Protein AF-0000000072182152 (afdb_homodimer)

Radius of gyration: 26.15 Å; Cα contacts (8 Å, |Δi|>4): 1849; chains: 2; bounding box: 68×69×73 Å

Structure (mmCIF, N/CA/C/O backbone):
data_AF-0000000072182152-model_v1
#
loop_
_entity.id
_entity.type
_entity.pdbx_description
1 polymer 'Aquaporin NIP2-1'
#
loop_
_atom_site.group_PDB
_atom_site.id
_atom_site.type_symbol
_atom_site.label_atom_id
_atom_site.label_alt_id
_atom_site.label_comp_id
_atom_site.label_asym_id
_atom_site.label_entity_id
_atom_site.label_seq_id
_atom_site.pdbx_PDB_ins_code
_atom_site.Cartn_x
_atom_site.Cartn_y
_atom_site.Cartn_z
_atom_site.occupancy
_atom_site.B_iso_or_equiv
_atom_site.auth_seq_id
_atom_site.auth_comp_id
_atom_site.auth_asym_id
_atom_site.auth_atom_id
_atom_site.pdbx_PDB_model_num
ATOM 1 N N . MET A 1 1 ? 27.141 -9.977 20.984 1 32.06 1 MET A N 1
ATOM 2 C CA . MET A 1 1 ? 28.406 -9.602 20.359 1 32.06 1 MET A CA 1
ATOM 3 C C . MET A 1 1 ? 28.25 -8.328 19.531 1 32.06 1 MET A C 1
ATOM 5 O O . MET A 1 1 ? 27.203 -8.109 18.906 1 32.06 1 MET A O 1
ATOM 9 N N . ALA A 1 2 ? 29.047 -7.402 19.734 1 40.94 2 ALA A N 1
ATOM 10 C CA . ALA A 1 2 ? 28.938 -6.039 19.219 1 40.94 2 ALA A CA 1
ATOM 11 C C . ALA A 1 2 ? 28.969 -6.031 17.688 1 40.94 2 ALA A C 1
ATOM 13 O O . ALA A 1 2 ? 29.922 -6.512 17.078 1 40.94 2 ALA A O 1
ATOM 14 N N . VAL A 1 3 ? 27.828 -6.008 16.875 1 60.03 3 VAL A N 1
ATOM 15 C CA . VAL A 1 3 ? 27.781 -5.973 15.422 1 60.03 3 VAL A CA 1
ATOM 16 C C . VAL A 1 3 ? 28.703 -4.871 14.898 1 60.03 3 VAL A C 1
ATOM 18 O O . VAL A 1 3 ? 28.594 -3.719 15.328 1 60.03 3 VAL A O 1
ATOM 21 N N . SER A 1 4 ? 29.812 -5.199 14.219 1 77.5 4 SER A N 1
ATOM 22 C CA . SER A 1 4 ? 30.781 -4.246 13.688 1 77.5 4 SER A CA 1
ATOM 23 C C . SER A 1 4 ? 30.109 -3.199 12.812 1 77.5 4 SER A C 1
ATOM 25 O O . SER A 1 4 ? 29.125 -3.498 12.117 1 77.5 4 SER A O 1
ATOM 27 N N . ALA A 1 5 ? 30.531 -1.991 13.023 1 86.19 5 ALA A N 1
ATOM 28 C CA . ALA A 1 5 ? 30 -0.891 12.227 1 86.19 5 ALA A CA 1
ATOM 29 C C . ALA A 1 5 ? 30.344 -1.067 10.75 1 86.19 5 ALA A C 1
ATOM 31 O O . ALA A 1 5 ? 31.453 -1.49 10.414 1 86.19 5 ALA A O 1
ATOM 32 N N . PRO A 1 6 ? 29.422 -0.782 9.844 1 91.25 6 PRO A N 1
ATOM 33 C CA . PRO A 1 6 ? 29.734 -0.864 8.414 1 91.25 6 PRO A CA 1
ATOM 34 C C . PRO A 1 6 ? 30.891 0.043 8 1 91.25 6 PRO A C 1
ATOM 36 O O . PRO A 1 6 ? 31.078 1.113 8.586 1 91.25 6 PRO A O 1
ATOM 39 N N . SER A 1 7 ? 31.641 -0.352 6.977 1 93.19 7 SER A N 1
ATOM 40 C CA . SER A 1 7 ? 32.75 0.438 6.469 1 93.19 7 SER A CA 1
ATOM 41 C C . SER A 1 7 ? 32.281 1.686 5.746 1 93.19 7 SER A C 1
ATOM 43 O O . SER A 1 7 ? 31.109 1.767 5.355 1 93.19 7 SER A O 1
ATOM 45 N N . LEU A 1 8 ? 33.156 2.682 5.586 1 94.56 8 LEU A N 1
ATOM 46 C CA . LEU A 1 8 ? 32.844 3.887 4.828 1 94.56 8 LEU A CA 1
ATOM 47 C C . LEU A 1 8 ? 32.5 3.545 3.385 1 94.56 8 LEU A C 1
ATOM 49 O O . LEU A 1 8 ? 31.578 4.137 2.807 1 94.56 8 LEU A O 1
ATOM 53 N N . THR A 1 9 ? 33.25 2.607 2.807 1 95.5 9 THR A N 1
ATOM 54 C CA . THR A 1 9 ? 32.969 2.182 1.438 1 95.5 9 THR A CA 1
ATOM 55 C C . THR A 1 9 ? 31.562 1.604 1.317 1 95.5 9 THR A C 1
ATOM 57 O O . THR A 1 9 ? 30.828 1.921 0.374 1 95.5 9 THR A O 1
ATOM 60 N N . ALA A 1 10 ? 31.141 0.772 2.248 1 95.75 10 ALA A N 1
ATOM 61 C CA . ALA A 1 10 ? 29.812 0.192 2.25 1 95.75 10 ALA A CA 1
ATOM 62 C C . ALA A 1 10 ? 28.734 1.278 2.334 1 95.75 10 ALA A C 1
ATOM 64 O O . ALA A 1 10 ? 27.719 1.217 1.632 1 95.75 10 ALA A O 1
ATOM 65 N N . LYS A 1 11 ? 29 2.256 3.17 1 97.25 11 LYS A N 1
ATOM 66 C CA . LYS A 1 11 ? 28.047 3.348 3.355 1 97.25 11 LYS A CA 1
ATOM 67 C C . LYS A 1 11 ? 27.922 4.184 2.086 1 97.25 11 LYS A C 1
ATOM 69 O O . LYS A 1 11 ? 26.797 4.496 1.652 1 97.25 11 LYS A O 1
ATOM 74 N N . LEU A 1 12 ? 29.031 4.512 1.487 1 98.19 12 LEU A N 1
ATOM 75 C CA . LEU A 1 12 ? 29.016 5.371 0.308 1 98.19 12 LEU A CA 1
ATOM 76 C C . LEU A 1 12 ? 28.422 4.641 -0.892 1 98.19 12 LEU A C 1
ATOM 78 O O . LEU A 1 12 ? 27.688 5.23 -1.68 1 98.19 12 LEU A O 1
ATOM 82 N N . VAL A 1 13 ? 28.734 3.363 -1.06 1 97.81 13 VAL A N 1
ATOM 83 C CA . VAL A 1 13 ? 28.172 2.572 -2.146 1 97.81 13 VAL A CA 1
ATOM 84 C C . VAL A 1 13 ? 26.656 2.449 -1.959 1 97.81 13 VAL A C 1
ATOM 86 O O . VAL A 1 13 ? 25.906 2.518 -2.928 1 97.81 13 VAL A O 1
ATOM 89 N N . SER A 1 14 ? 26.234 2.266 -0.718 1 98.12 14 SER A N 1
ATOM 90 C CA . SER A 1 14 ? 24.812 2.188 -0.433 1 98.12 14 SER A CA 1
ATOM 91 C C . SER A 1 14 ? 24.094 3.479 -0.817 1 98.12 14 SER A C 1
ATOM 93 O O . SER A 1 14 ? 23.047 3.447 -1.451 1 98.12 14 SER A O 1
ATOM 95 N N . GLU A 1 15 ? 24.641 4.621 -0.437 1 98.81 15 GLU A N 1
ATOM 96 C CA . GLU A 1 15 ? 24.062 5.914 -0.779 1 98.81 15 GLU A CA 1
ATOM 97 C C . GLU A 1 15 ? 24.047 6.129 -2.289 1 98.81 15 GLU A C 1
ATOM 99 O O . GLU A 1 15 ? 23.109 6.734 -2.824 1 98.81 15 GLU A O 1
ATOM 104 N N . PHE A 1 16 ? 25.078 5.629 -2.977 1 98.75 16 PHE A N 1
ATOM 105 C CA . PHE A 1 16 ? 25.125 5.73 -4.43 1 98.75 16 PHE A CA 1
ATOM 106 C C . PHE A 1 16 ? 24.031 4.875 -5.07 1 98.75 16 PHE A C 1
ATOM 108 O O . PHE A 1 16 ? 23.25 5.367 -5.883 1 98.75 16 PHE A O 1
ATOM 115 N N . VAL A 1 17 ? 23.953 3.621 -4.684 1 98.62 17 VAL A N 1
ATOM 116 C CA . VAL A 1 17 ? 23.031 2.66 -5.285 1 98.62 17 VAL A CA 1
ATOM 117 C C . VAL A 1 17 ? 21.594 3.105 -5.043 1 98.62 17 VAL A C 1
ATOM 119 O O . VAL A 1 17 ? 20.766 3.113 -5.965 1 98.62 17 VAL A O 1
ATOM 122 N N . GLY A 1 18 ? 21.328 3.488 -3.797 1 98.75 18 GLY A N 1
ATOM 123 C CA . GLY A 1 18 ? 19.969 3.924 -3.469 1 98.75 18 GLY A CA 1
ATOM 124 C C . GLY A 1 18 ? 19.547 5.16 -4.234 1 98.75 18 GLY A C 1
ATOM 125 O O . GLY A 1 18 ? 18.422 5.215 -4.758 1 98.75 18 GLY A O 1
ATOM 126 N N . THR A 1 19 ? 20.422 6.148 -4.367 1 98.94 19 THR A N 1
ATOM 127 C CA . THR A 1 19 ? 20.109 7.375 -5.09 1 98.94 19 THR A CA 1
ATOM 128 C C . THR A 1 19 ? 20 7.109 -6.586 1 98.94 19 THR A C 1
ATOM 130 O O . THR A 1 19 ? 19.125 7.66 -7.262 1 98.94 19 THR A O 1
ATOM 133 N N . PHE A 1 20 ? 20.906 6.289 -7.141 1 98.81 20 PHE A N 1
ATOM 134 C CA . PHE A 1 20 ? 20.875 5.93 -8.555 1 98.81 20 PHE A CA 1
ATOM 135 C C . PHE A 1 20 ? 19.547 5.301 -8.93 1 98.81 20 PHE A C 1
ATOM 137 O O . PHE A 1 20 ? 18.922 5.707 -9.906 1 98.81 20 PHE A O 1
ATOM 144 N N . LEU A 1 21 ? 19.078 4.336 -8.125 1 98.88 21 LEU A N 1
ATOM 145 C CA . LEU A 1 21 ? 17.828 3.639 -8.406 1 98.88 21 LEU A CA 1
ATOM 146 C C . LEU A 1 21 ? 16.641 4.59 -8.305 1 98.88 21 LEU A C 1
ATOM 148 O O . LEU A 1 21 ? 15.695 4.508 -9.094 1 98.88 21 LEU A O 1
ATOM 152 N N . LEU A 1 22 ? 16.672 5.453 -7.316 1 98.88 22 LEU A N 1
ATOM 153 C CA . LEU A 1 22 ? 15.602 6.434 -7.137 1 98.88 22 LEU A CA 1
ATOM 154 C C . LEU A 1 22 ? 15.5 7.355 -8.344 1 98.88 22 LEU A C 1
ATOM 156 O O . LEU A 1 22 ? 14.43 7.5 -8.938 1 98.88 22 LEU A O 1
ATOM 160 N N . VAL A 1 23 ? 16.594 7.926 -8.773 1 98.81 23 VAL A N 1
ATOM 161 C CA . VAL A 1 23 ? 16.609 8.898 -9.859 1 98.81 23 VAL A CA 1
ATOM 162 C C . VAL A 1 23 ? 16.297 8.195 -11.18 1 98.81 23 VAL A C 1
ATOM 164 O O . VAL A 1 23 ? 15.594 8.742 -12.031 1 98.81 23 VAL A O 1
ATOM 167 N N . LEU A 1 24 ? 16.828 7.008 -11.375 1 98.69 24 LEU A N 1
ATOM 168 C CA . LEU A 1 24 ? 16.516 6.246 -12.586 1 98.69 24 LEU A CA 1
ATOM 169 C C . LEU A 1 24 ? 15.023 5.98 -12.688 1 98.69 24 LEU A C 1
ATOM 171 O O . LEU A 1 24 ? 14.438 6.125 -13.766 1 98.69 24 LEU A O 1
ATOM 175 N N . THR A 1 25 ? 14.414 5.574 -11.609 1 98.56 25 THR A N 1
ATOM 176 C CA . THR A 1 25 ? 12.984 5.289 -11.602 1 98.56 25 THR A CA 1
ATOM 177 C C . THR A 1 25 ? 12.18 6.555 -11.867 1 98.56 25 THR A C 1
ATOM 179 O O . THR A 1 25 ? 11.156 6.512 -12.555 1 98.56 25 THR A O 1
ATOM 182 N N . VAL A 1 26 ? 12.617 7.688 -11.289 1 98.25 26 VAL A N 1
ATOM 183 C CA . VAL A 1 26 ? 11.977 8.969 -11.586 1 98.25 26 VAL A CA 1
ATOM 184 C C . VAL A 1 26 ? 11.984 9.211 -13.094 1 98.25 26 VAL A C 1
ATOM 186 O O . VAL A 1 26 ? 10.938 9.461 -13.695 1 98.25 26 VAL A O 1
ATOM 189 N N . GLY A 1 27 ? 13.148 9.086 -13.766 1 97.62 27 GLY A N 1
ATOM 190 C CA . GLY A 1 27 ? 13.273 9.336 -15.195 1 97.62 27 GLY A CA 1
ATOM 191 C C . GLY A 1 27 ? 12.453 8.375 -16.031 1 97.62 27 GLY A C 1
ATOM 192 O O . GLY A 1 27 ? 11.805 8.789 -17 1 97.62 27 GLY A O 1
ATOM 193 N N . CYS A 1 28 ? 12.445 7.082 -15.633 1 97.44 28 CYS A N 1
ATOM 194 C CA . CYS A 1 28 ? 11.711 6.07 -16.391 1 97.44 28 CYS A CA 1
ATOM 195 C C . CYS A 1 28 ? 10.211 6.34 -16.344 1 97.44 28 CYS A C 1
ATOM 197 O O . CYS A 1 28 ? 9.516 6.148 -17.344 1 97.44 28 CYS A O 1
ATOM 199 N N . ASN A 1 29 ? 9.711 6.758 -15.227 1 97.31 29 ASN A N 1
ATOM 200 C CA . ASN A 1 29 ? 8.273 6.988 -15.102 1 97.31 29 ASN A CA 1
ATOM 201 C C . ASN A 1 29 ? 7.848 8.273 -15.812 1 97.31 29 ASN A C 1
ATOM 203 O O . ASN A 1 29 ? 6.773 8.328 -16.406 1 97.31 29 ASN A O 1
ATOM 207 N N . VAL A 1 30 ? 8.688 9.328 -15.703 1 96.12 30 VAL A N 1
ATOM 208 C CA . VAL A 1 30 ? 8.352 10.586 -16.359 1 96.12 30 VAL A CA 1
ATOM 209 C C . VAL A 1 30 ? 8.383 10.406 -17.875 1 96.12 30 VAL A C 1
ATOM 211 O O . VAL A 1 30 ? 7.453 10.812 -18.578 1 96.12 30 VAL A O 1
ATOM 214 N N . LEU A 1 31 ? 9.383 9.758 -18.406 1 95.38 31 LEU A N 1
ATOM 215 C CA . LEU A 1 31 ? 9.57 9.625 -19.859 1 95.38 31 LEU A CA 1
ATOM 216 C C . LEU A 1 31 ? 8.68 8.516 -20.406 1 95.38 31 LEU A C 1
ATOM 218 O O . LEU A 1 31 ? 8.328 8.539 -21.594 1 95.38 31 LEU A O 1
ATOM 222 N N . GLY A 1 32 ? 8.32 7.559 -19.547 1 92.62 32 GLY A N 1
ATOM 223 C CA . GLY A 1 32 ? 7.43 6.492 -19.969 1 92.62 32 GLY A CA 1
ATOM 224 C C . GLY A 1 32 ? 5.965 6.883 -19.906 1 92.62 32 GLY A C 1
ATOM 225 O O . GLY A 1 32 ? 5.094 6.102 -20.297 1 92.62 32 GLY A O 1
ATOM 226 N N . SER A 1 33 ? 5.613 8.047 -19.453 1 82.5 33 SER A N 1
ATOM 227 C CA . SER A 1 33 ? 4.281 8.641 -19.406 1 82.5 33 SER A CA 1
ATOM 228 C C . SER A 1 33 ? 3.334 7.801 -18.562 1 82.5 33 SER A C 1
ATOM 230 O O . SER A 1 33 ? 2.213 7.504 -18.969 1 82.5 33 SER A O 1
ATOM 232 N N . THR A 1 34 ? 3.678 7.414 -17.438 1 82.06 34 THR A N 1
ATOM 233 C CA . THR A 1 34 ? 2.859 6.664 -16.484 1 82.06 34 THR A CA 1
ATOM 234 C C . THR A 1 34 ? 2.344 7.578 -15.383 1 82.06 34 THR A C 1
ATOM 236 O O . THR A 1 34 ? 2.58 7.324 -14.203 1 82.06 34 THR A O 1
ATOM 239 N N . SER A 1 35 ? 1.459 8.508 -15.727 1 83.12 35 SER A N 1
ATOM 240 C CA . SER A 1 35 ? 1.053 9.547 -14.789 1 83.12 35 SER A CA 1
ATOM 241 C C . SER A 1 35 ? 0.189 8.984 -13.672 1 83.12 35 SER A C 1
ATOM 243 O O . SER A 1 35 ? 0.246 9.461 -12.531 1 83.12 35 SER A O 1
ATOM 245 N N . THR A 1 36 ? -0.526 7.965 -13.977 1 95 36 THR A N 1
ATOM 246 C CA . THR A 1 36 ? -1.459 7.438 -12.984 1 95 36 THR A CA 1
ATOM 247 C C . THR A 1 36 ? -0.71 6.723 -11.867 1 95 36 THR A C 1
ATOM 249 O O . THR A 1 36 ? -1.052 6.867 -10.688 1 95 36 THR A O 1
ATOM 252 N N . TRP A 1 37 ? 0.37 6.039 -12.172 1 97.5 37 TRP A N 1
ATOM 253 C CA . TRP A 1 37 ? 0.993 5.172 -11.18 1 97.5 37 TRP A CA 1
ATOM 254 C C . TRP A 1 37 ? 2.434 5.594 -10.914 1 97.5 37 TRP A C 1
ATOM 256 O O . TRP A 1 37 ? 3.104 5.027 -10.047 1 97.5 37 TRP A O 1
ATOM 266 N N . GLY A 1 38 ? 2.975 6.625 -11.664 1 97.38 38 GLY A N 1
ATOM 267 C CA . GLY A 1 38 ? 4.359 7.051 -11.531 1 97.38 38 GLY A CA 1
ATOM 268 C C . GLY A 1 38 ? 4.742 7.406 -10.109 1 97.38 38 GLY A C 1
ATOM 269 O O . GLY A 1 38 ? 5.812 7.02 -9.633 1 97.38 38 GLY A O 1
ATOM 270 N N . GLY A 1 39 ? 3.818 8.148 -9.414 1 97.94 39 GLY A N 1
ATOM 271 C CA . GLY A 1 39 ? 4.086 8.516 -8.031 1 97.94 39 GLY A CA 1
ATOM 272 C C . GLY A 1 39 ? 4.242 7.316 -7.117 1 97.94 39 GLY A C 1
ATOM 273 O O . GLY A 1 39 ? 5.102 7.312 -6.23 1 97.94 39 GLY A O 1
ATOM 274 N N . VAL A 1 40 ? 3.443 6.277 -7.328 1 98.5 40 VAL A N 1
ATOM 275 C CA . VAL A 1 40 ? 3.512 5.055 -6.535 1 98.5 40 VAL A CA 1
ATOM 276 C C . VAL A 1 40 ? 4.824 4.324 -6.82 1 98.5 40 VAL A C 1
ATOM 278 O O . VAL A 1 40 ? 5.508 3.883 -5.898 1 98.5 40 VAL A O 1
ATOM 281 N N . SER A 1 41 ? 5.18 4.23 -8.094 1 98.62 41 SER A N 1
ATOM 282 C CA . SER A 1 41 ? 6.414 3.578 -8.516 1 98.62 41 SER A CA 1
ATOM 283 C C . SER A 1 41 ? 7.633 4.234 -7.875 1 98.62 41 SER A C 1
ATOM 285 O O . SER A 1 41 ? 8.484 3.549 -7.312 1 98.62 41 SER A O 1
ATOM 287 N N . ILE A 1 42 ? 7.711 5.527 -7.871 1 98.75 42 ILE A N 1
ATOM 288 C CA . ILE A 1 42 ? 8.836 6.293 -7.348 1 98.75 42 ILE A CA 1
ATOM 289 C C . ILE A 1 42 ? 8.883 6.168 -5.828 1 98.75 42 ILE A C 1
ATOM 291 O O . ILE A 1 42 ? 9.961 5.988 -5.246 1 98.75 42 ILE A O 1
ATOM 295 N N . ALA A 1 43 ? 7.734 6.234 -5.215 1 98.81 43 ALA A N 1
ATOM 296 C CA . ALA A 1 43 ? 7.672 6.082 -3.764 1 98.81 43 ALA A CA 1
ATOM 297 C C . ALA A 1 43 ? 8.148 4.695 -3.338 1 98.81 43 ALA A C 1
ATOM 299 O O . ALA A 1 43 ? 8.859 4.555 -2.336 1 98.81 43 ALA A O 1
ATOM 300 N N . PHE A 1 44 ? 7.77 3.68 -4.078 1 98.88 44 PHE A N 1
ATOM 301 C CA . PHE A 1 44 ? 8.078 2.305 -3.709 1 98.88 44 PHE A CA 1
ATOM 302 C C . PHE A 1 44 ? 9.57 2.023 -3.859 1 98.88 44 PHE A C 1
ATOM 304 O O . PHE A 1 44 ? 10.156 1.292 -3.057 1 98.88 44 PHE A O 1
ATOM 311 N N . VAL A 1 45 ? 10.25 2.551 -4.875 1 98.88 45 VAL A N 1
ATOM 312 C CA . VAL A 1 45 ? 11.68 2.299 -5.016 1 98.88 45 VAL A CA 1
ATOM 313 C C . VAL A 1 45 ? 12.43 2.947 -3.857 1 98.88 45 VAL A C 1
ATOM 315 O O . VAL A 1 45 ? 13.414 2.393 -3.361 1 98.88 45 VAL A O 1
ATOM 318 N N . LEU A 1 46 ? 11.977 4.109 -3.438 1 98.88 46 LEU A N 1
ATOM 319 C CA . LEU A 1 46 ? 12.586 4.738 -2.273 1 98.88 46 LEU A CA 1
ATOM 320 C C . LEU A 1 46 ? 12.383 3.885 -1.025 1 98.88 46 LEU A C 1
ATOM 322 O O . LEU A 1 46 ? 13.328 3.639 -0.276 1 98.88 46 LEU A O 1
ATOM 326 N N . MET A 1 47 ? 11.156 3.449 -0.845 1 98.62 47 MET A N 1
ATOM 327 C CA . MET A 1 47 ? 10.82 2.643 0.323 1 98.62 47 MET A CA 1
ATOM 328 C C . MET A 1 47 ? 11.68 1.387 0.388 1 98.62 47 MET A C 1
ATOM 330 O O . MET A 1 47 ? 12.305 1.11 1.413 1 98.62 47 MET A O 1
ATOM 334 N N . VAL A 1 48 ? 11.758 0.627 -0.709 1 98.56 48 VAL A N 1
ATOM 335 C CA . VAL A 1 48 ? 12.469 -0.647 -0.679 1 98.56 48 VAL A CA 1
ATOM 336 C C . VAL A 1 48 ? 13.969 -0.403 -0.496 1 98.56 48 VAL A C 1
ATOM 338 O O . VAL A 1 48 ? 14.648 -1.173 0.183 1 98.56 48 VAL A O 1
ATOM 341 N N . SER A 1 49 ? 14.492 0.698 -1.055 1 98.62 49 SER A N 1
ATOM 342 C CA . SER A 1 49 ? 15.906 1.021 -0.898 1 98.62 49 SER A CA 1
ATOM 343 C C . SER A 1 49 ? 16.234 1.395 0.545 1 98.62 49 SER A C 1
ATOM 345 O O . SER A 1 49 ? 17.312 1.072 1.046 1 98.62 49 SER A O 1
ATOM 347 N N . ILE A 1 50 ? 15.32 2.07 1.192 1 98.38 50 ILE A N 1
ATOM 348 C CA . ILE A 1 50 ? 15.523 2.461 2.582 1 98.38 50 ILE A CA 1
ATOM 349 C C . ILE A 1 50 ? 15.633 1.216 3.459 1 98.38 50 ILE A C 1
ATOM 351 O O . ILE A 1 50 ? 16.531 1.118 4.305 1 98.38 50 ILE A O 1
ATOM 355 N N . TYR A 1 51 ? 14.781 0.254 3.279 1 97.12 51 TYR A N 1
ATOM 356 C CA . TYR A 1 51 ? 14.828 -0.959 4.086 1 97.12 51 TYR A CA 1
ATOM 357 C C . TYR A 1 51 ? 16.047 -1.8 3.74 1 97.12 51 TYR A C 1
ATOM 359 O O . TYR A 1 51 ? 16.625 -2.463 4.609 1 97.12 51 TYR A O 1
ATOM 367 N N . ALA A 1 52 ? 16.453 -1.785 2.496 1 97.19 52 ALA A N 1
ATOM 368 C CA . ALA A 1 52 ? 17.547 -2.619 2.027 1 97.19 52 ALA A CA 1
ATOM 369 C C . ALA A 1 52 ? 18.891 -2.123 2.58 1 97.19 52 ALA A C 1
ATOM 371 O O . ALA A 1 52 ? 19.781 -2.924 2.877 1 97.19 52 ALA A O 1
ATOM 372 N N . MET A 1 53 ? 19.016 -0.793 2.746 1 97.06 53 MET A N 1
ATOM 373 C CA . MET A 1 53 ? 20.359 -0.292 3.021 1 97.06 53 MET A CA 1
ATOM 374 C C . MET A 1 53 ? 20.359 0.651 4.219 1 97.06 53 MET A C 1
ATOM 376 O O . MET A 1 53 ? 21.391 1.223 4.57 1 97.06 53 MET A O 1
ATOM 380 N N . GLY A 1 54 ? 19.219 0.824 4.875 1 95.81 54 GLY A N 1
ATOM 381 C CA . GLY A 1 54 ? 19.109 1.727 6.012 1 95.81 54 GLY A CA 1
ATOM 382 C C . GLY A 1 54 ? 20.078 1.392 7.129 1 95.81 54 GLY A C 1
ATOM 383 O O . GLY A 1 54 ? 20.672 2.287 7.727 1 95.81 54 GLY A O 1
ATOM 384 N N . ALA A 1 55 ? 20.266 0.132 7.43 1 93.38 55 ALA A N 1
ATOM 385 C CA . ALA A 1 55 ? 21.141 -0.302 8.523 1 93.38 55 ALA A CA 1
ATOM 386 C C . ALA A 1 55 ? 22.609 -0.157 8.148 1 93.38 55 ALA A C 1
ATOM 388 O O . ALA A 1 55 ? 23.484 -0.278 9 1 93.38 55 ALA A O 1
ATOM 389 N N . ILE A 1 56 ? 22.859 0.079 6.852 1 95.5 56 ILE A N 1
ATOM 390 C CA . ILE A 1 56 ? 24.234 0.212 6.391 1 95.5 56 ILE A CA 1
ATOM 391 C C . ILE A 1 56 ? 24.641 1.685 6.391 1 95.5 56 ILE A C 1
ATOM 393 O O . ILE A 1 56 ? 25.578 2.072 7.074 1 95.5 56 ILE A O 1
ATOM 397 N N . SER A 1 57 ? 23.859 2.51 5.816 1 96.81 57 SER A N 1
ATOM 398 C CA . SER A 1 57 ? 24.297 3.887 5.605 1 96.81 57 SER A CA 1
ATOM 399 C C . SER A 1 57 ? 23.344 4.875 6.258 1 96.81 57 SER A C 1
ATOM 401 O O . SER A 1 57 ? 23.594 6.082 6.27 1 96.81 57 SER A O 1
ATOM 403 N N . GLY A 1 58 ? 22.203 4.445 6.777 1 96.62 58 GLY A N 1
ATOM 404 C CA . GLY A 1 58 ? 21.141 5.344 7.184 1 96.62 58 GLY A CA 1
ATOM 405 C C . GLY A 1 58 ? 20.188 5.695 6.051 1 96.62 58 GLY A C 1
ATOM 406 O O . GLY A 1 58 ? 19.125 6.277 6.281 1 96.62 58 GLY A O 1
ATOM 407 N N . ALA A 1 59 ? 20.578 5.391 4.805 1 98.31 59 ALA A N 1
ATOM 408 C CA . ALA A 1 59 ? 19.734 5.477 3.613 1 98.31 59 ALA A CA 1
ATOM 409 C C . ALA A 1 59 ? 19.156 6.875 3.453 1 98.31 59 ALA A C 1
ATOM 411 O O . ALA A 1 59 ? 17.938 7.043 3.387 1 98.31 59 ALA A O 1
ATOM 412 N N . ASN A 1 60 ? 20.031 7.906 3.311 1 98.88 60 ASN A N 1
ATOM 413 C CA . ASN A 1 60 ? 19.562 9.273 3.115 1 98.88 60 ASN A CA 1
ATOM 414 C C . ASN A 1 60 ? 19.031 9.484 1.7 1 98.88 60 ASN A C 1
ATOM 416 O O . ASN A 1 60 ? 17.953 10.039 1.516 1 98.88 60 ASN A O 1
ATOM 420 N N . PHE A 1 61 ? 19.812 9.07 0.684 1 98.88 61 PHE A N 1
ATOM 421 C CA . PHE A 1 61 ? 19.5 9.062 -0.74 1 98.88 61 PHE A CA 1
ATOM 422 C C . PHE A 1 61 ? 19.047 10.438 -1.198 1 98.88 61 PHE A C 1
ATOM 424 O O . PHE A 1 61 ? 18.344 10.562 -2.213 1 98.88 61 PHE A O 1
ATOM 431 N N . ASN A 1 62 ? 19.266 11.531 -0.487 1 98.94 62 ASN A N 1
ATOM 432 C CA . ASN A 1 62 ? 18.75 12.883 -0.653 1 98.94 62 ASN A CA 1
ATOM 433 C C . ASN A 1 62 ? 19.578 13.898 0.123 1 98.94 62 ASN A C 1
ATOM 435 O O . ASN A 1 62 ? 19.516 13.945 1.353 1 98.94 62 ASN A O 1
ATOM 439 N N . PRO A 1 63 ? 20.328 14.766 -0.543 1 98.94 63 PRO A N 1
ATOM 440 C CA . PRO A 1 63 ? 21.141 15.75 0.18 1 98.94 63 PRO A CA 1
ATOM 441 C C . PRO A 1 63 ? 20.312 16.578 1.155 1 98.94 63 PRO A C 1
ATOM 443 O O . PRO A 1 63 ? 20.812 16.984 2.205 1 98.94 63 PRO A O 1
ATOM 446 N N . ALA A 1 64 ? 19.062 16.891 0.856 1 98.94 64 ALA A N 1
ATOM 447 C CA . ALA A 1 64 ? 18.219 17.625 1.792 1 98.94 64 ALA A CA 1
ATOM 448 C C . ALA A 1 64 ? 18.016 16.844 3.084 1 98.94 64 ALA A C 1
ATOM 450 O O . ALA A 1 64 ? 17.922 17.422 4.168 1 98.94 64 ALA A O 1
ATOM 451 N N . VAL A 1 65 ? 17.844 15.508 2.963 1 98.94 65 VAL A N 1
ATOM 452 C CA . VAL A 1 65 ? 17.734 14.656 4.145 1 98.94 65 VAL A CA 1
ATOM 453 C C . VAL A 1 65 ? 19.047 14.703 4.93 1 98.94 65 VAL A C 1
ATOM 455 O O . VAL A 1 65 ? 19.047 14.844 6.152 1 98.94 65 VAL A O 1
ATOM 458 N N . SER A 1 66 ? 20.25 14.57 4.242 1 98.94 66 SER A N 1
ATOM 459 C CA . SER A 1 66 ? 21.547 14.648 4.898 1 98.94 66 SER A CA 1
ATOM 460 C C . SER A 1 66 ? 21.734 15.984 5.617 1 98.94 66 SER A C 1
ATOM 462 O O . SER A 1 66 ? 22.172 16.016 6.77 1 98.94 66 SER A O 1
ATOM 464 N N . VAL A 1 67 ? 21.344 17.031 4.941 1 98.88 67 VAL A N 1
ATOM 465 C CA . VAL A 1 67 ? 21.484 18.359 5.512 1 98.88 67 VAL A CA 1
ATOM 466 C C . VAL A 1 67 ? 20.562 18.5 6.73 1 98.88 67 VAL A C 1
ATOM 468 O O . VAL A 1 67 ? 20.953 19.094 7.738 1 98.88 67 VAL A O 1
ATOM 471 N N . THR A 1 68 ? 19.344 18.047 6.637 1 98.94 68 THR A N 1
ATOM 472 C CA . THR A 1 68 ? 18.406 18.078 7.762 1 98.94 68 THR A CA 1
ATOM 473 C C . THR A 1 68 ? 19.031 17.406 8.992 1 98.94 68 THR A C 1
ATOM 475 O O . THR A 1 68 ? 18.922 17.922 10.102 1 98.94 68 THR A O 1
ATOM 478 N N . LEU A 1 69 ? 19.656 16.25 8.797 1 98.81 69 LEU A N 1
ATOM 479 C CA . LEU A 1 69 ? 20.297 15.523 9.891 1 98.81 69 LEU A CA 1
ATOM 480 C C . LEU A 1 69 ? 21.484 16.297 10.438 1 98.81 69 LEU A C 1
ATOM 482 O O . LEU A 1 69 ? 21.766 16.266 11.633 1 98.81 69 LEU A O 1
ATOM 486 N N . GLY A 1 70 ? 22.219 16.969 9.531 1 98.81 70 GLY A N 1
ATOM 487 C CA . GLY A 1 70 ? 23.297 17.844 9.977 1 98.81 70 GLY A CA 1
ATOM 488 C C . GLY A 1 70 ? 22.812 19 10.828 1 98.81 70 GLY A C 1
ATOM 489 O O . GLY A 1 70 ? 23.406 19.297 11.875 1 98.81 70 GLY A O 1
ATOM 490 N N . ILE A 1 71 ? 21.734 19.656 10.398 1 98.88 71 ILE A N 1
ATOM 491 C CA . ILE A 1 71 ? 21.172 20.781 11.133 1 98.88 71 ILE A CA 1
ATOM 492 C C . ILE A 1 71 ? 20.672 20.312 12.5 1 98.88 71 ILE A C 1
ATOM 494 O O . ILE A 1 71 ? 20.953 20.953 13.516 1 98.88 71 ILE A O 1
ATOM 498 N N . SER A 1 72 ? 19.938 19.219 12.516 1 98.69 72 SER A N 1
ATOM 499 C CA . SER A 1 72 ? 19.422 18.688 13.773 1 98.69 72 SER A CA 1
ATOM 500 C C . SER A 1 72 ? 20.562 18.422 14.758 1 98.69 72 SER A C 1
ATOM 502 O O . SER A 1 72 ? 20.469 18.797 15.938 1 98.69 72 SER A O 1
ATOM 504 N N . LYS A 1 73 ? 21.656 17.828 14.305 1 98.38 73 LYS A N 1
ATOM 505 C CA . LYS A 1 73 ? 22.797 17.562 15.164 1 98.38 73 LYS A CA 1
ATOM 506 C C . LYS A 1 73 ? 23.422 18.859 15.664 1 98.38 73 LYS A C 1
ATOM 508 O O . LYS A 1 73 ? 23.812 18.953 16.828 1 98.38 73 LYS A O 1
ATOM 513 N N . SER A 1 74 ? 23.531 19.797 14.812 1 98.31 74 SER A N 1
ATOM 514 C CA . SER A 1 74 ? 24.109 21.078 15.172 1 98.31 74 SER A CA 1
ATOM 515 C C . SER A 1 74 ? 23.297 21.781 16.25 1 98.31 74 SER A C 1
ATOM 517 O O . SER A 1 74 ? 23.828 22.562 17.047 1 98.31 74 SER A O 1
ATOM 519 N N . MET A 1 75 ? 22.016 21.469 16.297 1 97.94 75 MET A N 1
ATOM 520 C CA . MET A 1 75 ? 21.125 22.078 17.281 1 97.94 75 MET A CA 1
ATOM 521 C C . MET A 1 75 ? 21.125 21.281 18.578 1 97.94 75 MET A C 1
ATOM 523 O O . MET A 1 75 ? 20.406 21.609 19.516 1 97.94 75 MET A O 1
ATOM 527 N N . GLY A 1 76 ? 21.859 20.219 18.641 1 97.38 76 GLY A N 1
ATOM 528 C CA . GLY A 1 76 ? 21.984 19.422 19.844 1 97.38 76 GLY A CA 1
ATOM 529 C C . GLY A 1 76 ? 21.141 18.156 19.812 1 97.38 76 GLY A C 1
ATOM 530 O O . GLY A 1 76 ? 21.031 17.453 20.812 1 97.38 76 GLY A O 1
ATOM 531 N N . GLY A 1 77 ? 20.547 17.906 18.703 1 97.75 77 GLY A N 1
ATOM 532 C CA . GLY A 1 77 ? 19.703 16.719 18.562 1 97.75 77 GLY A CA 1
ATOM 533 C C . GLY A 1 77 ? 20.406 15.57 17.875 1 97.75 77 GLY A C 1
ATOM 534 O O . GLY A 1 77 ? 21.641 15.57 17.75 1 97.75 77 GLY A O 1
ATOM 535 N N . PRO A 1 78 ? 19.688 14.547 17.547 1 97.62 78 PRO A N 1
ATOM 536 C CA . PRO A 1 78 ? 20.266 13.438 16.781 1 97.62 78 PRO A CA 1
ATOM 537 C C . PRO A 1 78 ? 20.547 13.797 15.328 1 97.62 78 PRO A C 1
ATOM 539 O O . PRO A 1 78 ? 19.922 14.703 14.781 1 97.62 78 PRO A O 1
ATOM 542 N N . GLY A 1 79 ? 21.484 13.109 14.742 1 98 79 GLY A N 1
ATOM 543 C CA . GLY A 1 79 ? 21.75 13.359 13.328 1 98 79 GLY A CA 1
ATOM 544 C C . GLY A 1 79 ? 23.172 12.992 12.922 1 98 79 GLY A C 1
ATOM 545 O O . GLY A 1 79 ? 23.734 12.023 13.43 1 98 79 GLY A O 1
ATOM 546 N N . LEU A 1 80 ? 23.625 13.711 11.898 1 98.38 80 LEU A N 1
ATOM 547 C CA . LEU A 1 80 ? 24.906 13.398 11.281 1 98.38 80 LEU A CA 1
ATOM 548 C C . LEU A 1 80 ? 25.891 14.562 11.43 1 98.38 80 LEU A C 1
ATOM 550 O O . LEU A 1 80 ? 25.484 15.719 11.461 1 98.38 80 LEU A O 1
ATOM 554 N N . ASP A 1 81 ? 27.219 14.219 11.461 1 98.31 81 ASP A N 1
ATOM 555 C CA . ASP A 1 81 ? 28.234 15.266 11.391 1 98.31 81 ASP A CA 1
ATOM 556 C C . ASP A 1 81 ? 28.344 15.828 9.977 1 98.31 81 ASP A C 1
ATOM 558 O O . ASP A 1 81 ? 28.016 15.141 9 1 98.31 81 ASP A O 1
ATOM 562 N N . TRP A 1 82 ? 28.844 17.016 9.867 1 98.5 82 TRP A N 1
ATOM 563 C CA . TRP A 1 82 ? 28.844 17.734 8.602 1 98.5 82 TRP A CA 1
ATOM 564 C C . TRP A 1 82 ? 29.812 17.094 7.613 1 98.5 82 TRP A C 1
ATOM 566 O O . TRP A 1 82 ? 29.656 17.25 6.398 1 98.5 82 TRP A O 1
ATOM 576 N N . LYS A 1 83 ? 30.844 16.391 8.062 1 98.5 83 LYS A N 1
ATOM 577 C CA . LYS A 1 83 ? 31.734 15.641 7.168 1 98.5 83 LYS A CA 1
ATOM 578 C C . LYS A 1 83 ? 30.953 14.555 6.422 1 98.5 83 LYS A C 1
ATOM 580 O O . LYS A 1 83 ? 31.078 14.422 5.203 1 98.5 83 LYS A O 1
ATOM 585 N N . THR A 1 84 ? 30.188 13.812 7.211 1 98.5 84 THR A N 1
ATOM 586 C CA . THR A 1 84 ? 29.375 12.758 6.621 1 98.5 84 THR A CA 1
ATOM 587 C C . THR A 1 84 ? 28.328 13.359 5.68 1 98.5 84 THR A C 1
ATOM 589 O O . THR A 1 84 ? 28.062 12.812 4.605 1 98.5 84 THR A O 1
ATOM 592 N N . VAL A 1 85 ? 27.734 14.469 6.078 1 98.81 85 VAL A N 1
ATOM 593 C CA . VAL A 1 85 ? 26.766 15.156 5.242 1 98.81 85 VAL A CA 1
ATOM 594 C C . VAL A 1 85 ? 27.375 15.5 3.891 1 98.81 85 VAL A C 1
ATOM 596 O O . VAL A 1 85 ? 26.75 15.289 2.846 1 98.81 85 VAL A O 1
ATOM 599 N N . GLY A 1 86 ? 28.578 16.047 3.959 1 98.75 86 GLY A N 1
ATOM 600 C CA . GLY A 1 86 ? 29.281 16.375 2.729 1 98.75 86 GLY A CA 1
ATOM 601 C C . GLY A 1 86 ? 29.578 15.172 1.86 1 98.75 86 GLY A C 1
ATOM 602 O O . GLY A 1 86 ? 29.391 15.219 0.643 1 98.75 86 GLY A O 1
ATOM 603 N N . GLN A 1 87 ? 30.031 14.07 2.432 1 98.75 87 GLN A N 1
ATOM 604 C CA . GLN A 1 87 ? 30.359 12.844 1.711 1 98.75 87 GLN A CA 1
ATOM 605 C C . GLN A 1 87 ? 29.109 12.234 1.067 1 98.75 87 GLN A C 1
ATOM 607 O O . GLN A 1 87 ? 29.141 11.852 -0.104 1 98.75 87 GLN A O 1
ATOM 612 N N . TYR A 1 88 ? 28.047 12.18 1.848 1 98.81 88 TYR A N 1
ATOM 613 C CA . TYR A 1 88 ? 26.797 11.625 1.34 1 98.81 88 TYR A CA 1
ATOM 614 C C . TYR A 1 88 ? 26.25 12.477 0.205 1 98.81 88 TYR A C 1
ATOM 616 O O . TYR A 1 88 ? 25.844 11.945 -0.834 1 98.81 88 TYR A O 1
ATOM 624 N N . SER A 1 89 ? 26.266 13.789 0.421 1 98.81 89 SER A N 1
ATOM 625 C CA . SER A 1 89 ? 25.719 14.68 -0.602 1 98.81 89 SER A CA 1
ATOM 626 C C . SER A 1 89 ? 26.5 14.547 -1.912 1 98.81 89 SER A C 1
ATOM 628 O O . SER A 1 89 ? 25.891 14.547 -2.99 1 98.81 89 SER A O 1
ATOM 630 N N . ALA A 1 90 ? 27.781 14.422 -1.823 1 98.75 90 ALA A N 1
ATOM 631 C CA . ALA A 1 90 ? 28.609 14.281 -3.016 1 98.75 90 ALA A CA 1
ATOM 632 C C . ALA A 1 90 ? 28.297 13 -3.768 1 98.75 90 ALA A C 1
ATOM 634 O O . ALA A 1 90 ? 28.109 13.008 -4.988 1 98.75 90 ALA A O 1
ATOM 635 N N . VAL A 1 91 ? 28.219 11.906 -3.049 1 98.81 91 VAL A N 1
ATOM 636 C CA . VAL A 1 91 ? 27.969 10.602 -3.668 1 98.81 91 VAL A CA 1
ATOM 637 C C . VAL A 1 91 ? 26.547 10.531 -4.195 1 98.81 91 VAL A C 1
ATOM 639 O O . VAL A 1 91 ? 26.297 9.945 -5.25 1 98.81 91 VAL A O 1
ATOM 642 N N . GLN A 1 92 ? 25.594 11.086 -3.475 1 98.88 92 GLN A N 1
ATOM 643 C CA . GLN A 1 92 ? 24.219 11.141 -3.922 1 98.88 92 GLN A CA 1
ATOM 644 C C . GLN A 1 92 ? 24.094 11.93 -5.223 1 98.88 92 GLN A C 1
ATOM 646 O O . GLN A 1 92 ? 23.359 11.531 -6.133 1 98.88 92 GLN A O 1
ATOM 651 N N . THR A 1 93 ? 24.766 13.039 -5.297 1 98.75 93 THR A N 1
ATOM 652 C CA . THR A 1 93 ? 24.75 13.883 -6.488 1 98.75 93 THR A CA 1
ATOM 653 C C . THR A 1 93 ? 25.344 13.141 -7.684 1 98.75 93 THR A C 1
ATOM 655 O O . THR A 1 93 ? 24.781 13.164 -8.773 1 98.75 93 THR A O 1
ATOM 658 N N . LEU A 1 94 ? 26.438 12.492 -7.496 1 98.75 94 LEU A N 1
ATOM 659 C CA . LEU A 1 94 ? 27.062 11.711 -8.555 1 98.75 94 LEU A CA 1
ATOM 660 C C . LEU A 1 94 ? 26.141 10.594 -9.031 1 98.75 94 LEU A C 1
ATOM 662 O O . LEU A 1 94 ? 26.062 10.32 -10.227 1 98.75 94 LEU A O 1
ATOM 666 N N . ALA A 1 95 ? 25.516 9.945 -8.078 1 98.88 95 ALA A N 1
ATOM 667 C CA . ALA A 1 95 ? 24.562 8.883 -8.398 1 98.88 95 ALA A CA 1
ATOM 668 C C . ALA A 1 95 ? 23.406 9.414 -9.242 1 98.88 95 ALA A C 1
ATOM 670 O O . ALA A 1 95 ? 23 8.766 -10.211 1 98.88 95 ALA A O 1
ATOM 671 N N . GLY A 1 96 ? 22.906 10.594 -8.836 1 98.81 96 GLY A N 1
ATOM 672 C CA . GLY A 1 96 ? 21.828 11.211 -9.594 1 98.81 96 GLY A CA 1
ATOM 673 C C . GLY A 1 96 ? 22.203 11.523 -11.023 1 98.81 96 GLY A C 1
ATOM 674 O O . GLY A 1 96 ? 21.453 11.219 -11.953 1 98.81 96 GLY A O 1
ATOM 675 N N . ILE A 1 97 ? 23.344 12.055 -11.234 1 98.56 97 ILE A N 1
ATOM 676 C CA . ILE A 1 97 ? 23.812 12.406 -12.57 1 98.56 97 ILE A CA 1
ATOM 677 C C . ILE A 1 97 ? 24.016 11.141 -13.398 1 98.56 97 ILE A C 1
ATOM 679 O O . ILE A 1 97 ? 23.641 11.094 -14.57 1 98.56 97 ILE A O 1
ATOM 683 N N . SER A 1 98 ? 24.547 10.117 -12.805 1 98.75 98 SER A N 1
ATOM 684 C CA . SER A 1 98 ? 24.719 8.844 -13.492 1 98.75 98 SER A CA 1
ATOM 685 C C . SER A 1 98 ? 23.391 8.258 -13.93 1 98.75 98 SER A C 1
ATOM 687 O O . SER A 1 98 ? 23.266 7.734 -15.039 1 98.75 98 SER A O 1
ATOM 689 N N . ALA A 1 99 ? 22.406 8.312 -13.062 1 98.75 99 ALA A N 1
ATOM 690 C CA . ALA A 1 99 ? 21.062 7.809 -13.375 1 98.75 99 ALA A CA 1
ATOM 691 C C . ALA A 1 99 ? 20.438 8.602 -14.516 1 98.75 99 ALA A C 1
ATOM 693 O O . ALA A 1 99 ? 19.719 8.047 -15.352 1 98.75 99 ALA A O 1
ATOM 694 N N . ALA A 1 100 ? 20.656 9.906 -14.523 1 98.31 100 ALA A N 1
ATOM 695 C CA . ALA A 1 100 ? 20.109 10.766 -15.57 1 98.31 100 ALA A CA 1
ATOM 696 C C . ALA A 1 100 ? 20.672 10.398 -16.938 1 98.31 100 ALA A C 1
ATOM 698 O O . ALA A 1 100 ? 19.953 10.383 -17.938 1 98.31 100 ALA A O 1
ATOM 699 N N . VAL A 1 101 ? 21.953 10.141 -16.969 1 97.31 101 VAL A N 1
ATOM 700 C CA . VAL A 1 101 ? 22.578 9.68 -18.203 1 97.31 101 VAL A CA 1
ATOM 701 C C . VAL A 1 101 ? 21.938 8.367 -18.656 1 97.31 101 VAL A C 1
ATOM 703 O O . VAL A 1 101 ? 21.641 8.188 -19.828 1 97.31 101 VAL A O 1
ATOM 706 N N . CYS A 1 102 ? 21.688 7.516 -17.719 1 97.19 102 CYS A N 1
ATOM 707 C CA . CYS A 1 102 ? 21.141 6.195 -18 1 97.19 102 CYS A CA 1
ATOM 708 C C . CYS A 1 102 ? 19.734 6.305 -18.578 1 97.19 102 CYS A C 1
ATOM 710 O O . CYS A 1 102 ? 19.422 5.684 -19.594 1 97.19 102 CYS A O 1
ATOM 712 N N . TYR A 1 103 ? 18.797 7.098 -17.922 1 97.06 103 TYR A N 1
ATOM 713 C CA . TYR A 1 103 ? 17.422 7.141 -18.438 1 97.06 103 TYR A CA 1
ATOM 714 C C . TYR A 1 103 ? 17.359 7.895 -19.75 1 97.06 103 TYR A C 1
ATOM 716 O O . TYR A 1 103 ? 16.484 7.629 -20.578 1 97.06 103 TYR A O 1
ATOM 724 N N . CYS A 1 104 ? 18.297 8.852 -19.984 1 96.19 104 CYS A N 1
ATOM 725 C CA . CYS A 1 104 ? 18.344 9.523 -21.281 1 96.19 104 CYS A CA 1
ATOM 726 C C . CYS A 1 104 ? 18.734 8.555 -22.391 1 96.19 104 CYS A C 1
ATOM 728 O O . CYS A 1 104 ? 18.219 8.625 -23.5 1 96.19 104 CYS A O 1
ATOM 730 N N . LEU A 1 105 ? 19.688 7.699 -22.078 1 93.12 105 LEU A N 1
ATOM 731 C CA . LEU A 1 105 ? 20.094 6.691 -23.047 1 93.12 105 LEU A CA 1
ATOM 732 C C . LEU A 1 105 ? 18.984 5.676 -23.297 1 93.12 105 LEU A C 1
ATOM 734 O O . LEU A 1 105 ? 18.766 5.254 -24.438 1 93.12 105 LEU A O 1
ATOM 738 N N . LEU A 1 106 ? 18.281 5.301 -22.281 1 93.12 106 LEU A N 1
ATOM 739 C CA . LEU A 1 106 ? 17.203 4.309 -22.359 1 93.12 106 LEU A CA 1
ATOM 740 C C . LEU A 1 106 ? 16.047 4.82 -23.203 1 93.12 106 LEU A C 1
ATOM 742 O O . LEU A 1 106 ? 15.461 4.066 -23.984 1 93.12 106 LEU A O 1
ATOM 746 N N . TYR A 1 107 ? 15.742 6.141 -23.062 1 92.19 107 TYR A N 1
ATOM 747 C CA . TYR A 1 107 ? 14.547 6.66 -23.719 1 92.19 107 TYR A CA 1
ATOM 748 C C . TYR A 1 107 ? 14.906 7.555 -24.906 1 92.19 107 TYR A C 1
ATOM 750 O O . TYR A 1 107 ? 14.047 7.891 -25.719 1 92.19 107 TYR A O 1
ATOM 758 N N . GLY A 1 108 ? 16.172 7.906 -25.031 1 90.56 108 GLY A N 1
ATOM 759 C CA . GLY A 1 108 ? 16.625 8.766 -26.125 1 90.56 108 GLY A CA 1
ATOM 760 C C . GLY A 1 108 ? 16.125 10.195 -26 1 90.56 108 GLY A C 1
ATOM 761 O O . GLY A 1 108 ? 16.047 10.914 -27 1 90.56 108 GLY A O 1
ATOM 762 N N . ARG A 1 109 ? 15.664 10.531 -24.75 1 92.69 109 ARG A N 1
ATOM 763 C CA . ARG A 1 109 ? 15.141 11.867 -24.516 1 92.69 109 ARG A CA 1
ATOM 764 C C . ARG A 1 109 ? 15.336 12.281 -23.047 1 92.69 109 ARG A C 1
ATOM 766 O O . ARG A 1 109 ? 15.742 11.461 -22.219 1 92.69 109 ARG A O 1
ATOM 773 N N . SER A 1 110 ? 15.203 13.578 -22.781 1 95.19 110 SER A N 1
ATOM 774 C CA . SER A 1 110 ? 15.242 14.148 -21.438 1 95.19 110 SER A CA 1
ATOM 775 C C . SER A 1 110 ? 14.016 15.016 -21.172 1 95.19 110 SER A C 1
ATOM 777 O O . SER A 1 110 ? 13.141 15.141 -22.031 1 95.19 110 SER A O 1
ATOM 779 N N . PHE A 1 111 ? 13.906 15.484 -20.047 1 93.56 111 PHE A N 1
ATOM 780 C CA . PHE A 1 111 ? 12.852 16.422 -19.656 1 93.56 111 PHE A CA 1
ATOM 781 C C . PHE A 1 111 ? 13.406 17.516 -18.766 1 93.56 111 PHE A C 1
ATOM 783 O O . PHE A 1 111 ? 14.391 17.312 -18.062 1 93.56 111 PHE A O 1
ATOM 790 N N . ASN A 1 112 ? 12.734 18.688 -18.797 1 92 112 ASN A N 1
ATOM 791 C CA . ASN A 1 112 ? 13.258 19.875 -18.141 1 92 112 ASN A CA 1
ATOM 792 C C . ASN A 1 112 ? 12.727 20.016 -16.719 1 92 112 ASN A C 1
ATOM 794 O O . ASN A 1 112 ? 11.633 19.531 -16.406 1 92 112 ASN A O 1
ATOM 798 N N . LEU A 1 113 ? 13.555 20.688 -15.898 1 94.12 113 LEU A N 1
ATOM 799 C CA . LEU A 1 113 ? 13.156 21.094 -14.555 1 94.12 113 LEU A CA 1
ATOM 800 C C . LEU A 1 113 ? 12.672 22.531 -14.539 1 94.12 113 LEU A C 1
ATOM 802 O O . LEU A 1 113 ? 13.484 23.469 -14.578 1 94.12 113 LEU A O 1
ATOM 806 N N . THR A 1 114 ? 11.391 22.781 -14.5 1 92.75 114 THR A N 1
ATOM 807 C CA . THR A 1 114 ? 10.75 24.078 -14.469 1 92.75 114 THR A CA 1
ATOM 808 C C . THR A 1 114 ? 9.367 24 -13.812 1 92.75 114 THR A C 1
ATOM 810 O O . THR A 1 114 ? 8.805 22.906 -13.695 1 92.75 114 THR A O 1
ATOM 813 N N . PRO A 1 115 ? 8.977 25.141 -13.172 1 95.94 115 PRO A N 1
ATOM 814 C CA . PRO A 1 115 ? 7.578 25.109 -12.75 1 95.94 115 PRO A CA 1
ATOM 815 C C . PRO A 1 115 ? 6.633 24.688 -13.875 1 95.94 115 PRO A C 1
ATOM 817 O O . PRO A 1 115 ? 6.887 24.984 -15.039 1 95.94 115 PRO A O 1
ATOM 820 N N . SER A 1 116 ? 5.598 24 -13.492 1 95.5 116 SER A N 1
ATOM 821 C CA . SER A 1 116 ? 4.602 23.594 -14.477 1 95.5 116 SER A CA 1
ATOM 822 C C . SER A 1 116 ? 3.949 24.812 -15.133 1 95.5 116 SER A C 1
ATOM 824 O O . SER A 1 116 ? 3.953 25.906 -14.562 1 95.5 116 SER A O 1
ATOM 826 N N . GLU A 1 117 ? 3.445 24.609 -16.344 1 93.88 117 GLU A N 1
ATOM 827 C CA . GLU A 1 117 ? 2.773 25.688 -17.062 1 93.88 117 GLU A CA 1
ATOM 828 C C . GLU A 1 117 ? 1.666 26.312 -16.219 1 93.88 117 GLU A C 1
ATOM 830 O O . GLU A 1 117 ? 0.863 25.594 -15.609 1 93.88 117 GLU A O 1
ATOM 835 N N . GLY A 1 118 ? 1.688 27.625 -16.062 1 94.94 118 GLY A N 1
ATOM 836 C CA . GLY A 1 118 ? 0.65 28.312 -15.312 1 94.94 118 GLY A CA 1
ATOM 837 C C . GLY A 1 118 ? 1.077 28.703 -13.906 1 94.94 118 GLY A C 1
ATOM 838 O O . GLY A 1 118 ? 0.399 29.484 -13.242 1 94.94 118 GLY A O 1
ATOM 839 N N . PHE A 1 119 ? 2.219 28.219 -13.531 1 97.81 119 PHE A N 1
ATOM 840 C CA . PHE A 1 119 ? 2.697 28.516 -12.188 1 97.81 119 PHE A CA 1
ATOM 841 C C . PHE A 1 119 ? 4.035 29.25 -12.242 1 97.81 119 PHE A C 1
ATOM 843 O O . PHE A 1 119 ? 4.824 29.047 -13.164 1 97.81 119 PHE A O 1
ATOM 850 N N . GLY A 1 120 ? 4.227 30.172 -11.273 1 97.19 120 GLY A N 1
ATOM 851 C CA . GLY A 1 120 ? 5.492 30.875 -11.156 1 97.19 120 GLY A CA 1
ATOM 852 C C . GLY A 1 120 ? 6.469 30.188 -10.211 1 97.19 120 GLY A C 1
ATOM 853 O O . GLY A 1 120 ? 6.152 29.141 -9.633 1 97.19 120 GLY A O 1
ATOM 854 N N . TRP A 1 121 ? 7.613 30.734 -10.055 1 96.81 121 TRP A N 1
ATOM 855 C CA . TRP A 1 121 ? 8.695 30.188 -9.25 1 96.81 121 TRP A CA 1
ATOM 856 C C . TRP A 1 121 ? 8.328 30.172 -7.77 1 96.81 121 TRP A C 1
ATOM 858 O O . TRP A 1 121 ? 8.742 29.297 -7.023 1 96.81 121 TRP A O 1
ATOM 868 N N . LEU A 1 122 ? 7.543 31.125 -7.391 1 97.81 122 LEU A N 1
ATOM 869 C CA . LEU A 1 122 ? 7.145 31.172 -5.988 1 97.81 122 LEU A CA 1
ATOM 870 C C . LEU A 1 122 ? 6.176 30.031 -5.668 1 97.81 122 LEU A C 1
ATOM 872 O O . LEU A 1 122 ? 6.285 29.391 -4.617 1 97.81 122 LEU A O 1
ATOM 876 N N . ASN A 1 123 ? 5.195 29.781 -6.582 1 98.5 123 ASN A N 1
ATOM 877 C CA . ASN A 1 123 ? 4.246 28.688 -6.395 1 98.5 123 ASN A CA 1
ATOM 878 C C . ASN A 1 123 ? 4.957 27.328 -6.344 1 98.5 123 ASN A C 1
ATOM 880 O O . ASN A 1 123 ? 4.719 26.547 -5.434 1 98.5 123 ASN A O 1
ATOM 884 N N . ALA A 1 124 ? 5.852 27.141 -7.297 1 98.38 124 ALA A N 1
ATOM 885 C CA . ALA A 1 124 ? 6.617 25.891 -7.359 1 98.38 124 ALA A CA 1
ATOM 886 C C . ALA A 1 124 ? 7.551 25.766 -6.16 1 98.38 124 ALA A C 1
ATOM 888 O O . ALA A 1 124 ? 7.707 24.688 -5.598 1 98.38 124 ALA A O 1
ATOM 889 N N . GLY A 1 125 ? 8.148 26.906 -5.844 1 98.5 125 GLY A N 1
ATOM 890 C CA . GLY A 1 125 ? 9.055 26.922 -4.707 1 98.5 125 GLY A CA 1
ATOM 891 C C . GLY A 1 125 ? 8.375 26.578 -3.398 1 98.5 125 GLY A C 1
ATOM 892 O O . GLY A 1 125 ? 8.938 25.859 -2.566 1 98.5 125 GLY A O 1
ATOM 893 N N . LEU A 1 126 ? 7.172 27.062 -3.174 1 98.62 126 LEU A N 1
ATOM 894 C CA . LEU A 1 126 ? 6.422 26.75 -1.965 1 98.62 126 LEU A CA 1
ATOM 895 C C . LEU A 1 126 ? 6.098 25.266 -1.892 1 98.62 126 LEU A C 1
ATOM 897 O O . LEU A 1 126 ? 6.188 24.656 -0.821 1 98.62 126 LEU A O 1
ATOM 901 N N . CYS A 1 127 ? 5.754 24.688 -3.045 1 98.81 127 CYS A N 1
ATOM 902 C CA . CYS A 1 127 ? 5.496 23.25 -3.08 1 98.81 127 CYS A CA 1
ATOM 903 C C . CYS A 1 127 ? 6.75 22.469 -2.709 1 98.81 127 CYS A C 1
ATOM 905 O O . CYS A 1 127 ? 6.688 21.547 -1.891 1 98.81 127 CYS A O 1
ATOM 907 N N . GLU A 1 128 ? 7.918 22.828 -3.297 1 98.81 128 GLU A N 1
ATOM 908 C CA . GLU A 1 128 ? 9.18 22.156 -3.02 1 98.81 128 GLU A CA 1
ATOM 909 C C . GLU A 1 128 ? 9.586 22.312 -1.559 1 98.81 128 GLU A C 1
ATOM 911 O O . GLU A 1 128 ? 10.07 21.375 -0.933 1 98.81 128 GLU A O 1
ATOM 916 N N . THR A 1 129 ? 9.359 23.5 -1.007 1 98.88 129 THR A N 1
ATOM 917 C CA . THR A 1 129 ? 9.688 23.766 0.389 1 98.88 129 THR A CA 1
ATOM 918 C C . THR A 1 129 ? 8.812 22.938 1.318 1 98.88 129 THR A C 1
ATOM 920 O O . THR A 1 129 ? 9.312 22.25 2.213 1 98.88 129 THR A O 1
ATOM 923 N N . LEU A 1 130 ? 7.535 22.969 1.08 1 98.94 130 LEU A N 1
ATOM 924 C CA . LEU A 1 130 ? 6.566 22.359 1.984 1 98.94 130 LEU A CA 1
ATOM 925 C C . LEU A 1 130 ? 6.703 20.828 1.979 1 98.94 130 LEU A C 1
ATOM 927 O O . LEU A 1 130 ? 6.68 20.203 3.037 1 98.94 130 LEU A O 1
ATOM 931 N N . TYR A 1 131 ? 6.918 20.234 0.828 1 98.88 131 TYR A N 1
ATOM 932 C CA . TYR A 1 131 ? 6.949 18.766 0.802 1 98.88 131 TYR A CA 1
ATOM 933 C C . TYR A 1 131 ? 8.352 18.25 1.103 1 98.88 131 TYR A C 1
ATOM 935 O O . TYR A 1 131 ? 8.508 17.109 1.527 1 98.88 131 TYR A O 1
ATOM 943 N N . THR A 1 132 ? 9.43 19.047 0.899 1 98.94 132 THR A N 1
ATOM 944 C CA . THR A 1 132 ? 10.719 18.688 1.481 1 98.94 132 THR A CA 1
ATOM 945 C C . THR A 1 132 ? 10.672 18.781 3.004 1 98.94 132 THR A C 1
ATOM 947 O O . THR A 1 132 ? 11.25 17.953 3.701 1 98.94 132 THR A O 1
ATOM 950 N N . PHE A 1 133 ? 9.953 19.906 3.451 1 98.94 133 PHE A N 1
ATOM 951 C CA . PHE A 1 133 ? 9.719 20.031 4.887 1 98.94 133 PHE A CA 1
ATOM 952 C C . PHE A 1 133 ? 9.023 18.781 5.426 1 98.94 133 PHE A C 1
ATOM 954 O O . PHE A 1 133 ? 9.492 18.172 6.395 1 98.94 133 PHE A O 1
ATOM 961 N N . VAL A 1 134 ? 7.922 18.297 4.855 1 98.94 134 VAL A N 1
ATOM 962 C CA . VAL A 1 134 ? 7.18 17.141 5.332 1 98.94 134 VAL A CA 1
ATOM 963 C C . VAL A 1 134 ? 8.07 15.891 5.266 1 98.94 134 VAL A C 1
ATOM 965 O O . VAL A 1 134 ? 8.117 15.109 6.215 1 98.94 134 VAL A O 1
ATOM 968 N N . LEU A 1 135 ? 8.797 15.719 4.156 1 98.94 135 LEU A N 1
ATOM 969 C CA . LEU A 1 135 ? 9.656 14.562 3.955 1 98.94 135 LEU A CA 1
ATOM 970 C C . LEU A 1 135 ? 10.711 14.469 5.055 1 98.94 135 LEU A C 1
ATOM 972 O O . LEU A 1 135 ? 10.844 13.43 5.703 1 98.94 135 LEU A O 1
ATOM 976 N N . THR A 1 136 ? 11.422 15.547 5.316 1 98.94 136 THR A N 1
ATOM 977 C CA . THR A 1 136 ? 12.531 15.508 6.258 1 98.94 136 THR A CA 1
ATOM 978 C C . THR A 1 136 ? 12.023 15.539 7.699 1 98.94 136 THR A C 1
ATOM 980 O O . THR A 1 136 ? 12.648 14.969 8.594 1 98.94 136 THR A O 1
ATOM 983 N N . PHE A 1 137 ? 10.836 16.219 7.922 1 98.94 137 PHE A N 1
ATOM 984 C CA . PHE A 1 137 ? 10.195 16.156 9.234 1 98.94 137 PHE A CA 1
ATOM 985 C C . PHE A 1 137 ? 9.812 14.727 9.594 1 98.94 137 PHE A C 1
ATOM 987 O O . PHE A 1 137 ? 10.023 14.297 10.727 1 98.94 137 PHE A O 1
ATOM 994 N N . VAL A 1 138 ? 9.305 13.969 8.641 1 98.94 138 VAL A N 1
ATOM 995 C CA . VAL A 1 138 ? 8.945 12.57 8.852 1 98.94 138 VAL A CA 1
ATOM 996 C C . VAL A 1 138 ? 10.203 11.734 9.07 1 98.94 138 VAL A C 1
ATOM 998 O O . VAL A 1 138 ? 10.25 10.891 9.969 1 98.94 138 VAL A O 1
ATOM 1001 N N . VAL A 1 139 ? 11.25 11.961 8.297 1 98.81 139 VAL A N 1
ATOM 1002 C CA . VAL A 1 139 ? 12.508 11.25 8.469 1 98.81 139 VAL A CA 1
ATOM 1003 C C . VAL A 1 139 ? 13.023 11.445 9.891 1 98.81 139 VAL A C 1
ATOM 1005 O O . VAL A 1 139 ? 13.391 10.477 10.562 1 98.81 139 VAL A O 1
ATOM 1008 N N . LEU A 1 140 ? 13.016 12.656 10.414 1 98.75 140 LEU A N 1
ATOM 1009 C CA . LEU A 1 140 ? 13.508 12.961 11.758 1 98.75 140 LEU A CA 1
ATOM 1010 C C . LEU A 1 140 ? 12.688 12.227 12.812 1 98.75 140 LEU A C 1
ATOM 1012 O O . LEU A 1 140 ? 13.242 11.68 13.766 1 98.75 140 LEU A O 1
ATOM 1016 N N . ASN A 1 141 ? 11.414 12.156 12.578 1 98.44 141 ASN A N 1
ATOM 1017 C CA . ASN A 1 141 ? 10.531 11.641 13.609 1 98.44 141 ASN A CA 1
ATOM 1018 C C . ASN A 1 141 ? 10.477 10.109 13.594 1 98.44 141 ASN A C 1
ATOM 1020 O O . ASN A 1 141 ? 10.391 9.477 14.648 1 98.44 141 ASN A O 1
ATOM 1024 N N . VAL A 1 142 ? 10.578 9.492 12.438 1 97.56 142 VAL A N 1
ATOM 1025 C CA . VAL A 1 142 ? 10.312 8.062 12.398 1 97.56 142 VAL A CA 1
ATOM 1026 C C . VAL A 1 142 ? 11.633 7.293 12.375 1 97.56 142 VAL A C 1
ATOM 1028 O O . VAL A 1 142 ? 11.664 6.09 12.648 1 97.56 142 VAL A O 1
ATOM 1031 N N . ALA A 1 143 ? 12.742 8.008 12.055 1 96.81 143 ALA A N 1
ATOM 1032 C CA . ALA A 1 143 ? 14 7.285 11.906 1 96.81 143 ALA A CA 1
ATOM 1033 C C . ALA A 1 143 ? 15.078 7.863 12.82 1 96.81 143 ALA A C 1
ATOM 1035 O O . ALA A 1 143 ? 15.805 7.121 13.484 1 96.81 143 ALA A O 1
ATOM 1036 N N . ALA A 1 144 ? 15.133 9.164 12.992 1 97 144 ALA A N 1
ATOM 1037 C CA . ALA A 1 144 ? 16.281 9.781 13.656 1 97 144 ALA A CA 1
ATOM 1038 C C . ALA A 1 144 ? 16 10 15.141 1 97 144 ALA A C 1
ATOM 1040 O O . ALA A 1 144 ? 16.922 10.008 15.953 1 97 144 ALA A O 1
ATOM 1041 N N . ALA A 1 145 ? 14.711 10.25 15.5 1 97.5 145 ALA A N 1
ATOM 1042 C CA . ALA A 1 145 ? 14.367 10.516 16.891 1 97.5 145 ALA A CA 1
ATOM 1043 C C . ALA A 1 145 ? 14.961 9.453 17.812 1 97.5 145 ALA A C 1
ATOM 1045 O O . ALA A 1 145 ? 14.969 8.266 17.484 1 97.5 145 ALA A O 1
ATOM 1046 N N . ARG A 1 146 ? 15.367 9.758 19.031 1 95.31 146 ARG A N 1
ATOM 1047 C CA . ARG A 1 146 ? 16.078 8.891 19.969 1 95.31 146 ARG A CA 1
ATOM 1048 C C . ARG A 1 146 ? 15.188 7.734 20.422 1 95.31 146 ARG A C 1
ATOM 1050 O O . ARG A 1 146 ? 15.688 6.637 20.688 1 95.31 146 ARG A O 1
ATOM 1057 N N . LYS A 1 147 ? 13.953 7.969 20.438 1 93.06 147 LYS A N 1
ATOM 1058 C CA . LYS A 1 147 ? 13.023 6.922 20.859 1 93.06 147 LYS A CA 1
ATOM 1059 C C . LYS A 1 147 ? 13.148 5.688 19.969 1 93.06 147 LYS A C 1
ATOM 1061 O O . LYS A 1 147 ? 12.914 4.566 20.406 1 93.06 147 LYS A O 1
ATOM 1066 N N . ASN A 1 148 ? 13.516 5.895 18.719 1 91.62 148 ASN A N 1
ATOM 1067 C CA . ASN A 1 148 ? 13.539 4.809 17.734 1 91.62 148 ASN A CA 1
ATOM 1068 C C . ASN A 1 148 ? 14.719 3.869 17.969 1 91.62 148 ASN A C 1
ATOM 1070 O O . ASN A 1 148 ? 14.742 2.756 17.453 1 91.62 148 ASN A O 1
ATOM 1074 N N . ALA A 1 149 ? 15.641 4.312 18.703 1 85.19 149 ALA A N 1
ATOM 1075 C CA . ALA A 1 149 ? 16.766 3.445 19.078 1 85.19 149 ALA A CA 1
ATOM 1076 C C . ALA A 1 149 ? 16.297 2.336 20.016 1 85.19 149 ALA A C 1
ATOM 1078 O O . ALA A 1 149 ? 16.875 1.242 20.016 1 85.19 149 ALA A O 1
ATOM 1079 N N . ILE A 1 150 ? 15.234 2.662 20.703 1 84.25 150 ILE A N 1
ATOM 1080 C CA . ILE A 1 150 ? 14.766 1.721 21.719 1 84.25 150 ILE A CA 1
ATOM 1081 C C . ILE A 1 150 ? 13.5 1.021 21.219 1 84.25 150 ILE A C 1
ATOM 1083 O O . ILE A 1 150 ? 13.336 -0.187 21.406 1 84.25 150 ILE A O 1
ATOM 1087 N N . GLU A 1 151 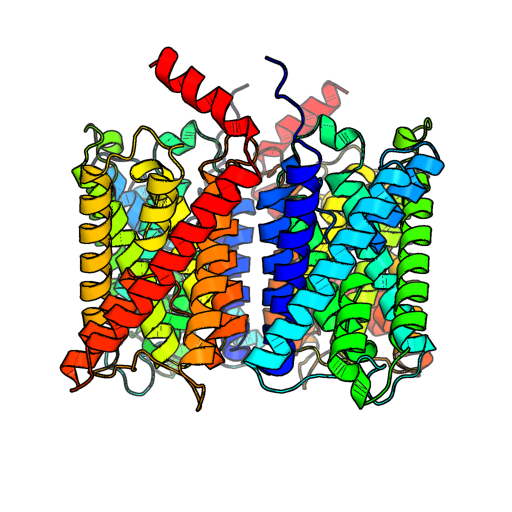? 12.688 1.838 20.547 1 81.62 151 GLU A N 1
ATOM 1088 C CA . GLU A 1 151 ? 11.406 1.304 20.094 1 81.62 151 GLU A CA 1
ATOM 1089 C C . GLU A 1 151 ? 11.5 0.804 18.656 1 81.62 151 GLU A C 1
ATOM 1091 O O . GLU A 1 151 ? 12.078 1.476 17.797 1 81.62 151 GLU A O 1
ATOM 1096 N N . ARG A 1 152 ? 11.477 -0.46 18.406 1 77.75 152 ARG A N 1
ATOM 1097 C CA . ARG A 1 152 ? 11.555 -1.029 17.062 1 77.75 152 ARG A CA 1
ATOM 1098 C C . ARG A 1 152 ? 10.422 -0.522 16.188 1 77.75 152 ARG A C 1
ATOM 1100 O O . ARG A 1 152 ? 9.258 -0.865 16.406 1 77.75 152 ARG A O 1
ATOM 1107 N N . ASN A 1 153 ? 10.68 0.576 15.398 1 83.94 153 ASN A N 1
ATOM 1108 C CA . ASN A 1 153 ? 9.727 1.061 14.398 1 83.94 153 ASN A CA 1
ATOM 1109 C C . ASN A 1 153 ? 9.961 0.398 13.047 1 83.94 153 ASN A C 1
ATOM 1111 O O . ASN A 1 153 ? 10.844 0.806 12.289 1 83.94 153 ASN A O 1
ATOM 1115 N N . GLU A 1 154 ? 9.078 -0.524 12.695 1 88.19 154 GLU A N 1
ATOM 1116 C CA . GLU A 1 154 ? 9.273 -1.258 11.445 1 88.19 154 GLU A CA 1
ATOM 1117 C C . GLU A 1 154 ? 8.648 -0.516 10.266 1 88.19 154 GLU A C 1
ATOM 1119 O O . GLU A 1 154 ? 8.844 -0.898 9.109 1 88.19 154 GLU A O 1
ATOM 1124 N N . TYR A 1 155 ? 8.016 0.635 10.5 1 93.5 155 TYR A N 1
ATOM 1125 C CA . TYR A 1 155 ? 7.254 1.254 9.43 1 93.5 155 TYR A CA 1
ATOM 1126 C C . TYR A 1 155 ? 7.883 2.578 9.008 1 93.5 155 TYR A C 1
ATOM 1128 O O . TYR A 1 155 ? 7.246 3.383 8.32 1 93.5 155 TYR A O 1
ATOM 1136 N N . TYR A 1 156 ? 9.141 2.832 9.461 1 95.06 156 TYR A N 1
ATOM 1137 C CA . TYR A 1 156 ? 9.812 4.094 9.172 1 95.06 156 TYR A CA 1
ATOM 1138 C C . TYR A 1 156 ? 9.961 4.289 7.664 1 95.06 156 TYR A C 1
ATOM 1140 O O . TYR A 1 156 ? 9.625 5.355 7.137 1 95.06 156 TYR A O 1
ATOM 1148 N N . GLY A 1 157 ? 10.445 3.223 6.926 1 96.62 157 GLY A N 1
ATOM 1149 C CA . GLY A 1 157 ? 10.648 3.332 5.492 1 96.62 157 GLY A CA 1
ATOM 1150 C C . GLY A 1 157 ? 9.359 3.535 4.719 1 96.62 157 GLY A C 1
ATOM 1151 O O . GLY A 1 157 ? 9.336 4.273 3.732 1 96.62 157 GLY A O 1
ATOM 1152 N N . MET A 1 158 ? 8.305 2.877 5.152 1 97 158 MET A N 1
ATOM 1153 C CA . MET A 1 158 ? 7.004 3.047 4.516 1 97 158 MET A CA 1
ATOM 1154 C C . MET A 1 158 ? 6.488 4.473 4.699 1 97 158 MET A C 1
ATOM 1156 O O . MET A 1 158 ? 5.996 5.086 3.75 1 97 158 MET A O 1
ATOM 1160 N N . ALA A 1 159 ? 6.602 5.02 5.945 1 98.25 159 ALA A N 1
ATOM 1161 C CA . ALA A 1 159 ? 6.16 6.387 6.219 1 98.25 159 ALA A CA 1
ATOM 1162 C C . ALA A 1 159 ? 6.887 7.383 5.32 1 98.25 159 ALA A C 1
ATOM 1164 O O . ALA A 1 159 ? 6.27 8.297 4.77 1 98.25 159 ALA A O 1
ATOM 1165 N N . ILE A 1 160 ? 8.156 7.168 5.117 1 98.81 160 ILE A N 1
ATOM 1166 C CA . ILE A 1 160 ? 8.969 8.062 4.301 1 98.81 160 ILE A CA 1
ATOM 1167 C C . ILE A 1 160 ? 8.547 7.953 2.838 1 98.81 160 ILE A C 1
ATOM 1169 O O . ILE A 1 160 ? 8.367 8.969 2.158 1 98.81 160 ILE A O 1
ATOM 1173 N N . GLY A 1 161 ? 8.352 6.723 2.348 1 98.69 161 GLY A N 1
ATOM 1174 C CA . GLY A 1 161 ? 7.879 6.527 0.985 1 98.69 161 GLY A CA 1
ATOM 1175 C C . GLY A 1 161 ? 6.52 7.152 0.729 1 98.69 161 GLY A C 1
ATOM 1176 O O . GLY A 1 161 ? 6.27 7.688 -0.355 1 98.69 161 GLY A O 1
ATOM 1177 N N . LEU A 1 162 ? 5.672 7.137 1.722 1 98.81 162 LEU A N 1
ATOM 1178 C CA . LEU A 1 162 ? 4.312 7.648 1.567 1 98.81 162 LEU A CA 1
ATOM 1179 C C . LEU A 1 162 ? 4.316 9.164 1.409 1 98.81 162 LEU A C 1
ATOM 1181 O O . LEU A 1 162 ? 3.428 9.727 0.768 1 98.81 162 LEU A O 1
ATOM 1185 N N . VAL A 1 163 ? 5.34 9.875 1.932 1 98.88 163 VAL A N 1
ATOM 1186 C CA . VAL A 1 163 ? 5.438 11.312 1.709 1 98.88 163 VAL A CA 1
ATOM 1187 C C . VAL A 1 163 ? 5.629 11.594 0.22 1 98.88 163 VAL A C 1
ATOM 1189 O O . VAL A 1 163 ? 5.125 12.594 -0.3 1 98.88 163 VAL A O 1
ATOM 1192 N N . ILE A 1 164 ? 6.352 10.68 -0.46 1 98.88 164 ILE A N 1
ATOM 1193 C CA . ILE A 1 164 ? 6.598 10.852 -1.889 1 98.88 164 ILE A CA 1
ATOM 1194 C C . ILE A 1 164 ? 5.293 10.664 -2.662 1 98.88 164 ILE A C 1
ATOM 1196 O O . ILE A 1 164 ? 5.027 11.383 -3.623 1 98.88 164 ILE A O 1
ATOM 1200 N N . ILE A 1 165 ? 4.449 9.742 -2.25 1 98.75 165 ILE A N 1
ATOM 1201 C CA . ILE A 1 165 ? 3.137 9.594 -2.871 1 98.75 165 ILE A CA 1
ATOM 1202 C C . ILE A 1 165 ? 2.334 10.883 -2.676 1 98.75 165 ILE A C 1
ATOM 1204 O O . ILE A 1 165 ? 1.736 11.398 -3.623 1 98.75 165 ILE A O 1
ATOM 1208 N N . ALA A 1 166 ? 2.334 11.445 -1.451 1 98.75 166 ALA A N 1
ATOM 1209 C CA . ALA A 1 166 ? 1.593 12.664 -1.142 1 98.75 166 ALA A CA 1
ATOM 1210 C C . ALA A 1 166 ? 2.047 13.82 -2.025 1 98.75 166 ALA A C 1
ATOM 1212 O O . ALA A 1 166 ? 1.222 14.508 -2.631 1 98.75 166 ALA A O 1
ATOM 1213 N N . GLY A 1 167 ? 3.34 13.977 -2.143 1 98.56 167 GLY A N 1
ATOM 1214 C CA . GLY A 1 167 ? 3.891 15.109 -2.869 1 98.56 167 GLY A CA 1
ATOM 1215 C C . GLY A 1 167 ? 3.822 14.945 -4.375 1 98.56 167 GLY A C 1
ATOM 1216 O O . GLY A 1 167 ? 3.604 15.922 -5.102 1 98.56 167 GLY A O 1
ATOM 1217 N N . ALA A 1 168 ? 4.012 13.688 -4.84 1 97.88 168 ALA A N 1
ATOM 1218 C CA . ALA A 1 168 ? 4.07 13.438 -6.277 1 97.88 168 ALA A CA 1
ATOM 1219 C C . ALA A 1 168 ? 2.748 13.797 -6.949 1 97.88 168 ALA A C 1
ATOM 1221 O O . ALA A 1 168 ? 2.732 14.375 -8.039 1 97.88 168 ALA A O 1
ATOM 1222 N N . TYR A 1 169 ? 1.656 13.523 -6.297 1 97.62 169 TYR A N 1
ATOM 1223 C CA . TYR A 1 169 ? 0.358 13.688 -6.941 1 97.62 169 TYR A CA 1
ATOM 1224 C C . TYR A 1 169 ? -0.24 15.055 -6.621 1 97.62 169 TYR A C 1
ATOM 1226 O O . TYR A 1 169 ? -1.094 15.555 -7.355 1 97.62 169 TYR A O 1
ATOM 1234 N N . GLY A 1 170 ? 0.155 15.648 -5.449 1 96.12 170 GLY A N 1
ATOM 1235 C CA . GLY A 1 170 ? -0.327 16.969 -5.082 1 96.12 170 GLY A CA 1
ATOM 1236 C C . GLY A 1 170 ? 0.552 18.094 -5.602 1 96.12 170 GLY A C 1
ATOM 1237 O O . GLY A 1 170 ? 0.215 18.75 -6.594 1 96.12 170 GLY A O 1
ATOM 1238 N N . ALA A 1 171 ? 1.735 18.141 -5.141 1 97.81 171 ALA A N 1
ATOM 1239 C CA . ALA A 1 171 ? 2.693 19.203 -5.434 1 97.81 171 ALA A CA 1
ATOM 1240 C C . ALA A 1 171 ? 3.314 19.016 -6.816 1 97.81 171 ALA A C 1
ATOM 1242 O O . ALA A 1 171 ? 3.742 19.984 -7.445 1 97.81 171 ALA A O 1
ATOM 1243 N N . GLY A 1 172 ? 3.326 17.781 -7.32 1 97.25 172 GLY A N 1
ATOM 1244 C CA . GLY A 1 172 ? 3.938 17.5 -8.609 1 97.25 172 GLY A CA 1
ATOM 1245 C C . GLY A 1 172 ? 3.311 18.266 -9.75 1 97.25 172 GLY A C 1
ATOM 1246 O O . GLY A 1 172 ? 3.994 18.625 -10.711 1 97.25 172 GLY A O 1
ATOM 1247 N N . ALA A 1 173 ? 2.021 18.547 -9.656 1 96.88 173 ALA A N 1
ATOM 1248 C CA . ALA A 1 173 ? 1.305 19.266 -10.711 1 96.88 173 ALA A CA 1
ATOM 1249 C C . ALA A 1 173 ? 1.752 20.719 -10.789 1 96.88 173 ALA A C 1
ATOM 1251 O O . ALA A 1 173 ? 1.53 21.391 -11.805 1 96.88 173 ALA A O 1
ATOM 1252 N N . VAL A 1 174 ? 2.402 21.203 -9.711 1 98.31 174 VAL A N 1
ATOM 1253 C CA . VAL A 1 174 ? 2.803 22.609 -9.648 1 98.31 174 VAL A CA 1
ATOM 1254 C C . VAL A 1 174 ? 4.309 22.719 -9.891 1 98.31 174 VAL A C 1
ATOM 1256 O O . VAL A 1 174 ? 4.75 23.531 -10.719 1 98.31 174 VAL A O 1
ATOM 1259 N N . SER A 1 175 ? 5.082 21.875 -9.305 1 98 175 SER A N 1
ATOM 1260 C CA . SER A 1 175 ? 6.527 22.094 -9.281 1 98 175 SER A CA 1
ATOM 1261 C C . SER A 1 175 ? 7.27 20.953 -9.977 1 98 175 SER A C 1
ATOM 1263 O O . SER A 1 175 ? 8.484 21.031 -10.188 1 98 175 SER A O 1
ATOM 1265 N N . GLY A 1 176 ? 6.605 19.875 -10.359 1 95.75 176 GLY A N 1
ATOM 1266 C CA . GLY A 1 176 ? 7.262 18.672 -10.82 1 95.75 176 GLY A CA 1
ATOM 1267 C C . GLY A 1 176 ? 7.586 17.688 -9.703 1 95.75 176 GLY A C 1
ATOM 1268 O O . GLY A 1 176 ? 7.812 16.5 -9.953 1 95.75 176 GLY A O 1
ATOM 1269 N N . GLY A 1 177 ? 7.66 18.141 -8.43 1 96.88 177 GLY A N 1
ATOM 1270 C CA . GLY A 1 177 ? 7.805 17.297 -7.266 1 96.88 177 GLY A CA 1
ATOM 1271 C C . GLY A 1 177 ? 9.18 16.656 -7.152 1 96.88 177 GLY A C 1
ATOM 1272 O O . GLY A 1 177 ? 9.297 15.438 -7.051 1 96.88 177 GLY A O 1
ATOM 1273 N N . CYS A 1 178 ? 10.297 17.422 -7.027 1 97.12 178 CYS A N 1
ATOM 1274 C CA . CYS A 1 178 ? 11.648 16.906 -6.891 1 97.12 178 CYS A CA 1
ATOM 1275 C C . CYS A 1 178 ? 11.938 16.516 -5.449 1 97.12 178 CYS A C 1
ATOM 1277 O O . CYS A 1 178 ? 12.32 15.367 -5.18 1 97.12 178 CYS A O 1
ATOM 1279 N N . PHE A 1 179 ? 11.758 17.375 -4.465 1 98.38 179 PHE A N 1
ATOM 1280 C CA . PHE A 1 179 ? 11.922 17.219 -3.023 1 98.38 179 PHE A CA 1
ATOM 1281 C C . PHE A 1 179 ? 13.305 16.688 -2.693 1 98.38 179 PHE A C 1
ATOM 1283 O O . PHE A 1 179 ? 13.5 16.031 -1.661 1 98.38 179 PHE A O 1
ATOM 1290 N N . ASN A 1 180 ? 14.312 16.734 -3.588 1 98.88 180 ASN A N 1
ATOM 1291 C CA . ASN A 1 180 ? 15.625 16.094 -3.525 1 98.88 180 ASN A CA 1
ATOM 1292 C C . ASN A 1 180 ? 16.641 16.812 -4.414 1 98.88 180 ASN A C 1
ATOM 1294 O O . ASN A 1 180 ? 16.594 16.688 -5.641 1 98.88 180 ASN A O 1
ATOM 1298 N N . PRO A 1 181 ? 17.609 17.516 -3.814 1 98.81 181 PRO A N 1
ATOM 1299 C CA . PRO A 1 181 ? 18.594 18.25 -4.613 1 98.81 181 PRO A CA 1
ATOM 1300 C C . PRO A 1 181 ? 19.312 17.359 -5.621 1 98.81 181 PRO A C 1
ATOM 1302 O O . PRO A 1 181 ? 19.688 17.812 -6.707 1 98.81 181 PRO A O 1
ATOM 1305 N N . ALA A 1 182 ? 19.547 16.078 -5.289 1 98.75 182 ALA A N 1
ATOM 1306 C CA . ALA A 1 182 ? 20.188 15.172 -6.234 1 98.75 182 ALA A CA 1
ATOM 1307 C C . ALA A 1 182 ? 19.312 14.93 -7.453 1 98.75 182 ALA A C 1
ATOM 1309 O O . ALA A 1 182 ? 19.797 14.82 -8.578 1 98.75 182 ALA A O 1
ATOM 1310 N N . VAL A 1 183 ? 18.016 14.812 -7.258 1 98.75 183 VAL A N 1
ATOM 1311 C CA . VAL A 1 183 ? 17.062 14.664 -8.359 1 98.75 183 VAL A CA 1
ATOM 1312 C C . VAL A 1 183 ? 17.031 15.945 -9.195 1 98.75 183 VAL A C 1
ATOM 1314 O O . VAL A 1 183 ? 17.094 15.891 -10.422 1 98.75 183 VAL A O 1
ATOM 1317 N N . ALA A 1 184 ? 16.938 17.125 -8.508 1 98.38 184 ALA A N 1
ATOM 1318 C CA . ALA A 1 184 ? 16.875 18.406 -9.195 1 98.38 184 ALA A CA 1
ATOM 1319 C C . ALA A 1 184 ? 18.094 18.625 -10.078 1 98.38 184 ALA A C 1
ATOM 1321 O O . ALA A 1 184 ? 17.984 19.016 -11.242 1 98.38 184 ALA A O 1
ATOM 1322 N N . LEU A 1 185 ? 19.25 18.359 -9.547 1 98.19 185 LEU A N 1
ATOM 1323 C CA . LEU A 1 185 ? 20.484 18.578 -10.297 1 98.19 185 LEU A CA 1
ATOM 1324 C C . LEU A 1 185 ? 20.594 17.578 -11.445 1 98.19 185 LEU A C 1
ATOM 1326 O O . LEU A 1 185 ? 21.031 17.938 -12.539 1 98.19 185 LEU A O 1
ATOM 1330 N N . ALA A 1 186 ? 20.219 16.344 -11.18 1 98.31 186 ALA A N 1
ATOM 1331 C CA . ALA A 1 186 ? 20.297 15.312 -12.211 1 98.31 186 ALA A CA 1
ATOM 1332 C C . ALA A 1 186 ? 19.438 15.68 -13.414 1 98.31 186 ALA A C 1
ATOM 1334 O O . ALA A 1 186 ? 19.875 15.547 -14.562 1 98.31 186 ALA A O 1
ATOM 1335 N N . VAL A 1 187 ? 18.219 16.109 -13.172 1 97.94 187 VAL A N 1
ATOM 1336 C CA . VAL A 1 187 ? 17.312 16.484 -14.242 1 97.94 187 VAL A CA 1
ATOM 1337 C C . VAL A 1 187 ? 17.891 17.688 -15.008 1 97.94 187 VAL A C 1
ATOM 1339 O O . VAL A 1 187 ? 17.844 17.719 -16.234 1 97.94 187 VAL A O 1
ATOM 1342 N N . ASP A 1 188 ? 18.359 18.656 -14.273 1 97.75 188 ASP A N 1
ATOM 1343 C CA . ASP A 1 188 ? 18.922 19.859 -14.906 1 97.75 188 ASP A CA 1
ATOM 1344 C C . ASP A 1 188 ? 20.125 19.5 -15.781 1 97.75 188 ASP A C 1
ATOM 1346 O O . ASP A 1 188 ? 20.25 19.984 -16.906 1 97.75 188 ASP A O 1
ATOM 1350 N N . VAL A 1 189 ? 20.969 18.625 -15.336 1 97.19 189 VAL A N 1
ATOM 1351 C CA . VAL A 1 189 ? 22.156 18.203 -16.078 1 97.19 189 VAL A CA 1
ATOM 1352 C C . VAL A 1 189 ? 21.75 17.438 -17.328 1 97.19 189 VAL A C 1
ATOM 1354 O O . VAL A 1 189 ? 22.281 17.672 -18.422 1 97.19 189 VAL A O 1
ATOM 1357 N N . SER A 1 190 ? 20.766 16.578 -17.203 1 95.5 190 SER A N 1
ATOM 1358 C CA . SER A 1 190 ? 20.359 15.742 -18.328 1 95.5 190 SER A CA 1
ATOM 1359 C C . SER A 1 190 ? 19.703 16.578 -19.422 1 95.5 190 SER A C 1
ATOM 1361 O O . SER A 1 190 ? 19.688 16.172 -20.594 1 95.5 190 SER A O 1
ATOM 1363 N N . SER A 1 191 ? 19.219 17.719 -19.016 1 94.81 191 SER A N 1
ATOM 1364 C CA . SER A 1 191 ? 18.531 18.562 -19.984 1 94.81 191 SER A CA 1
ATOM 1365 C C . SER A 1 191 ? 19.312 19.859 -20.25 1 94.81 191 SER A C 1
ATOM 1367 O O . SER A 1 191 ? 18.734 20.875 -20.641 1 94.81 191 SER A O 1
ATOM 1369 N N . ALA A 1 192 ? 20.562 19.859 -20.078 1 93.5 192 ALA A N 1
ATOM 1370 C CA . ALA A 1 192 ? 21.391 21.047 -20.094 1 93.5 192 ALA A CA 1
ATOM 1371 C C . ALA A 1 192 ? 21.344 21.734 -21.469 1 93.5 192 ALA A C 1
ATOM 1373 O O . ALA A 1 192 ? 21.469 22.953 -21.562 1 93.5 192 ALA A O 1
ATOM 1374 N N . ALA A 1 193 ? 21.094 21 -22.484 1 91.25 193 ALA A N 1
ATOM 1375 C CA . ALA A 1 193 ? 21 21.547 -23.844 1 91.25 193 ALA A CA 1
ATOM 1376 C C . ALA A 1 193 ? 19.812 22.5 -23.969 1 91.25 193 ALA A C 1
ATOM 1378 O O . ALA A 1 193 ? 19.828 23.406 -24.812 1 91.25 193 ALA A O 1
ATOM 1379 N N . ARG A 1 194 ? 18.891 22.344 -23.125 1 89.56 194 ARG A N 1
ATOM 1380 C CA . ARG A 1 194 ? 17.688 23.172 -23.156 1 89.56 194 ARG A CA 1
ATOM 1381 C C . ARG A 1 194 ? 17.75 24.281 -22.109 1 89.56 194 ARG A C 1
ATOM 1383 O O . ARG A 1 194 ? 16.812 25.062 -21.953 1 89.56 194 ARG A 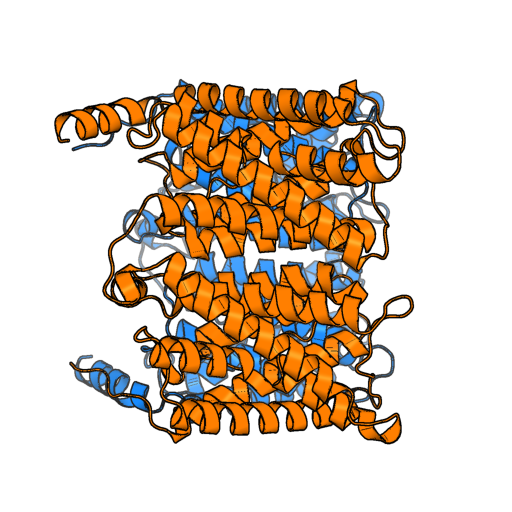O 1
ATOM 1390 N N . GLY A 1 195 ? 18.859 24.328 -21.453 1 90 195 GLY A N 1
ATOM 1391 C CA . GLY A 1 195 ? 19.062 25.281 -20.375 1 90 195 GLY A CA 1
ATOM 1392 C C . GLY A 1 195 ? 19.562 24.641 -19.094 1 90 195 GLY A C 1
ATOM 1393 O O . GLY A 1 195 ? 19.234 23.484 -18.812 1 90 195 GLY A O 1
ATOM 1394 N N . PHE A 1 196 ? 20.344 25.391 -18.375 1 93.31 196 PHE A N 1
ATOM 1395 C CA . PHE A 1 196 ? 20.922 24.906 -17.141 1 93.31 196 PHE A CA 1
ATOM 1396 C C . PHE A 1 196 ? 20.828 25.953 -16.047 1 93.31 196 PHE A C 1
ATOM 1398 O O . PHE A 1 196 ? 20.781 27.156 -16.328 1 93.31 196 PHE A O 1
ATOM 1405 N N . GLY A 1 197 ? 20.719 25.547 -14.812 1 94.62 197 GLY A N 1
ATOM 1406 C CA . GLY A 1 197 ? 20.672 26.438 -13.672 1 94.62 197 GLY A CA 1
ATOM 1407 C C . GLY A 1 197 ? 19.344 26.438 -12.961 1 94.62 197 GLY A C 1
ATOM 1408 O O . GLY A 1 197 ? 19.188 27.062 -11.898 1 94.62 197 GLY A O 1
ATOM 1409 N N . TRP A 1 198 ? 18.422 25.75 -13.508 1 93.88 198 TRP A N 1
ATOM 1410 C CA . TRP A 1 198 ? 17.078 25.688 -12.945 1 93.88 198 TRP A CA 1
ATOM 1411 C C . TRP A 1 198 ? 17.078 24.953 -11.609 1 93.88 198 TRP A C 1
ATOM 1413 O O . TRP A 1 198 ? 16.156 25.125 -10.797 1 93.88 198 TRP A O 1
ATOM 1423 N N . CYS A 1 199 ? 18.062 24.141 -11.383 1 96.62 199 CYS A N 1
ATOM 1424 C CA . CYS A 1 199 ? 18.141 23.375 -10.148 1 96.62 199 CYS A CA 1
ATOM 1425 C C . CYS A 1 199 ? 18.453 24.266 -8.961 1 96.62 199 CYS A C 1
ATOM 1427 O O . CYS A 1 199 ? 18.125 23.938 -7.82 1 96.62 199 CYS A O 1
ATOM 1429 N N . VAL A 1 200 ? 19.016 25.438 -9.164 1 97.56 200 VAL A N 1
ATOM 1430 C CA . VAL A 1 200 ? 19.5 26.281 -8.07 1 97.56 200 VAL A CA 1
ATOM 1431 C C . VAL A 1 200 ? 18.312 26.734 -7.207 1 97.56 200 VAL A C 1
ATOM 1433 O O . VAL A 1 200 ? 18.312 26.5 -5.992 1 97.56 200 VAL A O 1
ATOM 1436 N N . PRO A 1 201 ? 17.266 27.375 -7.816 1 97.81 201 PRO A N 1
ATOM 1437 C CA . PRO A 1 201 ? 16.125 27.719 -6.965 1 97.81 201 PRO A CA 1
ATOM 1438 C C . PRO A 1 201 ? 15.492 26.5 -6.301 1 97.81 201 PRO A C 1
ATOM 1440 O O . PRO A 1 201 ? 15.086 26.578 -5.137 1 97.81 201 PRO A O 1
ATOM 1443 N N . TYR A 1 202 ? 15.375 25.391 -6.973 1 98.19 202 TYR A N 1
ATOM 1444 C CA . TYR A 1 202 ? 14.789 24.188 -6.395 1 98.19 202 TYR A CA 1
ATOM 1445 C C . TYR A 1 202 ? 15.57 23.75 -5.16 1 98.19 202 TYR A C 1
ATOM 1447 O O . TYR A 1 202 ? 14.977 23.453 -4.117 1 98.19 202 TYR A O 1
ATOM 1455 N N . VAL A 1 203 ? 16.875 23.703 -5.289 1 98.56 203 VAL A N 1
ATOM 1456 C CA . VAL A 1 203 ? 17.734 23.281 -4.191 1 98.56 203 VAL A CA 1
ATOM 1457 C C . VAL A 1 203 ? 17.562 24.219 -3.002 1 98.56 203 VAL A C 1
ATOM 1459 O O . VAL A 1 203 ? 17.484 23.781 -1.854 1 98.56 203 VAL A O 1
ATOM 1462 N N . LEU A 1 204 ? 17.5 25.5 -3.266 1 98.69 204 LEU A N 1
ATOM 1463 C CA . LEU A 1 204 ? 17.359 26.469 -2.193 1 98.69 204 LEU A CA 1
ATOM 1464 C C . LEU A 1 204 ? 16.016 26.297 -1.473 1 98.69 204 LEU A C 1
ATOM 1466 O O . LEU A 1 204 ? 15.961 26.359 -0.242 1 98.69 204 LEU A O 1
ATOM 1470 N N . PHE A 1 205 ? 14.906 26.125 -2.199 1 98.69 205 PHE A N 1
ATOM 1471 C CA . PHE A 1 205 ? 13.602 25.891 -1.603 1 98.69 205 PHE A CA 1
ATOM 1472 C C . PHE A 1 205 ? 13.594 24.594 -0.789 1 98.69 205 PHE A C 1
ATOM 1474 O O . PHE A 1 205 ? 13.023 24.547 0.302 1 98.69 205 PHE A O 1
ATOM 1481 N N . GLU A 1 206 ? 14.266 23.562 -1.324 1 98.81 206 GLU A N 1
ATOM 1482 C CA . GLU A 1 206 ? 14.336 22.281 -0.633 1 98.81 206 GLU A CA 1
ATOM 1483 C C . GLU A 1 206 ? 15.117 22.391 0.669 1 98.81 206 GLU A C 1
ATOM 1485 O O . GLU A 1 206 ? 14.727 21.828 1.691 1 98.81 206 GLU A O 1
ATOM 1490 N N . LEU A 1 207 ? 16.188 23.141 0.644 1 98.81 207 LEU A N 1
ATOM 1491 C CA . LEU A 1 207 ? 17 23.344 1.845 1 98.81 207 LEU A CA 1
ATOM 1492 C C . LEU A 1 207 ? 16.25 24.188 2.865 1 98.81 207 LEU A C 1
ATOM 1494 O O . LEU A 1 207 ? 16.391 24 4.074 1 98.81 207 LEU A O 1
ATOM 1498 N N . ALA A 1 208 ? 15.445 25.156 2.387 1 98.88 208 ALA A N 1
ATOM 1499 C CA . ALA A 1 208 ? 14.586 25.906 3.295 1 98.88 208 ALA A CA 1
ATOM 1500 C C . ALA A 1 208 ? 13.602 24.969 4.008 1 98.88 208 ALA A C 1
ATOM 1502 O O . ALA A 1 208 ? 13.336 25.141 5.199 1 98.88 208 ALA A O 1
ATOM 1503 N N . GLY A 1 209 ? 13.031 24 3.24 1 98.88 209 GLY A N 1
ATOM 1504 C CA . GLY A 1 209 ? 12.18 22.984 3.854 1 98.88 209 GLY A CA 1
ATOM 1505 C C . GLY A 1 209 ? 12.891 22.156 4.898 1 98.88 209 GLY A C 1
ATOM 1506 O O . GLY A 1 209 ? 12.344 21.875 5.965 1 98.88 209 GLY A O 1
ATOM 1507 N N . ALA A 1 210 ? 14.117 21.797 4.586 1 98.75 210 ALA A N 1
ATOM 1508 C CA . ALA A 1 210 ? 14.945 21.031 5.512 1 98.75 210 ALA A CA 1
ATOM 1509 C C . ALA A 1 210 ? 15.18 21.797 6.809 1 98.75 210 ALA A C 1
ATOM 1511 O O . ALA A 1 210 ? 15.094 21.219 7.898 1 98.75 210 ALA A O 1
ATOM 1512 N N . ALA A 1 211 ? 15.508 23.062 6.703 1 98.69 211 ALA A N 1
ATOM 1513 C CA . ALA A 1 211 ? 15.742 23.906 7.875 1 98.69 211 ALA A CA 1
ATOM 1514 C C . ALA A 1 211 ? 14.477 24.031 8.719 1 98.69 211 ALA A C 1
ATOM 1516 O O . ALA A 1 211 ? 14.531 23.938 9.953 1 98.69 211 ALA A O 1
ATOM 1517 N N . ALA A 1 212 ? 13.344 24.25 8.078 1 98.81 212 ALA A N 1
ATOM 1518 C CA . ALA A 1 212 ? 12.07 24.375 8.781 1 98.81 212 ALA A CA 1
ATOM 1519 C C . ALA A 1 212 ? 11.727 23.078 9.516 1 98.81 212 ALA A C 1
ATOM 1521 O O . ALA A 1 212 ? 11.234 23.109 10.648 1 98.81 212 ALA A O 1
ATOM 1522 N N . ALA A 1 213 ? 11.984 21.969 8.867 1 98.88 213 ALA A N 1
ATOM 1523 C CA . ALA A 1 213 ? 11.703 20.672 9.477 1 98.88 213 ALA A CA 1
ATOM 1524 C C . ALA A 1 213 ? 12.523 20.469 10.75 1 98.88 213 ALA A C 1
ATOM 1526 O O . ALA A 1 213 ? 12.016 19.969 11.758 1 98.88 213 ALA A O 1
ATOM 1527 N N . SER A 1 214 ? 13.82 20.828 10.695 1 98.56 214 SER A N 1
ATOM 1528 C CA . SER A 1 214 ? 14.695 20.672 11.852 1 98.56 214 SER A CA 1
ATOM 1529 C C . SER A 1 214 ? 14.234 21.547 13.016 1 98.56 214 SER A C 1
ATOM 1531 O O . SER A 1 214 ? 14.242 21.125 14.164 1 98.56 214 SER A O 1
ATOM 1533 N N . ALA A 1 215 ? 13.812 22.766 12.703 1 98.31 215 ALA A N 1
ATOM 1534 C CA . ALA A 1 215 ? 13.32 23.672 13.734 1 98.31 215 ALA A CA 1
ATOM 1535 C C . ALA A 1 215 ? 12.055 23.125 14.391 1 98.31 215 ALA A C 1
ATOM 1537 O O . ALA A 1 215 ? 11.922 23.156 15.617 1 98.31 215 ALA A O 1
ATOM 1538 N N . LEU A 1 216 ? 11.117 22.641 13.602 1 98.56 216 LEU A N 1
ATOM 1539 C CA . LEU A 1 216 ? 9.852 22.156 14.133 1 98.56 216 LEU A CA 1
ATOM 1540 C C . LEU A 1 216 ? 10.047 20.828 14.867 1 98.56 216 LEU A C 1
ATOM 1542 O O . LEU A 1 216 ? 9.32 20.531 15.82 1 98.56 216 LEU A O 1
ATOM 1546 N N . PHE A 1 217 ? 11.055 20.062 14.398 1 98.62 217 PHE A N 1
ATOM 1547 C CA . PHE A 1 217 ? 11.406 18.828 15.102 1 98.62 217 PHE A CA 1
ATOM 1548 C C . PHE A 1 217 ? 11.789 19.125 16.547 1 98.62 217 PHE A C 1
ATOM 1550 O O . PHE A 1 217 ? 11.359 18.422 17.469 1 98.62 217 PHE A O 1
ATOM 1557 N N . LYS A 1 218 ? 12.547 20.141 16.75 1 98.06 218 LYS A N 1
ATOM 1558 C CA . LYS A 1 218 ? 12.969 20.547 18.094 1 98.06 218 LYS A CA 1
ATOM 1559 C C . LYS A 1 218 ? 11.766 20.953 18.953 1 98.06 218 LYS A C 1
ATOM 1561 O O . LYS A 1 218 ? 11.727 20.672 20.156 1 98.06 218 LYS A O 1
ATOM 1566 N N . LEU A 1 219 ? 10.742 21.562 18.328 1 98 219 LEU A N 1
ATOM 1567 C CA . LEU A 1 219 ? 9.562 22.016 19.047 1 98 219 LEU A CA 1
ATOM 1568 C C . LEU A 1 219 ? 8.641 20.844 19.391 1 98 219 LEU A C 1
ATOM 1570 O O . LEU A 1 219 ? 7.988 20.859 20.438 1 98 219 LEU A O 1
ATOM 1574 N N . VAL A 1 220 ? 8.578 19.828 18.547 1 98.19 220 VAL A N 1
ATOM 1575 C CA . VAL A 1 220 ? 7.656 18.703 18.719 1 98.19 220 VAL A CA 1
ATOM 1576 C C . VAL A 1 220 ? 8.281 17.656 19.625 1 98.19 220 VAL A C 1
ATOM 1578 O O . VAL A 1 220 ? 7.574 16.922 20.312 1 98.19 220 VAL A O 1
ATOM 1581 N N . ARG A 1 221 ? 9.633 17.641 19.594 1 97.94 221 ARG A N 1
ATOM 1582 C CA . ARG A 1 221 ? 10.344 16.672 20.422 1 97.94 221 ARG A CA 1
ATOM 1583 C C . ARG A 1 221 ? 11.445 17.344 21.234 1 97.94 221 ARG A C 1
ATOM 1585 O O . ARG A 1 221 ? 12.625 17.031 21.078 1 97.94 221 ARG A O 1
ATOM 1592 N N . PRO A 1 222 ? 11.023 18.125 22.172 1 97.12 222 PRO A N 1
ATOM 1593 C CA . PRO A 1 222 ? 12.031 18.797 22.984 1 97.12 222 PRO A CA 1
ATOM 1594 C C . PRO A 1 222 ? 12.906 17.828 23.766 1 97.12 222 PRO A C 1
ATOM 1596 O O . PRO A 1 222 ? 14.055 18.141 24.094 1 97.12 222 PRO A O 1
ATOM 1599 N N . GLU A 1 223 ? 12.422 16.609 23.969 1 96.06 223 GLU A N 1
ATOM 1600 C CA . GLU A 1 223 ? 13.164 15.609 24.734 1 96.06 223 GLU A CA 1
ATOM 1601 C C . GLU A 1 223 ? 14.422 15.164 23.984 1 96.06 223 GLU A C 1
ATOM 1603 O O . GLU A 1 223 ? 15.383 14.703 24.609 1 96.06 223 GLU A O 1
ATOM 1608 N N . ASP A 1 224 ? 14.422 15.305 22.734 1 97.25 224 ASP A N 1
ATOM 1609 C CA . ASP A 1 224 ? 15.586 14.93 21.938 1 97.25 224 ASP A CA 1
ATOM 1610 C C . ASP A 1 224 ? 16.656 16.016 21.984 1 97.25 224 ASP A C 1
ATOM 1612 O O . ASP A 1 224 ? 17.781 15.812 21.516 1 97.25 224 ASP A O 1
ATOM 1616 N N . PHE A 1 225 ? 16.297 17.188 22.562 1 97 225 PHE A N 1
ATOM 1617 C CA . PHE A 1 225 ? 17.188 18.328 22.609 1 97 225 PHE A CA 1
ATOM 1618 C C . PHE A 1 225 ? 17.422 18.766 24.062 1 97 225 PHE A C 1
ATOM 1620 O O . PHE A 1 225 ? 17.766 19.922 24.312 1 97 225 PHE A O 1
ATOM 1627 N N . GLY A 1 226 ? 17.156 17.875 25.016 1 95.19 226 GLY A N 1
ATOM 1628 C CA . GLY A 1 226 ? 17.438 18.109 26.422 1 95.19 226 GLY A CA 1
ATOM 1629 C C . GLY A 1 226 ? 16.25 18.703 27.156 1 95.19 226 GLY A C 1
ATOM 1630 O O . GLY A 1 226 ? 16.359 19.047 28.344 1 95.19 226 GLY A O 1
ATOM 1631 N N . GLY A 1 227 ? 15.125 18.828 26.469 1 95.88 227 GLY A N 1
ATOM 1632 C CA . GLY A 1 227 ? 13.914 19.344 27.094 1 95.88 227 GLY A CA 1
ATOM 1633 C C . GLY A 1 227 ? 12.953 18.25 27.531 1 95.88 227 GLY A C 1
ATOM 1634 O O . GLY A 1 227 ? 13.336 17.078 27.609 1 95.88 227 GLY A O 1
ATOM 1635 N N . GLU A 1 228 ? 11.703 18.703 27.875 1 95.5 228 GLU A N 1
ATOM 1636 C CA . GLU A 1 228 ? 10.672 17.766 28.312 1 95.5 228 GLU A CA 1
ATOM 1637 C C . GLU A 1 228 ? 9.445 17.844 27.406 1 95.5 228 GLU A C 1
ATOM 1639 O O . GLU A 1 228 ? 9.133 18.906 26.859 1 95.5 228 GLU A O 1
ATOM 1644 N N . ARG A 1 229 ? 8.844 16.703 27.328 1 92.88 229 ARG A N 1
ATOM 1645 C CA . ARG A 1 229 ? 7.582 16.688 26.594 1 92.88 229 ARG A CA 1
ATOM 1646 C C . ARG A 1 229 ? 6.594 17.688 27.172 1 92.88 229 ARG A C 1
ATOM 1648 O O . ARG A 1 229 ? 6.547 17.891 28.391 1 92.88 229 ARG A O 1
ATOM 1655 N N . SER A 1 230 ? 5.781 18.297 26.266 1 93 230 SER A N 1
ATOM 1656 C CA . SER A 1 230 ? 4.887 19.359 26.703 1 93 230 SER A CA 1
ATOM 1657 C C . SER A 1 230 ? 3.537 19.266 25.984 1 93 230 SER A C 1
ATOM 1659 O O . SER A 1 230 ? 3.43 18.656 24.922 1 93 230 SER A O 1
ATOM 1661 N N . GLY A 1 231 ? 2.545 19.891 26.562 1 95.19 231 GLY A N 1
ATOM 1662 C CA . GLY A 1 231 ? 1.247 20.016 25.906 1 95.19 231 GLY A CA 1
ATOM 1663 C C . GLY A 1 231 ? 1.298 20.828 24.625 1 95.19 231 GLY A C 1
ATOM 1664 O O . GLY A 1 231 ? 0.524 20.562 23.703 1 95.19 231 GLY A O 1
ATOM 1665 N N . GLN A 1 232 ? 2.197 21.75 24.609 1 96.81 232 GLN A N 1
ATOM 1666 C CA . GLN A 1 232 ? 2.375 22.562 23.406 1 96.81 232 GLN A CA 1
ATOM 1667 C C . GLN A 1 232 ? 2.82 21.688 22.234 1 96.81 232 GLN A C 1
ATOM 1669 O O . GLN A 1 232 ? 2.416 21.938 21.094 1 96.81 232 GLN A O 1
ATOM 1674 N N . ALA A 1 233 ? 3.645 20.703 22.5 1 98.25 233 ALA A N 1
ATOM 1675 C CA . ALA A 1 233 ? 4.094 19.781 21.469 1 98.25 233 ALA A CA 1
ATOM 1676 C C . ALA A 1 233 ? 2.928 18.984 20.906 1 98.25 233 ALA A C 1
ATOM 1678 O O . ALA A 1 233 ? 2.871 18.703 19.703 1 98.25 233 ALA A O 1
ATOM 1679 N N . GLU A 1 234 ? 2.023 18.609 21.766 1 98.31 234 GLU A N 1
ATOM 1680 C CA . GLU A 1 234 ? 0.845 17.859 21.344 1 98.31 234 GLU A CA 1
ATOM 1681 C C . GLU A 1 234 ? -0.047 18.703 20.438 1 98.31 234 GLU A C 1
ATOM 1683 O O . GLU A 1 234 ? -0.499 18.234 19.391 1 98.31 234 GLU A O 1
ATOM 1688 N N . LEU A 1 235 ? -0.281 19.922 20.844 1 98.62 235 LEU A N 1
ATOM 1689 C CA . LEU A 1 235 ? -1.146 20.812 20.078 1 98.62 235 LEU A CA 1
ATOM 1690 C C . LEU A 1 235 ? -0.513 21.156 18.734 1 98.62 235 LEU A C 1
ATOM 1692 O O . LEU A 1 235 ? -1.202 21.203 17.703 1 98.62 235 LEU A O 1
ATOM 1696 N N . LEU A 1 236 ? 0.801 21.406 18.719 1 98.69 236 LEU A N 1
ATOM 1697 C CA . LEU A 1 236 ? 1.516 21.688 17.484 1 98.69 236 LEU A CA 1
ATOM 1698 C C . LEU A 1 236 ? 1.453 20.484 16.547 1 98.69 236 LEU A C 1
ATOM 1700 O O . LEU A 1 236 ? 1.328 20.656 15.32 1 98.69 236 LEU A O 1
ATOM 1704 N N . SER A 1 237 ? 1.544 19.281 17.125 1 98.81 237 SER A N 1
ATOM 1705 C CA . SER A 1 237 ? 1.465 18.062 16.328 1 98.81 237 SER A CA 1
ATOM 1706 C C . SER A 1 237 ? 0.099 17.938 15.656 1 98.81 237 SER A C 1
ATOM 1708 O O . SER A 1 237 ? 0.008 17.578 14.484 1 98.81 237 SER A O 1
ATOM 1710 N N . GLU A 1 238 ? -0.992 18.188 16.375 1 98.88 238 GLU A N 1
ATOM 1711 C CA . GLU A 1 238 ? -2.342 18.156 15.828 1 98.88 238 GLU A CA 1
ATOM 1712 C C . GLU A 1 238 ? -2.518 19.203 14.734 1 98.88 238 GLU A C 1
ATOM 1714 O O . GLU A 1 238 ? -3.172 18.953 13.719 1 98.88 238 GLU A O 1
ATOM 1719 N N . PHE A 1 239 ? -1.938 20.391 14.977 1 98.88 239 PHE A N 1
ATOM 1720 C CA . PHE A 1 239 ? -1.966 21.469 13.984 1 98.88 239 PHE A CA 1
ATOM 1721 C C . PHE A 1 239 ? -1.234 21.047 12.719 1 98.88 239 PHE A C 1
ATOM 1723 O O . PHE A 1 239 ? -1.785 21.125 11.617 1 98.88 239 PHE A O 1
ATOM 1730 N N . LEU A 1 240 ? -0.006 20.5 12.844 1 98.94 240 LEU A N 1
ATOM 1731 C CA . LEU A 1 240 ? 0.849 20.172 11.711 1 98.94 240 LEU A CA 1
ATOM 1732 C C . LEU A 1 240 ? 0.257 19.016 10.914 1 98.94 240 LEU A C 1
ATOM 1734 O O . LEU A 1 240 ? 0.256 19.047 9.68 1 98.94 240 LEU A O 1
ATOM 1738 N N . GLY A 1 241 ? -0.195 17.984 11.688 1 98.94 241 GLY A N 1
ATOM 1739 C CA . GLY A 1 241 ? -0.794 16.859 11 1 98.94 241 GLY A CA 1
ATOM 1740 C C . GLY A 1 241 ? -2.012 17.234 10.18 1 98.94 241 GLY A C 1
ATOM 1741 O O . GLY A 1 241 ? -2.154 16.797 9.031 1 98.94 241 GLY A O 1
ATOM 1742 N N . THR A 1 242 ? -2.861 18.094 10.695 1 98.94 242 THR A N 1
ATOM 1743 C CA . THR A 1 242 ? -4.059 18.531 9.992 1 98.94 242 THR A CA 1
ATOM 1744 C C . THR A 1 242 ? -3.701 19.469 8.844 1 98.94 242 THR A C 1
ATOM 1746 O O . THR A 1 242 ? -4.316 19.422 7.777 1 98.94 242 THR A O 1
ATOM 1749 N N . PHE A 1 243 ? -2.713 20.359 9.062 1 98.94 243 PHE A N 1
ATOM 1750 C CA . PHE A 1 243 ? -2.232 21.25 8.023 1 98.94 243 PHE A CA 1
ATOM 1751 C C . PHE A 1 243 ? -1.775 20.469 6.797 1 98.94 243 PHE A C 1
ATOM 1753 O O . PHE A 1 243 ? -2.188 20.781 5.676 1 98.94 243 PHE A O 1
ATOM 1760 N N . VAL A 1 244 ? -0.927 19.422 7.008 1 98.94 244 VAL A N 1
ATOM 1761 C CA . VAL A 1 244 ? -0.389 18.641 5.906 1 98.94 244 VAL A CA 1
ATOM 1762 C C . VAL A 1 244 ? -1.52 17.875 5.215 1 98.94 244 VAL A C 1
ATOM 1764 O O . VAL A 1 244 ? -1.549 17.781 3.984 1 98.94 244 VAL A O 1
ATOM 1767 N N . LEU A 1 245 ? -2.461 17.359 6 1 98.94 245 LEU A N 1
ATOM 1768 C CA . LEU A 1 245 ? -3.605 16.641 5.461 1 98.94 245 LEU A CA 1
ATOM 1769 C C . LEU A 1 245 ? -4.438 17.531 4.555 1 98.94 245 LEU A C 1
ATOM 1771 O O . LEU A 1 245 ? -4.68 17.203 3.391 1 98.94 245 LEU A O 1
ATOM 1775 N N . VAL A 1 246 ? -4.82 18.703 5.027 1 98.88 246 VAL A N 1
ATOM 1776 C CA . VAL A 1 246 ? -5.719 19.594 4.301 1 98.88 246 VAL A CA 1
ATOM 1777 C C . VAL A 1 246 ? -4.98 20.219 3.119 1 98.88 246 VAL A C 1
ATOM 1779 O O . VAL A 1 246 ? -5.566 20.422 2.053 1 98.88 246 VAL A O 1
ATOM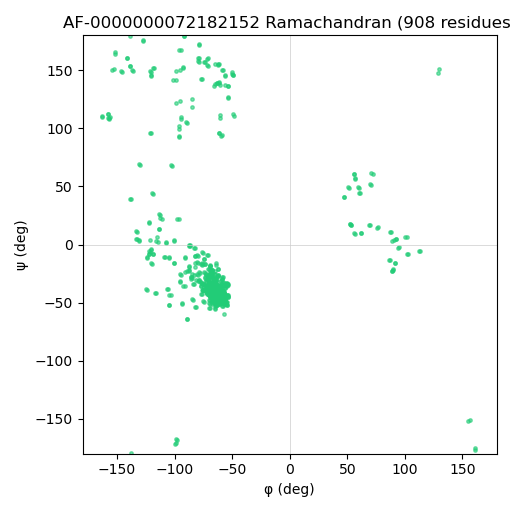 1782 N N . LEU A 1 247 ? -3.699 20.547 3.291 1 98.94 247 LEU A N 1
ATOM 1783 C CA . LEU A 1 247 ? -2.893 21.031 2.182 1 98.94 247 LEU A CA 1
ATOM 1784 C C . LEU A 1 247 ? -2.889 20.031 1.027 1 98.94 247 LEU A C 1
ATOM 1786 O O . LEU A 1 247 ? -3.086 20.422 -0.129 1 98.94 247 LEU A O 1
ATOM 1790 N N . THR A 1 248 ? -2.676 18.781 1.34 1 98.94 248 THR A N 1
ATOM 1791 C CA . THR A 1 248 ? -2.604 17.75 0.322 1 98.94 248 THR A CA 1
ATOM 1792 C C . THR A 1 248 ? -3.971 17.516 -0.322 1 98.94 248 THR A C 1
ATOM 1794 O O . THR A 1 248 ? -4.059 17.234 -1.518 1 98.94 248 THR A O 1
ATOM 1797 N N . VAL A 1 249 ? -5.055 17.672 0.458 1 98.81 249 VAL A N 1
ATOM 1798 C CA . VAL A 1 249 ? -6.402 17.609 -0.097 1 98.81 249 VAL A CA 1
ATOM 1799 C C . VAL A 1 249 ? -6.566 18.672 -1.18 1 98.81 249 VAL A C 1
ATOM 1801 O O . VAL A 1 249 ? -6.934 18.359 -2.314 1 98.81 249 VAL A O 1
ATOM 1804 N N . GLY A 1 250 ? -6.25 19.938 -0.875 1 98.56 250 GLY A N 1
ATOM 1805 C CA . GLY A 1 250 ? -6.453 21.047 -1.797 1 98.56 250 GLY A CA 1
ATOM 1806 C C . GLY A 1 250 ? -5.621 20.922 -3.059 1 98.56 250 GLY A C 1
ATOM 1807 O O . GLY A 1 250 ? -6.121 21.141 -4.164 1 98.56 250 GLY A O 1
ATOM 1808 N N . LEU A 1 251 ? -4.348 20.531 -2.881 1 98.81 251 LEU A N 1
ATOM 1809 C CA . LEU A 1 251 ? -3.453 20.422 -4.027 1 98.81 251 LEU A CA 1
ATOM 1810 C C . LEU A 1 251 ? -3.916 19.328 -4.973 1 98.81 251 LEU A C 1
ATOM 1812 O O . LEU A 1 251 ? -3.852 19.484 -6.195 1 98.81 251 LEU A O 1
ATOM 1816 N N . ASN A 1 252 ? -4.383 18.234 -4.438 1 98.56 252 ASN A N 1
ATOM 1817 C CA . ASN A 1 252 ? -4.812 17.125 -5.277 1 98.56 252 ASN A CA 1
ATOM 1818 C C . ASN A 1 252 ? -6.117 17.438 -6.004 1 98.56 252 ASN A C 1
ATOM 1820 O O . ASN A 1 252 ? -6.277 17.109 -7.176 1 98.56 252 ASN A O 1
ATOM 1824 N N . VAL A 1 253 ? -7.066 18.062 -5.281 1 97.88 253 VAL A N 1
ATOM 1825 C CA . VAL A 1 253 ? -8.359 18.359 -5.891 1 97.88 253 VAL A CA 1
ATOM 1826 C C . VAL A 1 253 ? -8.18 19.375 -7.016 1 97.88 253 VAL A C 1
ATOM 1828 O O . VAL A 1 253 ? -8.711 19.203 -8.109 1 97.88 253 VAL A O 1
ATOM 1831 N N . LEU A 1 2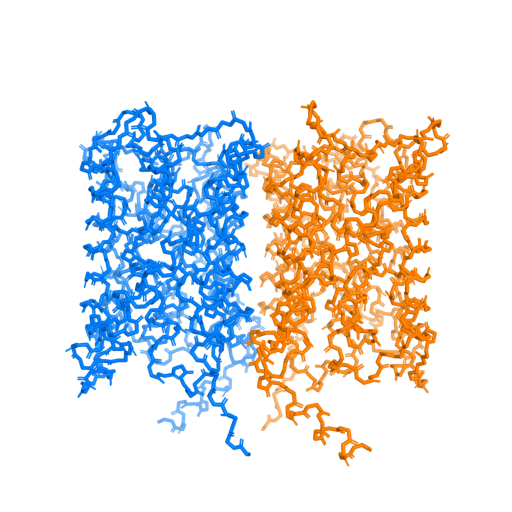54 ? -7.414 20.453 -6.77 1 97.75 254 LEU A N 1
ATOM 1832 C CA . LEU A 1 254 ? -7.219 21.5 -7.758 1 97.75 254 LEU A CA 1
ATOM 1833 C C . LEU A 1 254 ? -6.398 21 -8.938 1 97.75 254 LEU A C 1
ATOM 1835 O O . LEU A 1 254 ? -6.59 21.438 -10.07 1 97.75 254 LEU A O 1
ATOM 1839 N N . ALA A 1 255 ? -5.527 20.016 -8.703 1 97.44 255 ALA A N 1
ATOM 1840 C CA . ALA A 1 255 ? -4.695 19.438 -9.758 1 97.44 255 ALA A CA 1
ATOM 1841 C C . ALA A 1 255 ? -5.461 18.391 -10.547 1 97.44 255 ALA A C 1
ATOM 1843 O O . ALA A 1 255 ? -4.996 17.938 -11.602 1 97.44 255 ALA A O 1
ATOM 1844 N N . LYS A 1 256 ? -6.668 18 -10.055 1 96.31 256 LYS A N 1
ATOM 1845 C CA . LYS A 1 256 ? -7.371 16.844 -10.617 1 96.31 256 LYS A CA 1
ATOM 1846 C C . LYS A 1 256 ? -6.453 15.633 -10.695 1 96.31 256 LYS A C 1
ATOM 1848 O O . LYS A 1 256 ? -6.34 15 -11.75 1 96.31 256 LYS A O 1
ATOM 1853 N N . SER A 1 257 ? -5.816 15.375 -9.609 1 96.94 257 SER A N 1
ATOM 1854 C CA . SER A 1 257 ? -4.789 14.344 -9.539 1 96.94 257 SER A CA 1
ATOM 1855 C C . SER A 1 257 ? -5.371 12.969 -9.852 1 96.94 257 SER A C 1
ATOM 1857 O O . SER A 1 257 ? -6.461 12.625 -9.383 1 96.94 257 SER A O 1
ATOM 1859 N N . PRO A 1 258 ? -4.656 12.117 -10.609 1 95 258 PRO A N 1
ATOM 1860 C CA . PRO A 1 258 ? -5.148 10.789 -10.961 1 95 258 PRO A CA 1
ATOM 1861 C C . PRO A 1 258 ? -5.156 9.828 -9.773 1 95 258 PRO A C 1
ATOM 1863 O O . PRO A 1 258 ? -5.723 8.734 -9.852 1 95 258 PRO A O 1
ATOM 1866 N N . ALA A 1 259 ? -4.586 10.203 -8.656 1 97.38 259 ALA A N 1
ATOM 1867 C CA . ALA A 1 259 ? -4.52 9.359 -7.465 1 97.38 259 ALA A CA 1
ATOM 1868 C C . ALA A 1 259 ? -4.781 10.18 -6.203 1 97.38 259 ALA A C 1
ATOM 1870 O O . ALA A 1 259 ? -4.125 9.977 -5.18 1 97.38 259 ALA A O 1
ATOM 1871 N N . GLY A 1 260 ? -5.719 11.117 -6.27 1 97.75 260 GLY A N 1
ATOM 1872 C CA . GLY A 1 260 ? -5.953 12.094 -5.215 1 97.75 260 GLY A CA 1
ATOM 1873 C C . GLY A 1 260 ? -6.203 11.461 -3.859 1 97.75 260 GLY A C 1
ATOM 1874 O O . GLY A 1 260 ? -5.531 11.797 -2.881 1 97.75 260 GLY A O 1
ATOM 1875 N N . ALA A 1 261 ? -7.137 10.445 -3.766 1 98.12 261 ALA A N 1
ATOM 1876 C CA . ALA A 1 261 ? -7.5 9.844 -2.488 1 98.12 261 ALA A CA 1
ATOM 1877 C C . ALA A 1 261 ? -6.312 9.102 -1.875 1 98.12 261 ALA A C 1
ATOM 1879 O O . ALA A 1 261 ? -6.105 9.148 -0.66 1 98.12 261 ALA A O 1
ATOM 1880 N N . LEU A 1 262 ? -5.523 8.43 -2.678 1 98.5 262 LEU A N 1
ATOM 1881 C CA . LEU A 1 262 ? -4.336 7.73 -2.195 1 98.5 262 LEU A CA 1
ATOM 1882 C C . LEU A 1 262 ? -3.289 8.719 -1.695 1 98.5 262 LEU A C 1
ATOM 1884 O O . LEU A 1 262 ? -2.631 8.477 -0.681 1 98.5 262 LEU A O 1
ATOM 1888 N N . SER A 1 263 ? -3.1 9.781 -2.467 1 98.75 263 SER A N 1
ATOM 1889 C CA . SER A 1 263 ? -2.148 10.828 -2.109 1 98.75 263 SER A CA 1
ATOM 1890 C C . SER A 1 263 ? -2.5 11.461 -0.765 1 98.75 263 SER A C 1
ATOM 1892 O O . SER A 1 263 ? -1.631 11.625 0.094 1 98.75 263 SER A O 1
ATOM 1894 N N . ILE A 1 264 ? -3.73 11.789 -0.551 1 98.88 264 ILE A N 1
ATOM 1895 C CA . ILE A 1 264 ? -4.23 12.398 0.679 1 98.88 264 ILE A CA 1
ATOM 1896 C C . ILE A 1 264 ? -4.055 11.422 1.842 1 98.88 264 ILE A C 1
ATOM 1898 O O . ILE A 1 264 ? -3.586 11.805 2.916 1 98.88 264 ILE A O 1
ATOM 1902 N N . ALA A 1 265 ? -4.41 10.195 1.596 1 98.88 265 ALA A N 1
ATOM 1903 C CA . ALA A 1 265 ? -4.242 9.141 2.596 1 98.88 265 ALA A CA 1
ATOM 1904 C C . ALA A 1 265 ? -2.773 8.977 2.975 1 98.88 265 ALA A C 1
ATOM 1906 O O . ALA A 1 265 ? -2.451 8.734 4.141 1 98.88 265 ALA A O 1
ATOM 1907 N N . ALA A 1 266 ? -1.916 9.062 2.014 1 98.88 266 ALA A N 1
ATOM 1908 C CA . ALA A 1 266 ? -0.48 8.922 2.242 1 98.88 266 ALA A CA 1
ATOM 1909 C C . ALA A 1 266 ? 0.043 10.023 3.152 1 98.88 266 ALA A C 1
ATOM 1911 O O . ALA A 1 266 ? 0.844 9.766 4.055 1 98.88 266 ALA A O 1
ATOM 1912 N N . ALA A 1 267 ? -0.389 11.219 2.91 1 98.88 267 ALA A N 1
ATOM 1913 C CA . ALA A 1 267 ? -0 12.336 3.77 1 98.88 267 ALA A CA 1
ATOM 1914 C C . ALA A 1 267 ? -0.448 12.102 5.211 1 98.88 267 ALA A C 1
ATOM 1916 O O . ALA A 1 267 ? 0.327 12.297 6.148 1 98.88 267 ALA A O 1
ATOM 1917 N N . LEU A 1 268 ? -1.673 11.688 5.352 1 98.88 268 LEU A N 1
ATOM 1918 C CA . LEU A 1 268 ? -2.223 11.398 6.672 1 98.88 268 LEU A CA 1
ATOM 1919 C C . LEU A 1 268 ? -1.414 10.312 7.371 1 98.88 268 LEU A C 1
ATOM 1921 O O . LEU A 1 268 ? -1.014 10.477 8.523 1 98.88 268 LEU A O 1
ATOM 1925 N N . THR A 1 269 ? -1.14 9.219 6.68 1 98.81 269 THR A N 1
ATOM 1926 C CA . THR A 1 269 ? -0.432 8.07 7.242 1 98.81 269 THR A CA 1
ATOM 1927 C C . THR A 1 269 ? 0.974 8.469 7.684 1 98.81 269 THR A C 1
ATOM 1929 O O . THR A 1 269 ? 1.416 8.102 8.773 1 98.81 269 THR A O 1
ATOM 1932 N N . ALA A 1 270 ? 1.673 9.195 6.812 1 98.81 270 ALA A N 1
ATOM 1933 C CA . ALA A 1 270 ? 3.037 9.617 7.121 1 98.81 270 ALA A CA 1
ATOM 1934 C C . ALA A 1 270 ? 3.078 10.461 8.391 1 98.81 270 ALA A C 1
ATOM 1936 O O . ALA A 1 270 ? 3.936 10.25 9.258 1 98.81 270 ALA A O 1
ATOM 1937 N N . MET A 1 271 ? 2.125 11.336 8.539 1 98.88 271 MET A N 1
ATOM 1938 C CA . MET A 1 271 ? 2.117 12.219 9.703 1 98.88 271 MET A CA 1
ATOM 1939 C C . MET A 1 271 ? 1.697 11.461 10.953 1 98.88 271 MET A C 1
ATOM 1941 O O . MET A 1 271 ? 2.176 11.758 12.055 1 98.88 271 MET A O 1
ATOM 1945 N N . ILE A 1 272 ? 0.798 10.477 10.82 1 98.56 272 ILE A N 1
ATOM 1946 C CA . ILE A 1 272 ? 0.439 9.648 11.961 1 98.56 272 ILE A CA 1
ATOM 1947 C C . ILE A 1 272 ? 1.683 8.938 12.5 1 98.56 272 ILE A C 1
ATOM 1949 O O . ILE A 1 272 ? 1.923 8.93 13.711 1 98.56 272 ILE A O 1
ATOM 1953 N N . TYR A 1 273 ? 2.494 8.414 11.625 1 97.56 273 TYR A N 1
ATOM 1954 C CA . TYR A 1 273 ? 3.701 7.727 12.07 1 97.56 273 TYR A CA 1
ATOM 1955 C C . TYR A 1 273 ? 4.711 8.711 12.641 1 97.56 273 TYR A C 1
ATOM 1957 O O . TYR A 1 273 ? 5.469 8.375 13.555 1 97.56 273 TYR A O 1
ATOM 1965 N N . ALA A 1 274 ? 4.723 9.906 12.133 1 98.06 274 ALA A N 1
ATOM 1966 C CA . ALA A 1 274 ? 5.711 10.891 12.562 1 98.06 274 ALA A CA 1
ATOM 1967 C C . ALA A 1 274 ? 5.422 11.383 13.977 1 98.06 274 ALA A C 1
ATOM 1969 O O . ALA A 1 274 ? 6.332 11.469 14.805 1 98.06 274 ALA A O 1
ATOM 1970 N N . VAL A 1 275 ? 4.105 11.633 14.312 1 97.94 275 VAL A N 1
ATOM 1971 C CA . VAL A 1 275 ? 3.871 12.336 15.57 1 97.94 275 VAL A CA 1
ATOM 1972 C C . VAL A 1 275 ? 2.777 11.633 16.359 1 97.94 275 VAL A C 1
ATOM 1974 O O . VAL A 1 275 ? 2.27 12.172 17.344 1 97.94 275 VAL A O 1
ATOM 1977 N N . GLY A 1 276 ? 2.383 10.43 15.969 1 96.19 276 GLY A N 1
ATOM 1978 C CA . GLY A 1 276 ? 1.361 9.688 16.688 1 96.19 276 GLY A CA 1
ATOM 1979 C C . GLY A 1 276 ? 1.697 9.477 18.156 1 96.19 276 GLY A C 1
ATOM 1980 O O . GLY A 1 276 ? 0.809 9.5 19 1 96.19 276 GLY A O 1
ATOM 1981 N N . ASP A 1 277 ? 2.936 9.242 18.484 1 94.31 277 ASP A N 1
ATOM 1982 C CA . ASP A 1 277 ? 3.354 9 19.859 1 94.31 277 ASP A CA 1
ATOM 1983 C C . ASP A 1 277 ? 3.389 10.297 20.656 1 94.31 277 ASP A C 1
ATOM 1985 O O . ASP A 1 277 ? 3.457 10.273 21.891 1 94.31 277 ASP A O 1
ATOM 1989 N N . VAL A 1 278 ? 3.383 11.438 19.906 1 96.75 278 VAL A N 1
ATOM 1990 C CA . VAL A 1 278 ? 3.436 12.727 20.578 1 96.75 278 VAL A CA 1
ATOM 1991 C C . VAL A 1 278 ? 2.029 13.148 21 1 96.75 278 VAL A C 1
ATOM 1993 O O . VAL A 1 278 ? 1.792 13.484 22.156 1 96.75 278 VAL A O 1
ATOM 1996 N N . SER A 1 279 ? 1.067 13.062 20.141 1 97.19 279 SER A N 1
ATOM 1997 C CA . SER A 1 279 ? -0.246 13.633 20.422 1 97.19 279 SER A CA 1
ATOM 1998 C C . SER A 1 279 ? -1.346 12.586 20.297 1 97.19 279 SER A C 1
ATOM 2000 O O . SER A 1 279 ? -2.508 12.859 20.609 1 97.19 279 SER A O 1
ATOM 2002 N N . GLY A 1 280 ? -1.063 11.43 19.766 1 95.56 280 GLY A N 1
ATOM 2003 C CA . GLY A 1 280 ? -2.086 10.469 19.375 1 95.56 280 GLY A CA 1
ATOM 2004 C C . GLY A 1 280 ? -2.529 10.633 17.922 1 95.56 280 GLY A C 1
ATOM 2005 O O . GLY A 1 280 ? -3.215 9.758 17.391 1 95.56 280 GLY A O 1
ATOM 2006 N N . ALA A 1 281 ? -2.215 11.766 17.312 1 98.12 281 ALA A N 1
ATOM 2007 C CA . ALA A 1 281 ? -2.418 12.039 15.883 1 98.12 281 ALA A CA 1
ATOM 2008 C C . ALA A 1 281 ? -3.883 11.852 15.5 1 98.12 281 ALA A C 1
ATOM 2010 O O . ALA A 1 281 ? -4.195 11.125 14.547 1 98.12 281 ALA A O 1
ATOM 2011 N N . HIS A 1 282 ? -4.785 12.594 16.172 1 98.69 282 HIS A N 1
ATOM 2012 C CA . HIS A 1 282 ? -6.203 12.531 15.836 1 98.69 282 HIS A CA 1
ATOM 2013 C C . HIS A 1 282 ? -6.469 13.164 14.477 1 98.69 282 HIS A C 1
ATOM 2015 O O . HIS A 1 282 ? -7.117 12.562 13.617 1 98.69 282 HIS A O 1
ATOM 2021 N N . PHE A 1 283 ? -5.973 14.406 14.258 1 98.88 283 PHE A N 1
ATOM 2022 C CA . PHE A 1 283 ? -5.996 15.188 13.031 1 98.88 283 PHE A CA 1
ATOM 2023 C C . PHE A 1 283 ? -7.422 15.359 12.523 1 98.88 283 PHE A C 1
ATOM 2025 O O . PHE A 1 283 ? -7.637 15.758 11.375 1 98.88 283 PHE A O 1
ATOM 2032 N N . ASN A 1 284 ? -8.484 15.008 13.266 1 98.94 284 ASN A N 1
ATOM 2033 C CA . ASN A 1 284 ? -9.875 14.898 12.859 1 98.94 284 ASN A CA 1
ATOM 2034 C C . ASN A 1 284 ? -10.828 15.039 14.047 1 98.94 284 ASN A C 1
ATOM 2036 O O . ASN A 1 284 ? -10.922 14.133 14.875 1 98.94 284 ASN A O 1
ATOM 2040 N N . PRO A 1 285 ? -11.539 16.172 14.117 1 98.94 285 PRO A N 1
ATOM 2041 C CA . PRO A 1 285 ? -12.453 16.359 15.25 1 98.94 285 PRO A CA 1
ATOM 2042 C C . PRO A 1 285 ? -13.438 15.195 15.414 1 98.94 285 PRO A C 1
ATOM 2044 O O . PRO A 1 285 ? -13.828 14.867 16.531 1 98.94 285 PRO A O 1
ATOM 2047 N N . ALA A 1 286 ? -13.906 14.547 14.344 1 98.88 286 ALA A N 1
ATOM 2048 C CA . ALA A 1 286 ? -14.789 13.383 14.445 1 98.88 286 ALA A CA 1
ATOM 2049 C C . ALA A 1 286 ? -14.094 12.227 15.148 1 98.88 286 ALA A C 1
ATOM 2051 O O . ALA A 1 286 ? -14.711 11.508 15.938 1 98.88 286 ALA A O 1
ATOM 2052 N N . VAL A 1 287 ? -12.852 12.008 14.844 1 98.88 287 VAL A N 1
ATOM 2053 C CA . VAL A 1 287 ? -12.055 10.977 15.5 1 98.88 287 VAL A CA 1
ATOM 2054 C C . VAL A 1 287 ? -11.844 11.336 16.969 1 98.88 287 VAL A C 1
ATOM 2056 O O . VAL A 1 287 ? -11.961 10.477 17.844 1 98.88 287 VAL A O 1
ATOM 2059 N N . THR A 1 288 ? -11.461 12.641 17.219 1 98.81 288 THR A N 1
ATOM 2060 C CA . THR A 1 288 ? -11.305 13.109 18.594 1 98.81 288 THR A CA 1
ATOM 2061 C C . THR A 1 288 ? -12.57 12.844 19.391 1 98.81 288 THR A C 1
ATOM 2063 O O . THR A 1 288 ? -12.492 12.352 20.531 1 98.81 288 THR A O 1
ATOM 2066 N N . LEU A 1 289 ? -13.68 13.125 18.812 1 98.44 289 LEU A N 1
ATOM 2067 C CA . LEU A 1 289 ? -14.953 12.883 19.484 1 98.44 289 LEU A CA 1
ATOM 2068 C C . LEU A 1 289 ? -15.172 11.391 19.719 1 98.44 289 LEU A C 1
ATOM 2070 O O . LEU A 1 289 ? -15.633 10.984 20.797 1 98.44 289 LEU A O 1
ATOM 2074 N N . ALA A 1 290 ? -14.961 10.57 18.703 1 98.56 290 ALA A N 1
ATOM 2075 C CA . ALA A 1 290 ? -15.156 9.133 18.828 1 98.56 290 ALA A CA 1
ATOM 2076 C C . ALA A 1 290 ? -14.336 8.555 19.984 1 98.56 290 ALA A C 1
ATOM 2078 O O . ALA A 1 290 ? -14.82 7.727 20.75 1 98.56 290 ALA A O 1
ATOM 2079 N N . ILE A 1 291 ? -13.078 8.977 20.078 1 97.81 291 ILE A N 1
ATOM 2080 C CA . ILE A 1 291 ? -12.188 8.492 21.125 1 97.81 291 ILE A CA 1
ATOM 2081 C C . ILE A 1 291 ? -12.711 8.945 22.484 1 97.81 291 ILE A C 1
ATOM 2083 O O . ILE A 1 291 ? -12.781 8.148 23.422 1 97.81 291 ILE A O 1
ATOM 2087 N N . LEU A 1 292 ? -13.047 10.227 22.578 1 97.38 292 LEU A N 1
ATOM 2088 C CA . LEU A 1 292 ? -13.594 10.75 23.828 1 97.38 292 LEU A CA 1
ATOM 2089 C C . LEU A 1 292 ? -14.867 10.008 24.219 1 97.38 292 LEU A C 1
ATOM 2091 O O . LEU A 1 292 ? -15.023 9.594 25.375 1 97.38 292 LEU A O 1
ATOM 2095 N N . ALA A 1 293 ? -15.75 9.789 23.266 1 96.75 293 ALA A N 1
ATOM 2096 C CA . ALA A 1 293 ? -17.062 9.211 23.516 1 96.75 293 ALA A CA 1
ATOM 2097 C C . ALA A 1 293 ? -16.953 7.715 23.797 1 96.75 293 ALA A C 1
ATOM 2099 O O . ALA A 1 293 ? -17.859 7.125 24.406 1 96.75 293 ALA A O 1
ATOM 2100 N N . SER A 1 294 ? -15.891 7.09 23.328 1 94.44 294 SER A N 1
ATOM 2101 C CA . SER A 1 294 ? -15.711 5.668 23.594 1 94.44 294 SER A CA 1
ATOM 2102 C C . SER A 1 294 ? -15.5 5.398 25.078 1 94.44 294 SER A C 1
ATOM 2104 O O . SER A 1 294 ? -15.742 4.285 25.547 1 94.44 294 SER A O 1
ATOM 2106 N N . GLY A 1 295 ? -14.914 6.387 25.812 1 91.62 295 GLY A N 1
ATOM 2107 C CA . GLY A 1 295 ? -14.648 6.266 27.25 1 91.62 295 GLY A CA 1
ATOM 2108 C C . GLY A 1 295 ? -13.453 5.391 27.562 1 91.62 295 GLY A C 1
ATOM 2109 O O . GLY A 1 295 ? -13.25 4.988 28.703 1 91.62 295 GLY A O 1
ATOM 2110 N N . ARG A 1 296 ? -12.633 5.098 26.578 1 90.44 296 ARG A N 1
ATOM 2111 C CA . ARG A 1 296 ? -11.547 4.141 26.766 1 90.44 296 ARG A CA 1
ATOM 2112 C C . ARG A 1 296 ? -10.203 4.848 26.812 1 90.44 296 ARG A C 1
ATOM 2114 O O . ARG A 1 296 ? -9.148 4.199 26.797 1 90.44 296 ARG A O 1
ATOM 2121 N N . SER A 1 297 ? -10.211 6.109 26.734 1 89.56 297 SER A N 1
ATOM 2122 C CA . SER A 1 297 ? -8.977 6.898 26.781 1 89.56 297 SER A CA 1
ATOM 2123 C C . SER A 1 297 ? -9.008 7.887 27.938 1 89.56 297 SER A C 1
ATOM 2125 O O . SER A 1 297 ? -9.375 9.055 27.766 1 89.56 297 SER A O 1
ATOM 2127 N N . ALA A 1 298 ? -8.453 7.5 28.984 1 86.56 298 ALA A N 1
ATOM 2128 C CA . ALA A 1 298 ? -8.492 8.289 30.219 1 86.56 298 ALA A CA 1
ATOM 2129 C C . ALA A 1 298 ? -7.688 9.578 30.062 1 86.56 298 ALA A C 1
ATOM 2131 O O . ALA A 1 298 ? -7.988 10.586 30.703 1 86.56 298 ALA A O 1
ATOM 2132 N N . GLN A 1 299 ? -6.785 9.547 29.219 1 88.38 299 GLN A N 1
ATOM 2133 C CA . GLN A 1 299 ? -5.895 10.695 29.062 1 88.38 299 GLN A CA 1
ATOM 2134 C C . GLN A 1 299 ? -6.555 11.797 28.234 1 88.38 299 GLN A C 1
ATOM 2136 O O . GLN A 1 299 ? -6.094 12.938 28.234 1 88.38 299 GLN A O 1
ATOM 2141 N N . LEU A 1 300 ? -7.594 11.477 27.547 1 95.38 300 LEU A N 1
ATOM 2142 C CA . LEU A 1 300 ? -8.273 12.477 26.734 1 95.38 300 LEU A CA 1
ATOM 2143 C C . LEU A 1 300 ? -9.461 13.07 27.484 1 95.38 300 LEU A C 1
ATOM 2145 O O . LEU A 1 300 ? -10.594 12.609 27.344 1 95.38 300 LEU A O 1
ATOM 2149 N N . THR A 1 301 ? -9.234 14.219 28.203 1 96.44 301 THR A N 1
ATOM 2150 C CA . THR A 1 301 ? -10.297 14.953 28.875 1 96.44 301 THR A CA 1
ATOM 2151 C C . THR A 1 301 ? -11.07 15.82 27.891 1 96.44 301 THR A C 1
ATOM 2153 O O . THR A 1 301 ? -10.594 16.094 26.781 1 96.44 301 THR A O 1
ATOM 2156 N N . PRO A 1 302 ? -12.273 16.234 28.25 1 97.38 302 PRO A N 1
ATOM 2157 C CA . PRO A 1 302 ? -13.031 17.109 27.359 1 97.38 302 PRO A CA 1
ATOM 2158 C C . PRO A 1 302 ? -12.289 18.406 27.031 1 97.38 302 PRO A C 1
ATOM 2160 O O . PRO A 1 302 ? -12.383 18.906 25.906 1 97.38 302 PRO A O 1
ATOM 2163 N N . VAL A 1 303 ? -11.57 18.906 27.953 1 97.81 303 VAL A N 1
ATOM 2164 C CA . VAL A 1 303 ? -10.812 20.125 27.719 1 97.81 303 VAL A CA 1
ATOM 2165 C C . VAL A 1 303 ? -9.695 19.859 26.703 1 97.81 303 VAL A C 1
ATOM 2167 O O . VAL A 1 303 ? -9.523 20.641 25.766 1 97.81 303 VAL A O 1
ATOM 2170 N N . LYS A 1 304 ? -8.969 18.812 26.922 1 97.62 304 LYS A N 1
ATOM 2171 C CA . LYS A 1 304 ? -7.91 18.469 25.969 1 97.62 304 LYS A CA 1
ATOM 2172 C C . LYS A 1 304 ? -8.477 18.203 24.578 1 97.62 304 LYS A C 1
ATOM 2174 O O . LYS A 1 304 ? -7.891 18.609 23.578 1 97.62 304 LYS A O 1
ATOM 2179 N N . ALA A 1 305 ? -9.578 17.516 24.578 1 98.38 305 ALA A N 1
ATOM 2180 C CA . ALA A 1 305 ? -10.25 17.234 23.297 1 98.38 305 ALA A CA 1
ATOM 2181 C C . ALA A 1 305 ? -10.594 18.531 22.578 1 98.38 305 ALA A C 1
ATOM 2183 O O . ALA A 1 305 ? -10.414 18.641 21.359 1 98.38 305 ALA A O 1
ATOM 2184 N N . SER A 1 306 ? -11.102 19.469 23.328 1 98.56 306 SER A N 1
ATOM 2185 C CA . SER A 1 306 ? -11.461 20.75 22.734 1 98.56 306 SER A CA 1
ATOM 2186 C C . SER A 1 306 ? -10.234 21.484 22.203 1 98.56 306 SER A C 1
ATOM 2188 O O . SER A 1 306 ? -10.297 22.141 21.172 1 98.56 306 SER A O 1
ATOM 2190 N N . MET A 1 307 ? -9.148 21.391 22.875 1 98.62 307 MET A N 1
ATOM 2191 C CA . MET A 1 307 ? -7.902 22.016 22.422 1 98.62 307 MET A CA 1
ATOM 2192 C C . MET A 1 307 ? -7.379 21.344 21.156 1 98.62 307 MET A C 1
ATOM 2194 O O . MET A 1 307 ? -6.871 22.016 20.266 1 98.62 307 MET A O 1
ATOM 2198 N N . TYR A 1 308 ? -7.508 20.016 21.141 1 98.75 308 TYR A N 1
ATOM 2199 C CA . TYR A 1 308 ? -7.129 19.281 19.938 1 98.75 308 TYR A CA 1
ATOM 2200 C C . TYR A 1 308 ? -7.957 19.75 18.734 1 98.75 308 TYR A C 1
ATOM 2202 O O . TYR A 1 308 ? -7.414 20.031 17.672 1 98.75 308 TYR A O 1
ATOM 2210 N N . VAL A 1 309 ? -9.242 19.859 18.969 1 98.88 309 VAL A N 1
ATOM 2211 C CA . VAL A 1 309 ? -10.156 20.266 17.891 1 98.88 309 VAL A CA 1
ATOM 2212 C C . VAL A 1 309 ? -9.797 21.656 17.406 1 98.88 309 VAL A C 1
ATOM 2214 O O . VAL A 1 309 ? -9.758 21.906 16.188 1 98.88 309 VAL A O 1
ATOM 2217 N N . ALA A 1 310 ? -9.531 22.562 18.297 1 98.88 310 ALA A N 1
ATOM 2218 C CA . ALA A 1 310 ? -9.156 23.922 17.922 1 98.88 310 ALA A CA 1
ATOM 2219 C C . ALA A 1 310 ? -7.871 23.922 17.109 1 98.88 310 ALA A C 1
ATOM 2221 O O . ALA A 1 310 ? -7.777 24.641 16.094 1 98.88 310 ALA A O 1
ATOM 2222 N N . ALA A 1 311 ? -6.852 23.156 17.516 1 98.94 311 ALA A N 1
ATOM 2223 C CA . ALA A 1 311 ? -5.59 23.062 16.797 1 98.94 311 ALA A CA 1
ATOM 2224 C C . ALA A 1 311 ? -5.805 22.484 15.398 1 98.94 311 ALA A C 1
ATOM 2226 O O . ALA A 1 311 ? -5.203 22.938 14.422 1 98.94 311 ALA A O 1
ATOM 2227 N N . GLN A 1 312 ? -6.668 21.484 15.336 1 98.94 312 GLN A N 1
ATOM 2228 C CA . GLN A 1 312 ? -6.98 20.844 14.062 1 98.94 312 GLN A CA 1
ATOM 2229 C C . GLN A 1 312 ? -7.656 21.812 13.109 1 98.94 312 GLN A C 1
ATOM 2231 O O . GLN A 1 312 ? -7.262 21.922 11.945 1 98.94 312 GLN A O 1
ATOM 2236 N N . ILE A 1 313 ? -8.633 22.516 13.594 1 98.88 313 ILE A N 1
ATOM 2237 C CA . ILE A 1 313 ? -9.383 23.469 12.781 1 98.88 313 ILE A CA 1
ATOM 2238 C C . ILE A 1 313 ? -8.453 24.578 12.305 1 98.88 313 ILE A C 1
ATOM 2240 O O . ILE A 1 313 ? -8.492 24.969 11.133 1 98.88 313 ILE A O 1
ATOM 2244 N N . CYS A 1 314 ? -7.605 25.078 13.133 1 98.88 314 CYS A N 1
ATOM 2245 C CA . CYS A 1 314 ? -6.645 26.125 12.758 1 98.88 314 CYS A CA 1
ATOM 2246 C C . CYS A 1 314 ? -5.688 25.609 11.688 1 98.88 314 CYS A C 1
ATOM 2248 O O . CYS A 1 314 ? -5.41 26.328 10.719 1 98.88 314 CYS A O 1
ATOM 2250 N N . GLY A 1 315 ? -5.184 24.359 11.867 1 98.88 315 GLY A N 1
ATOM 2251 C CA . GLY A 1 315 ? -4.336 23.766 10.852 1 98.88 315 GLY A CA 1
ATOM 2252 C C . GLY A 1 315 ? -5.008 23.656 9.492 1 98.88 315 GLY A C 1
ATOM 2253 O O . GLY A 1 315 ? -4.395 23.953 8.461 1 98.88 315 GLY A O 1
ATOM 2254 N N . GLY A 1 316 ? -6.285 23.297 9.562 1 98.81 316 GLY A N 1
ATOM 2255 C CA . GLY A 1 316 ? -7.051 23.188 8.328 1 98.81 316 GLY A CA 1
ATOM 2256 C C . GLY A 1 316 ? -7.238 24.531 7.629 1 98.81 316 GLY A C 1
ATOM 2257 O O . GLY A 1 316 ? -7.09 24.609 6.406 1 98.81 316 GLY A O 1
ATOM 2258 N N . ILE A 1 317 ? -7.512 25.547 8.367 1 98.44 317 ILE A N 1
ATOM 2259 C CA . ILE A 1 317 ? -7.762 26.875 7.812 1 98.44 317 ILE A CA 1
ATOM 2260 C C . ILE A 1 317 ? -6.48 27.422 7.188 1 98.44 317 ILE A C 1
ATOM 2262 O O . ILE A 1 317 ? -6.5 27.953 6.074 1 98.44 317 ILE A O 1
ATOM 2266 N N . VAL A 1 318 ? -5.352 27.266 7.848 1 98.69 318 VAL A N 1
ATOM 2267 C CA . VAL A 1 318 ? -4.078 27.75 7.336 1 98.69 318 VAL A CA 1
ATOM 2268 C C . VAL A 1 318 ? -3.695 26.984 6.074 1 98.69 318 VAL A C 1
ATOM 2270 O O . VAL A 1 318 ? -3.193 27.578 5.109 1 98.69 318 VAL A O 1
ATOM 2273 N N . ALA A 1 319 ? -3.926 25.688 6.07 1 98.81 319 ALA A N 1
ATOM 2274 C CA . ALA A 1 319 ? -3.637 24.875 4.898 1 98.81 319 ALA A CA 1
ATOM 2275 C C . ALA A 1 319 ? -4.473 25.312 3.699 1 98.81 319 ALA A C 1
ATOM 2277 O O . ALA A 1 319 ? -3.982 25.328 2.568 1 98.81 319 ALA A O 1
ATOM 2278 N N . ALA A 1 320 ? -5.715 25.656 3.941 1 98.38 320 ALA A N 1
ATOM 2279 C CA . ALA A 1 320 ? -6.609 26.078 2.871 1 98.38 320 ALA A CA 1
ATOM 2280 C C . ALA A 1 320 ? -6.137 27.406 2.264 1 98.38 320 ALA A C 1
ATOM 2282 O O . ALA A 1 320 ? -6.18 27.578 1.043 1 98.38 320 ALA A O 1
ATOM 2283 N N . ALA A 1 321 ? -5.711 28.297 3.121 1 97.94 321 ALA A N 1
ATOM 2284 C CA . ALA A 1 321 ? -5.137 29.547 2.621 1 97.94 321 ALA A CA 1
ATOM 2285 C C . ALA A 1 321 ? -3.898 29.266 1.771 1 97.94 321 ALA A C 1
ATOM 2287 O O . ALA A 1 321 ? -3.699 29.906 0.736 1 97.94 321 ALA A O 1
ATOM 2288 N N . MET A 1 322 ? -3.109 28.328 2.156 1 98.44 322 MET A N 1
ATOM 2289 C CA . MET A 1 322 ? -1.85 28.031 1.485 1 98.44 322 MET A CA 1
ATOM 2290 C C . MET A 1 322 ? -2.1 27.422 0.107 1 98.44 322 MET A C 1
ATOM 2292 O O . MET A 1 322 ? -1.483 27.844 -0.877 1 98.44 322 MET A O 1
ATOM 2296 N N . TYR A 1 323 ? -3.027 26.391 0.003 1 98.31 323 TYR A N 1
ATOM 2297 C CA . TYR A 1 323 ? -3.213 25.797 -1.317 1 98.31 323 TYR A CA 1
ATOM 2298 C C . TYR A 1 323 ? -3.895 26.781 -2.264 1 98.31 323 TYR A C 1
ATOM 2300 O O . TYR A 1 323 ? -3.688 26.734 -3.479 1 98.31 323 TYR A O 1
ATOM 2308 N N . THR A 1 324 ? -4.742 27.75 -1.71 1 97.69 324 THR A N 1
ATOM 2309 C CA . THR A 1 324 ? -5.344 28.797 -2.533 1 97.69 324 THR A CA 1
ATOM 2310 C C . THR A 1 324 ? -4.273 29.734 -3.08 1 97.69 324 THR A C 1
ATOM 2312 O O . THR A 1 324 ? -4.336 30.141 -4.242 1 97.69 324 THR A O 1
ATOM 2315 N N . PHE A 1 325 ? -3.336 30.031 -2.246 1 97.62 325 PHE A N 1
ATOM 2316 C CA . PHE A 1 325 ? -2.232 30.875 -2.67 1 97.62 325 PHE A CA 1
ATOM 2317 C C . PHE A 1 325 ? -1.399 30.188 -3.746 1 97.62 325 PHE A C 1
ATOM 2319 O O . PHE A 1 325 ? -1.069 30.797 -4.766 1 97.62 325 PHE A O 1
ATOM 2326 N N . ILE A 1 326 ? -1.065 28.938 -3.555 1 98.5 326 ILE A N 1
ATOM 2327 C CA . ILE A 1 326 ? -0.242 28.172 -4.48 1 98.5 326 ILE A CA 1
ATOM 2328 C C . ILE A 1 326 ? -0.94 28.078 -5.836 1 98.5 326 ILE A C 1
ATOM 2330 O O . ILE A 1 326 ? -0.298 28.203 -6.883 1 98.5 326 ILE A O 1
ATOM 2334 N N . TYR A 1 327 ? -2.242 27.969 -5.785 1 97.62 327 TYR A N 1
ATOM 2335 C CA . TYR A 1 327 ? -2.994 27.797 -7.023 1 97.62 327 TYR A CA 1
ATOM 2336 C C . TYR A 1 327 ? -3.564 29.125 -7.496 1 97.62 327 TYR A C 1
ATOM 2338 O O . TYR A 1 327 ? -4.594 29.172 -8.172 1 97.62 327 TYR A O 1
ATOM 2346 N N . VAL A 1 328 ? -2.967 30.219 -7.039 1 96.06 328 VAL A N 1
ATOM 2347 C CA . VAL A 1 328 ? -3.203 31.562 -7.57 1 96.06 328 VAL A CA 1
ATOM 2348 C C . VAL A 1 328 ? -4.672 31.938 -7.395 1 96.06 328 VAL A C 1
ATOM 2350 O O . VAL A 1 328 ? -5.344 32.312 -8.359 1 96.06 328 VAL A O 1
ATOM 2353 N N . GLY A 1 329 ? -5.191 31.641 -6.215 1 95.38 329 GLY A N 1
ATOM 2354 C CA . GLY A 1 329 ? -6.516 32.125 -5.844 1 95.38 329 GLY A CA 1
ATOM 2355 C C . GLY A 1 329 ? -7.605 31.094 -6.133 1 95.38 329 GLY A C 1
ATOM 2356 O O . GLY A 1 329 ? -8.773 31.312 -5.801 1 95.38 329 GLY A O 1
ATOM 2357 N N . GLN A 1 330 ? -7.25 29.969 -6.699 1 95.75 330 GLN A N 1
ATOM 2358 C CA . GLN A 1 330 ? -8.266 28.969 -7.027 1 95.75 330 GLN A CA 1
ATOM 2359 C C . GLN A 1 330 ? -8.711 28.203 -5.781 1 95.75 330 GLN A C 1
ATOM 2361 O O . GLN A 1 330 ? -7.91 27.953 -4.879 1 95.75 330 GLN A O 1
ATOM 2366 N N . THR A 1 331 ? -10.031 27.875 -5.691 1 96.06 331 THR A N 1
ATOM 2367 C CA . THR A 1 331 ? -10.656 27.062 -4.648 1 96.06 331 THR A CA 1
ATOM 2368 C C . THR A 1 331 ? -11.672 26.109 -5.25 1 96.06 331 THR A C 1
ATOM 2370 O O . THR A 1 331 ? -11.789 26 -6.473 1 96.06 331 THR A O 1
ATOM 2373 N N . PHE A 1 332 ? -12.281 25.344 -4.441 1 94.25 332 PHE A N 1
ATOM 2374 C CA . PHE A 1 332 ? -13.328 24.406 -4.852 1 94.25 332 PHE A CA 1
ATOM 2375 C C . PHE A 1 332 ? -14.391 24.281 -3.764 1 94.25 332 PHE A C 1
ATOM 2377 O O . PHE A 1 332 ? -14.109 24.484 -2.582 1 94.25 332 PHE A O 1
ATOM 2384 N N . PRO A 1 333 ? -15.57 24.062 -4.086 1 92.62 333 PRO A N 1
ATOM 2385 C CA . PRO A 1 333 ? -16.656 24.047 -3.109 1 92.62 333 PRO A CA 1
ATOM 2386 C C . PRO A 1 333 ? -16.734 22.75 -2.318 1 92.62 333 PRO A C 1
ATOM 2388 O O . PRO A 1 333 ? -16.188 21.719 -2.756 1 92.62 333 PRO A O 1
ATOM 2391 N N . LEU A 1 334 ? -17.359 22.922 -1.139 1 93.75 334 LEU A N 1
ATOM 2392 C CA . LEU A 1 334 ? -17.797 21.766 -0.351 1 93.75 334 LEU A CA 1
ATOM 2393 C C . LEU A 1 334 ? -19.266 21.438 -0.64 1 93.75 334 LEU A C 1
ATOM 2395 O O . LEU A 1 334 ? -20.125 22.312 -0.619 1 93.75 334 LEU A O 1
ATOM 2399 N N . GLY A 1 335 ? -19.656 20.25 -1.07 1 88.12 335 GLY A N 1
ATOM 2400 C CA . GLY A 1 335 ? -21.016 19.875 -1.396 1 88.12 335 GLY A CA 1
ATOM 2401 C C . GLY A 1 335 ? -21.109 18.641 -2.281 1 88.12 335 GLY A C 1
ATOM 2402 O O . GLY A 1 335 ? -20.094 18.016 -2.592 1 88.12 335 GLY A O 1
ATOM 2403 N N . PRO A 1 336 ? -22.469 18.484 -2.59 1 93.88 336 PRO A N 1
ATOM 2404 C CA . PRO A 1 336 ? -22.656 17.344 -3.492 1 93.88 336 PRO A CA 1
ATOM 2405 C C . PRO A 1 336 ? -21.906 17.516 -4.816 1 93.88 336 PRO A C 1
ATOM 2407 O O . PRO A 1 336 ? -21.875 18.625 -5.367 1 93.88 336 PRO A O 1
ATOM 2410 N N . VAL A 1 337 ? -21.344 16.422 -5.141 1 91.75 337 VAL A N 1
ATOM 2411 C CA . VAL A 1 337 ? -20.562 16.438 -6.375 1 91.75 337 VAL A CA 1
ATOM 2412 C C . VAL A 1 337 ? -21.438 15.938 -7.531 1 91.75 337 VAL A C 1
ATOM 2414 O O . VAL A 1 337 ? -22.281 15.07 -7.348 1 91.75 337 VAL A O 1
ATOM 2417 N N . ALA A 1 338 ? -21.172 16.422 -8.773 1 85.56 338 ALA A N 1
ATOM 2418 C CA . ALA A 1 338 ? -21.625 15.906 -10.062 1 85.56 338 ALA A CA 1
ATOM 2419 C C . ALA A 1 338 ? -23.125 15.602 -10.039 1 85.56 338 ALA A C 1
ATOM 2421 O O . ALA A 1 338 ? -23.547 14.523 -10.445 1 85.56 338 ALA A O 1
ATOM 2422 N N . GLY A 1 339 ? -24.031 16.438 -9.414 1 89 339 GLY A N 1
ATOM 2423 C CA . GLY A 1 339 ? -25.469 16.281 -9.461 1 89 339 GLY A CA 1
ATOM 2424 C C . GLY A 1 339 ? -26.016 15.398 -8.352 1 89 339 GLY A C 1
ATOM 2425 O O . GLY A 1 339 ? -27.219 15.109 -8.312 1 89 339 GLY A O 1
ATOM 2426 N N . SER A 1 340 ? -25.109 14.977 -7.5 1 93.75 340 SER A N 1
ATOM 2427 C CA . SER A 1 340 ? -25.562 14.211 -6.355 1 93.75 340 SER A CA 1
ATOM 2428 C C . SER A 1 340 ? -26.484 15.039 -5.457 1 93.75 340 SER A C 1
ATOM 2430 O O . SER A 1 340 ? -26.422 16.266 -5.477 1 93.75 340 SER A O 1
ATOM 2432 N N . THR A 1 341 ? -27.375 14.344 -4.691 1 95.25 341 THR A N 1
ATOM 2433 C CA . THR A 1 341 ? -28.312 15.023 -3.795 1 95.25 341 THR A CA 1
ATOM 2434 C C . THR A 1 341 ? -27.734 15.102 -2.381 1 95.25 341 THR A C 1
ATOM 2436 O O . THR A 1 341 ? -26.781 14.398 -2.049 1 95.25 341 THR A O 1
ATOM 2439 N N . TRP A 1 342 ? -28.344 15.898 -1.569 1 95.44 342 TRP A N 1
ATOM 2440 C CA . TRP A 1 342 ? -27.922 16.031 -0.177 1 95.44 342 TRP A CA 1
ATOM 2441 C C . TRP A 1 342 ? -28.203 14.758 0.603 1 95.44 342 TRP A C 1
ATOM 2443 O O . TRP A 1 342 ? -27.453 14.406 1.521 1 95.44 342 TRP A O 1
ATOM 2453 N N . SER A 1 343 ? -29.281 14.023 0.262 1 95.44 343 SER A N 1
ATOM 2454 C CA . SER A 1 343 ? -29.562 12.75 0.927 1 95.44 343 SER A CA 1
ATOM 2455 C C . SER A 1 343 ? -28.438 11.75 0.703 1 95.44 343 SER A C 1
ATOM 2457 O O . SER A 1 343 ? -28.078 11 1.613 1 95.44 343 SER A O 1
ATOM 2459 N N . GLN A 1 344 ? -27.875 11.773 -0.529 1 96.19 344 GLN A N 1
ATOM 2460 C CA . GLN A 1 344 ? -26.75 10.898 -0.838 1 96.19 344 GLN A CA 1
ATOM 2461 C C . GLN A 1 344 ? -25.516 11.297 -0.048 1 96.19 344 GLN A C 1
ATOM 2463 O O . GLN A 1 344 ? -24.797 10.445 0.473 1 96.19 344 GLN A O 1
ATOM 2468 N N . VAL A 1 345 ? -25.281 12.594 0.045 1 96.81 345 VAL A N 1
ATOM 2469 C CA . VAL A 1 345 ? -24.141 13.133 0.765 1 96.81 345 VAL A CA 1
ATOM 2470 C C . VAL A 1 345 ? -24.234 12.758 2.242 1 96.81 345 VAL A C 1
ATOM 2472 O O . VAL A 1 345 ? -23.234 12.359 2.85 1 96.81 345 VAL A O 1
ATOM 2475 N N . VAL A 1 346 ? -25.422 12.82 2.814 1 96.38 346 VAL A N 1
ATOM 2476 C CA . VAL A 1 346 ? -25.641 12.516 4.223 1 96.38 346 VAL A CA 1
ATOM 2477 C C . VAL A 1 346 ? -25.234 11.07 4.504 1 96.38 346 VAL A C 1
ATOM 2479 O O . VAL A 1 346 ? -24.469 10.797 5.43 1 96.38 346 VAL A O 1
ATOM 2482 N N . VAL A 1 347 ? -25.672 10.156 3.648 1 95.44 347 VAL A N 1
ATOM 2483 C CA . VAL A 1 347 ? -25.422 8.734 3.834 1 95.44 347 VAL A CA 1
ATOM 2484 C C . VAL A 1 347 ? -23.938 8.445 3.609 1 95.44 347 VAL A C 1
ATOM 2486 O O . VAL A 1 347 ? -23.297 7.77 4.418 1 95.44 347 VAL A O 1
ATOM 2489 N N . ALA A 1 348 ? -23.391 9.031 2.574 1 96.44 348 ALA A N 1
ATOM 2490 C CA . ALA A 1 348 ? -22 8.781 2.189 1 96.44 348 ALA A CA 1
ATOM 2491 C C . ALA A 1 348 ? -21.047 9.258 3.275 1 96.44 348 ALA A C 1
ATOM 2493 O O . ALA A 1 348 ? -20.219 8.484 3.76 1 96.44 348 ALA A O 1
ATOM 2494 N N . GLU A 1 349 ? -21.156 10.484 3.73 1 97.44 349 GLU A N 1
ATOM 2495 C CA . GLU A 1 349 ? -20.25 11.078 4.699 1 97.44 349 GLU A CA 1
ATOM 2496 C C . GLU A 1 349 ? -20.391 10.422 6.07 1 97.44 349 GLU A C 1
ATOM 2498 O O . GLU A 1 349 ? -19.406 10.234 6.781 1 97.44 349 GLU A O 1
ATOM 2503 N N . ALA A 1 350 ? -21.609 10.07 6.414 1 97.5 350 ALA A N 1
ATOM 2504 C CA . ALA A 1 350 ? -21.828 9.453 7.723 1 97.5 350 ALA A CA 1
ATOM 2505 C C . ALA A 1 350 ? -21.203 8.062 7.789 1 97.5 350 ALA A C 1
ATOM 2507 O O . ALA A 1 350 ? -20.5 7.742 8.75 1 97.5 350 ALA A O 1
ATOM 2508 N N . ILE A 1 351 ? -21.391 7.254 6.801 1 97.94 351 ILE A N 1
ATOM 2509 C CA . ILE A 1 351 ? -20.969 5.859 6.824 1 97.94 351 ILE A CA 1
ATOM 2510 C C . ILE A 1 351 ? -19.453 5.777 6.746 1 97.94 351 ILE A C 1
ATOM 2512 O O . ILE A 1 351 ? -18.828 5 7.473 1 97.94 351 ILE A O 1
ATOM 2516 N N . PHE A 1 352 ? -18.875 6.598 5.93 1 98.5 352 PHE A N 1
ATOM 2517 C CA . PHE A 1 352 ? -17.438 6.418 5.746 1 98.5 352 PHE A CA 1
ATOM 2518 C C . PHE A 1 352 ? -16.656 7.199 6.793 1 98.5 352 PHE A C 1
ATOM 2520 O O . PHE A 1 352 ? -15.477 6.91 7.047 1 98.5 352 PHE A O 1
ATOM 2527 N N . THR A 1 353 ? -17.281 8.242 7.484 1 98.81 353 THR A N 1
ATOM 2528 C CA . THR A 1 353 ? -16.672 8.781 8.703 1 98.81 353 THR A CA 1
ATOM 2529 C C . THR A 1 353 ? -16.797 7.777 9.852 1 98.81 353 THR A C 1
ATOM 2531 O O . THR A 1 353 ? -15.891 7.664 10.68 1 98.81 353 THR A O 1
ATOM 2534 N N . PHE A 1 354 ? -17.969 7.043 9.859 1 98.69 354 PHE A N 1
ATOM 2535 C CA . PHE A 1 354 ? -18.094 5.926 10.789 1 98.69 354 PHE A CA 1
ATOM 2536 C C . PHE A 1 354 ? -16.969 4.922 10.594 1 98.69 354 PHE A C 1
ATOM 2538 O O . PHE A 1 354 ? -16.312 4.512 11.562 1 98.69 354 PHE A O 1
ATOM 2545 N N . LEU A 1 355 ? -16.703 4.508 9.391 1 98.81 355 LEU A N 1
ATOM 2546 C CA . LEU A 1 355 ? -15.633 3.557 9.086 1 98.81 355 LEU A CA 1
ATOM 2547 C C . LEU A 1 355 ? -14.297 4.051 9.633 1 98.81 355 LEU A C 1
ATOM 2549 O O . LEU A 1 355 ? -13.602 3.314 10.344 1 98.81 355 LEU A O 1
ATOM 2553 N N . LEU A 1 356 ? -13.945 5.285 9.305 1 98.81 356 LEU A N 1
ATOM 2554 C CA . LEU A 1 356 ? -12.672 5.871 9.711 1 98.81 356 LEU A CA 1
ATOM 2555 C C . LEU A 1 356 ? -12.547 5.902 11.227 1 98.81 356 LEU A C 1
ATOM 2557 O O . LEU A 1 356 ? -11.562 5.418 11.781 1 98.81 356 LEU A O 1
ATOM 2561 N N . SER A 1 357 ? -13.57 6.363 11.93 1 98.81 357 SER A N 1
ATOM 2562 C CA . SER A 1 357 ? -13.547 6.5 13.375 1 98.81 357 SER A CA 1
ATOM 2563 C C . SER A 1 357 ? -13.562 5.137 14.062 1 98.81 357 SER A C 1
ATOM 2565 O O . SER A 1 357 ? -12.898 4.938 15.078 1 98.81 357 SER A O 1
ATOM 2567 N N . PHE A 1 358 ? -14.383 4.219 13.508 1 98.5 358 PHE A N 1
ATOM 2568 C CA . PHE A 1 358 ? -14.492 2.875 14.062 1 98.5 358 PHE A CA 1
ATOM 2569 C C . PHE A 1 358 ? -13.148 2.152 14.008 1 98.5 358 PHE A C 1
ATOM 2571 O O . PHE A 1 358 ? -12.734 1.523 14.984 1 98.5 358 PHE A O 1
ATOM 2578 N N . VAL A 1 359 ? -12.453 2.301 12.922 1 98.62 359 VAL A N 1
ATOM 2579 C CA . VAL A 1 359 ? -11.156 1.659 12.75 1 98.62 359 VAL A CA 1
ATOM 2580 C C . VAL A 1 359 ? -10.141 2.291 13.703 1 98.62 359 VAL A C 1
ATOM 2582 O O . VAL A 1 359 ? -9.32 1.589 14.305 1 98.62 359 VAL A O 1
ATOM 2585 N N . VAL A 1 360 ? -10.172 3.609 13.812 1 98.25 360 VAL A N 1
ATOM 2586 C CA . VAL A 1 360 ? -9.273 4.262 14.758 1 98.25 360 VAL A CA 1
ATOM 2587 C C . VAL A 1 360 ? -9.477 3.674 16.156 1 98.25 360 VAL A C 1
ATOM 2589 O O . VAL A 1 360 ? -8.508 3.322 16.828 1 98.25 360 VAL A O 1
ATOM 2592 N N . LEU A 1 361 ? -10.703 3.498 16.609 1 97.31 361 LEU A N 1
ATOM 2593 C CA . LEU A 1 361 ? -11 2.957 17.922 1 97.31 361 LEU A CA 1
ATOM 2594 C C . LEU A 1 361 ? -10.5 1.523 18.047 1 97.31 361 LEU A C 1
ATOM 2596 O O . LEU A 1 361 ? -9.938 1.146 19.078 1 97.31 361 LEU A O 1
ATOM 2600 N N . CYS A 1 362 ? -10.633 0.802 17.016 1 96.81 362 CYS A N 1
ATOM 2601 C CA . CYS A 1 362 ? -10.305 -0.618 17.062 1 96.81 362 CYS A CA 1
ATOM 2602 C C . CYS A 1 362 ? -8.789 -0.826 17.062 1 96.81 362 CYS A C 1
ATOM 2604 O O . CYS A 1 362 ? -8.273 -1.644 17.828 1 96.81 362 CYS A O 1
ATOM 2606 N N . VAL A 1 363 ? -8.062 -0.029 16.281 1 96.31 363 VAL A N 1
ATOM 2607 C CA . VAL A 1 363 ? -6.68 -0.417 16.047 1 96.31 363 VAL A CA 1
ATOM 2608 C C . VAL A 1 363 ? -5.746 0.483 16.859 1 96.31 363 VAL A C 1
ATOM 2610 O O . VAL A 1 363 ? -4.551 0.203 16.969 1 96.31 363 VAL A O 1
ATOM 2613 N N . ALA A 1 364 ? -6.285 1.588 17.453 1 94.38 364 ALA A N 1
ATOM 2614 C CA . ALA A 1 364 ? -5.414 2.496 18.203 1 94.38 364 ALA A CA 1
ATOM 2615 C C . ALA A 1 364 ? -5.859 2.607 19.656 1 94.38 364 ALA A C 1
ATOM 2617 O O . ALA A 1 364 ? -5.094 3.051 20.516 1 94.38 364 ALA A O 1
ATOM 2618 N N . VAL A 1 365 ? -7.074 2.18 19.938 1 92.44 365 VAL A N 1
ATOM 2619 C CA . VAL A 1 365 ? -7.59 2.412 21.281 1 92.44 365 VAL A CA 1
ATOM 2620 C C . VAL A 1 365 ? -7.832 1.074 21.984 1 92.44 365 VAL A C 1
ATOM 2622 O O . VAL A 1 365 ? -7.422 0.882 23.125 1 92.44 365 VAL A O 1
ATOM 2625 N N . SER A 1 366 ? -8.367 0.143 21.266 1 91.75 366 SER A N 1
ATOM 2626 C CA . SER A 1 366 ? -8.727 -1.148 21.844 1 91.75 366 SER A CA 1
ATOM 2627 C C . SER A 1 366 ? -7.488 -1.919 22.297 1 91.75 366 SER A C 1
ATOM 2629 O O . SER A 1 366 ? -6.492 -1.982 21.562 1 91.75 366 SER A O 1
ATOM 2631 N N . SER A 1 367 ? -7.562 -2.492 23.438 1 86.31 367 SER A N 1
ATOM 2632 C CA . SER A 1 367 ? -6.445 -3.299 23.922 1 86.31 367 SER A CA 1
ATOM 2633 C C . SER A 1 367 ? -6.395 -4.648 23.219 1 86.31 367 SER A C 1
ATOM 2635 O O . SER A 1 367 ? -5.336 -5.285 23.156 1 86.31 367 SER A O 1
ATOM 2637 N N . ARG A 1 368 ? -7.441 -5 22.641 1 83.38 368 ARG A N 1
ATOM 2638 C CA . ARG A 1 368 ? -7.535 -6.328 22.047 1 83.38 368 ARG A CA 1
ATOM 2639 C C . ARG A 1 368 ? -7.078 -6.305 20.594 1 83.38 368 ARG A C 1
ATOM 2641 O O . ARG A 1 368 ? -6.523 -7.289 20.094 1 83.38 368 ARG A O 1
ATOM 2648 N N . THR A 1 369 ? -7.41 -5.191 19.984 1 85.19 369 THR A N 1
ATOM 2649 C CA . THR A 1 369 ? -7.188 -5.168 18.547 1 85.19 369 THR A CA 1
ATOM 2650 C C . THR A 1 369 ? -6.117 -4.141 18.188 1 85.19 369 THR A C 1
ATOM 2652 O O . THR A 1 369 ? -5.789 -3.969 17 1 85.19 369 THR A O 1
ATOM 2655 N N . LYS A 1 370 ? -5.699 -3.65 19.203 1 78.44 370 LYS A N 1
ATOM 2656 C CA . LYS A 1 370 ? -4.652 -2.668 18.922 1 78.44 370 LYS A CA 1
ATOM 2657 C C . LYS A 1 370 ? -3.473 -3.309 18.203 1 78.44 370 LYS A C 1
ATOM 2659 O O . LYS A 1 370 ? -2.912 -4.301 18.672 1 78.44 370 LYS A O 1
ATOM 2664 N N . SER A 1 371 ? -3.457 -2.898 17 1 72.75 371 SER A N 1
ATOM 2665 C CA . SER A 1 371 ? -2.283 -3.277 16.219 1 72.75 371 SER A CA 1
ATOM 2666 C C . SER A 1 371 ? -1.133 -2.303 16.438 1 72.75 371 SER A C 1
ATOM 2668 O O . SER A 1 371 ? -1.306 -1.089 16.297 1 72.75 371 SER A O 1
ATOM 2670 N N . SER A 1 372 ? -0.055 -2.764 16.953 1 72.81 372 SER A N 1
ATOM 2671 C CA . SER A 1 372 ? 0.982 -1.848 17.406 1 72.81 372 SER A CA 1
ATOM 2672 C C . SER A 1 372 ? 1.458 -0.936 16.281 1 72.81 372 SER A C 1
ATOM 2674 O O . SER A 1 372 ? 1.282 0.283 16.344 1 72.81 372 SER A O 1
ATOM 2676 N N . GLN A 1 373 ? 1.985 -1.438 15.18 1 84.62 373 GLN A N 1
ATOM 2677 C CA . GLN A 1 373 ? 2.605 -0.471 14.281 1 84.62 373 GLN A CA 1
ATOM 2678 C C . GLN A 1 373 ? 1.866 -0.407 12.953 1 84.62 373 GLN A C 1
ATOM 2680 O O . GLN A 1 373 ? 2.191 0.417 12.094 1 84.62 373 GLN A O 1
ATOM 2685 N N . MET A 1 374 ? 0.667 -1.138 12.852 1 92.31 374 MET A N 1
ATOM 2686 C CA . MET A 1 374 ? -0.094 -1.115 11.609 1 92.31 374 MET A CA 1
ATOM 2687 C C . MET A 1 374 ? -1.117 0.016 11.617 1 92.31 374 MET A C 1
ATOM 2689 O O . MET A 1 374 ? -1.711 0.329 10.578 1 92.31 374 MET A O 1
ATOM 2693 N N . PHE A 1 375 ? -1.33 0.622 12.781 1 94.75 375 PHE A N 1
ATOM 2694 C CA . PHE A 1 375 ? -2.457 1.525 12.977 1 94.75 375 PHE A CA 1
ATOM 2695 C C . PHE A 1 375 ? -2.42 2.668 11.969 1 94.75 375 PHE A C 1
ATOM 2697 O O . PHE A 1 375 ? -3.449 3.025 11.391 1 94.75 375 PHE A O 1
ATOM 2704 N N . GLY A 1 376 ? -1.182 3.27 11.695 1 96.56 376 GLY A N 1
ATOM 2705 C CA . GLY A 1 376 ? -1.092 4.379 10.758 1 96.56 376 GLY A CA 1
ATOM 2706 C C . GLY A 1 376 ? -1.537 4.012 9.352 1 96.56 376 GLY A C 1
ATOM 2707 O O . GLY A 1 376 ? -2.334 4.727 8.742 1 96.56 376 GLY A O 1
ATOM 2708 N N . LEU A 1 377 ? -1.035 2.875 8.859 1 96.94 377 LEU A N 1
ATOM 2709 C CA . LEU A 1 377 ? -1.389 2.396 7.531 1 96.94 377 LEU A CA 1
ATOM 2710 C C . LEU A 1 377 ? -2.887 2.135 7.426 1 96.94 377 LEU A C 1
ATOM 2712 O O . LEU A 1 377 ? -3.51 2.459 6.414 1 96.94 377 LEU A O 1
ATOM 2716 N N . LEU A 1 378 ? -3.471 1.547 8.484 1 98.25 378 LEU A N 1
ATOM 2717 C CA . LEU A 1 378 ? -4.883 1.185 8.477 1 98.25 378 LEU A CA 1
ATOM 2718 C C . LEU A 1 378 ? -5.766 2.43 8.469 1 98.25 378 LEU A C 1
ATOM 2720 O O . LEU A 1 378 ? -6.73 2.512 7.707 1 98.25 378 LEU A O 1
ATOM 2724 N N . ILE A 1 379 ? -5.391 3.406 9.227 1 98.62 379 ILE A N 1
ATOM 2725 C CA . ILE A 1 379 ? -6.168 4.637 9.312 1 98.62 379 ILE A CA 1
ATOM 2726 C C . ILE A 1 379 ? -6.105 5.383 7.977 1 98.62 379 ILE A C 1
ATOM 2728 O O . ILE A 1 379 ? -7.133 5.809 7.445 1 98.62 379 ILE A O 1
ATOM 2732 N N . GLY A 1 380 ? -4.922 5.5 7.406 1 98.62 380 GLY A N 1
ATOM 2733 C CA . GLY A 1 380 ? -4.809 6.098 6.086 1 98.62 380 GLY A CA 1
ATOM 2734 C C . GLY A 1 380 ? -5.598 5.352 5.027 1 98.62 380 GLY A C 1
ATOM 2735 O O . GLY A 1 380 ? -6.188 5.969 4.137 1 98.62 380 GLY A O 1
ATOM 2736 N N . SER A 1 381 ? -5.648 4.055 5.098 1 98.75 381 SER A N 1
ATOM 2737 C CA . SER A 1 381 ? -6.371 3.242 4.129 1 98.75 381 SER A CA 1
ATOM 2738 C C . SER A 1 381 ? -7.867 3.531 4.168 1 98.75 381 SER A C 1
ATOM 2740 O O . SER A 1 381 ? -8.555 3.443 3.146 1 98.75 381 SER A O 1
ATOM 2742 N N . CYS A 1 382 ? -8.398 3.936 5.312 1 98.81 382 CYS A N 1
ATOM 2743 C CA . CYS A 1 382 ? -9.805 4.32 5.395 1 98.81 382 CYS A CA 1
ATOM 2744 C C . CYS A 1 382 ? -10.086 5.547 4.539 1 98.81 382 CYS A C 1
ATOM 2746 O O . CYS A 1 382 ? -11.148 5.656 3.932 1 98.81 382 CYS A O 1
ATOM 2748 N N . VAL A 1 383 ? -9.109 6.449 4.496 1 98.81 383 VAL A N 1
ATOM 2749 C CA . VAL A 1 383 ? -9.258 7.656 3.691 1 98.81 383 VAL A CA 1
ATOM 2750 C C . VAL A 1 383 ? -9.188 7.301 2.209 1 98.81 383 VAL A C 1
ATOM 2752 O O . VAL A 1 383 ? -9.922 7.867 1.393 1 98.81 383 VAL A O 1
ATOM 2755 N N . THR A 1 384 ? -8.328 6.352 1.857 1 98.69 384 THR A N 1
ATOM 2756 C CA . THR A 1 384 ? -8.281 5.855 0.486 1 98.69 384 THR A CA 1
ATOM 2757 C C . THR A 1 384 ? -9.633 5.277 0.077 1 98.69 384 THR A C 1
ATOM 2759 O O . THR A 1 384 ? -10.156 5.598 -0.995 1 98.69 384 THR A O 1
ATOM 2762 N N . VAL A 1 385 ? -10.234 4.473 0.951 1 98.56 385 VAL A N 1
ATOM 2763 C CA . VAL A 1 385 ? -11.508 3.811 0.685 1 98.56 385 VAL A CA 1
ATOM 2764 C C . VAL A 1 385 ? -12.602 4.855 0.499 1 98.56 385 VAL A C 1
ATOM 2766 O O . VAL A 1 385 ? -13.312 4.852 -0.513 1 98.56 385 VAL A O 1
ATOM 2769 N N . GLY A 1 386 ? -12.703 5.766 1.465 1 98 386 GLY A N 1
ATOM 2770 C CA . GLY A 1 386 ? -13.742 6.785 1.392 1 98 386 GLY A CA 1
ATOM 2771 C C . GLY A 1 386 ? -13.609 7.68 0.175 1 98 386 GLY A C 1
ATOM 2772 O O . GLY A 1 386 ? -14.609 7.996 -0.478 1 98 386 GLY A O 1
ATOM 2773 N N . GLY A 1 387 ? -12.359 8.062 -0.094 1 97.56 387 GLY A N 1
ATOM 2774 C CA . GLY A 1 387 ? -12.117 8.945 -1.229 1 97.56 387 GLY A CA 1
ATOM 2775 C C . GLY A 1 387 ? -12.555 8.344 -2.551 1 97.56 387 GLY A C 1
ATOM 2776 O O . GLY A 1 387 ? -13.164 9.023 -3.379 1 97.56 387 GLY A O 1
ATOM 2777 N N . PHE A 1 388 ? -12.273 7.062 -2.791 1 97.19 388 PHE A N 1
ATOM 2778 C CA . PHE A 1 388 ? -12.594 6.457 -4.078 1 97.19 388 PHE A CA 1
ATOM 2779 C C . PHE A 1 388 ? -14.031 5.957 -4.098 1 97.19 388 PHE A C 1
ATOM 2781 O O . PHE A 1 388 ? -14.688 5.984 -5.141 1 97.19 388 PHE A O 1
ATOM 2788 N N . ALA A 1 389 ? -14.578 5.555 -2.967 1 96.81 389 ALA A N 1
ATOM 2789 C CA . ALA A 1 389 ? -15.922 4.988 -2.92 1 96.81 389 ALA A CA 1
ATOM 2790 C C . ALA A 1 389 ? -16.984 6.078 -3.055 1 96.81 389 ALA A C 1
ATOM 2792 O O . ALA A 1 389 ? -17.984 5.898 -3.76 1 96.81 389 ALA A O 1
ATOM 2793 N N . ILE A 1 390 ? -16.719 7.25 -2.389 1 96.31 390 ILE A N 1
ATOM 2794 C CA . ILE A 1 390 ? -17.828 8.195 -2.318 1 96.31 390 ILE A CA 1
ATOM 2795 C C . ILE A 1 390 ? -17.344 9.594 -2.695 1 96.31 390 ILE A C 1
ATOM 2797 O O . ILE A 1 390 ? -18.078 10.57 -2.572 1 96.31 390 ILE A O 1
ATOM 2801 N N . GLY A 1 391 ? -16.094 9.742 -3.105 1 95.56 391 GLY A N 1
ATOM 2802 C CA . GLY A 1 391 ? -15.609 11.047 -3.521 1 95.56 391 GLY A CA 1
ATOM 2803 C C . GLY A 1 391 ? -16.453 11.688 -4.609 1 95.56 391 GLY A C 1
ATOM 2804 O O . GLY A 1 391 ? -16.594 12.914 -4.66 1 95.56 391 GLY A O 1
ATOM 2805 N N . GLY A 1 392 ? -17.016 10.891 -5.523 1 94 392 GLY A N 1
ATOM 2806 C CA . GLY A 1 392 ? -17.844 11.375 -6.609 1 94 392 GLY A CA 1
ATOM 2807 C C . GLY A 1 392 ? -19.234 11.789 -6.16 1 94 392 GLY A C 1
ATOM 2808 O O . GLY A 1 392 ? -20 12.359 -6.938 1 94 392 GLY A O 1
ATOM 2809 N N . ILE A 1 393 ? -19.531 11.5 -4.891 1 95.31 393 ILE A N 1
ATOM 2810 C CA . ILE A 1 393 ? -20.844 11.852 -4.344 1 95.31 393 ILE A CA 1
ATOM 2811 C C . ILE A 1 393 ? -20.703 13.062 -3.426 1 95.31 393 ILE A C 1
ATOM 2813 O O . ILE A 1 393 ? -21.344 14.094 -3.648 1 95.31 393 ILE A O 1
ATOM 2817 N N . SER A 1 394 ? -19.844 13.016 -2.514 1 96.19 394 SER A N 1
ATOM 2818 C CA . SER A 1 394 ? -19.812 14 -1.438 1 96.19 394 SER A CA 1
ATOM 2819 C C . SER A 1 394 ? -18.469 14.734 -1.396 1 96.19 394 SER A C 1
ATOM 2821 O O . SER A 1 394 ? -18.297 15.68 -0.629 1 96.19 394 SER A O 1
ATOM 2823 N N . GLY A 1 395 ? -17.516 14.328 -2.201 1 95.5 395 GLY A N 1
ATOM 2824 C CA . GLY A 1 395 ? -16.156 14.828 -2.098 1 95.5 395 GLY A CA 1
ATOM 2825 C C . GLY A 1 395 ? -15.297 14.023 -1.142 1 95.5 395 GLY A C 1
ATOM 2826 O O . GLY A 1 395 ? -14.07 14.078 -1.215 1 95.5 395 GLY A O 1
ATOM 2827 N N . GLY A 1 396 ? -15.961 13.312 -0.186 1 96.88 396 GLY A N 1
ATOM 2828 C CA . GLY A 1 396 ? -15.227 12.461 0.737 1 96.88 396 GLY A CA 1
ATOM 2829 C C . GLY A 1 396 ? -14.398 13.234 1.743 1 96.88 396 GLY A C 1
ATOM 2830 O O . GLY A 1 396 ? -13.203 12.977 1.903 1 96.88 396 GLY A O 1
ATOM 2831 N N . SER A 1 397 ? -15 14.203 2.43 1 97.62 397 SER A N 1
ATOM 2832 C CA . SER A 1 397 ? -14.305 15.023 3.416 1 97.62 397 SER A CA 1
ATOM 2833 C C . SER A 1 397 ? -13.938 14.203 4.648 1 97.62 397 SER A C 1
ATOM 2835 O O . SER A 1 397 ? -12.766 14.141 5.035 1 97.62 397 SER A O 1
ATOM 2837 N N . LEU A 1 398 ? -14.93 13.508 5.309 1 98.31 398 LEU A N 1
ATOM 2838 C CA . LEU A 1 398 ? -14.797 12.539 6.395 1 98.31 398 LEU A CA 1
ATOM 2839 C C . LEU A 1 398 ? -14.172 13.188 7.625 1 98.31 398 LEU A C 1
ATOM 2841 O O . LEU A 1 398 ? -13.773 12.492 8.562 1 98.31 398 LEU A O 1
ATOM 2845 N N . ASN A 1 399 ? -13.984 14.531 7.73 1 98.88 399 ASN A N 1
ATOM 2846 C CA . ASN A 1 399 ? -13.188 15.25 8.719 1 98.88 399 ASN A CA 1
ATOM 2847 C C . ASN A 1 399 ? -13.633 16.703 8.844 1 98.88 399 ASN A C 1
ATOM 2849 O O . ASN A 1 399 ? -13.391 17.516 7.941 1 98.88 399 ASN A O 1
ATOM 2853 N N . PRO A 1 400 ? -14.219 17.094 10 1 98.88 400 PRO A N 1
ATOM 2854 C CA . PRO A 1 400 ? -14.68 18.469 10.148 1 98.88 400 PRO A CA 1
ATOM 2855 C C . PRO A 1 400 ? -13.578 19.5 9.898 1 98.88 400 PRO A C 1
ATOM 2857 O O . PRO A 1 400 ? -13.852 20.594 9.398 1 98.88 400 PRO A O 1
ATOM 2860 N N . ALA A 1 401 ? -12.344 19.219 10.25 1 98.88 401 ALA A N 1
ATOM 2861 C CA . ALA A 1 401 ? -11.25 20.156 10 1 98.88 401 ALA A CA 1
ATOM 2862 C C . ALA A 1 401 ? -11.016 20.328 8.5 1 98.88 401 ALA A C 1
ATOM 2864 O O . ALA A 1 401 ? -10.672 21.422 8.047 1 98.88 401 ALA A O 1
ATOM 2865 N N . VAL A 1 402 ? -11.133 19.266 7.73 1 98.88 402 VAL A N 1
ATOM 2866 C CA . VAL A 1 402 ? -11.039 19.328 6.277 1 98.88 402 VAL A CA 1
ATOM 2867 C C . VAL A 1 402 ? -12.195 20.156 5.727 1 98.88 402 VAL A C 1
ATOM 2869 O O . VAL A 1 402 ? -11.984 21.062 4.906 1 98.88 402 VAL A O 1
ATOM 2872 N N . SER A 1 403 ? -13.453 19.891 6.203 1 98.56 403 SER A N 1
ATOM 2873 C CA . SER A 1 403 ? -14.648 20.594 5.738 1 98.56 403 SER A CA 1
ATOM 2874 C C . SER A 1 403 ? -14.57 22.078 6.043 1 98.56 403 SER A C 1
ATOM 2876 O O . SER A 1 403 ? -14.875 22.922 5.184 1 98.56 403 SER A O 1
ATOM 2878 N N . VAL A 1 404 ? -14.148 22.391 7.23 1 98.5 404 VAL A N 1
ATOM 2879 C CA . VAL A 1 404 ? -14.03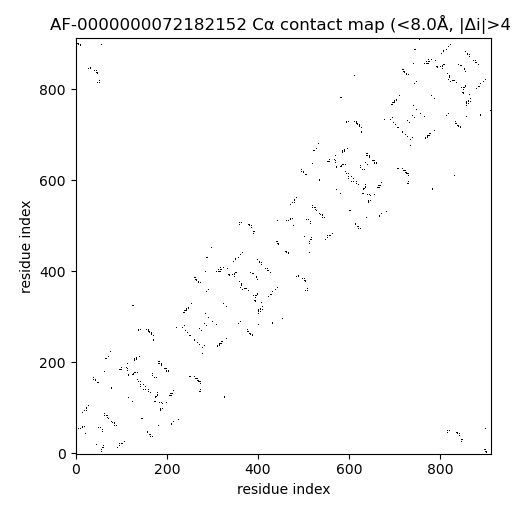9 23.781 7.629 1 98.5 404 VAL A CA 1
ATOM 2880 C C . VAL A 1 404 ? -12.938 24.469 6.82 1 98.5 404 VAL A C 1
ATOM 2882 O O . VAL A 1 404 ? -13.102 25.609 6.383 1 98.5 404 VAL A O 1
ATOM 2885 N N . GLY A 1 405 ? -11.797 23.766 6.637 1 98.5 405 GLY A N 1
ATOM 2886 C CA . GLY A 1 405 ? -10.742 24.312 5.797 1 98.5 405 GLY A CA 1
ATOM 2887 C C . GLY A 1 405 ? -11.211 24.641 4.391 1 98.5 405 GLY A C 1
ATOM 2888 O O . GLY A 1 405 ? -11.031 25.766 3.918 1 98.5 405 GLY A O 1
ATOM 2889 N N . ILE A 1 406 ? -11.859 23.734 3.748 1 98 406 ILE A N 1
ATOM 2890 C CA . ILE A 1 406 ? -12.336 23.906 2.379 1 98 406 ILE A CA 1
ATOM 2891 C C . ILE A 1 406 ? -13.32 25.078 2.318 1 98 406 ILE A C 1
ATOM 2893 O O . ILE A 1 406 ? -13.219 25.938 1.441 1 98 406 ILE A O 1
ATOM 2897 N N . ALA A 1 407 ? -14.258 25.109 3.229 1 97.31 407 ALA A N 1
ATOM 2898 C CA . ALA A 1 407 ? -15.281 26.141 3.234 1 97.31 407 ALA A CA 1
ATOM 2899 C C . ALA A 1 407 ? -14.664 27.516 3.492 1 97.31 407 ALA A C 1
ATOM 2901 O O . ALA A 1 407 ? -15.133 28.531 2.957 1 97.31 407 ALA A O 1
ATOM 2902 N N . SER A 1 408 ? -13.672 27.547 4.324 1 96.88 408 SER A N 1
ATOM 2903 C CA . SER A 1 408 ? -13 28.812 4.617 1 96.88 408 SER A CA 1
ATOM 2904 C C . SER A 1 408 ? -12.336 29.391 3.371 1 96.88 408 SER A C 1
ATOM 2906 O O . SER A 1 408 ? -12.414 30.594 3.123 1 96.88 408 SER A O 1
ATOM 2908 N N . ALA A 1 409 ? -11.672 28.547 2.602 1 95.94 409 ALA A N 1
ATOM 2909 C CA . ALA A 1 409 ? -11.055 28.984 1.359 1 95.94 409 ALA A CA 1
ATOM 2910 C C . ALA A 1 409 ? -12.109 29.422 0.342 1 95.94 409 ALA A C 1
ATOM 2912 O O . ALA A 1 409 ? -11.906 30.391 -0.393 1 95.94 409 ALA A O 1
ATOM 2913 N N . ASN A 1 410 ? -13.141 28.688 0.337 1 92.62 410 ASN A N 1
ATOM 2914 C CA . ASN A 1 410 ? -14.211 28.984 -0.612 1 92.62 410 ASN A CA 1
ATOM 2915 C C . ASN A 1 410 ? -14.883 30.312 -0.3 1 92.62 410 ASN A C 1
ATOM 2917 O O . ASN A 1 410 ? -15.359 31 -1.204 1 92.62 410 ASN A O 1
ATOM 2921 N N . LEU A 1 411 ? -14.961 30.656 0.952 1 91.31 411 LEU A N 1
ATOM 2922 C CA . LEU A 1 411 ? -15.57 31.906 1.389 1 91.31 411 LEU A CA 1
ATOM 2923 C C . LEU A 1 411 ? -14.875 33.094 0.75 1 91.31 411 LEU A C 1
ATOM 2925 O O . LEU A 1 411 ? -15.516 34.125 0.434 1 91.31 411 LEU A O 1
ATOM 2929 N N . LEU A 1 412 ? -13.656 32.906 0.552 1 83.69 412 LEU A N 1
ATOM 2930 C CA . LEU A 1 412 ? -12.859 34 -0.024 1 83.69 412 LEU A CA 1
ATOM 2931 C C . LEU A 1 412 ? -13.25 34.25 -1.477 1 83.69 412 LEU A C 1
ATOM 2933 O O . LEU A 1 412 ? -13.008 35.344 -2.014 1 83.69 412 LEU A O 1
ATOM 2937 N N . ASN A 1 413 ? -13.891 33.281 -2.076 1 86.56 413 ASN A N 1
ATOM 2938 C CA . ASN A 1 413 ? -14.32 33.406 -3.465 1 86.56 413 ASN A CA 1
ATOM 2939 C C . ASN A 1 413 ? -15.844 33.5 -3.576 1 86.56 413 ASN A C 1
ATOM 2941 O O . ASN A 1 413 ? -16.422 33.031 -4.555 1 86.56 413 ASN A O 1
ATOM 2945 N N . GLY A 1 414 ? -16.453 33.906 -2.492 1 85.88 414 GLY A N 1
ATOM 2946 C CA . GLY A 1 414 ? -17.891 34.125 -2.508 1 85.88 414 GLY A CA 1
ATOM 2947 C C . GLY A 1 414 ? -18.703 32.875 -2.193 1 85.88 414 GLY A C 1
ATOM 2948 O O . GLY A 1 414 ? -19.922 32.844 -2.377 1 85.88 414 GLY A O 1
ATOM 2949 N N . GLY A 1 415 ? -17.969 31.844 -1.733 1 89 415 GLY A N 1
ATOM 2950 C CA . GLY A 1 415 ? -18.656 30.609 -1.395 1 89 415 GLY A CA 1
ATOM 2951 C C . GLY A 1 415 ? -19.344 30.672 -0.043 1 89 415 GLY A C 1
ATOM 2952 O O . GLY A 1 415 ? -19.25 31.672 0.671 1 89 415 GLY A O 1
ATOM 2953 N N . LEU A 1 416 ? -20.125 29.625 0.229 1 88.56 416 LEU A N 1
ATOM 2954 C CA . LEU A 1 416 ? -20.906 29.578 1.463 1 88.56 416 LEU A CA 1
ATOM 2955 C C . LEU A 1 416 ? -20.203 28.734 2.52 1 88.56 416 LEU A C 1
ATOM 2957 O O . LEU A 1 416 ? -19.625 27.688 2.205 1 88.56 416 LEU A O 1
ATOM 2961 N N . PHE A 1 417 ? -20.297 29.188 3.701 1 93.81 417 PHE A N 1
ATOM 2962 C CA . PHE A 1 417 ? -19.609 28.516 4.805 1 93.81 417 PHE A CA 1
ATOM 2963 C C . PHE A 1 417 ? -20.516 27.469 5.438 1 93.81 417 PHE A C 1
ATOM 2965 O O . PHE A 1 417 ? -20.016 26.5 6.02 1 93.81 417 PHE A O 1
ATOM 2972 N N . TYR A 1 418 ? -21.828 27.594 5.309 1 93.12 418 TYR A N 1
ATOM 2973 C CA . TYR A 1 418 ? -22.75 26.766 6.066 1 93.12 418 TYR A CA 1
ATOM 2974 C C . TYR A 1 418 ? -22.625 25.297 5.66 1 93.12 418 TYR A C 1
ATOM 2976 O O . TYR A 1 418 ? -22.984 24.406 6.43 1 93.12 418 TYR A O 1
ATOM 2984 N N . THR A 1 419 ? -22.188 25.047 4.492 1 94.81 419 THR A N 1
ATOM 2985 C CA . THR A 1 419 ? -22 23.656 4.062 1 94.81 419 THR A CA 1
ATOM 2986 C C . THR A 1 419 ? -21.047 22.922 5 1 94.81 419 THR A C 1
ATOM 2988 O O . THR A 1 419 ? -21.188 21.719 5.223 1 94.81 419 THR A O 1
ATOM 2991 N N . ALA A 1 420 ? -20.062 23.656 5.512 1 97.12 420 ALA A N 1
ATOM 2992 C CA . ALA A 1 420 ? -19.109 23.062 6.441 1 97.12 420 ALA A CA 1
ATOM 2993 C C . ALA A 1 420 ? -19.812 22.641 7.734 1 97.12 420 ALA A C 1
ATOM 2995 O O . ALA A 1 420 ? -19.422 21.641 8.359 1 97.12 420 ALA A O 1
ATOM 2996 N N . LEU A 1 421 ? -20.844 23.375 8.125 1 97.12 421 LEU A N 1
ATOM 2997 C CA . LEU A 1 421 ? -21.594 23.016 9.328 1 97.12 421 LEU A CA 1
ATOM 2998 C C . LEU A 1 421 ? -22.375 21.719 9.117 1 97.12 421 LEU A C 1
ATOM 3000 O O . LEU A 1 421 ? -22.422 20.875 10.008 1 97.12 421 LEU A O 1
ATOM 3004 N N . ILE A 1 422 ? -22.938 21.578 7.961 1 97.06 422 ILE A N 1
ATOM 3005 C CA . ILE A 1 422 ? -23.672 20.375 7.629 1 97.06 422 ILE A CA 1
ATOM 3006 C C . ILE A 1 422 ? -22.719 19.172 7.602 1 97.06 422 ILE A C 1
ATOM 3008 O O . ILE A 1 422 ? -22.984 18.156 8.25 1 97.06 422 ILE A O 1
ATOM 3012 N N . TYR A 1 423 ? -21.641 19.312 6.879 1 98.19 423 TYR A N 1
ATOM 3013 C CA . TYR A 1 423 ? -20.672 18.234 6.777 1 98.19 423 TYR A CA 1
ATOM 3014 C C . TYR A 1 423 ? -20.125 17.859 8.148 1 98.19 423 TYR A C 1
ATOM 3016 O O . TYR A 1 423 ? -20.016 16.672 8.484 1 98.19 423 TYR A O 1
ATOM 3024 N N . SER A 1 424 ? -19.781 18.875 8.883 1 98.5 424 SER A N 1
ATOM 3025 C CA . SER A 1 424 ? -19.25 18.609 10.211 1 98.5 424 SER A CA 1
ATOM 3026 C C . SER A 1 424 ? -20.234 17.844 11.07 1 98.5 424 SER A C 1
ATOM 3028 O O . SER A 1 424 ? -19.859 16.922 11.797 1 98.5 424 SER A O 1
ATOM 3030 N N . ALA A 1 425 ? -21.484 18.234 11.008 1 98.38 425 ALA A N 1
ATOM 3031 C CA . ALA A 1 425 ? -22.516 17.531 11.781 1 98.38 425 ALA A CA 1
ATOM 3032 C C . ALA A 1 425 ? -22.594 16.062 11.367 1 98.38 425 ALA A C 1
ATOM 3034 O O . ALA A 1 425 ? -22.719 15.172 12.219 1 98.38 425 ALA A O 1
ATOM 3035 N N . LEU A 1 426 ? -22.562 15.773 10.109 1 98.25 426 LEU A N 1
ATOM 3036 C CA . LEU A 1 426 ? -22.609 14.414 9.594 1 98.25 426 LEU A CA 1
ATOM 3037 C C . LEU A 1 426 ? -21.391 13.617 10.023 1 98.25 426 LEU A C 1
ATOM 3039 O O . LEU A 1 426 ? -21.5 12.453 10.422 1 98.25 426 LEU A O 1
ATOM 3043 N N . GLU A 1 427 ? -20.219 14.227 9.938 1 98.69 427 GLU A N 1
ATOM 3044 C CA . GLU A 1 427 ? -18.953 13.586 10.289 1 98.69 427 GLU A CA 1
ATOM 3045 C C . GLU A 1 427 ? -18.875 13.297 11.789 1 98.69 427 GLU A C 1
ATOM 3047 O O . GLU A 1 427 ? -18.453 12.219 12.195 1 98.69 427 GLU A O 1
ATOM 3052 N N . LEU A 1 428 ? -19.344 14.258 12.586 1 98.62 428 LEU A N 1
ATOM 3053 C CA . LEU A 1 428 ? -19.422 14.047 14.031 1 98.62 428 LEU A CA 1
ATOM 3054 C C . LEU A 1 428 ? -20.406 12.93 14.367 1 98.62 428 LEU A C 1
ATOM 3056 O O . LEU A 1 428 ? -20.156 12.133 15.281 1 98.62 428 LEU A O 1
ATOM 3060 N N . THR A 1 429 ? -21.5 12.898 13.633 1 98.5 429 THR A N 1
ATOM 3061 C CA . THR A 1 429 ? -22.469 11.812 13.805 1 98.5 429 THR A CA 1
ATOM 3062 C C . THR A 1 429 ? -21.812 10.461 13.508 1 98.5 429 THR A C 1
ATOM 3064 O O . THR A 1 429 ? -22 9.5 14.266 1 98.5 429 THR A O 1
ATOM 3067 N N . GLY A 1 430 ? -21.047 10.398 12.406 1 98.5 430 GLY A N 1
ATOM 3068 C CA . GLY A 1 430 ? -20.312 9.18 12.102 1 98.5 430 GLY A CA 1
ATOM 3069 C C . GLY A 1 430 ? -19.375 8.758 13.219 1 98.5 430 GLY A C 1
ATOM 3070 O O . GLY A 1 430 ? -19.312 7.582 13.57 1 98.5 430 GLY A O 1
ATOM 3071 N N . GLY A 1 431 ? -18.656 9.758 13.758 1 98.56 431 GLY A N 1
ATOM 3072 C CA . GLY A 1 431 ? -17.781 9.484 14.891 1 98.56 431 GLY A CA 1
ATOM 3073 C C . GLY A 1 431 ? -18.531 8.969 16.109 1 98.56 431 GLY A C 1
ATOM 3074 O O . GLY A 1 431 ? -18.062 8.039 16.781 1 98.56 431 GLY A O 1
ATOM 3075 N N . ALA A 1 432 ? -19.688 9.531 16.391 1 98.25 432 ALA A N 1
ATOM 3076 C CA . ALA A 1 432 ? -20.484 9.117 17.531 1 98.25 432 ALA A CA 1
ATOM 3077 C C . ALA A 1 432 ? -21.016 7.699 17.344 1 98.25 432 ALA A C 1
ATOM 3079 O O . ALA A 1 432 ? -21.016 6.898 18.297 1 98.25 432 ALA A O 1
ATOM 3080 N N . ILE A 1 433 ? -21.484 7.363 16.172 1 98.31 433 ILE A N 1
ATOM 3081 C CA . ILE A 1 433 ? -21.984 6.023 15.875 1 98.31 433 ILE A CA 1
ATOM 3082 C C . ILE A 1 433 ? -20.844 5.012 16.031 1 98.31 433 ILE A C 1
ATOM 3084 O O . ILE A 1 433 ? -21.062 3.91 16.547 1 98.31 433 ILE A O 1
ATOM 3088 N N . ALA A 1 434 ? -19.672 5.41 15.594 1 98.62 434 ALA A N 1
ATOM 3089 C CA . ALA A 1 434 ? -18.5 4.539 15.727 1 98.62 434 ALA A CA 1
ATOM 3090 C C . ALA A 1 434 ? -18.25 4.188 17.188 1 98.62 434 ALA A C 1
ATOM 3092 O O . ALA A 1 434 ? -17.953 3.031 17.516 1 98.62 434 ALA A O 1
ATOM 3093 N N . ALA A 1 435 ? -18.297 5.191 18.062 1 97.62 435 ALA A N 1
ATOM 3094 C CA . ALA A 1 435 ? -18.094 4.953 19.484 1 97.62 435 ALA A CA 1
ATOM 3095 C C . ALA A 1 435 ? -19.125 3.969 20.031 1 97.62 435 ALA A C 1
ATOM 3097 O O . ALA A 1 435 ? -18.797 3.096 20.828 1 97.62 435 ALA A O 1
ATOM 3098 N N . GLY A 1 436 ? -20.359 4.078 19.641 1 96.5 436 GLY A N 1
ATOM 3099 C CA . GLY A 1 436 ? -21.422 3.176 20.062 1 96.5 436 GLY A CA 1
ATOM 3100 C C . GLY A 1 436 ? -21.219 1.745 19.609 1 96.5 436 GLY A C 1
ATOM 3101 O O . GLY A 1 436 ? -21.297 0.812 20.406 1 96.5 436 GLY A O 1
ATOM 3102 N N . VAL A 1 437 ? -20.922 1.562 18.297 1 96.81 437 VAL A N 1
ATOM 3103 C CA . VAL A 1 437 ? -20.719 0.233 17.734 1 96.81 437 VAL A CA 1
ATOM 3104 C C . VAL A 1 437 ? -19.469 -0.396 18.359 1 96.81 437 VAL A C 1
ATOM 3106 O O . VAL A 1 437 ? -19.438 -1.604 18.594 1 96.81 437 VAL A O 1
ATOM 3109 N N . PHE A 1 438 ? -18.484 0.439 18.594 1 96.12 438 PHE A N 1
ATOM 3110 C CA . PHE A 1 438 ? -17.25 -0.018 19.234 1 96.12 438 PHE A CA 1
ATOM 3111 C C . PHE A 1 438 ? -17.531 -0.583 20.625 1 96.12 438 PHE A C 1
ATOM 3113 O O . PHE A 1 438 ? -17.016 -1.641 20.984 1 96.12 438 PHE A O 1
ATOM 3120 N N . ARG A 1 439 ? -18.391 0.088 21.375 1 92.62 439 ARG A N 1
ATOM 3121 C CA . ARG A 1 439 ? -18.75 -0.385 22.703 1 92.62 439 ARG A CA 1
ATOM 3122 C C . ARG A 1 439 ? -19.484 -1.718 22.641 1 92.62 439 ARG A C 1
ATOM 3124 O O . ARG A 1 439 ? -19.344 -2.562 23.516 1 92.62 439 ARG A O 1
ATOM 3131 N N . LEU A 1 440 ? -20.203 -1.91 21.547 1 91.75 440 LEU A N 1
ATOM 3132 C CA . LEU A 1 440 ? -20.953 -3.146 21.375 1 91.75 440 LEU A CA 1
ATOM 3133 C C . LEU A 1 440 ? -20.031 -4.293 20.969 1 91.75 440 LEU A C 1
ATOM 3135 O O . LEU A 1 440 ? -20.172 -5.406 21.484 1 91.75 440 LEU A O 1
ATOM 3139 N N . THR A 1 441 ? -19.094 -4.074 20.078 1 93.75 441 THR A N 1
ATOM 3140 C CA . THR A 1 441 ? -18.25 -5.129 19.531 1 93.75 441 THR A CA 1
ATOM 3141 C C . THR A 1 441 ? -17.078 -5.418 20.453 1 93.75 441 THR A C 1
ATOM 3143 O O . THR A 1 441 ? -16.516 -6.523 20.438 1 93.75 441 THR A O 1
ATOM 3146 N N . HIS A 1 442 ? -16.672 -4.473 21.219 1 92.5 442 HIS A N 1
ATOM 3147 C CA . HIS A 1 442 ? -15.508 -4.609 22.078 1 92.5 442 HIS A CA 1
ATOM 3148 C C . HIS A 1 442 ? -15.883 -4.449 23.547 1 92.5 442 HIS A C 1
ATOM 3150 O O . HIS A 1 442 ? -15.188 -3.76 24.297 1 92.5 442 HIS A O 1
ATOM 3156 N N . ASP A 1 443 ? -16.938 -5.027 23.953 1 80.88 443 ASP A N 1
ATOM 3157 C CA . ASP A 1 443 ? -17.453 -4.965 25.312 1 80.88 443 ASP A CA 1
ATOM 3158 C C . ASP A 1 443 ? -16.422 -5.484 26.328 1 80.88 443 ASP A C 1
ATOM 3160 O O . ASP A 1 443 ? -16.391 -5.039 27.469 1 80.88 443 ASP A O 1
ATOM 3164 N N . VAL A 1 444 ? -15.609 -6.336 25.922 1 70.62 444 VAL A N 1
ATOM 3165 C CA . VAL A 1 444 ? -14.641 -6.992 26.781 1 70.62 444 VAL A CA 1
ATOM 3166 C C . VAL A 1 444 ? -13.531 -6.008 27.156 1 70.62 444 VAL A C 1
ATOM 3168 O O . VAL A 1 444 ? -12.828 -6.203 28.156 1 70.62 444 VAL A O 1
ATOM 3171 N N . ASP A 1 445 ? -13.273 -5.012 26.375 1 69.75 445 ASP A N 1
ATOM 3172 C CA . ASP A 1 445 ? -12.227 -4.02 26.625 1 69.75 445 ASP A CA 1
ATOM 3173 C C . ASP A 1 445 ? -12.523 -3.225 27.891 1 69.75 445 ASP A C 1
ATOM 3175 O O . ASP A 1 445 ? -11.625 -2.582 28.453 1 69.75 445 ASP A O 1
ATOM 3179 N N . LEU A 1 446 ? -13.664 -3.207 28.391 1 60.25 446 LEU A N 1
ATOM 3180 C CA . LEU A 1 446 ? -14.086 -2.432 29.547 1 60.25 446 LEU A CA 1
ATOM 3181 C C . LEU A 1 446 ? -13.289 -2.836 30.781 1 60.25 446 LEU A C 1
ATOM 3183 O O . LEU A 1 446 ? -12.922 -1.984 31.594 1 60.25 446 LEU A O 1
ATOM 3187 N N . ASP A 1 447 ? -13.016 -4.066 30.828 1 52.56 447 ASP A N 1
ATOM 3188 C CA . ASP A 1 447 ? -12.383 -4.543 32.062 1 52.56 447 ASP A CA 1
ATOM 3189 C C . ASP A 1 447 ? -10.93 -4.082 32.125 1 52.56 447 ASP A C 1
ATOM 3191 O O . ASP A 1 447 ? -10.43 -3.775 33.219 1 52.56 447 ASP A O 1
ATOM 3195 N N . SER A 1 448 ? -10.352 -3.891 31.062 1 49.94 448 SER A N 1
ATOM 3196 C CA . SER A 1 448 ? -8.945 -3.52 31.094 1 49.94 448 SER A CA 1
ATOM 3197 C C . SER A 1 448 ? -8.766 -2.033 31.375 1 49.94 448 SER A C 1
ATOM 3199 O O . SER A 1 448 ? -7.824 -1.634 32.062 1 49.94 448 SER A O 1
ATOM 3201 N N . ALA A 1 449 ? -9.664 -1.234 30.969 1 50.66 449 ALA A N 1
ATOM 3202 C CA . ALA A 1 449 ? -9.641 0.207 31.203 1 50.66 449 ALA A CA 1
ATOM 3203 C C . ALA A 1 449 ? -9.93 0.529 32.656 1 50.66 449 ALA A C 1
ATOM 3205 O O . ALA A 1 449 ? -9.305 1.421 33.25 1 50.66 449 ALA A O 1
ATOM 3206 N N . GLU A 1 450 ? -10.859 -0.183 33.219 1 47.44 450 GLU A N 1
ATOM 3207 C CA . GLU A 1 450 ? -11.117 -0.032 34.656 1 47.44 450 GLU A CA 1
ATOM 3208 C C . GLU A 1 450 ? -9.914 -0.483 35.5 1 47.44 450 GLU A C 1
ATOM 3210 O O . GLU A 1 450 ? -9.609 0.118 36.531 1 47.44 450 GLU A O 1
ATOM 3215 N N . LYS A 1 451 ? -9.203 -1.438 34.906 1 46.5 451 LYS A N 1
ATOM 3216 C CA . LYS A 1 451 ? -8.031 -1.91 35.656 1 46.5 451 LYS A CA 1
ATOM 3217 C C . LYS A 1 451 ? -6.871 -0.923 35.531 1 46.5 451 LYS A C 1
ATOM 3219 O O . LYS A 1 451 ? -6.078 -0.77 36.469 1 46.5 451 LYS A O 1
ATOM 3224 N N . GLU A 1 452 ? -6.898 -0.345 34.406 1 43.75 452 GLU A N 1
ATOM 3225 C CA . GLU A 1 452 ? -5.867 0.672 34.25 1 43.75 452 GLU A CA 1
ATOM 3226 C C . GLU A 1 452 ? -6.168 1.912 35.062 1 43.75 452 GLU A C 1
ATOM 3228 O O . GLU A 1 452 ? -5.254 2.559 35.594 1 43.75 452 GLU A O 1
ATOM 3233 N N . LYS A 1 453 ? -7.406 2.316 35.312 1 44.75 453 LYS A N 1
ATOM 3234 C CA . LYS A 1 453 ? -7.793 3.363 36.25 1 44.75 453 LYS A CA 1
ATOM 3235 C C . LYS A 1 453 ? -7.43 2.975 37.688 1 44.75 453 LYS A C 1
ATOM 3237 O O . LYS A 1 453 ? -7.059 3.832 38.5 1 44.75 453 LYS A O 1
ATOM 3242 N N . LEU A 1 454 ? -7.578 1.764 38 1 40.81 454 LEU A N 1
ATOM 3243 C CA . LEU A 1 454 ? -7.277 1.323 39.375 1 40.81 454 LEU A CA 1
ATOM 3244 C C . LEU A 1 454 ? -5.773 1.288 39.594 1 40.81 454 LEU A C 1
ATOM 3246 O O . LEU A 1 454 ? -5.32 1.392 40.75 1 40.81 454 LEU A O 1
ATOM 3250 N N . VAL A 1 455 ? -5.117 0.947 38.594 1 39.41 455 VAL A N 1
ATOM 3251 C CA . VAL A 1 455 ? -3.676 0.954 38.812 1 39.41 455 VAL A CA 1
ATOM 3252 C C . VAL A 1 455 ? -3.133 2.371 38.656 1 39.41 455 VAL A C 1
ATOM 3254 O O . VAL A 1 455 ? -1.981 2.646 39 1 39.41 455 VAL A O 1
ATOM 3257 N N . ALA A 1 456 ? -3.805 3.268 38.031 1 36.31 456 ALA A N 1
ATOM 3258 C CA . ALA A 1 456 ? -3.332 4.645 37.938 1 36.31 456 ALA A CA 1
ATOM 3259 C C . ALA A 1 456 ? -3.807 5.473 39.125 1 36.31 456 ALA A C 1
ATOM 3261 O O . ALA A 1 456 ? -4.934 5.305 39.594 1 36.31 456 ALA A O 1
ATOM 3262 N N . MET B 1 1 ? -3.643 -12.477 32.969 1 31.89 1 MET B N 1
ATOM 3263 C CA . MET B 1 1 ? -5.062 -12.688 33.219 1 31.89 1 MET B CA 1
ATOM 3264 C C . MET B 1 1 ? -5.797 -13.094 31.953 1 31.89 1 MET B C 1
ATOM 3266 O O . MET B 1 1 ? -5.473 -12.617 30.859 1 31.89 1 MET B O 1
ATOM 3270 N N . ALA B 1 2 ? -6.484 -14.086 32 1 41.34 2 ALA B N 1
ATOM 3271 C CA . ALA B 1 2 ? -7.086 -14.766 30.859 1 41.34 2 ALA B CA 1
ATOM 3272 C C . ALA B 1 2 ? -8.055 -13.852 30.125 1 41.34 2 ALA B C 1
ATOM 3274 O O . ALA B 1 2 ? -9.016 -13.352 30.703 1 41.34 2 ALA B O 1
ATOM 3275 N N . VAL B 1 3 ? -7.711 -13.086 28.984 1 60.56 3 VAL B N 1
ATOM 3276 C CA . VAL B 1 3 ? -8.594 -12.211 28.203 1 60.56 3 VAL B CA 1
ATOM 3277 C C . VAL B 1 3 ? -9.883 -12.945 27.875 1 60.56 3 VAL B C 1
ATOM 3279 O O . VAL B 1 3 ? -9.852 -14.055 27.328 1 60.56 3 VAL B O 1
ATOM 3282 N N . SER B 1 4 ? -11.055 -12.578 28.453 1 77.56 4 SER B N 1
ATOM 3283 C CA . SER B 1 4 ? -12.352 -13.211 28.234 1 77.56 4 SER B CA 1
ATOM 3284 C C . SER B 1 4 ? -12.68 -13.281 26.734 1 77.56 4 SER B C 1
ATOM 3286 O O . SER B 1 4 ? -12.312 -12.383 25.969 1 77.56 4 SER B O 1
ATOM 3288 N N . ALA B 1 5 ? -13.18 -14.422 26.375 1 86.56 5 ALA B N 1
ATOM 3289 C CA . ALA B 1 5 ? -13.578 -14.617 24.984 1 86.56 5 ALA B CA 1
ATOM 3290 C C . ALA B 1 5 ? -14.719 -13.672 24.594 1 86.56 5 ALA B C 1
ATOM 3292 O O . ALA B 1 5 ? -15.633 -13.438 25.391 1 86.56 5 ALA B O 1
ATOM 3293 N N . PRO B 1 6 ? -14.695 -13.094 23.406 1 91.38 6 PRO B N 1
ATOM 3294 C CA . PRO B 1 6 ? -15.797 -12.234 22.953 1 91.38 6 PRO B CA 1
ATOM 3295 C C . PRO B 1 6 ? -17.141 -12.961 22.938 1 91.38 6 PRO B C 1
ATOM 3297 O O . PRO B 1 6 ? -17.188 -14.172 22.688 1 91.38 6 PRO B O 1
ATOM 3300 N N . SER B 1 7 ? -18.234 -12.234 23.141 1 93.25 7 SER B N 1
ATOM 3301 C CA . SER B 1 7 ? -19.578 -12.797 23.125 1 93.25 7 SER B CA 1
ATOM 3302 C C . SER B 1 7 ? -20 -13.172 21.703 1 93.25 7 SER B C 1
ATOM 3304 O O . SER B 1 7 ? -19.406 -12.695 20.734 1 93.25 7 SER B O 1
ATOM 3306 N N . LEU B 1 8 ? -21 -14.055 21.594 1 94.56 8 LEU B N 1
ATOM 3307 C CA . LEU B 1 8 ? -21.562 -14.422 20.297 1 94.56 8 LEU B CA 1
ATOM 3308 C C . LEU B 1 8 ? -22.125 -13.195 19.578 1 94.56 8 LEU B C 1
ATOM 3310 O O . LEU B 1 8 ? -21.953 -13.055 18.375 1 94.56 8 LEU B O 1
ATOM 3314 N N . THR B 1 9 ? -22.797 -12.336 20.328 1 95.5 9 THR B N 1
ATOM 3315 C CA . THR B 1 9 ? -23.344 -11.109 19.766 1 95.5 9 THR B CA 1
ATOM 3316 C C . THR B 1 9 ? -22.234 -10.242 19.172 1 95.5 9 THR B C 1
ATOM 3318 O O . THR B 1 9 ? -22.375 -9.727 18.062 1 95.5 9 THR B O 1
ATOM 3321 N N . ALA B 1 10 ? -21.125 -10.086 19.859 1 95.81 10 ALA B N 1
ATOM 3322 C CA . ALA B 1 10 ? -20 -9.305 19.375 1 95.81 10 ALA B CA 1
ATOM 3323 C C . ALA B 1 10 ? -19.438 -9.898 18.094 1 95.81 10 ALA B C 1
ATOM 3325 O O . ALA B 1 10 ? -19.125 -9.164 17.141 1 95.81 10 ALA B O 1
ATOM 3326 N N . LYS B 1 11 ? -19.344 -11.203 18.062 1 97.31 11 LYS B N 1
ATOM 3327 C CA . LYS B 1 11 ? -18.812 -11.891 16.891 1 97.31 11 LYS B CA 1
ATOM 3328 C C . LYS B 1 11 ? -19.734 -11.719 15.688 1 97.31 11 LYS B C 1
ATOM 3330 O O . LYS B 1 11 ? -19.266 -11.398 14.586 1 97.31 11 LYS B O 1
ATOM 3335 N N . LEU B 1 12 ? -21 -11.875 15.898 1 98.19 12 LEU B N 1
ATOM 3336 C CA . LEU B 1 12 ? -21.953 -11.805 14.789 1 98.19 12 LEU B CA 1
ATOM 3337 C C . LEU B 1 12 ? -22.094 -10.375 14.281 1 98.19 12 LEU B C 1
ATOM 3339 O O . LEU B 1 12 ? -22.188 -10.148 13.07 1 98.19 12 LEU B O 1
ATOM 3343 N N . VAL B 1 13 ? -22.109 -9.391 15.164 1 97.81 13 VAL B N 1
ATOM 3344 C CA . VAL B 1 13 ? -22.172 -7.988 14.766 1 97.81 13 VAL B CA 1
ATOM 3345 C C . VAL B 1 13 ? -20.906 -7.625 13.977 1 97.81 13 VAL B C 1
ATOM 3347 O O . VAL B 1 13 ? -20.969 -6.895 12.984 1 97.81 13 VAL B O 1
ATOM 3350 N N . SER B 1 14 ? -19.766 -8.141 14.43 1 98.19 14 SER B N 1
ATOM 3351 C CA . SER B 1 14 ? -18.531 -7.891 13.719 1 98.19 14 SER B CA 1
ATOM 3352 C C . SER B 1 14 ? -18.578 -8.445 12.297 1 98.19 14 SER B C 1
ATOM 3354 O O . SER B 1 14 ? -18.188 -7.762 11.344 1 98.19 14 SER B O 1
ATOM 3356 N N . GLU B 1 15 ? -19.031 -9.672 12.133 1 98.81 15 GLU B N 1
ATOM 3357 C CA . GLU B 1 15 ? -19.141 -10.289 10.812 1 98.81 15 GLU B CA 1
ATOM 3358 C C . GLU B 1 15 ? -20.141 -9.523 9.938 1 98.81 15 GLU B C 1
ATOM 3360 O O . GLU B 1 15 ? -19.938 -9.414 8.727 1 98.81 15 GLU B O 1
ATOM 3365 N N . PHE B 1 16 ? -21.203 -9 10.555 1 98.75 16 PHE B N 1
ATOM 3366 C CA . PHE B 1 16 ? -22.172 -8.203 9.812 1 98.75 16 PHE B CA 1
ATOM 3367 C C . PHE B 1 16 ? -21.562 -6.891 9.344 1 98.75 16 PHE B C 1
ATOM 3369 O O . PHE B 1 16 ? -21.609 -6.566 8.156 1 98.75 16 PHE B O 1
ATOM 3376 N N . VAL B 1 17 ? -20.922 -6.16 10.234 1 98.69 17 VAL B N 1
ATOM 3377 C CA . VAL B 1 17 ? -20.391 -4.836 9.953 1 98.69 17 VAL B CA 1
ATOM 3378 C C . VAL B 1 17 ? -19.281 -4.945 8.898 1 98.69 17 VAL B C 1
ATOM 3380 O O . VAL B 1 17 ? -19.266 -4.18 7.93 1 98.69 17 VAL B O 1
ATOM 3383 N N . GLY B 1 18 ? -18.406 -5.93 9.109 1 98.75 18 GLY B N 1
ATOM 3384 C CA . GLY B 1 18 ? -17.328 -6.109 8.156 1 98.75 18 GLY B CA 1
ATOM 3385 C C . GLY B 1 18 ? -17.812 -6.465 6.762 1 98.75 18 GLY B C 1
ATOM 3386 O O . GLY B 1 18 ? -17.328 -5.898 5.773 1 98.75 18 GLY B O 1
ATOM 3387 N N . THR B 1 19 ? -18.781 -7.352 6.648 1 98.94 19 THR B N 1
ATOM 3388 C CA . THR B 1 19 ? -19.312 -7.75 5.348 1 98.94 19 THR B CA 1
ATOM 3389 C C . THR B 1 19 ? -20.109 -6.613 4.715 1 98.94 19 THR B C 1
ATOM 3391 O O . THR B 1 19 ? -20.031 -6.395 3.506 1 98.94 19 THR B O 1
ATOM 3394 N N . PHE B 1 20 ? -20.922 -5.898 5.52 1 98.81 20 PHE B N 1
ATOM 3395 C CA . PHE B 1 20 ? -21.688 -4.762 5.031 1 98.81 20 PHE B CA 1
ATOM 3396 C C . PHE B 1 20 ? -20.781 -3.719 4.395 1 98.81 20 PHE B C 1
ATOM 3398 O O . PHE B 1 20 ? -21.031 -3.268 3.275 1 98.81 20 PHE B O 1
ATOM 3405 N N . LEU B 1 21 ? -19.688 -3.352 5.074 1 98.81 21 LEU B N 1
ATOM 3406 C CA . LEU B 1 21 ? -18.766 -2.338 4.578 1 98.81 21 LEU B CA 1
ATOM 3407 C C . LEU B 1 21 ? -18.062 -2.811 3.307 1 98.81 21 LEU B C 1
ATOM 3409 O O . LEU B 1 21 ? -17.844 -2.023 2.383 1 98.81 21 LEU B O 1
ATOM 3413 N N . LEU B 1 22 ? -17.703 -4.07 3.283 1 98.88 22 LEU B N 1
ATOM 3414 C CA . LEU B 1 22 ? -17.047 -4.641 2.107 1 98.88 22 LEU B CA 1
ATOM 3415 C C . LEU B 1 22 ? -17.969 -4.574 0.894 1 98.88 22 LEU B C 1
ATOM 3417 O O . LEU B 1 22 ? -17.594 -4.051 -0.154 1 98.88 22 LEU B O 1
ATOM 3421 N N . VAL B 1 23 ? -19.188 -5.02 1.017 1 98.81 23 VAL B N 1
ATOM 3422 C CA . VAL B 1 23 ? -20.125 -5.094 -0.101 1 98.81 23 VAL B CA 1
ATOM 3423 C C . VAL B 1 23 ? -20.547 -3.686 -0.51 1 98.81 23 VAL B C 1
ATOM 3425 O O . VAL B 1 23 ? -20.719 -3.398 -1.699 1 98.81 23 VAL B O 1
ATOM 3428 N N . LEU B 1 24 ? -20.766 -2.809 0.456 1 98.69 24 LEU B N 1
ATOM 3429 C CA . LEU B 1 24 ? -21.094 -1.424 0.14 1 98.69 24 LEU B CA 1
ATOM 3430 C C . LEU B 1 24 ? -20 -0.776 -0.692 1 98.69 24 LEU B C 1
ATOM 3432 O O . LEU B 1 24 ? -20.281 -0.083 -1.673 1 98.69 24 LEU B O 1
ATOM 3436 N N . THR B 1 25 ? -18.766 -0.979 -0.299 1 98.56 25 THR B N 1
ATOM 3437 C CA . THR B 1 25 ? -17.641 -0.406 -1.018 1 98.56 25 THR B CA 1
ATOM 3438 C C . THR B 1 25 ? -17.531 -0.989 -2.424 1 98.56 25 THR B C 1
ATOM 3440 O O . THR B 1 25 ? -17.203 -0.278 -3.375 1 98.56 25 THR B O 1
ATOM 3443 N N . VAL B 1 26 ? -17.797 -2.301 -2.557 1 98.19 26 VAL B N 1
ATOM 3444 C CA . VAL B 1 26 ? -17.828 -2.92 -3.877 1 98.19 26 VAL B CA 1
ATOM 3445 C C . VAL B 1 26 ? -18.844 -2.191 -4.754 1 98.19 26 VAL B C 1
ATOM 3447 O O . VAL B 1 26 ? -18.516 -1.751 -5.859 1 98.19 26 VAL B O 1
ATOM 3450 N N . GLY B 1 27 ? -20.094 -1.988 -4.285 1 97.62 27 GLY B N 1
ATOM 3451 C CA . GLY B 1 27 ? -21.141 -1.34 -5.047 1 97.62 27 GLY B CA 1
ATOM 3452 C C . GLY B 1 27 ? -20.828 0.103 -5.395 1 97.62 27 GLY B C 1
ATOM 3453 O O . GLY B 1 27 ? -21.062 0.543 -6.523 1 97.62 27 GLY B O 1
ATOM 3454 N N . CYS B 1 28 ? -20.234 0.831 -4.41 1 97.31 28 CYS B N 1
ATOM 3455 C CA . CYS B 1 28 ? -19.906 2.236 -4.621 1 97.31 28 CYS B CA 1
ATOM 3456 C C . CYS B 1 28 ? -18.844 2.391 -5.707 1 97.31 28 CYS B C 1
ATOM 3458 O O . CYS B 1 28 ? -18.906 3.316 -6.516 1 97.31 28 CYS B O 1
ATOM 3460 N N . ASN B 1 29 ? -17.875 1.522 -5.734 1 97.25 29 ASN B N 1
ATOM 3461 C CA . ASN B 1 29 ? -16.812 1.643 -6.715 1 97.25 29 ASN B CA 1
ATOM 3462 C C . ASN B 1 29 ? -17.266 1.214 -8.102 1 97.25 29 ASN B C 1
ATOM 3464 O O . ASN B 1 29 ? -16.859 1.806 -9.109 1 97.25 29 ASN B O 1
ATOM 3468 N N . VAL B 1 30 ? -18.078 0.147 -8.172 1 96 30 VAL B N 1
ATOM 3469 C CA . VAL B 1 30 ? -18.578 -0.317 -9.469 1 96 30 VAL B CA 1
ATOM 3470 C C . VAL B 1 30 ? -19.5 0.731 -10.07 1 96 30 VAL B C 1
ATOM 3472 O O . VAL B 1 30 ? -19.359 1.088 -11.242 1 96 30 VAL B O 1
ATOM 3475 N N . LEU B 1 31 ? -20.406 1.282 -9.32 1 95.25 31 LEU B N 1
ATOM 3476 C CA . LEU B 1 31 ? -21.422 2.215 -9.82 1 95.25 31 LEU B CA 1
ATOM 3477 C C . LEU B 1 31 ? -20.828 3.611 -9.984 1 95.25 31 LEU B C 1
ATOM 3479 O O . LEU B 1 31 ? -21.312 4.402 -10.797 1 95.25 31 LEU B O 1
ATOM 3483 N N . GLY B 1 32 ? -19.781 3.9 -9.195 1 92.44 32 GLY B N 1
ATOM 3484 C CA . GLY B 1 32 ? -19.109 5.188 -9.312 1 92.44 32 GLY B CA 1
ATOM 3485 C C . GLY B 1 32 ? -18.094 5.234 -10.438 1 92.44 32 GLY B C 1
ATOM 3486 O O . GLY B 1 32 ? -17.484 6.277 -10.688 1 92.44 32 GLY B O 1
ATOM 3487 N N . SER B 1 33 ? -17.859 4.184 -11.148 1 81.69 33 SER B N 1
ATOM 3488 C CA . SER B 1 33 ? -16.984 4.047 -12.32 1 81.69 33 SER B CA 1
ATOM 3489 C C . SER B 1 33 ? -15.547 4.402 -11.984 1 81.69 33 SER B C 1
ATOM 3491 O O . SER B 1 33 ? -14.906 5.168 -12.711 1 81.69 33 SER B O 1
ATOM 3493 N N . THR B 1 34 ? -14.992 3.92 -11 1 81.81 34 THR B N 1
ATOM 3494 C CA . THR B 1 34 ? -13.602 4.117 -10.594 1 81.81 34 THR B CA 1
ATOM 3495 C C . THR B 1 34 ? -12.766 2.889 -10.938 1 81.81 34 THR B C 1
ATOM 3497 O O . THR B 1 34 ? -12.125 2.303 -10.055 1 81.81 34 THR B O 1
ATOM 3500 N N . SER B 1 35 ? -12.555 2.625 -12.227 1 83 35 SER B N 1
ATOM 3501 C CA . SER B 1 35 ? -11.938 1.378 -12.664 1 83 35 SER B CA 1
ATOM 3502 C C . SER B 1 35 ? -10.453 1.351 -12.305 1 83 35 SER B C 1
ATOM 3504 O O . SER B 1 35 ? -9.898 0.29 -12.008 1 83 35 SER B O 1
ATOM 3506 N N . THR B 1 36 ? -9.859 2.482 -12.281 1 94.88 36 THR B N 1
ATOM 3507 C CA . THR B 1 36 ? -8.422 2.521 -12.062 1 94.88 36 THR B CA 1
ATOM 3508 C C . THR B 1 36 ? -8.094 2.195 -10.609 1 94.88 36 THR B C 1
ATOM 3510 O O . THR B 1 36 ? -7.137 1.467 -10.328 1 94.88 36 THR B O 1
ATOM 3513 N N . TRP B 1 37 ? -8.914 2.621 -9.672 1 97.44 37 TRP B N 1
ATOM 3514 C CA . TRP B 1 37 ? -8.531 2.521 -8.266 1 97.44 37 TRP B CA 1
ATOM 3515 C C . TRP B 1 37 ? -9.531 1.675 -7.488 1 97.44 37 TRP B C 1
ATOM 3517 O O . TRP B 1 37 ? -9.328 1.403 -6.301 1 97.44 37 TRP B O 1
ATOM 3527 N N . GLY B 1 38 ? -10.656 1.225 -8.141 1 97.31 38 GLY B N 1
ATOM 3528 C CA . GLY B 1 38 ? -11.703 0.474 -7.465 1 97.31 38 GLY B CA 1
ATOM 3529 C C . GLY B 1 38 ? -11.188 -0.759 -6.746 1 97.31 38 GLY B C 1
ATOM 3530 O O . GLY B 1 38 ? -11.57 -1.031 -5.609 1 97.31 38 GLY B O 1
ATOM 3531 N N . GLY B 1 39 ? -10.266 -1.518 -7.445 1 97.88 39 GLY B N 1
ATOM 3532 C CA . GLY B 1 39 ? -9.688 -2.701 -6.828 1 97.88 39 GLY B CA 1
ATOM 3533 C C . GLY B 1 39 ? -8.922 -2.398 -5.555 1 97.88 39 GLY B C 1
ATOM 3534 O O . GLY B 1 39 ? -8.992 -3.156 -4.586 1 97.88 39 GLY B O 1
ATOM 3535 N N . VAL B 1 40 ? -8.203 -1.287 -5.539 1 98.5 40 VAL B N 1
ATOM 3536 C CA . VAL B 1 40 ? -7.438 -0.869 -4.367 1 98.5 40 VAL B CA 1
ATOM 3537 C C . VAL B 1 40 ? -8.391 -0.486 -3.238 1 98.5 40 VAL B C 1
ATOM 3539 O O . VAL B 1 40 ? -8.203 -0.895 -2.09 1 98.5 40 VAL B O 1
ATOM 3542 N N . SER B 1 41 ? -9.422 0.271 -3.57 1 98.56 41 SER B N 1
ATOM 3543 C CA . SER B 1 41 ? -10.43 0.704 -2.602 1 98.56 41 SER B CA 1
ATOM 3544 C C . SER B 1 41 ? -11.094 -0.49 -1.925 1 98.56 41 SER B C 1
ATOM 3546 O O . SER B 1 41 ? -11.188 -0.539 -0.697 1 98.56 41 SER B O 1
ATOM 3548 N N . ILE B 1 42 ? -11.477 -1.488 -2.66 1 98.75 42 ILE B N 1
ATOM 3549 C CA . ILE B 1 42 ? -12.172 -2.668 -2.164 1 98.75 42 ILE B CA 1
ATOM 3550 C C . ILE B 1 42 ? -11.219 -3.514 -1.319 1 98.75 42 ILE B C 1
ATOM 3552 O O . ILE B 1 42 ? -11.602 -4.012 -0.256 1 98.75 42 ILE B O 1
ATOM 3556 N N . ALA B 1 43 ? -10.008 -3.648 -1.791 1 98.81 43 ALA B N 1
ATOM 3557 C CA . ALA B 1 43 ? -9.016 -4.398 -1.031 1 98.81 43 ALA B CA 1
ATOM 3558 C C . ALA B 1 43 ? -8.742 -3.74 0.318 1 98.81 43 ALA B C 1
ATOM 3560 O O . ALA B 1 43 ? -8.594 -4.426 1.332 1 98.81 43 ALA B O 1
ATOM 3561 N N . PHE B 1 44 ? -8.672 -2.426 0.343 1 98.88 44 PHE B N 1
ATOM 3562 C CA . PHE B 1 44 ? -8.312 -1.694 1.553 1 98.88 44 PHE B CA 1
ATOM 3563 C C . PHE B 1 44 ? -9.43 -1.775 2.586 1 98.88 44 PHE B C 1
ATOM 3565 O O . PHE B 1 44 ? -9.164 -1.86 3.787 1 98.88 44 PHE B O 1
ATOM 3572 N N . VAL B 1 45 ? -10.703 -1.726 2.191 1 98.88 45 VAL B N 1
ATOM 3573 C CA . VAL B 1 45 ? -11.773 -1.82 3.174 1 98.88 45 VAL B CA 1
ATOM 3574 C C . VAL B 1 45 ? -11.766 -3.205 3.816 1 98.88 45 VAL B C 1
ATOM 3576 O O . VAL B 1 45 ? -12.039 -3.342 5.012 1 98.88 45 VAL B O 1
ATOM 3579 N N . LEU B 1 46 ? -11.469 -4.215 3.033 1 98.88 46 LEU B N 1
ATOM 3580 C CA . LEU B 1 46 ? -11.344 -5.551 3.604 1 98.88 46 LEU B CA 1
ATOM 3581 C C . LEU B 1 46 ? -10.195 -5.617 4.602 1 98.88 46 LEU B C 1
ATOM 3583 O O . LEU B 1 46 ? -10.359 -6.129 5.711 1 98.88 46 LEU B O 1
ATOM 3587 N N . MET B 1 47 ? -9.07 -5.086 4.188 1 98.62 47 MET B N 1
ATOM 3588 C CA . MET B 1 47 ? -7.879 -5.098 5.031 1 98.62 47 MET B CA 1
ATOM 3589 C C . MET B 1 47 ? -8.156 -4.418 6.367 1 98.62 47 MET B C 1
ATOM 3591 O O . MET B 1 47 ? -7.898 -4.992 7.426 1 98.62 47 MET B O 1
ATOM 3595 N N . VAL B 1 48 ? -8.703 -3.199 6.348 1 98.5 48 VAL B N 1
ATOM 3596 C CA . VAL B 1 48 ? -8.883 -2.439 7.582 1 98.5 48 VAL B CA 1
ATOM 3597 C C . VAL B 1 48 ? -9.93 -3.119 8.461 1 98.5 48 VAL B C 1
ATOM 3599 O O . VAL B 1 48 ? -9.805 -3.127 9.688 1 98.5 48 VAL B O 1
ATOM 3602 N N . SER B 1 49 ? -10.945 -3.744 7.855 1 98.56 49 SER B N 1
ATOM 3603 C CA . SER B 1 49 ? -11.969 -4.445 8.625 1 98.56 49 SER B CA 1
ATOM 3604 C C . SER B 1 49 ? -11.398 -5.688 9.305 1 98.56 49 SER B C 1
ATOM 3606 O O . SER B 1 49 ? -11.797 -6.027 10.422 1 98.56 49 SER B O 1
ATOM 3608 N N . ILE B 1 50 ? -10.5 -6.355 8.633 1 98.38 50 ILE B N 1
ATOM 3609 C CA . ILE B 1 50 ? -9.883 -7.547 9.195 1 98.38 50 ILE B CA 1
ATOM 3610 C C . ILE B 1 50 ? -9.086 -7.176 10.445 1 98.38 50 ILE B C 1
ATOM 3612 O O . ILE B 1 50 ? -9.195 -7.844 11.477 1 98.38 50 ILE B O 1
ATOM 3616 N N . TYR B 1 51 ? -8.32 -6.121 10.398 1 97.06 51 TYR B N 1
ATOM 3617 C CA . TYR B 1 51 ? -7.539 -5.715 11.562 1 97.06 51 TYR B CA 1
ATOM 3618 C C . TYR B 1 51 ? -8.438 -5.188 12.672 1 97.06 51 TYR B C 1
ATOM 3620 O O . TYR B 1 51 ? -8.148 -5.367 13.859 1 97.06 51 TYR B O 1
ATOM 3628 N N . ALA B 1 52 ? -9.516 -4.547 12.32 1 97.12 52 ALA B N 1
ATOM 3629 C CA . ALA B 1 52 ? -10.406 -3.922 13.289 1 97.12 52 ALA B CA 1
ATOM 3630 C C . ALA B 1 52 ? -11.164 -4.973 14.094 1 97.12 52 ALA B C 1
ATOM 3632 O O . ALA B 1 52 ? -11.422 -4.789 15.289 1 97.12 52 ALA B O 1
ATOM 3633 N N . MET B 1 53 ? -11.5 -6.102 13.445 1 97.06 53 MET B N 1
ATOM 3634 C CA . MET B 1 53 ? -12.445 -6.992 14.117 1 97.06 53 MET B CA 1
ATOM 3635 C C . MET B 1 53 ? -11.93 -8.43 14.125 1 97.06 53 MET B C 1
ATOM 3637 O O . MET B 1 53 ? -12.609 -9.336 14.602 1 97.06 53 MET B O 1
ATOM 3641 N N . GLY B 1 54 ? -10.727 -8.656 13.609 1 95.75 54 GLY B N 1
ATOM 3642 C CA . GLY B 1 54 ? -10.172 -10 13.547 1 95.75 54 GLY B CA 1
ATOM 3643 C C . GLY B 1 54 ? -10.094 -10.68 14.906 1 95.75 54 GLY B C 1
ATOM 3644 O O . GLY B 1 54 ? -10.383 -11.867 15.031 1 95.75 54 GLY B O 1
ATOM 3645 N N . ALA B 1 55 ? -9.711 -9.961 15.938 1 93.38 55 ALA B N 1
ATOM 3646 C CA . ALA B 1 55 ? -9.547 -10.516 17.281 1 93.38 55 ALA B CA 1
ATOM 3647 C C . ALA B 1 55 ? -10.898 -10.781 17.938 1 93.38 55 ALA B C 1
ATOM 3649 O O . ALA B 1 55 ? -10.969 -11.43 18.984 1 93.38 55 ALA B O 1
ATOM 3650 N N . ILE B 1 56 ? -11.953 -10.234 17.312 1 95.62 56 ILE B N 1
ATOM 3651 C CA . ILE B 1 56 ? -13.289 -10.406 17.875 1 95.62 56 ILE B CA 1
ATOM 3652 C C . ILE B 1 56 ? -13.961 -11.617 17.234 1 95.62 56 ILE B C 1
ATOM 3654 O O . ILE B 1 56 ? -14.328 -12.57 17.922 1 95.62 56 ILE B O 1
ATOM 3658 N N . SER B 1 57 ? -13.977 -11.695 15.984 1 96.88 57 SER B N 1
ATOM 3659 C CA . SER B 1 57 ? -14.781 -12.703 15.312 1 96.88 57 SER B CA 1
ATOM 3660 C C . SER B 1 57 ? -13.922 -13.602 14.422 1 96.88 57 SER B C 1
ATOM 3662 O O . SER B 1 57 ? -14.422 -14.57 13.844 1 96.88 57 SER B O 1
ATOM 3664 N N . GLY B 1 58 ? -12.656 -13.305 14.219 1 96.62 58 GLY B N 1
ATOM 3665 C CA . GLY B 1 58 ? -11.852 -13.953 13.195 1 96.62 58 GLY B CA 1
ATOM 3666 C C . GLY B 1 58 ? -11.961 -13.289 11.836 1 96.62 58 GLY B C 1
ATOM 3667 O O . GLY B 1 58 ? -11.188 -13.594 10.93 1 96.62 58 GLY B O 1
ATOM 3668 N N . ALA B 1 59 ? -12.953 -12.398 11.664 1 98.31 59 ALA B N 1
ATOM 3669 C CA . ALA B 1 59 ? -13.102 -11.523 10.508 1 98.31 59 ALA B CA 1
ATOM 3670 C C . ALA B 1 59 ? -13.141 -12.328 9.211 1 98.31 59 ALA B C 1
ATOM 3672 O O . ALA B 1 59 ? -12.328 -12.102 8.312 1 98.31 59 ALA B O 1
ATOM 3673 N N . ASN B 1 60 ? -14.133 -13.234 9.062 1 98.88 60 ASN B N 1
ATOM 3674 C CA . ASN B 1 60 ? -14.266 -14.023 7.844 1 98.88 60 ASN B CA 1
ATOM 3675 C C . ASN B 1 60 ? -14.828 -13.195 6.695 1 98.88 60 ASN B C 1
ATOM 3677 O O . ASN B 1 60 ? -14.289 -13.219 5.586 1 98.88 60 ASN B O 1
ATOM 3681 N N . PHE B 1 61 ? -15.938 -12.461 6.945 1 98.88 61 PHE B N 1
ATOM 3682 C CA . PHE B 1 61 ? -16.594 -11.516 6.059 1 98.88 61 PHE B CA 1
ATOM 3683 C C . PHE B 1 61 ? -16.891 -12.148 4.707 1 98.88 61 PHE B C 1
ATOM 3685 O O . PHE B 1 61 ? -17.047 -11.445 3.705 1 98.88 61 PHE B O 1
ATOM 3692 N N . ASN B 1 62 ? -16.891 -13.453 4.535 1 98.94 62 ASN B N 1
ATOM 3693 C CA . ASN B 1 62 ? -16.953 -14.242 3.309 1 98.94 62 ASN B CA 1
ATOM 3694 C C . ASN B 1 62 ? -17.344 -15.688 3.594 1 98.94 62 ASN B C 1
ATOM 3696 O O . ASN B 1 62 ? -16.531 -16.453 4.125 1 98.94 62 ASN B O 1
ATOM 3700 N N . PRO B 1 63 ? -18.531 -16.125 3.221 1 98.94 63 PRO B N 1
ATOM 3701 C CA . PRO B 1 63 ? -18.922 -17.516 3.48 1 98.94 63 PRO B CA 1
ATOM 3702 C C . PRO B 1 63 ? -17.922 -18.531 2.93 1 98.94 63 PRO B C 1
ATOM 3704 O O . PRO B 1 63 ? -17.734 -19.594 3.51 1 98.94 63 PRO B O 1
ATOM 3707 N N . ALA B 1 64 ? -17.266 -18.25 1.808 1 98.94 64 ALA B N 1
ATOM 3708 C CA . ALA B 1 64 ? -16.234 -19.156 1.287 1 98.94 64 ALA B CA 1
ATOM 3709 C C . ALA B 1 64 ? -15.078 -19.297 2.268 1 98.94 64 ALA B C 1
ATOM 3711 O O . ALA B 1 64 ? -14.492 -20.375 2.387 1 98.94 64 ALA B O 1
ATOM 3712 N N . VAL B 1 65 ? -14.688 -18.188 2.916 1 98.94 65 VAL B N 1
ATOM 3713 C CA . VAL B 1 65 ? -13.656 -18.234 3.945 1 98.94 65 VAL B CA 1
ATOM 3714 C C . VAL B 1 65 ? -14.141 -19.094 5.117 1 98.94 65 VAL B C 1
ATOM 3716 O O . VAL B 1 65 ? -13.406 -19.938 5.621 1 98.94 65 VAL B O 1
ATOM 3719 N N . SER B 1 66 ? -15.414 -18.875 5.621 1 98.94 66 SER B N 1
ATOM 3720 C CA . SER B 1 66 ? -15.984 -19.672 6.703 1 98.94 66 SER B CA 1
ATOM 3721 C C . SER B 1 66 ? -16 -21.141 6.355 1 98.94 66 SER B C 1
ATOM 3723 O O . SER B 1 66 ? -15.617 -21.984 7.164 1 98.94 66 SER B O 1
ATOM 3725 N N . VAL B 1 67 ? -16.406 -21.438 5.141 1 98.88 67 VAL B N 1
ATOM 3726 C CA . VAL B 1 67 ? -16.5 -22.828 4.695 1 98.88 67 VAL B CA 1
ATOM 3727 C C . VAL B 1 67 ? -15.102 -23.438 4.633 1 98.88 67 VAL B C 1
ATOM 3729 O O . VAL B 1 67 ? -14.906 -24.594 5.012 1 98.88 67 VAL B O 1
ATOM 3732 N N . THR B 1 68 ? -14.141 -22.719 4.102 1 98.94 68 THR B N 1
ATOM 3733 C CA . THR B 1 68 ? -12.766 -23.188 4.051 1 98.94 68 THR B CA 1
ATOM 3734 C C . THR B 1 68 ? -12.273 -23.594 5.441 1 98.94 68 THR B C 1
ATOM 3736 O O . THR B 1 68 ? -11.633 -24.625 5.602 1 98.94 68 THR B O 1
ATOM 3739 N N . LEU B 1 69 ? -12.562 -22.75 6.445 1 98.88 69 LEU B N 1
ATOM 3740 C CA . LEU B 1 69 ? -12.164 -23.031 7.82 1 98.88 69 LEU B CA 1
ATOM 3741 C C . LEU B 1 69 ? -12.898 -24.266 8.367 1 98.88 69 LEU B C 1
ATOM 3743 O O . LEU B 1 69 ? -12.344 -25.031 9.148 1 98.88 69 LEU B O 1
ATOM 3747 N N . GLY B 1 70 ? -14.164 -24.406 7.969 1 98.81 70 GLY B N 1
ATOM 3748 C CA . GLY B 1 70 ? -14.906 -25.609 8.336 1 98.81 70 GLY B CA 1
ATOM 3749 C C . GLY B 1 70 ? -14.312 -26.875 7.746 1 98.81 70 GLY B C 1
ATOM 3750 O O . GLY B 1 70 ? -14.172 -27.875 8.445 1 98.81 70 GLY B O 1
ATOM 3751 N N . ILE B 1 71 ? -13.953 -26.828 6.453 1 98.88 71 ILE B N 1
ATOM 3752 C CA . ILE B 1 71 ? -13.367 -27.969 5.773 1 98.88 71 ILE B CA 1
ATOM 3753 C C . ILE B 1 71 ? -12.031 -28.328 6.418 1 98.88 71 ILE B C 1
ATOM 3755 O O . ILE B 1 71 ? -11.758 -29.5 6.703 1 98.88 71 ILE B O 1
ATOM 3759 N N . SER B 1 72 ? -11.195 -27.328 6.629 1 98.69 72 SER B N 1
ATOM 3760 C CA . SER B 1 72 ? -9.891 -27.547 7.25 1 98.69 72 SER B CA 1
ATOM 3761 C C . SER B 1 72 ? -10.039 -28.25 8.602 1 98.69 72 SER B C 1
ATOM 3763 O O . SER B 1 72 ? -9.328 -29.203 8.891 1 98.69 72 SER B O 1
ATOM 3765 N N . LYS B 1 73 ? -10.984 -27.797 9.422 1 98.44 73 LYS B N 1
ATOM 3766 C CA . LYS B 1 73 ? -11.211 -28.406 10.727 1 98.44 73 LYS B CA 1
ATOM 3767 C C . LYS B 1 73 ? -11.703 -29.859 10.578 1 98.44 73 LYS B C 1
ATOM 3769 O O . LYS B 1 73 ? -11.273 -30.734 11.32 1 98.44 73 LYS B O 1
ATOM 3774 N N . SER B 1 74 ? -12.555 -30.062 9.664 1 98.31 74 SER B N 1
ATOM 3775 C CA . SER B 1 74 ? -13.086 -31.406 9.422 1 98.31 74 SER B CA 1
ATOM 3776 C C . SER B 1 74 ? -11.984 -32.375 9.008 1 98.31 74 SER B C 1
ATOM 3778 O O . SER B 1 74 ? -12.086 -33.562 9.258 1 98.31 74 SER B O 1
ATOM 3780 N N . MET B 1 75 ? -10.945 -31.844 8.414 1 98 75 MET B N 1
ATOM 3781 C CA . MET B 1 75 ? -9.82 -32.656 7.965 1 98 75 MET B CA 1
ATOM 3782 C C . MET B 1 75 ? -8.805 -32.844 9.086 1 98 75 MET B C 1
ATOM 3784 O O . MET B 1 75 ? -7.762 -33.469 8.875 1 98 75 MET B O 1
ATOM 3788 N N . GLY B 1 76 ? -9.039 -32.281 10.227 1 97.44 76 GLY B N 1
ATOM 3789 C CA . GLY B 1 76 ? -8.156 -32.438 11.375 1 97.44 76 GLY B CA 1
ATOM 3790 C C . GLY B 1 76 ? -7.234 -31.266 11.594 1 97.44 76 GLY B C 1
ATOM 3791 O O . GLY B 1 76 ? -6.332 -31.328 12.43 1 97.44 76 GLY B O 1
ATOM 3792 N N . GLY B 1 77 ? -7.434 -30.25 10.836 1 97.75 77 GLY B N 1
ATOM 3793 C CA . GLY B 1 77 ? -6.602 -29.062 10.953 1 97.75 77 GLY B CA 1
ATOM 3794 C C . GLY B 1 77 ? -7.254 -27.953 11.758 1 97.75 77 GLY B C 1
ATOM 3795 O O . GLY B 1 77 ? -8.234 -28.188 12.469 1 97.75 77 GLY B O 1
ATOM 3796 N N . PRO B 1 78 ? -6.656 -26.797 11.773 1 97.62 78 PRO B N 1
ATOM 3797 C CA . PRO B 1 78 ? -7.273 -25.641 12.438 1 97.62 78 PRO B CA 1
ATOM 3798 C C . PRO B 1 78 ? -8.484 -25.094 11.688 1 97.62 78 PRO B C 1
ATOM 3800 O O . PRO B 1 78 ? -8.594 -25.281 10.469 1 97.62 78 PRO B O 1
ATOM 3803 N N . GLY B 1 79 ? -9.367 -24.484 12.391 1 98 79 GLY B N 1
ATOM 3804 C CA . GLY B 1 79 ? -10.516 -23.875 11.719 1 98 79 GLY B CA 1
ATOM 3805 C C . GLY B 1 79 ? -11.719 -23.703 12.633 1 98 79 GLY B C 1
ATOM 3806 O O . GLY B 1 79 ? -11.562 -23.438 13.82 1 98 79 GLY B O 1
ATOM 3807 N N . LEU B 1 80 ? -12.883 -23.75 11.992 1 98.38 80 LEU B N 1
ATOM 3808 C CA . LEU B 1 80 ? -14.133 -23.453 12.688 1 98.38 80 LEU B CA 1
ATOM 3809 C C . LEU B 1 80 ? -15.055 -24.672 12.672 1 98.38 80 LEU B C 1
ATOM 3811 O O . LEU B 1 80 ? -15.031 -25.469 11.727 1 98.38 80 LEU B O 1
ATOM 3815 N N . ASP B 1 81 ? -15.93 -24.781 13.727 1 98.31 81 ASP B N 1
ATOM 3816 C CA . ASP B 1 81 ? -16.984 -25.781 13.695 1 98.31 81 ASP B CA 1
ATOM 3817 C C . ASP B 1 81 ? -18.094 -25.375 12.727 1 98.31 81 ASP B C 1
ATOM 3819 O O . ASP B 1 81 ? -18.297 -24.188 12.461 1 98.31 81 ASP B O 1
ATOM 3823 N N . TRP B 1 82 ? -18.828 -26.344 12.258 1 98.5 82 TRP B N 1
ATOM 3824 C CA . TRP B 1 82 ? -19.812 -26.109 11.203 1 98.5 82 TRP B CA 1
ATOM 3825 C C . TRP B 1 82 ? -20.984 -25.281 11.719 1 98.5 82 TRP B C 1
ATOM 3827 O O . TRP B 1 82 ? -21.656 -24.609 10.945 1 98.5 82 TRP B O 1
ATOM 3837 N N . LYS B 1 83 ? -21.281 -25.281 13.016 1 98.5 83 LYS B N 1
ATOM 3838 C CA . LYS B 1 83 ? -22.297 -24.391 13.586 1 98.5 83 LYS B CA 1
ATOM 3839 C C . LYS B 1 83 ? -21.922 -22.938 13.406 1 98.5 83 LYS B C 1
ATOM 3841 O O . LYS B 1 83 ? -22.734 -22.125 12.969 1 98.5 83 LYS B O 1
ATOM 3846 N N . THR B 1 84 ? -20.672 -22.656 13.75 1 98.5 84 THR B N 1
ATOM 3847 C CA . THR B 1 84 ? -20.172 -21.297 13.586 1 98.5 84 THR B CA 1
ATOM 3848 C C . THR B 1 84 ? -20.141 -20.906 12.117 1 98.5 84 THR B C 1
ATOM 3850 O O . THR B 1 84 ? -20.484 -19.781 11.758 1 98.5 84 THR B O 1
ATOM 3853 N N . VAL B 1 85 ? -19.75 -21.828 11.266 1 98.81 85 VAL B N 1
ATOM 3854 C CA . VAL B 1 85 ? -19.734 -21.594 9.828 1 98.81 85 VAL B CA 1
ATOM 3855 C C . VAL B 1 85 ? -21.125 -21.188 9.352 1 98.81 85 VAL B C 1
ATOM 3857 O O . VAL B 1 85 ? -21.266 -20.234 8.578 1 98.81 85 VAL B O 1
ATOM 3860 N N . GLY B 1 86 ? -22.109 -21.938 9.812 1 98.75 86 GLY B N 1
ATOM 3861 C CA . GLY B 1 86 ? -23.484 -21.625 9.438 1 98.75 86 GLY B CA 1
ATOM 3862 C C . GLY B 1 86 ? -23.938 -20.266 9.945 1 98.75 86 GLY B C 1
ATOM 3863 O O . GLY B 1 86 ? -24.562 -19.516 9.211 1 98.75 86 GLY B O 1
ATOM 3864 N N . GLN B 1 87 ? -23.625 -19.906 11.18 1 98.75 87 GLN B N 1
ATOM 3865 C CA . GLN B 1 87 ? -24 -18.625 11.781 1 98.75 87 GLN B CA 1
ATOM 3866 C C . GLN B 1 87 ? -23.344 -17.469 11.055 1 98.75 87 GLN B C 1
ATOM 3868 O O . GLN B 1 87 ? -23.984 -16.469 10.727 1 98.75 87 GLN B O 1
ATOM 3873 N N . TYR B 1 88 ? -22.047 -17.625 10.789 1 98.81 88 TYR B N 1
ATOM 3874 C CA . TYR B 1 88 ? -21.312 -16.578 10.094 1 98.81 88 TYR B CA 1
ATOM 3875 C C . TYR B 1 88 ? -21.828 -16.375 8.68 1 98.81 88 TYR B C 1
ATOM 3877 O O . TYR B 1 88 ? -22.047 -15.25 8.242 1 98.81 88 TYR B O 1
ATOM 3885 N N . SER B 1 89 ? -22.031 -17.5 7.996 1 98.81 89 SER B N 1
ATOM 3886 C CA . SER B 1 89 ? -22.516 -17.422 6.621 1 98.81 89 SER B CA 1
ATOM 3887 C C . SER B 1 89 ? -23.875 -16.719 6.551 1 98.81 89 SER B C 1
ATOM 3889 O O . SER B 1 89 ? -24.109 -15.906 5.648 1 98.81 89 SER B O 1
ATOM 3891 N N . ALA B 1 90 ? -24.719 -17 7.48 1 98.75 90 ALA B N 1
ATOM 3892 C CA . ALA B 1 90 ? -26.047 -16.391 7.508 1 98.75 90 ALA B CA 1
ATOM 3893 C C . ALA B 1 90 ? -25.953 -14.875 7.719 1 98.75 90 ALA B C 1
ATOM 3895 O O . ALA B 1 90 ? -26.594 -14.102 7 1 98.75 90 ALA B O 1
ATOM 3896 N N . VAL B 1 91 ? -25.172 -14.469 8.68 1 98.81 91 VAL B N 1
ATOM 3897 C CA . VAL B 1 91 ? -25.047 -13.055 9.023 1 98.81 91 VAL B CA 1
ATOM 3898 C C . VAL B 1 91 ? -24.312 -12.312 7.91 1 98.81 91 VAL B C 1
ATOM 3900 O O . VAL B 1 91 ? -24.625 -11.164 7.602 1 98.81 91 VAL B O 1
ATOM 3903 N N . GLN B 1 92 ? -23.297 -12.93 7.336 1 98.88 92 GLN B N 1
ATOM 3904 C CA . GLN B 1 92 ? -22.578 -12.352 6.215 1 98.88 92 GLN B CA 1
ATOM 3905 C C . GLN B 1 92 ? -23.5 -12.117 5.023 1 98.88 92 GLN B C 1
ATOM 3907 O O . GLN B 1 92 ? -23.438 -11.07 4.371 1 98.88 92 GLN B O 1
ATOM 3912 N N . THR B 1 93 ? -24.328 -13.078 4.734 1 98.75 93 THR B N 1
ATOM 3913 C CA . THR B 1 93 ? -25.266 -12.984 3.625 1 98.75 93 THR B CA 1
ATOM 3914 C C . THR B 1 93 ? -26.281 -11.859 3.867 1 98.75 93 THR B C 1
ATOM 3916 O O . THR B 1 93 ? -26.547 -11.062 2.967 1 98.75 93 THR B O 1
ATOM 3919 N N . LEU B 1 94 ? -26.797 -11.766 5.035 1 98.75 94 LEU B N 1
ATOM 3920 C CA . LEU B 1 94 ? -27.734 -10.695 5.387 1 98.75 94 LEU B CA 1
ATOM 3921 C C . LEU B 1 94 ? -27.062 -9.328 5.258 1 98.75 94 LEU B C 1
ATOM 3923 O O . LEU B 1 94 ? -27.688 -8.375 4.781 1 98.75 94 LEU B O 1
ATOM 3927 N N . ALA B 1 95 ? -25.828 -9.258 5.734 1 98.88 95 ALA B N 1
ATOM 3928 C CA . ALA B 1 95 ? -25.062 -8.016 5.629 1 98.88 95 ALA B CA 1
ATOM 3929 C C . ALA B 1 95 ? -24.891 -7.605 4.172 1 98.88 95 ALA B C 1
ATOM 3931 O O . ALA B 1 95 ? -25.016 -6.426 3.832 1 98.88 95 ALA B O 1
ATOM 3932 N N . GLY B 1 96 ? -24.562 -8.609 3.336 1 98.81 96 GLY B N 1
ATOM 3933 C CA . GLY B 1 96 ? -24.391 -8.336 1.916 1 98.81 96 GLY B CA 1
ATOM 3934 C C . GLY B 1 96 ? -25.656 -7.797 1.263 1 98.81 96 GLY B C 1
ATOM 3935 O O . GLY B 1 96 ? -25.609 -6.816 0.521 1 98.81 96 GLY B O 1
ATOM 3936 N N . ILE B 1 97 ? -26.75 -8.359 1.544 1 98.56 97 ILE B N 1
ATOM 3937 C CA . ILE B 1 97 ? -28.031 -7.938 0.978 1 98.56 97 ILE B CA 1
ATOM 3938 C C . ILE B 1 97 ? -28.359 -6.531 1.464 1 98.56 97 ILE B C 1
ATOM 3940 O O . ILE B 1 97 ? -28.812 -5.688 0.683 1 98.56 97 ILE B O 1
ATOM 3944 N N . SER B 1 98 ? -28.125 -6.262 2.707 1 98.69 98 SER B N 1
ATOM 3945 C CA . SER B 1 98 ? -28.359 -4.934 3.262 1 98.69 98 SER B CA 1
ATOM 3946 C C . SER B 1 98 ? -27.5 -3.881 2.566 1 98.69 98 SER B C 1
ATOM 3948 O O . SER B 1 98 ? -27.984 -2.785 2.264 1 98.69 98 SER B O 1
ATOM 3950 N N . ALA B 1 99 ? -26.25 -4.207 2.34 1 98.75 99 ALA B N 1
ATOM 3951 C CA . ALA B 1 99 ? -25.344 -3.293 1.66 1 98.75 99 ALA B CA 1
ATOM 3952 C C . ALA B 1 99 ? -25.781 -3.039 0.223 1 98.75 99 ALA B C 1
ATOM 3954 O O . ALA B 1 99 ? -25.641 -1.924 -0.287 1 98.75 99 ALA B O 1
ATOM 3955 N N . ALA B 1 100 ? -26.281 -4.062 -0.435 1 98.31 100 ALA B N 1
ATOM 3956 C CA . ALA B 1 100 ? -26.75 -3.93 -1.811 1 98.31 100 ALA B CA 1
ATOM 3957 C C . ALA B 1 100 ? -27.938 -2.969 -1.894 1 98.31 100 ALA B C 1
ATOM 3959 O O . ALA B 1 100 ? -28.031 -2.16 -2.822 1 98.31 100 ALA B O 1
ATOM 3960 N N . VAL B 1 101 ? -28.844 -3.088 -0.955 1 97.25 101 VAL B N 1
ATOM 3961 C CA . VAL B 1 101 ? -29.953 -2.15 -0.888 1 97.25 101 VAL B CA 1
ATOM 3962 C C . VAL B 1 101 ? -29.422 -0.729 -0.71 1 97.25 101 VAL B C 1
ATOM 3964 O O . VAL B 1 101 ? -29.891 0.201 -1.371 1 97.25 101 VAL B O 1
ATOM 3967 N N . CYS B 1 102 ? -28.438 -0.585 0.107 1 97.12 102 CYS B N 1
ATOM 3968 C CA . CYS B 1 102 ? -27.875 0.725 0.424 1 97.12 102 CYS B CA 1
ATOM 3969 C C . CYS B 1 102 ? -27.234 1.35 -0.802 1 97.12 102 CYS B C 1
ATOM 3971 O O . CYS B 1 102 ? -27.469 2.516 -1.116 1 97.12 102 CYS B O 1
ATOM 3973 N N . TYR B 1 103 ? -26.344 0.6 -1.551 1 96.94 103 TYR B N 1
ATOM 3974 C CA . TYR B 1 103 ? -25.656 1.227 -2.678 1 96.94 103 TYR B CA 1
ATOM 3975 C C . TYR B 1 103 ? -26.625 1.478 -3.83 1 96.94 103 TYR B C 1
ATOM 3977 O O . TYR B 1 103 ? -26.422 2.402 -4.621 1 96.94 103 TYR B O 1
ATOM 3985 N N . CYS B 1 104 ? -27.703 0.664 -3.936 1 96.06 104 CYS B N 1
ATOM 3986 C CA . CYS B 1 104 ? -28.719 0.927 -4.953 1 96.06 104 CYS B CA 1
ATOM 3987 C C . CYS B 1 104 ? -29.453 2.225 -4.656 1 96.06 104 CYS B C 1
ATOM 3989 O O . CYS B 1 104 ? -29.781 2.98 -5.574 1 96.06 104 CYS B O 1
ATOM 3991 N N . LEU B 1 105 ? -29.734 2.436 -3.402 1 92.94 105 LEU B N 1
ATOM 3992 C CA . LEU B 1 105 ? -30.391 3.676 -3.008 1 92.94 105 LEU B CA 1
ATOM 3993 C C . LEU B 1 105 ? -29.469 4.871 -3.207 1 92.94 105 LEU B C 1
ATOM 3995 O O . LEU B 1 105 ? -29.906 5.938 -3.643 1 92.94 105 LEU B O 1
ATOM 3999 N N . LEU B 1 106 ? -28.219 4.723 -2.926 1 92.88 106 LEU B N 1
ATOM 4000 C CA . LEU B 1 106 ? -27.234 5.785 -3.031 1 92.88 106 LEU B CA 1
ATOM 4001 C C . LEU B 1 106 ? -27.031 6.211 -4.484 1 92.88 106 LEU B C 1
ATOM 4003 O O . LEU B 1 106 ? -26.906 7.402 -4.773 1 92.88 106 LEU B O 1
ATOM 4007 N N . TYR B 1 107 ? -27.062 5.223 -5.402 1 92 107 TYR B N 1
ATOM 4008 C CA . TYR B 1 107 ? -26.734 5.531 -6.789 1 92 107 TYR B CA 1
ATOM 4009 C C . TYR B 1 107 ? -27.969 5.48 -7.676 1 92 107 TYR B C 1
ATOM 4011 O O . TYR B 1 107 ? -27.938 5.941 -8.82 1 92 107 TYR B O 1
ATOM 4019 N N . GLY B 1 108 ? -29.062 4.98 -7.172 1 90.38 108 GLY B N 1
ATOM 4020 C CA . GLY B 1 108 ? -30.297 4.879 -7.93 1 90.38 108 GLY B CA 1
ATOM 4021 C C . GLY B 1 108 ? -30.234 3.857 -9.047 1 90.38 108 GLY B C 1
ATOM 4022 O O . GLY B 1 108 ? -31 3.936 -10.016 1 90.38 108 GLY B O 1
ATOM 4023 N N . ARG B 1 109 ? -29.188 2.955 -8.945 1 92.75 109 ARG B N 1
ATOM 4024 C CA . ARG B 1 109 ? -29.016 1.934 -9.969 1 92.75 109 ARG B CA 1
ATOM 4025 C C . ARG B 1 109 ? -28.344 0.691 -9.391 1 92.75 109 ARG B C 1
ATOM 4027 O O . ARG B 1 109 ? -27.922 0.69 -8.234 1 92.75 109 ARG B O 1
ATOM 4034 N N . SER B 1 110 ? -28.406 -0.407 -10.133 1 95.19 110 SER B N 1
ATOM 4035 C CA . SER B 1 110 ? -27.734 -1.664 -9.805 1 95.19 110 SER B CA 1
ATOM 4036 C C . SER B 1 110 ? -26.891 -2.162 -10.969 1 95.19 110 SER B C 1
ATOM 4038 O O . SER B 1 110 ? -26.812 -1.506 -12.008 1 95.19 110 SER B O 1
ATOM 4040 N N . PHE B 1 111 ? -26.203 -3.18 -10.773 1 93.5 111 PHE B N 1
ATOM 4041 C CA . PHE B 1 111 ? -25.438 -3.84 -11.812 1 93.5 111 PHE B CA 1
ATOM 4042 C C . PHE B 1 111 ? -25.562 -5.355 -11.703 1 93.5 111 PHE B C 1
ATOM 4044 O O . PHE B 1 111 ? -25.766 -5.891 -10.609 1 93.5 111 PHE B O 1
ATOM 4051 N N . ASN B 1 112 ? -25.391 -6.035 -12.844 1 91.94 112 ASN B N 1
ATOM 4052 C CA . ASN B 1 112 ? -25.672 -7.465 -12.922 1 91.94 112 ASN B CA 1
ATOM 4053 C C . ASN B 1 112 ? -24.422 -8.297 -12.656 1 91.94 112 ASN B C 1
ATOM 4055 O O . ASN B 1 112 ? -23.312 -7.836 -12.891 1 91.94 112 ASN B O 1
ATOM 4059 N N . LEU B 1 113 ? -24.703 -9.508 -12.141 1 94.06 113 LEU B N 1
ATOM 4060 C CA . LEU B 1 113 ? -23.672 -10.531 -11.969 1 94.06 113 LEU B CA 1
ATOM 4061 C C . LEU B 1 113 ? -23.656 -11.492 -13.148 1 94.06 113 LEU B C 1
ATOM 4063 O O . LEU B 1 113 ? -24.5 -12.406 -13.219 1 94.06 113 LEU B O 1
ATOM 4067 N N . THR B 1 114 ? -22.766 -11.328 -14.086 1 92.62 114 THR B N 1
ATOM 4068 C CA . THR B 1 114 ? -22.594 -12.172 -15.273 1 92.62 114 THR B CA 1
ATOM 4069 C C . THR B 1 114 ? -21.156 -12.141 -15.75 1 92.62 114 THR B C 1
ATOM 4071 O O . THR B 1 114 ? -20.391 -11.258 -15.375 1 92.62 114 THR B O 1
ATOM 4074 N N . PRO B 1 115 ? -20.75 -13.305 -16.391 1 95.88 115 PRO B N 1
ATOM 4075 C CA . PRO B 1 115 ? -19.438 -13.172 -17.031 1 95.88 115 PRO B CA 1
ATOM 4076 C C . PRO B 1 115 ? -19.344 -11.93 -17.906 1 95.88 115 PRO B C 1
ATOM 4078 O O . PRO B 1 115 ? -20.344 -11.5 -18.484 1 95.88 115 PRO B O 1
ATOM 4081 N N . SER B 1 116 ? -18.156 -11.391 -17.969 1 95.38 116 SER B N 1
ATOM 4082 C CA . SER B 1 116 ? -17.938 -10.242 -18.828 1 95.38 116 SER B CA 1
ATOM 4083 C C . SER B 1 116 ? -18.188 -10.594 -20.297 1 95.38 116 SER B C 1
ATOM 4085 O O . SER B 1 116 ? -18.109 -11.766 -20.672 1 95.38 116 SER B O 1
ATOM 4087 N N . GLU B 1 117 ? -18.516 -9.586 -21.078 1 93.75 117 GLU B N 1
ATOM 4088 C CA . GLU B 1 117 ? -18.75 -9.789 -22.5 1 93.75 117 GLU B CA 1
ATOM 4089 C C . GLU B 1 117 ? -17.562 -10.492 -23.172 1 93.75 117 GLU B C 1
ATOM 4091 O O . GLU B 1 117 ? -16.406 -10.117 -22.938 1 93.75 117 GLU B O 1
ATOM 4096 N N . GLY B 1 118 ? -17.828 -11.594 -23.859 1 94.94 118 GLY B N 1
ATOM 4097 C CA . GLY B 1 118 ? -16.766 -12.305 -24.578 1 94.94 118 GLY B CA 1
ATOM 4098 C C . GLY B 1 118 ? -16.297 -13.555 -23.859 1 94.94 118 GLY B C 1
ATOM 4099 O O . GLY B 1 118 ? -15.586 -14.375 -24.422 1 94.94 118 GLY B O 1
ATOM 4100 N N . PHE B 1 119 ? -16.781 -13.711 -22.641 1 97.81 119 PHE B N 1
ATOM 4101 C CA . PHE B 1 119 ? -16.375 -14.875 -21.875 1 97.81 119 PHE B CA 1
ATOM 4102 C C . PHE B 1 119 ? -17.578 -15.727 -21.5 1 97.81 119 PHE B C 1
ATOM 4104 O O . PHE B 1 119 ? -18.688 -15.211 -21.328 1 97.81 119 PHE B O 1
ATOM 4111 N N . GLY B 1 120 ? -17.344 -17.047 -21.469 1 97.19 120 GLY B N 1
ATOM 4112 C CA . GLY B 1 120 ? -18.391 -17.969 -21.047 1 97.19 120 GLY B CA 1
ATOM 4113 C C . GLY B 1 120 ? -18.344 -18.266 -19.562 1 97.19 120 GLY B C 1
ATOM 4114 O O . GLY B 1 120 ? -17.484 -17.75 -18.844 1 97.19 120 GLY B O 1
ATOM 4115 N N . TRP B 1 121 ? -19.234 -19.062 -19.094 1 96.81 121 TRP B N 1
ATOM 4116 C CA . TRP B 1 121 ? -19.391 -19.422 -17.688 1 96.81 121 TRP B CA 1
ATOM 4117 C C . TRP B 1 121 ? -18.188 -20.219 -17.188 1 96.81 121 TRP B C 1
ATOM 4119 O O . TRP B 1 121 ? -17.797 -20.109 -16.031 1 96.81 121 TRP B O 1
ATOM 4129 N N . LEU B 1 122 ? -17.625 -20.969 -18.078 1 97.81 122 LEU B N 1
ATOM 4130 C CA . LEU B 1 122 ? -16.453 -21.75 -17.672 1 97.81 122 LEU B CA 1
ATOM 4131 C C . LEU B 1 122 ? -15.25 -20.844 -17.422 1 97.81 122 LEU B C 1
ATOM 4133 O O . LEU B 1 122 ? -14.508 -21.031 -16.453 1 97.81 122 LEU B O 1
ATOM 4137 N N . ASN B 1 123 ? -15.039 -19.859 -18.344 1 98.5 123 ASN B N 1
ATOM 4138 C CA . ASN B 1 123 ? -13.945 -18.906 -18.188 1 98.5 123 ASN B CA 1
ATOM 4139 C C . ASN B 1 123 ? -14.086 -18.094 -16.891 1 98.5 123 ASN B C 1
ATOM 4141 O O . ASN B 1 123 ? -13.133 -18 -16.109 1 98.5 123 ASN B O 1
ATOM 4145 N N . ALA B 1 124 ? -15.289 -17.609 -16.672 1 98.44 124 ALA B N 1
ATOM 4146 C CA . ALA B 1 124 ? -15.57 -16.828 -15.469 1 98.44 124 ALA B CA 1
ATOM 4147 C C . ALA B 1 124 ? -15.477 -17.703 -14.219 1 98.44 124 ALA B C 1
ATOM 4149 O O . ALA B 1 124 ? -14.961 -17.266 -13.188 1 98.44 124 ALA B O 1
ATOM 4150 N N . GLY B 1 125 ? -16.016 -18.891 -14.383 1 98.5 125 GLY B N 1
ATOM 4151 C CA . GLY B 1 125 ? -15.969 -19.828 -13.266 1 98.5 125 GLY B CA 1
ATOM 4152 C C . GLY B 1 125 ? -14.562 -20.188 -12.844 1 98.5 125 GLY B C 1
ATOM 4153 O O . GLY B 1 125 ? -14.273 -20.312 -11.648 1 98.5 125 GLY B O 1
ATOM 4154 N N . LEU B 1 126 ? -13.672 -20.391 -13.781 1 98.62 126 LEU B N 1
ATOM 4155 C CA . LEU B 1 126 ? -12.281 -20.703 -13.477 1 98.62 126 LEU B CA 1
ATOM 4156 C C . LEU B 1 126 ? -11.609 -19.547 -12.742 1 98.62 126 LEU B C 1
ATOM 4158 O O . LEU B 1 126 ? -10.844 -19.766 -11.797 1 98.62 126 LEU B O 1
ATOM 4162 N N . CYS B 1 127 ? -11.922 -18.328 -13.172 1 98.81 127 CYS B N 1
ATOM 4163 C CA . CYS B 1 127 ? -11.391 -17.156 -12.477 1 98.81 127 CYS B CA 1
ATOM 4164 C C . CYS B 1 127 ? -11.875 -17.109 -11.031 1 98.81 127 CYS B C 1
ATOM 4166 O O . CYS B 1 127 ? -11.078 -16.906 -10.109 1 98.81 127 CYS B O 1
ATOM 4168 N N . GLU B 1 128 ? -13.195 -17.328 -10.805 1 98.81 128 GLU B N 1
ATOM 4169 C CA . GLU B 1 128 ? -13.773 -17.312 -9.461 1 98.81 128 GLU B CA 1
ATOM 4170 C C . GLU B 1 128 ? -13.195 -18.438 -8.602 1 98.81 128 GLU B C 1
ATOM 4172 O O . GLU B 1 128 ? -12.922 -18.234 -7.414 1 98.81 128 GLU B O 1
ATOM 4177 N N . THR B 1 129 ? -13 -19.609 -9.195 1 98.88 129 THR B N 1
ATOM 4178 C CA . THR B 1 129 ? -12.43 -20.734 -8.477 1 98.88 129 THR B CA 1
ATOM 4179 C C . THR B 1 129 ? -10.992 -20.453 -8.062 1 98.88 129 THR B C 1
ATOM 4181 O O . THR B 1 129 ? -10.625 -20.609 -6.898 1 98.88 129 THR B O 1
ATOM 4184 N N . LEU B 1 130 ? -10.203 -20 -9 1 98.94 130 LEU B N 1
ATOM 4185 C CA . LEU B 1 130 ? -8.766 -19.844 -8.797 1 98.94 130 LEU B CA 1
ATOM 4186 C C . LEU B 1 130 ? -8.484 -18.734 -7.789 1 98.94 130 LEU B C 1
ATOM 4188 O O . LEU B 1 130 ? -7.637 -18.891 -6.902 1 98.94 130 LEU B O 1
ATOM 4192 N N . TYR B 1 131 ? -9.203 -17.625 -7.84 1 98.88 131 TYR B N 1
ATOM 4193 C CA . TYR B 1 131 ? -8.867 -16.531 -6.949 1 98.88 131 TYR B CA 1
ATOM 4194 C C . TYR B 1 131 ? -9.578 -16.672 -5.609 1 98.88 131 TYR B C 1
ATOM 4196 O O . TYR B 1 131 ? -9.141 -16.109 -4.602 1 98.88 131 TYR B O 1
ATOM 4204 N N . THR B 1 132 ? -10.703 -17.422 -5.512 1 98.94 132 THR B N 1
ATOM 4205 C CA . THR B 1 132 ? -11.195 -17.844 -4.199 1 98.94 132 THR B CA 1
ATOM 4206 C C . THR B 1 132 ? -10.227 -18.828 -3.549 1 98.94 132 THR B C 1
ATOM 4208 O O . THR B 1 132 ? -10 -18.766 -2.34 1 98.94 132 THR B O 1
ATOM 4211 N N . PHE B 1 133 ? -9.703 -19.766 -4.465 1 98.94 133 PHE B N 1
ATOM 4212 C CA . PHE B 1 133 ? -8.664 -20.656 -3.99 1 98.94 133 PHE B CA 1
ATOM 4213 C C . PHE B 1 133 ? -7.496 -19.875 -3.402 1 98.94 133 PHE B C 1
ATOM 4215 O O . PHE B 1 133 ? -7.078 -20.125 -2.271 1 98.94 133 PHE B O 1
ATOM 4222 N N . VAL B 1 134 ? -6.926 -18.875 -4.082 1 98.94 134 VAL B N 1
ATOM 4223 C CA . VAL B 1 134 ? -5.785 -18.109 -3.607 1 98.94 134 VAL B CA 1
ATOM 4224 C C . VAL B 1 134 ? -6.16 -17.359 -2.328 1 98.94 134 VAL B C 1
ATOM 4226 O O . VAL B 1 134 ? -5.395 -17.359 -1.358 1 98.94 134 VAL B O 1
ATOM 4229 N N . LEU B 1 135 ? -7.352 -16.75 -2.305 1 98.94 135 LEU B N 1
ATOM 4230 C CA . LEU B 1 135 ? -7.812 -15.969 -1.158 1 98.94 135 LEU B CA 1
ATOM 4231 C C . LEU B 1 135 ? -7.875 -16.844 0.095 1 98.94 135 LEU B C 1
ATOM 4233 O O . LEU B 1 135 ? -7.301 -16.484 1.128 1 98.94 135 LEU B O 1
ATOM 4237 N N . THR B 1 136 ? -8.5 -18 0.016 1 98.94 136 THR B N 1
ATOM 4238 C CA . THR B 1 136 ? -8.719 -18.828 1.198 1 98.94 136 THR B CA 1
ATOM 4239 C C . THR B 1 136 ? -7.453 -19.594 1.561 1 98.94 136 THR B C 1
ATOM 4241 O O . THR B 1 136 ? -7.203 -19.875 2.734 1 98.94 136 THR B O 1
ATOM 4244 N N . PHE B 1 137 ? -6.605 -19.938 0.516 1 98.94 137 PHE B N 1
ATOM 4245 C CA . PHE B 1 137 ? -5.297 -20.516 0.782 1 98.94 137 PHE B CA 1
ATOM 4246 C C . PHE B 1 137 ? -4.426 -19.562 1.591 1 98.94 137 PHE B C 1
ATOM 4248 O O . PHE B 1 137 ? -3.758 -19.984 2.539 1 98.94 137 PHE B O 1
ATOM 4255 N N . VAL B 1 138 ? -4.465 -18.281 1.27 1 98.94 138 VAL B N 1
ATOM 4256 C CA . VAL B 1 138 ? -3.707 -17.266 1.992 1 98.94 138 VAL B CA 1
ATOM 4257 C C . VAL B 1 138 ? -4.281 -17.094 3.396 1 98.94 138 VAL B C 1
ATOM 4259 O O . VAL B 1 138 ? -3.537 -17.016 4.375 1 98.94 138 VAL B O 1
ATOM 4262 N N . VAL B 1 139 ? -5.586 -17.062 3.533 1 98.81 139 VAL B N 1
ATOM 4263 C CA . VAL B 1 139 ? -6.223 -16.953 4.84 1 98.81 139 VAL B CA 1
ATOM 4264 C C . VAL B 1 139 ? -5.758 -18.094 5.742 1 98.81 139 VAL B C 1
ATOM 4266 O O . VAL B 1 139 ? -5.359 -17.875 6.887 1 98.81 139 VAL B O 1
ATOM 4269 N N . LEU B 1 140 ? -5.734 -19.312 5.262 1 98.75 140 LEU B N 1
ATOM 4270 C CA . LEU B 1 140 ? -5.328 -20.484 6.035 1 98.75 140 LEU B CA 1
ATOM 4271 C C . LEU B 1 140 ? -3.877 -20.359 6.484 1 98.75 140 LEU B C 1
ATOM 4273 O O . LEU B 1 140 ? -3.551 -20.672 7.633 1 98.75 140 LEU B O 1
ATOM 4277 N N . ASN B 1 141 ? -3.08 -19.844 5.617 1 98.38 141 ASN B N 1
ATOM 4278 C CA . ASN B 1 141 ? -1.645 -19.859 5.883 1 98.38 141 ASN B CA 1
ATOM 4279 C C . ASN B 1 141 ? -1.228 -18.688 6.77 1 98.38 141 ASN B C 1
ATOM 4281 O O . ASN B 1 141 ? -0.342 -18.828 7.613 1 98.38 141 ASN B O 1
ATOM 4285 N N . VAL B 1 142 ? -1.871 -17.547 6.637 1 97.5 142 VAL B N 1
ATOM 4286 C CA . VAL B 1 142 ? -1.341 -16.375 7.324 1 97.5 142 VAL B CA 1
ATOM 4287 C C . VAL B 1 142 ? -2.133 -16.125 8.602 1 97.5 142 VAL B C 1
ATOM 4289 O O . VAL B 1 142 ? -1.684 -15.383 9.484 1 97.5 142 VAL B O 1
ATOM 4292 N N . ALA B 1 143 ? -3.32 -16.75 8.711 1 96.75 143 ALA B N 1
ATOM 4293 C CA . ALA B 1 143 ? -4.16 -16.453 9.867 1 96.75 143 ALA B CA 1
ATOM 4294 C C . ALA B 1 143 ? -4.52 -17.719 10.633 1 96.75 143 ALA B C 1
ATOM 4296 O O . ALA B 1 143 ? -4.449 -17.75 11.867 1 96.75 143 ALA B O 1
ATOM 4297 N N . ALA B 1 144 ? -4.789 -18.812 9.969 1 96.94 144 ALA B N 1
ATOM 4298 C CA . ALA B 1 144 ? -5.371 -19.969 10.633 1 96.94 144 ALA B CA 1
ATOM 4299 C C . ALA B 1 144 ? -4.289 -20.953 11.055 1 96.94 144 ALA B C 1
ATOM 4301 O O . ALA B 1 144 ? -4.453 -21.688 12.031 1 96.94 144 ALA B O 1
ATOM 4302 N N . ALA B 1 145 ? -3.174 -21.047 10.266 1 97.5 145 ALA B N 1
ATOM 4303 C CA . ALA B 1 145 ? -2.111 -22 10.57 1 97.5 145 ALA B CA 1
ATOM 4304 C C . ALA B 1 145 ? -1.697 -21.906 12.031 1 97.5 145 ALA B C 1
ATOM 4306 O O . ALA B 1 145 ? -1.611 -20.812 12.594 1 97.5 145 ALA B O 1
ATOM 4307 N N . ARG B 1 146 ? -1.32 -22.969 12.703 1 95.25 146 ARG B N 1
ATOM 4308 C CA . ARG B 1 146 ? -1.031 -23.078 14.133 1 95.25 146 ARG B CA 1
ATOM 4309 C C . ARG B 1 146 ? 0.198 -22.25 14.5 1 95.25 146 ARG B C 1
ATOM 4311 O O . ARG B 1 146 ? 0.285 -21.719 15.609 1 95.25 146 ARG B O 1
ATOM 4318 N N . LYS B 1 147 ? 1.065 -22.125 13.586 1 93.06 147 LYS B N 1
ATOM 4319 C CA . LYS B 1 147 ? 2.279 -21.344 13.844 1 93.06 147 LYS B CA 1
ATOM 4320 C C . LYS B 1 147 ? 1.945 -19.906 14.234 1 93.06 147 LYS B C 1
ATOM 4322 O O . LYS B 1 147 ? 2.688 -19.281 14.984 1 93.06 147 LYS B O 1
ATOM 4327 N N . ASN B 1 148 ? 0.836 -19.406 13.727 1 91.62 148 ASN B N 1
ATOM 4328 C CA . ASN B 1 148 ? 0.484 -18 13.922 1 91.62 148 ASN B CA 1
ATOM 4329 C C . ASN B 1 148 ? 0.008 -17.734 15.352 1 91.62 148 ASN B C 1
ATOM 4331 O O . ASN B 1 148 ? -0.059 -16.578 15.781 1 91.62 148 ASN B O 1
ATOM 4335 N N . ALA B 1 149 ? -0.315 -18.734 16.016 1 85.25 149 ALA B N 1
ATOM 4336 C CA . ALA B 1 149 ? -0.679 -18.594 17.422 1 85.25 149 ALA B CA 1
ATOM 4337 C C . ALA B 1 149 ? 0.535 -18.203 18.266 1 85.25 149 ALA B C 1
ATOM 4339 O O . ALA B 1 149 ? 0.401 -17.531 19.297 1 85.25 149 ALA B O 1
ATOM 4340 N N . ILE B 1 150 ? 1.675 -18.594 17.734 1 84.19 150 ILE B N 1
ATOM 4341 C CA . ILE B 1 150 ? 2.896 -18.375 18.5 1 84.19 150 ILE B CA 1
ATOM 4342 C C . ILE B 1 150 ? 3.693 -17.234 17.891 1 84.19 150 ILE B C 1
ATOM 4344 O O . ILE B 1 150 ? 4.254 -16.391 18.594 1 84.19 150 ILE B O 1
ATOM 4348 N N . GLU B 1 151 ? 3.654 -17.219 16.547 1 81.69 151 GLU B N 1
ATOM 4349 C CA . GLU B 1 151 ? 4.438 -16.219 15.836 1 81.69 151 GLU B CA 1
ATOM 4350 C C . GLU B 1 151 ? 3.596 -14.992 15.508 1 81.69 151 GLU B C 1
ATOM 4352 O O . GLU B 1 151 ? 2.459 -15.117 15.047 1 81.69 151 GLU B O 1
ATOM 4357 N N . ARG B 1 152 ? 3.812 -13.875 16.125 1 77.5 152 ARG B N 1
ATOM 4358 C CA . ARG B 1 152 ? 3.061 -12.648 15.867 1 77.5 152 ARG B CA 1
ATOM 4359 C C . ARG B 1 152 ? 3.207 -12.211 14.422 1 77.5 152 ARG B C 1
ATOM 4361 O O . ARG B 1 152 ? 4.281 -11.773 14 1 77.5 152 ARG B O 1
ATOM 4368 N N . ASN B 1 153 ? 2.252 -12.625 13.531 1 83.69 153 ASN B N 1
ATOM 4369 C CA . ASN B 1 153 ? 2.191 -12.141 12.156 1 83.69 153 ASN B CA 1
ATOM 4370 C C . ASN B 1 153 ? 1.335 -10.883 12.039 1 83.69 153 ASN B C 1
ATOM 4372 O O . ASN B 1 153 ? 0.107 -10.969 11.984 1 83.69 153 ASN B O 1
ATOM 4376 N N . GLU B 1 154 ? 1.99 -9.75 11.883 1 88.06 154 GLU B N 1
ATOM 4377 C CA . GLU B 1 154 ? 1.243 -8.5 11.844 1 88.06 154 GLU B CA 1
ATOM 4378 C C . GLU B 1 154 ? 0.768 -8.188 10.422 1 88.06 154 GLU B C 1
ATOM 4380 O O . GLU B 1 154 ? -0.011 -7.25 10.219 1 88.06 154 GLU B O 1
ATOM 4385 N N . TYR B 1 155 ? 1.091 -9.039 9.453 1 93.38 155 TYR B N 1
ATOM 4386 C CA . TYR B 1 155 ? 0.815 -8.656 8.078 1 93.38 155 TYR B CA 1
ATOM 4387 C C . TYR B 1 155 ? -0.251 -9.562 7.461 1 93.38 155 TYR B C 1
ATOM 4389 O O . TYR B 1 155 ? -0.421 -9.586 6.242 1 93.38 155 TYR B O 1
ATOM 4397 N N . TYR B 1 156 ? -0.953 -10.352 8.32 1 94.94 156 TYR B N 1
ATOM 4398 C CA . TYR B 1 156 ? -1.956 -11.297 7.84 1 94.94 156 TYR B CA 1
ATOM 4399 C C . TYR B 1 156 ? -3.061 -10.57 7.07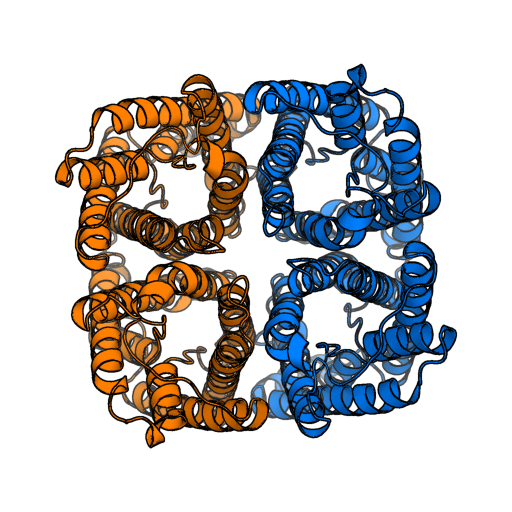8 1 94.94 156 TYR B C 1
ATOM 4401 O O . TYR B 1 156 ? -3.418 -10.969 5.965 1 94.94 156 TYR B O 1
ATOM 4409 N N . GLY B 1 157 ? -3.602 -9.445 7.668 1 96.5 157 GLY B N 1
ATOM 4410 C CA . GLY B 1 157 ? -4.684 -8.711 7.027 1 96.5 157 GLY B CA 1
ATOM 4411 C C . GLY B 1 157 ? -4.273 -8.062 5.719 1 96.5 157 GLY B C 1
ATOM 4412 O O . GLY B 1 157 ? -5.062 -8.016 4.773 1 96.5 157 GLY B O 1
ATOM 4413 N N . MET B 1 158 ? -3.051 -7.562 5.664 1 96.94 158 MET B N 1
ATOM 4414 C CA . MET B 1 158 ? -2.539 -6.969 4.434 1 96.94 158 MET B CA 1
ATOM 4415 C C . MET B 1 158 ? -2.412 -8.023 3.334 1 96.94 158 MET B C 1
ATOM 4417 O O . MET B 1 158 ? -2.805 -7.781 2.191 1 96.94 158 MET B O 1
ATOM 4421 N N . ALA B 1 159 ? -1.854 -9.219 3.68 1 98.25 159 ALA B N 1
ATOM 4422 C CA . ALA B 1 159 ? -1.711 -10.297 2.707 1 98.25 159 ALA B CA 1
ATOM 4423 C C . ALA B 1 159 ? -3.064 -10.688 2.119 1 98.25 159 ALA B C 1
ATOM 4425 O O . ALA B 1 159 ? -3.189 -10.875 0.906 1 98.25 159 ALA B O 1
ATOM 4426 N N . ILE B 1 160 ? -4.066 -10.727 2.953 1 98.81 160 ILE B N 1
ATOM 4427 C CA . ILE B 1 160 ? -5.406 -11.109 2.521 1 98.81 160 ILE B CA 1
ATOM 4428 C C . ILE B 1 160 ? -5.984 -10.031 1.61 1 98.81 160 ILE B C 1
ATOM 4430 O O . ILE B 1 160 ? -6.543 -10.336 0.553 1 98.81 160 ILE B O 1
ATOM 4434 N N . GLY B 1 161 ? -5.836 -8.758 1.996 1 98.69 161 GLY B N 1
ATOM 4435 C CA . GLY B 1 161 ? -6.293 -7.664 1.152 1 98.69 161 GLY B CA 1
ATOM 4436 C C . GLY B 1 161 ? -5.617 -7.633 -0.204 1 98.69 161 GLY B C 1
ATOM 4437 O O . GLY B 1 161 ? -6.25 -7.312 -1.213 1 98.69 161 GLY B O 1
ATOM 4438 N N . LEU B 1 162 ? -4.371 -8.008 -0.248 1 98.81 162 LEU B N 1
ATOM 4439 C CA . LEU B 1 162 ? -3.602 -7.949 -1.487 1 98.81 162 LEU B CA 1
ATOM 4440 C C . LEU B 1 162 ? -4.09 -9 -2.479 1 98.81 162 LEU B C 1
ATOM 4442 O O . LEU B 1 162 ? -3.982 -8.812 -3.691 1 98.81 162 LEU B O 1
ATOM 4446 N N . VAL B 1 163 ? -4.688 -10.109 -2.002 1 98.94 163 VAL B N 1
ATOM 4447 C CA . VAL B 1 163 ? -5.273 -11.078 -2.918 1 98.94 163 VAL B CA 1
ATOM 4448 C C . VAL B 1 163 ? -6.418 -10.438 -3.695 1 98.94 163 VAL B C 1
ATOM 4450 O O . VAL B 1 163 ? -6.629 -10.742 -4.871 1 98.94 163 VAL B O 1
ATOM 4453 N N . ILE B 1 164 ? -7.141 -9.531 -3.027 1 98.88 164 ILE B N 1
ATOM 4454 C CA . ILE B 1 164 ? -8.258 -8.852 -3.67 1 98.88 164 ILE B CA 1
ATOM 4455 C C . ILE B 1 164 ? -7.742 -7.902 -4.75 1 98.88 164 ILE B C 1
ATOM 4457 O O . ILE B 1 164 ? -8.336 -7.789 -5.824 1 98.88 164 ILE B O 1
ATOM 4461 N N . ILE B 1 165 ? -6.625 -7.242 -4.516 1 98.75 165 ILE B N 1
ATOM 4462 C CA . ILE B 1 165 ? -6.016 -6.422 -5.555 1 98.75 165 ILE B CA 1
ATOM 4463 C C . ILE B 1 165 ? -5.637 -7.297 -6.75 1 98.75 165 ILE B C 1
ATOM 4465 O O . ILE B 1 165 ? -5.934 -6.953 -7.895 1 98.75 165 ILE B O 1
ATOM 4469 N N . ALA B 1 166 ? -5.012 -8.469 -6.5 1 98.75 166 ALA B N 1
ATOM 4470 C CA . ALA B 1 166 ? -4.59 -9.383 -7.559 1 98.75 166 ALA B CA 1
ATOM 4471 C C . ALA B 1 166 ? -5.781 -9.836 -8.398 1 98.75 166 ALA B C 1
ATOM 4473 O O . ALA B 1 166 ? -5.738 -9.766 -9.633 1 98.75 166 ALA B O 1
ATOM 4474 N N . GLY B 1 167 ? -6.836 -10.211 -7.734 1 98.56 167 GLY B N 1
ATOM 4475 C CA . GLY B 1 167 ? -7.992 -10.758 -8.43 1 98.56 167 GLY B CA 1
ATOM 4476 C C . GLY B 1 167 ? -8.844 -9.703 -9.109 1 98.56 167 GLY B C 1
ATOM 4477 O O . GLY B 1 167 ? -9.383 -9.938 -10.188 1 98.56 167 GLY B O 1
ATOM 4478 N N . ALA B 1 168 ? -8.945 -8.523 -8.445 1 97.88 168 ALA B N 1
ATOM 4479 C CA . ALA B 1 168 ? -9.82 -7.473 -8.969 1 97.88 168 ALA B CA 1
ATOM 4480 C C . ALA B 1 168 ? -9.359 -6.992 -10.336 1 97.88 168 ALA B C 1
ATOM 4482 O O . ALA B 1 168 ? -10.172 -6.762 -11.234 1 97.88 168 ALA B O 1
ATOM 4483 N N . TYR B 1 169 ? -8.078 -6.91 -10.539 1 97.69 169 TYR B N 1
ATOM 4484 C CA . TYR B 1 169 ? -7.566 -6.312 -11.766 1 97.69 169 TYR B CA 1
ATOM 4485 C C . TYR B 1 169 ? -7.266 -7.383 -12.805 1 97.69 169 TYR B C 1
ATOM 4487 O O . TYR B 1 169 ? -7.215 -7.094 -14.008 1 97.69 169 TYR B O 1
ATOM 4495 N N . GLY B 1 170 ? -6.98 -8.641 -12.352 1 96.44 170 GLY B N 1
ATOM 4496 C CA . GLY B 1 170 ? -6.73 -9.734 -13.273 1 96.44 170 GLY B CA 1
ATOM 4497 C C . GLY B 1 170 ? -7.992 -10.484 -13.664 1 96.44 170 GLY B C 1
ATOM 4498 O O . GLY B 1 170 ? -8.531 -10.281 -14.758 1 96.44 170 GLY B O 1
ATOM 4499 N N . ALA B 1 171 ? -8.594 -11.102 -12.727 1 97.81 171 ALA B N 1
ATOM 4500 C CA . ALA B 1 171 ? -9.75 -11.969 -12.922 1 97.81 171 ALA B CA 1
ATOM 4501 C C . ALA B 1 171 ? -11.023 -11.148 -13.086 1 97.81 171 ALA B C 1
ATOM 4503 O O . ALA B 1 171 ? -11.984 -11.602 -13.719 1 97.81 171 ALA B O 1
ATOM 4504 N N . GLY B 1 172 ? -11.039 -9.922 -12.578 1 97.25 172 GLY B N 1
ATOM 4505 C CA . GLY B 1 172 ? -12.227 -9.078 -12.641 1 97.25 172 GLY B CA 1
ATOM 4506 C C . GLY B 1 172 ? -12.672 -8.797 -14.062 1 97.25 172 GLY B C 1
ATOM 4507 O O . GLY B 1 172 ? -13.875 -8.656 -14.32 1 97.25 172 GLY B O 1
ATOM 4508 N N . ALA B 1 173 ? -11.727 -8.742 -14.992 1 96.81 173 ALA B N 1
ATOM 4509 C CA . ALA B 1 173 ? -12.039 -8.445 -16.391 1 96.81 173 ALA B CA 1
ATOM 4510 C C . ALA B 1 173 ? -12.805 -9.602 -17.031 1 96.81 173 ALA B C 1
ATOM 4512 O O . ALA B 1 173 ? -13.445 -9.422 -18.078 1 96.81 173 ALA B O 1
ATOM 4513 N N . VAL B 1 174 ? -12.727 -10.789 -16.406 1 98.31 174 VAL B N 1
ATOM 4514 C CA . VAL B 1 174 ? -13.352 -11.977 -16.969 1 98.31 174 VAL B CA 1
ATOM 4515 C C . VAL B 1 174 ? -14.641 -12.297 -16.219 1 98.31 174 VAL B C 1
ATOM 4517 O O . VAL B 1 174 ? -15.688 -12.5 -16.828 1 98.31 174 VAL B O 1
ATOM 4520 N N . SER B 1 175 ? -14.625 -12.219 -14.922 1 98 175 SER B N 1
ATOM 4521 C CA . SER B 1 175 ? -15.727 -12.766 -14.141 1 98 175 SER B CA 1
ATOM 4522 C C . SER B 1 175 ? -16.422 -11.68 -13.32 1 98 175 SER B C 1
ATOM 4524 O O . SER B 1 175 ? -17.469 -11.922 -12.719 1 98 175 SER B O 1
ATOM 4526 N N . GLY B 1 176 ? -15.891 -10.469 -13.266 1 95.75 176 GLY B N 1
ATOM 4527 C CA . GLY B 1 176 ? -16.359 -9.445 -12.344 1 95.75 176 GLY B CA 1
ATOM 4528 C C . GLY B 1 176 ? -15.641 -9.484 -11.008 1 95.75 176 GLY B C 1
ATOM 4529 O O . GLY B 1 176 ? -15.656 -8.5 -10.258 1 95.75 176 GLY B O 1
ATOM 4530 N N . GLY B 1 177 ? -15.031 -10.625 -10.609 1 96.88 177 GLY B N 1
ATOM 4531 C CA . GLY B 1 177 ? -14.188 -10.734 -9.438 1 96.88 177 GLY B CA 1
ATOM 4532 C C . GLY B 1 177 ? -14.961 -10.68 -8.133 1 96.88 177 GLY B C 1
ATOM 4533 O O . GLY B 1 177 ? -14.664 -9.852 -7.266 1 96.88 177 GLY B O 1
ATOM 4534 N N . CYS B 1 178 ? -15.906 -11.602 -7.844 1 97.12 178 CYS B N 1
ATOM 4535 C CA . CYS B 1 178 ? -16.688 -11.641 -6.605 1 97.12 178 CYS B CA 1
ATOM 4536 C C . CYS B 1 178 ? -15.891 -12.297 -5.484 1 97.12 178 CYS B C 1
ATOM 4538 O O . CYS B 1 178 ? -15.703 -11.703 -4.422 1 97.12 178 CYS B O 1
ATOM 4540 N N . PHE B 1 179 ? -15.352 -13.508 -5.656 1 98.38 179 PHE B N 1
ATOM 4541 C CA . PHE B 1 179 ? -14.531 -14.312 -4.762 1 98.38 179 PHE B CA 1
ATOM 4542 C C . PHE B 1 179 ? -15.203 -14.461 -3.402 1 98.38 179 PHE B C 1
ATOM 4544 O O . PHE B 1 179 ? -14.531 -14.641 -2.385 1 98.38 179 PHE B O 1
ATOM 4551 N N . ASN B 1 180 ? -16.516 -14.219 -3.234 1 98.88 180 ASN B N 1
ATOM 4552 C CA . ASN B 1 180 ? -17.281 -14.117 -1.997 1 98.88 180 ASN B CA 1
ATOM 4553 C C . ASN B 1 180 ? -18.766 -14.375 -2.23 1 98.88 180 ASN B C 1
ATOM 4555 O O . ASN B 1 180 ? -19.469 -13.523 -2.787 1 98.88 180 ASN B O 1
ATOM 4559 N N . PRO B 1 181 ? -19.281 -15.523 -1.763 1 98.81 181 PRO B N 1
ATOM 4560 C CA . PRO B 1 181 ? -20.703 -15.836 -1.976 1 98.81 181 PRO B CA 1
ATOM 4561 C C . PRO B 1 181 ? -21.641 -14.734 -1.477 1 98.81 181 PRO B C 1
ATOM 4563 O O . PRO B 1 181 ? -22.703 -14.516 -2.055 1 98.81 181 PRO B O 1
ATOM 4566 N N . ALA B 1 182 ? -21.281 -14.047 -0.388 1 98.75 182 ALA B N 1
ATOM 4567 C CA . ALA B 1 182 ? -22.109 -12.953 0.106 1 98.75 182 ALA B CA 1
ATOM 4568 C C . ALA B 1 182 ? -22.156 -11.805 -0.899 1 98.75 182 ALA B C 1
ATOM 4570 O O . ALA B 1 182 ? -23.203 -11.164 -1.068 1 98.75 182 ALA B O 1
ATOM 4571 N N . VAL B 1 183 ? -21.047 -11.492 -1.544 1 98.75 183 VAL B N 1
ATOM 4572 C CA . VAL B 1 183 ? -21 -10.469 -2.582 1 98.75 183 VAL B CA 1
ATOM 4573 C C . VAL B 1 183 ? -21.844 -10.914 -3.783 1 98.75 183 VAL B C 1
ATOM 4575 O O . VAL B 1 183 ? -22.641 -10.141 -4.312 1 98.75 183 VAL B O 1
ATOM 4578 N N . ALA B 1 184 ? -21.641 -12.195 -4.23 1 98.44 184 ALA B N 1
ATOM 4579 C CA . ALA B 1 184 ? -22.344 -12.727 -5.391 1 98.44 184 ALA B CA 1
ATOM 4580 C C . ALA B 1 184 ? -23.859 -12.672 -5.18 1 98.44 184 ALA B C 1
ATOM 4582 O O . ALA B 1 184 ? -24.594 -12.211 -6.059 1 98.44 184 ALA B O 1
ATOM 4583 N N . LEU B 1 185 ? -24.297 -13.086 -4.047 1 98.19 185 LEU B N 1
ATOM 4584 C CA . LEU B 1 185 ? -25.734 -13.102 -3.766 1 98.19 185 LEU B CA 1
ATOM 4585 C C . LEU B 1 185 ? -26.281 -11.688 -3.65 1 98.19 185 LEU B C 1
ATOM 4587 O O . LEU B 1 185 ? -27.375 -11.398 -4.125 1 98.19 185 LEU B O 1
ATOM 4591 N N . ALA B 1 186 ? -25.531 -10.836 -2.994 1 98.25 186 ALA B N 1
ATOM 4592 C CA . ALA B 1 186 ? -25.969 -9.445 -2.826 1 98.25 186 ALA B CA 1
ATOM 4593 C C . ALA B 1 186 ? -26.172 -8.773 -4.176 1 98.25 186 ALA B C 1
ATOM 4595 O O . ALA B 1 186 ? -27.172 -8.078 -4.383 1 98.25 186 ALA B O 1
ATOM 4596 N N . VAL B 1 187 ? -25.234 -8.93 -5.078 1 97.94 187 VAL B N 1
ATOM 4597 C CA . VAL B 1 187 ? -25.328 -8.336 -6.406 1 97.94 187 VAL B CA 1
ATOM 4598 C C . VAL B 1 187 ? -26.531 -8.906 -7.145 1 97.94 187 VAL B C 1
ATOM 4600 O O . VAL B 1 187 ? -27.297 -8.172 -7.781 1 97.94 187 VAL B O 1
ATOM 4603 N N . ASP B 1 188 ? -26.688 -10.211 -7.086 1 97.75 188 ASP B N 1
ATOM 4604 C CA . ASP B 1 188 ? -27.797 -10.867 -7.77 1 97.75 188 ASP B CA 1
ATOM 4605 C C . ASP B 1 188 ? -29.141 -10.375 -7.23 1 97.75 188 ASP B C 1
ATOM 4607 O O . ASP B 1 188 ? -30.062 -10.086 -8 1 97.75 188 ASP B O 1
ATOM 4611 N N . VAL B 1 189 ? -29.266 -10.203 -5.945 1 97.12 189 VAL B N 1
ATOM 4612 C CA . VAL B 1 189 ? -30.484 -9.742 -5.312 1 97.12 189 VAL B CA 1
ATOM 4613 C C . VAL B 1 189 ? -30.781 -8.297 -5.715 1 97.12 189 VAL B C 1
ATOM 4615 O O . VAL B 1 189 ? -31.906 -7.957 -6.051 1 97.12 189 VAL B O 1
ATOM 4618 N N . SER B 1 190 ? -29.766 -7.48 -5.73 1 95.44 190 SER B N 1
ATOM 4619 C CA . SER B 1 190 ? -29.953 -6.062 -6.02 1 95.44 190 SER B CA 1
ATOM 4620 C C . SER B 1 190 ? -30.359 -5.844 -7.473 1 95.44 190 SER B C 1
ATOM 4622 O O . SER B 1 190 ? -30.984 -4.836 -7.805 1 95.44 190 SER B O 1
ATOM 4624 N N . SER B 1 191 ? -30.047 -6.824 -8.281 1 94.81 191 SER B N 1
ATOM 4625 C CA . SER B 1 191 ? -30.359 -6.695 -9.703 1 94.81 191 SER B CA 1
ATOM 4626 C C . SER B 1 191 ? -31.438 -7.703 -10.117 1 94.81 191 SER B C 1
ATOM 4628 O O . SER B 1 191 ? -31.516 -8.086 -11.281 1 94.81 191 SER B O 1
ATOM 4630 N N . ALA B 1 192 ? -32.25 -8.133 -9.266 1 93.62 192 ALA B N 1
ATOM 4631 C CA . ALA B 1 192 ? -33.188 -9.227 -9.477 1 93.62 192 ALA B CA 1
ATOM 4632 C C . ALA B 1 192 ? -34.188 -8.898 -10.594 1 93.62 192 ALA B C 1
ATOM 4634 O O . ALA B 1 192 ? -34.656 -9.789 -11.297 1 93.62 192 ALA B O 1
ATOM 4635 N N . ALA B 1 193 ? -34.438 -7.652 -10.812 1 91.31 193 ALA B N 1
ATOM 4636 C CA . ALA B 1 193 ? -35.375 -7.23 -11.859 1 91.31 193 ALA B CA 1
ATOM 4637 C C . ALA B 1 193 ? -34.812 -7.562 -13.242 1 91.31 193 ALA B C 1
ATOM 4639 O O . ALA B 1 193 ? -35.562 -7.719 -14.203 1 91.31 193 ALA B O 1
ATOM 4640 N N . ARG B 1 194 ? -33.562 -7.719 -13.312 1 89.5 194 ARG B N 1
ATOM 4641 C CA . ARG B 1 194 ? -32.906 -8.016 -14.586 1 89.5 194 ARG B CA 1
ATOM 4642 C C . ARG B 1 194 ? -32.594 -9.508 -14.703 1 89.5 194 ARG B C 1
ATOM 4644 O O . ARG B 1 194 ? -31.969 -9.938 -15.672 1 89.5 194 ARG B O 1
ATOM 4651 N N . GLY B 1 195 ? -33 -10.234 -13.719 1 89.94 195 GLY B N 1
ATOM 4652 C CA . GLY B 1 195 ? -32.75 -11.664 -13.641 1 89.94 195 GLY B CA 1
ATOM 4653 C C . GLY B 1 195 ? -32.156 -12.086 -12.312 1 89.94 195 GLY B C 1
ATOM 4654 O O . GLY B 1 195 ? -31.422 -11.312 -11.672 1 89.94 195 GLY B O 1
ATOM 4655 N N . PHE B 1 196 ? -32.438 -13.289 -11.938 1 93.44 196 PHE B N 1
ATOM 4656 C CA . PHE B 1 196 ? -31.953 -13.836 -10.672 1 93.44 196 PHE B CA 1
ATOM 4657 C C . PHE B 1 196 ? -31.453 -15.266 -10.844 1 93.44 196 PHE B C 1
ATOM 4659 O O . PHE B 1 196 ? -31.906 -15.977 -11.742 1 93.44 196 PHE B O 1
ATOM 4666 N N . GLY B 1 197 ? -30.516 -15.664 -10.055 1 94.62 197 GLY B N 1
ATOM 4667 C CA . GLY B 1 197 ? -30 -17.031 -10.07 1 94.62 197 GLY B CA 1
ATOM 4668 C C . GLY B 1 197 ? -28.562 -17.109 -10.562 1 94.62 197 GLY B C 1
ATOM 4669 O O . GLY B 1 197 ? -27.953 -18.188 -10.516 1 94.62 197 GLY B O 1
ATOM 4670 N N . TRP B 1 198 ? -28.062 -16.016 -10.992 1 93.94 198 TRP B N 1
ATOM 4671 C CA . TRP B 1 198 ? -26.703 -15.969 -11.523 1 93.94 198 TRP B CA 1
ATOM 4672 C C . TRP B 1 198 ? -25.672 -16.219 -10.422 1 93.94 198 TRP B C 1
ATOM 4674 O O . TRP B 1 198 ? -24.531 -16.609 -10.703 1 93.94 198 TRP B O 1
ATOM 4684 N N . CYS B 1 199 ? -26.062 -16 -9.203 1 96.62 199 CYS B N 1
ATOM 4685 C CA . CYS B 1 199 ? -25.141 -16.188 -8.078 1 96.62 199 CYS B CA 1
ATOM 4686 C C . CYS B 1 199 ? -24.859 -17.672 -7.855 1 96.62 199 CYS B C 1
ATOM 4688 O O . CYS B 1 199 ? -23.812 -18.031 -7.301 1 96.62 199 CYS B O 1
ATOM 4690 N N . VAL B 1 200 ? -25.688 -18.578 -8.312 1 97.5 200 VAL B N 1
ATOM 4691 C CA . VAL B 1 200 ? -25.578 -20 -7.992 1 97.5 200 VAL B CA 1
ATOM 4692 C C . VAL B 1 200 ? -24.281 -20.547 -8.578 1 97.5 200 VAL B C 1
ATOM 4694 O O . VAL B 1 200 ? -23.453 -21.109 -7.852 1 97.5 200 VAL B O 1
ATOM 4697 N N . PRO B 1 201 ? -24.047 -20.391 -9.922 1 97.81 201 PRO B N 1
ATOM 4698 C CA . PRO B 1 201 ? -22.766 -20.875 -10.438 1 97.81 201 PRO B CA 1
ATOM 4699 C C . PRO B 1 201 ? -21.578 -20.203 -9.766 1 97.81 201 PRO B C 1
ATOM 4701 O O . PRO B 1 201 ? -20.562 -20.859 -9.492 1 97.81 201 PRO B O 1
ATOM 4704 N N . TYR B 1 202 ? -21.625 -18.938 -9.492 1 98.19 202 TYR B N 1
ATOM 4705 C CA . TYR B 1 202 ? -20.531 -18.219 -8.836 1 98.19 202 TYR B CA 1
ATOM 4706 C C . TYR B 1 202 ? -20.219 -18.844 -7.48 1 98.19 202 TYR B C 1
ATOM 4708 O O . TYR B 1 202 ? -19.062 -19.109 -7.168 1 98.19 202 TYR B O 1
ATOM 4716 N N . VAL B 1 203 ? -21.25 -19.078 -6.703 1 98.56 203 VAL B N 1
ATOM 4717 C CA . VAL B 1 203 ? -21.078 -19.641 -5.367 1 98.56 203 VAL B CA 1
ATOM 4718 C C . VAL B 1 203 ? -20.469 -21.031 -5.465 1 98.56 203 VAL B C 1
ATOM 4720 O O . VAL B 1 203 ? -19.562 -21.375 -4.688 1 98.56 203 VAL B O 1
ATOM 4723 N N . LEU B 1 204 ? -20.906 -21.812 -6.41 1 98.69 204 LEU B N 1
ATOM 4724 C CA . LEU B 1 204 ? -20.375 -23.156 -6.574 1 98.69 204 LEU B CA 1
ATOM 4725 C C . LEU B 1 204 ? -18.891 -23.125 -6.945 1 98.69 204 LEU B C 1
ATOM 4727 O O . LEU B 1 204 ? -18.094 -23.906 -6.414 1 98.69 204 LEU B O 1
ATOM 4731 N N . PHE B 1 205 ? -18.484 -22.266 -7.891 1 98.69 205 PHE B N 1
ATOM 4732 C CA . PHE B 1 205 ? -17.094 -22.125 -8.273 1 98.69 205 PHE B CA 1
ATOM 4733 C C . PHE B 1 205 ? -16.25 -21.641 -7.094 1 98.69 205 PHE B C 1
ATOM 4735 O O . PHE B 1 205 ? -15.133 -22.125 -6.891 1 98.69 205 PHE B O 1
ATOM 4742 N N . GLU B 1 206 ? -16.812 -20.719 -6.316 1 98.81 206 GLU B N 1
ATOM 4743 C CA . GLU B 1 206 ? -16.109 -20.188 -5.156 1 98.81 206 GLU B CA 1
ATOM 4744 C C . GLU B 1 206 ? -15.898 -21.266 -4.098 1 98.81 206 GLU B C 1
ATOM 4746 O O . GLU B 1 206 ? -14.82 -21.359 -3.5 1 98.81 206 GLU B O 1
ATOM 4751 N N . LEU B 1 207 ? -16.891 -22.094 -3.887 1 98.81 207 LEU B N 1
ATOM 4752 C CA . LEU B 1 207 ? -16.781 -23.172 -2.918 1 98.81 207 LEU B CA 1
ATOM 4753 C C . LEU B 1 207 ? -15.805 -24.234 -3.406 1 98.81 207 LEU B C 1
ATOM 4755 O O . LEU B 1 207 ? -15.109 -24.875 -2.602 1 98.81 207 LEU B O 1
ATOM 4759 N N . ALA B 1 208 ? -15.766 -24.469 -4.723 1 98.88 208 ALA B N 1
ATOM 4760 C CA . ALA B 1 208 ? -14.75 -25.359 -5.277 1 98.88 208 ALA B CA 1
ATOM 4761 C C . ALA B 1 208 ? -13.344 -24.844 -4.98 1 98.88 208 ALA B C 1
ATOM 4763 O O . ALA B 1 208 ? -12.445 -25.625 -4.668 1 98.88 208 ALA B O 1
ATOM 4764 N N . GLY B 1 209 ? -13.164 -23.5 -5.121 1 98.88 209 GLY B N 1
ATOM 4765 C CA . GLY B 1 209 ? -11.898 -22.891 -4.75 1 98.88 209 GLY B CA 1
ATOM 4766 C C . GLY B 1 209 ? -11.555 -23.078 -3.283 1 98.88 209 GLY B C 1
ATOM 4767 O O . GLY B 1 209 ? -10.406 -23.375 -2.941 1 98.88 209 GLY B O 1
ATOM 4768 N N . ALA B 1 210 ? -12.555 -22.953 -2.447 1 98.75 210 ALA B N 1
ATOM 4769 C CA . ALA B 1 210 ? -12.383 -23.141 -1.01 1 98.75 210 ALA B CA 1
ATOM 4770 C C . ALA B 1 210 ? -11.938 -24.562 -0.694 1 98.75 210 ALA B C 1
ATOM 4772 O O . ALA B 1 210 ? -11.039 -24.781 0.127 1 98.75 210 ALA B O 1
ATOM 4773 N N . ALA B 1 211 ? -12.562 -25.531 -1.308 1 98.69 211 ALA B N 1
ATOM 4774 C CA . ALA B 1 211 ? -12.219 -26.938 -1.102 1 98.69 211 ALA B CA 1
ATOM 4775 C C . ALA B 1 211 ? -10.789 -27.234 -1.561 1 98.69 211 ALA B C 1
ATOM 4777 O O . ALA B 1 211 ? -10.039 -27.922 -0.87 1 98.69 211 ALA B O 1
ATOM 4778 N N . ALA B 1 212 ? -10.422 -26.719 -2.723 1 98.81 212 ALA B N 1
ATOM 4779 C CA . ALA B 1 212 ? -9.07 -26.906 -3.252 1 98.81 212 ALA B CA 1
ATOM 4780 C C . ALA B 1 212 ? -8.023 -26.297 -2.324 1 98.81 212 ALA B C 1
ATOM 4782 O O . ALA B 1 212 ? -6.961 -26.875 -2.107 1 98.81 212 ALA B O 1
ATOM 4783 N N . ALA B 1 213 ? -8.344 -25.125 -1.8 1 98.88 213 ALA B N 1
ATOM 4784 C CA . ALA B 1 213 ? -7.418 -24.453 -0.893 1 98.88 213 ALA B CA 1
ATOM 4785 C C . ALA B 1 213 ? -7.176 -25.281 0.362 1 98.88 213 ALA B C 1
ATOM 4787 O O . ALA B 1 213 ? -6.043 -25.391 0.835 1 98.88 213 ALA B O 1
ATOM 4788 N N . SER B 1 214 ? -8.242 -25.844 0.937 1 98.56 214 SER B N 1
ATOM 4789 C CA . SER B 1 214 ? -8.125 -26.672 2.139 1 98.56 214 SER B CA 1
ATOM 4790 C C . SER B 1 214 ? -7.281 -27.906 1.879 1 98.56 214 SER B C 1
ATOM 4792 O O . SER B 1 214 ? -6.453 -28.297 2.711 1 98.56 214 SER B O 1
ATOM 4794 N N . ALA B 1 215 ? -7.477 -28.531 0.733 1 98.31 215 ALA B N 1
ATOM 4795 C CA . ALA B 1 215 ? -6.703 -29.719 0.373 1 98.31 215 ALA B CA 1
ATOM 4796 C C . ALA B 1 215 ? -5.223 -29.375 0.229 1 98.31 215 ALA B C 1
ATOM 4798 O O . ALA B 1 215 ? -4.363 -30.109 0.731 1 98.31 215 ALA B O 1
ATOM 4799 N N . LEU B 1 216 ? -4.906 -28.281 -0.451 1 98.5 216 LEU B N 1
ATOM 4800 C CA . LEU B 1 216 ? -3.514 -27.922 -0.689 1 98.5 216 LEU B CA 1
ATOM 4801 C C . LEU B 1 216 ? -2.857 -27.422 0.593 1 98.5 216 LEU B C 1
ATOM 4803 O O . LEU B 1 216 ? -1.651 -27.594 0.785 1 98.5 216 LEU B O 1
ATOM 4807 N N . PHE B 1 217 ? -3.688 -26.797 1.475 1 98.62 217 PHE B N 1
ATOM 4808 C CA . PHE B 1 217 ? -3.193 -26.406 2.785 1 98.62 217 PHE B CA 1
ATOM 4809 C C . PHE B 1 217 ? -2.65 -27.594 3.551 1 98.62 217 PHE B C 1
ATOM 4811 O O . PHE B 1 217 ? -1.578 -27.531 4.156 1 98.62 217 PHE B O 1
ATOM 4818 N N . LYS B 1 218 ? -3.328 -28.688 3.506 1 98.06 218 LYS B N 1
ATOM 4819 C CA . LYS B 1 218 ? -2.895 -29.906 4.184 1 98.06 218 LYS B CA 1
ATOM 4820 C C . LYS B 1 218 ? -1.586 -30.438 3.594 1 98.06 218 LYS B C 1
ATOM 4822 O O . LYS B 1 218 ? -0.735 -30.953 4.32 1 98.06 218 LYS B O 1
ATOM 4827 N N . LEU B 1 219 ? -1.382 -30.25 2.277 1 98 219 LEU B N 1
ATOM 4828 C CA . LEU B 1 219 ? -0.178 -30.75 1.613 1 98 219 LEU B CA 1
ATOM 4829 C C . LEU B 1 219 ? 1.013 -29.844 1.915 1 98 219 LEU B C 1
ATOM 4831 O O . LEU B 1 219 ? 2.146 -30.312 2.012 1 98 219 LEU B O 1
ATOM 4835 N N . VAL B 1 220 ? 0.791 -28.547 2.084 1 98.19 220 VAL B N 1
ATOM 4836 C CA . VAL B 1 220 ? 1.866 -27.562 2.266 1 98.19 220 VAL B CA 1
ATOM 4837 C C . VAL B 1 220 ? 2.244 -27.484 3.742 1 98.19 220 VAL B C 1
ATOM 4839 O O . VAL B 1 220 ? 3.391 -27.188 4.082 1 98.19 220 VAL B O 1
ATOM 4842 N N . ARG B 1 221 ? 1.234 -27.797 4.582 1 97.94 221 ARG B N 1
ATOM 4843 C CA . ARG B 1 221 ? 1.476 -27.75 6.02 1 97.94 221 ARG B CA 1
ATOM 4844 C C . ARG B 1 221 ? 1.011 -29.031 6.699 1 97.94 221 ARG B C 1
ATOM 4846 O O . ARG B 1 221 ? 0.119 -29 7.547 1 97.94 221 ARG B O 1
ATOM 4853 N N . PRO B 1 222 ? 1.697 -30.078 6.414 1 97.12 222 PRO B N 1
ATOM 4854 C CA . PRO B 1 222 ? 1.293 -31.344 7.035 1 97.12 222 PRO B CA 1
ATOM 4855 C C . PRO B 1 222 ? 1.39 -31.312 8.562 1 97.12 222 PRO B C 1
ATOM 4857 O O . PRO B 1 222 ? 0.669 -32.031 9.242 1 97.12 222 PRO B O 1
ATOM 4860 N N . GLU B 1 223 ? 2.197 -30.391 9.102 1 96.12 223 GLU B N 1
ATOM 4861 C CA . GLU B 1 223 ? 2.383 -30.281 10.547 1 96.12 223 GLU B CA 1
ATOM 4862 C C . GLU B 1 223 ? 1.105 -29.812 11.234 1 96.12 223 GLU B C 1
ATOM 4864 O O . GLU B 1 223 ? 0.893 -30.094 12.422 1 96.12 223 GLU B O 1
ATOM 4869 N N . ASP B 1 224 ? 0.278 -29.156 10.539 1 97.31 224 ASP B N 1
ATOM 4870 C CA . ASP B 1 224 ? -0.982 -28.688 11.109 1 97.31 224 ASP B CA 1
ATOM 4871 C C . ASP B 1 224 ? -2.018 -29.812 11.148 1 97.31 224 ASP B C 1
ATOM 4873 O O . ASP B 1 224 ? -3.082 -29.656 11.75 1 97.31 224 ASP B O 1
ATOM 4877 N N . PHE B 1 225 ? -1.697 -30.938 10.5 1 97 225 PHE B N 1
ATOM 4878 C CA . PHE B 1 225 ? -2.611 -32.062 10.383 1 97 225 PHE B CA 1
ATOM 4879 C C . PHE B 1 225 ? -1.99 -33.344 10.977 1 97 225 PHE B C 1
ATOM 4881 O O . PHE B 1 225 ? -2.377 -34.438 10.625 1 97 225 PHE B O 1
ATOM 4888 N N . GLY B 1 226 ? -0.961 -33.188 11.82 1 95.12 226 GLY B N 1
ATOM 4889 C CA . GLY B 1 226 ? -0.342 -34.281 12.539 1 95.12 226 GLY B CA 1
ATOM 4890 C C . GLY B 1 226 ? 0.84 -34.875 11.797 1 95.12 226 GLY B C 1
ATOM 4891 O O . GLY B 1 226 ? 1.416 -35.875 12.242 1 95.12 226 GLY B O 1
ATOM 4892 N N . GLY B 1 227 ? 1.2 -34.281 10.688 1 95.88 227 GLY B N 1
ATOM 4893 C CA . GLY B 1 227 ? 2.346 -34.719 9.922 1 95.88 227 GLY B CA 1
ATOM 4894 C C . GLY B 1 227 ? 3.602 -33.938 10.18 1 95.88 227 GLY B C 1
ATOM 4895 O O . GLY B 1 227 ? 3.672 -33.188 11.156 1 95.88 227 GLY B O 1
ATOM 4896 N N . GLU B 1 228 ? 4.637 -34.156 9.297 1 95.5 228 GLU B N 1
ATOM 4897 C CA . GLU B 1 228 ? 5.906 -33.469 9.422 1 95.5 228 GLU B CA 1
ATOM 4898 C C . GLU B 1 228 ? 6.223 -32.656 8.164 1 95.5 228 GLU B C 1
ATOM 4900 O O . GLU B 1 228 ? 5.836 -33.031 7.062 1 95.5 228 GLU B O 1
ATOM 4905 N N . ARG B 1 229 ? 6.918 -31.578 8.43 1 92.81 229 ARG B N 1
ATOM 4906 C CA . ARG B 1 229 ? 7.383 -30.797 7.285 1 92.81 229 ARG B CA 1
ATOM 4907 C C . ARG B 1 229 ? 8.211 -31.656 6.336 1 92.81 229 ARG B C 1
ATOM 4909 O O . ARG B 1 229 ? 8.953 -32.531 6.777 1 92.81 229 ARG B O 1
ATOM 4916 N N . SER B 1 230 ? 8.086 -31.359 5.02 1 92.88 230 SER B N 1
ATOM 4917 C CA . SER B 1 230 ? 8.742 -32.188 4.02 1 92.88 230 SER B CA 1
ATOM 4918 C C . SER B 1 230 ? 9.312 -31.344 2.885 1 92.88 230 SER B C 1
ATOM 4920 O O . SER B 1 230 ? 8.891 -30.203 2.678 1 92.88 230 SER B O 1
ATOM 4922 N N . GLY B 1 231 ? 10.25 -31.906 2.156 1 95.19 231 GLY B N 1
ATOM 4923 C CA . GLY B 1 231 ? 10.766 -31.266 0.951 1 95.19 231 GLY B CA 1
ATOM 4924 C C . GLY B 1 231 ? 9.719 -31.109 -0.131 1 95.19 231 GLY B C 1
ATOM 4925 O O . GLY B 1 231 ? 9.773 -30.156 -0.917 1 95.19 231 GLY B O 1
ATOM 4926 N N . GLN B 1 232 ? 8.797 -32.031 -0.14 1 96.75 232 GLN B N 1
ATOM 4927 C CA . GLN B 1 232 ? 7.703 -31.938 -1.104 1 96.75 232 GLN B CA 1
ATOM 4928 C C . GLN B 1 232 ? 6.859 -30.688 -0.871 1 96.75 232 GLN B C 1
ATOM 4930 O O . GLN B 1 232 ? 6.375 -30.078 -1.823 1 96.75 232 GLN B O 1
ATOM 4935 N N . ALA B 1 233 ? 6.676 -30.328 0.378 1 98.25 233 ALA B N 1
ATOM 4936 C CA . ALA B 1 233 ? 5.93 -29.125 0.716 1 98.25 233 ALA B CA 1
ATOM 4937 C C . ALA B 1 233 ? 6.645 -27.875 0.201 1 98.25 233 ALA B C 1
ATOM 4939 O O . ALA B 1 233 ? 6 -26.922 -0.256 1 98.25 233 ALA B O 1
ATOM 4940 N N . GLU B 1 234 ? 7.953 -27.891 0.288 1 98.31 234 GLU B N 1
ATOM 4941 C CA . GLU B 1 234 ? 8.742 -26.766 -0.207 1 98.31 234 GLU B CA 1
ATOM 4942 C C . GLU B 1 234 ? 8.609 -26.625 -1.721 1 98.31 234 GLU B C 1
ATOM 4944 O O . GLU B 1 234 ? 8.406 -25.516 -2.229 1 98.31 234 GLU B O 1
ATOM 4949 N N . LEU B 1 235 ? 8.727 -27.719 -2.408 1 98.69 235 LEU B N 1
ATOM 4950 C CA . LEU B 1 235 ? 8.648 -27.703 -3.863 1 98.69 235 LEU B CA 1
ATOM 4951 C C . LEU B 1 235 ? 7.25 -27.297 -4.332 1 98.69 235 LEU B C 1
ATOM 4953 O O . LEU B 1 235 ? 7.102 -26.547 -5.289 1 98.69 235 LEU B O 1
ATOM 4957 N N . LEU B 1 236 ? 6.215 -27.828 -3.666 1 98.69 236 LEU B N 1
ATOM 4958 C CA . LEU B 1 236 ? 4.84 -27.469 -3.988 1 98.69 236 LEU B CA 1
ATOM 4959 C C . LEU B 1 236 ? 4.602 -25.984 -3.758 1 98.69 236 LEU B C 1
ATOM 4961 O O . LEU B 1 236 ? 3.883 -25.344 -4.527 1 98.69 236 LEU B O 1
ATOM 4965 N N . SER B 1 237 ? 5.211 -25.453 -2.691 1 98.81 237 SER B N 1
ATOM 4966 C CA . SER B 1 237 ? 5.078 -24.031 -2.391 1 98.81 237 SER B CA 1
ATOM 4967 C C . SER B 1 237 ? 5.699 -23.188 -3.49 1 98.81 237 SER B C 1
ATOM 4969 O O . SER B 1 237 ? 5.117 -22.172 -3.904 1 98.81 237 SER B O 1
ATOM 4971 N N . GLU B 1 238 ? 6.891 -23.531 -3.982 1 98.88 238 GLU B N 1
ATOM 4972 C CA . GLU B 1 238 ? 7.539 -22.812 -5.078 1 98.88 238 GLU B CA 1
ATOM 4973 C C . GLU B 1 238 ? 6.715 -22.891 -6.355 1 98.88 238 GLU B C 1
ATOM 4975 O O . GLU B 1 238 ? 6.621 -21.922 -7.105 1 98.88 238 GLU B O 1
ATOM 4980 N N . PHE B 1 239 ? 6.137 -24.094 -6.598 1 98.88 239 PHE B N 1
ATOM 4981 C CA . PHE B 1 239 ? 5.258 -24.281 -7.746 1 98.88 239 PHE B CA 1
ATOM 4982 C C . PHE B 1 239 ? 4.031 -23.391 -7.648 1 98.88 239 PHE B C 1
ATOM 4984 O O . PHE B 1 239 ? 3.723 -22.641 -8.586 1 98.88 239 PHE B O 1
ATOM 4991 N N . LEU B 1 240 ? 3.346 -23.375 -6.492 1 98.88 240 LEU B N 1
ATOM 4992 C CA . LEU B 1 240 ? 2.094 -22.656 -6.297 1 98.88 240 LEU B CA 1
ATOM 4993 C C . LEU B 1 240 ? 2.322 -21.141 -6.359 1 98.88 240 LEU B C 1
ATOM 4995 O O . LEU B 1 240 ? 1.54 -20.422 -6.977 1 98.88 240 LEU B O 1
ATOM 4999 N N . GLY B 1 241 ? 3.408 -20.734 -5.637 1 98.94 241 GLY B N 1
ATOM 5000 C CA . GLY B 1 241 ? 3.711 -19.312 -5.664 1 98.94 241 GLY B CA 1
ATOM 5001 C C . GLY B 1 241 ? 3.994 -18.781 -7.055 1 98.94 241 GLY B C 1
ATOM 5002 O O . GLY B 1 241 ? 3.494 -17.719 -7.441 1 98.94 241 GLY B O 1
ATOM 5003 N N . THR B 1 242 ? 4.723 -19.516 -7.859 1 98.94 242 THR B N 1
ATOM 5004 C CA . THR B 1 242 ? 5.051 -19.109 -9.227 1 98.94 242 THR B CA 1
ATOM 5005 C C . THR B 1 242 ? 3.826 -19.219 -10.125 1 98.94 242 THR B C 1
ATOM 5007 O O . THR B 1 242 ? 3.625 -18.375 -11 1 98.94 242 THR B O 1
ATOM 5010 N N . PHE B 1 243 ? 3.01 -20.266 -9.938 1 98.94 243 PHE B N 1
ATOM 5011 C CA . PHE B 1 243 ? 1.772 -20.438 -10.688 1 98.94 243 PHE B CA 1
ATOM 5012 C C . PHE B 1 243 ? 0.869 -19.219 -10.531 1 98.94 243 PHE B C 1
ATOM 5014 O O . PHE B 1 243 ? 0.391 -18.656 -11.516 1 98.94 243 PHE B O 1
ATOM 5021 N N . VAL B 1 244 ? 0.646 -18.781 -9.25 1 98.94 244 VAL B N 1
ATOM 5022 C CA . VAL B 1 244 ? -0.24 -17.656 -8.977 1 98.94 244 VAL B CA 1
ATOM 5023 C C . VAL B 1 244 ? 0.352 -16.375 -9.562 1 98.94 244 VAL B C 1
ATOM 5025 O O . VAL B 1 244 ? -0.372 -15.547 -10.125 1 98.94 244 VAL B O 1
ATOM 5028 N N . LEU B 1 245 ? 1.674 -16.219 -9.461 1 98.94 245 LEU B N 1
ATOM 5029 C CA . LEU B 1 245 ? 2.361 -15.062 -10 1 98.94 245 LEU B CA 1
ATOM 5030 C C . LEU B 1 245 ? 2.178 -14.969 -11.516 1 98.94 245 LEU B C 1
ATOM 5032 O O . LEU B 1 245 ? 1.712 -13.953 -12.031 1 98.94 245 LEU B O 1
ATOM 5036 N N . VAL B 1 246 ? 2.453 -16.031 -12.219 1 98.88 246 VAL B N 1
ATOM 5037 C CA . VAL B 1 246 ? 2.43 -16.031 -13.68 1 98.88 246 VAL B CA 1
ATOM 5038 C C . VAL B 1 246 ? 0.985 -15.969 -14.172 1 98.88 246 VAL B C 1
ATOM 5040 O O . VAL B 1 246 ? 0.695 -15.328 -15.188 1 98.88 246 VAL B O 1
ATOM 5043 N N . LEU B 1 247 ? 0.071 -16.641 -13.484 1 98.94 247 LEU B N 1
ATOM 5044 C CA . LEU B 1 247 ? -1.346 -16.547 -13.82 1 98.94 247 LEU B CA 1
ATOM 5045 C C . LEU B 1 247 ? -1.814 -15.094 -13.773 1 98.94 247 LEU B C 1
ATOM 5047 O O . LEU B 1 247 ? -2.49 -14.633 -14.695 1 98.94 247 LEU B O 1
ATOM 5051 N N . THR B 1 248 ? -1.457 -14.406 -12.734 1 98.94 248 THR B N 1
ATOM 5052 C CA . THR B 1 248 ? -1.88 -13.023 -12.555 1 98.94 248 THR B CA 1
ATOM 5053 C C . THR B 1 248 ? -1.221 -12.117 -13.586 1 98.94 248 THR B C 1
ATOM 5055 O O . THR B 1 248 ? -1.83 -11.148 -14.055 1 98.94 248 THR B O 1
ATOM 5058 N N . VAL B 1 249 ? 0.033 -12.414 -13.977 1 98.81 249 VAL B N 1
ATOM 5059 C CA . VAL B 1 249 ? 0.694 -11.688 -15.055 1 98.81 249 VAL B CA 1
ATOM 5060 C C . VAL B 1 249 ? -0.139 -11.789 -16.328 1 98.81 249 VAL B C 1
ATOM 5062 O O . VAL B 1 249 ? -0.496 -10.773 -16.938 1 98.81 249 VAL B O 1
ATOM 5065 N N . GLY B 1 250 ? -0.504 -13.008 -16.75 1 98.62 250 GLY B N 1
ATOM 5066 C CA . GLY B 1 250 ? -1.213 -13.227 -18 1 98.62 250 GLY B CA 1
ATOM 5067 C C . GLY B 1 250 ? -2.588 -12.586 -18.031 1 98.62 250 GLY B C 1
ATOM 5068 O O . GLY B 1 250 ? -2.965 -11.953 -19.016 1 98.62 250 GLY B O 1
ATOM 5069 N N . LEU B 1 251 ? -3.312 -12.727 -16.906 1 98.81 251 LEU B N 1
ATOM 5070 C CA . LEU B 1 251 ? -4.66 -12.172 -16.844 1 98.81 251 LEU B CA 1
ATOM 5071 C C . LEU B 1 251 ? -4.629 -10.648 -16.922 1 98.81 251 LEU B C 1
ATOM 5073 O O . LEU B 1 251 ? -5.48 -10.039 -17.578 1 98.81 251 LEU B O 1
ATOM 5077 N N . ASN B 1 252 ? -3.676 -10.047 -16.297 1 98.62 252 ASN B N 1
ATOM 5078 C CA . ASN B 1 252 ? -3.598 -8.586 -16.297 1 98.62 252 ASN B CA 1
ATOM 5079 C C . ASN B 1 252 ? -3.174 -8.055 -17.656 1 98.62 252 ASN B C 1
ATOM 5081 O O . ASN B 1 252 ? -3.703 -7.043 -18.125 1 98.62 252 ASN B O 1
ATOM 5085 N N . VAL B 1 253 ? -2.184 -8.703 -18.281 1 98 253 VAL B N 1
ATOM 5086 C CA . VAL B 1 253 ? -1.688 -8.234 -19.562 1 98 253 VAL B CA 1
ATOM 5087 C C . VAL B 1 253 ? -2.783 -8.359 -20.625 1 98 253 VAL B C 1
ATOM 5089 O O . VAL B 1 253 ? -3.029 -7.422 -21.391 1 98 253 VAL B O 1
ATOM 5092 N N . LEU B 1 254 ? -3.463 -9.5 -20.688 1 97.81 254 LEU B N 1
ATOM 5093 C CA . LEU B 1 254 ? -4.5 -9.742 -21.672 1 97.81 254 LEU B CA 1
ATOM 5094 C C . LEU B 1 254 ? -5.707 -8.844 -21.438 1 97.81 254 LEU B C 1
ATOM 5096 O O . LEU B 1 254 ? -6.391 -8.438 -22.375 1 97.81 254 LEU B O 1
ATOM 5100 N N . ALA B 1 255 ? -5.949 -8.477 -20.172 1 97.5 255 ALA B N 1
ATOM 5101 C CA . ALA B 1 255 ? -7.074 -7.617 -19.828 1 97.5 255 ALA B CA 1
ATOM 5102 C C . ALA B 1 255 ? -6.73 -6.148 -20.047 1 97.5 255 ALA B C 1
ATOM 5104 O O . ALA B 1 255 ? -7.609 -5.285 -20 1 97.5 255 ALA B O 1
ATOM 5105 N N . LYS B 1 256 ? -5.426 -5.844 -20.312 1 96.38 256 LYS B N 1
ATOM 5106 C CA . LYS B 1 256 ? -4.965 -4.457 -20.328 1 96.38 256 LYS B CA 1
ATOM 5107 C C . LYS B 1 256 ? -5.383 -3.727 -19.062 1 96.38 256 LYS B C 1
ATOM 5109 O O . LYS B 1 256 ? -5.961 -2.641 -19.125 1 96.38 256 LYS B O 1
ATOM 5114 N N . SER B 1 257 ? -5.117 -4.371 -17.969 1 96.94 257 SER B N 1
ATOM 5115 C CA . SER B 1 257 ? -5.57 -3.896 -16.672 1 96.94 257 SER B CA 1
ATOM 5116 C C . SER B 1 257 ? -4.977 -2.527 -16.344 1 96.94 257 SER B C 1
ATOM 5118 O O . SER B 1 257 ? -3.795 -2.283 -16.578 1 96.94 257 SER B O 1
ATOM 5120 N N . PRO B 1 258 ? -5.754 -1.605 -15.766 1 95.06 258 PRO B N 1
ATOM 5121 C CA . PRO B 1 258 ? -5.266 -0.265 -15.43 1 95.06 258 PRO B CA 1
ATOM 5122 C C . PRO B 1 258 ? -4.277 -0.271 -14.266 1 95.06 258 PRO B C 1
ATOM 5124 O O . PRO B 1 258 ? -3.633 0.745 -13.992 1 95.06 258 PRO B O 1
ATOM 5127 N N . ALA B 1 259 ? -4.109 -1.375 -13.586 1 97.44 259 ALA B N 1
ATOM 5128 C CA . ALA B 1 259 ? -3.199 -1.492 -12.453 1 97.44 259 ALA B CA 1
ATOM 5129 C C . ALA B 1 259 ? -2.426 -2.807 -12.5 1 97.44 259 ALA B C 1
ATOM 5131 O O . ALA B 1 259 ? -2.211 -3.447 -11.469 1 97.44 259 ALA B O 1
ATOM 5132 N N . GLY B 1 260 ? -2.014 -3.229 -13.695 1 97.81 260 GLY B N 1
ATOM 5133 C CA . GLY B 1 260 ? -1.43 -4.543 -13.922 1 97.81 260 GLY B CA 1
ATOM 5134 C C . GLY B 1 260 ? -0.234 -4.824 -13.031 1 97.81 260 GLY B C 1
ATOM 5135 O O . GLY B 1 260 ? -0.199 -5.844 -12.344 1 97.81 260 GLY B O 1
ATOM 5136 N N . ALA B 1 261 ? 0.773 -3.891 -12.945 1 98.19 261 ALA B N 1
ATOM 5137 C CA . ALA B 1 261 ? 1.996 -4.117 -12.188 1 98.19 261 ALA B CA 1
ATOM 5138 C C . ALA B 1 261 ? 1.695 -4.242 -10.695 1 98.19 261 ALA B C 1
ATOM 5140 O O . ALA B 1 261 ? 2.295 -5.066 -10 1 98.19 261 ALA B O 1
ATOM 5141 N N . LEU B 1 262 ? 0.781 -3.451 -10.188 1 98.5 262 LEU B N 1
ATOM 5142 C CA . LEU B 1 262 ? 0.392 -3.521 -8.781 1 98.5 262 LEU B CA 1
ATOM 5143 C C . LEU B 1 262 ? -0.32 -4.836 -8.477 1 98.5 262 LEU B C 1
ATOM 5145 O O . LEU B 1 262 ? -0.103 -5.438 -7.426 1 98.5 262 LEU B O 1
ATOM 5149 N N . SER B 1 263 ? -1.213 -5.211 -9.383 1 98.75 263 SER B N 1
ATOM 5150 C CA . SER B 1 263 ? -1.959 -6.457 -9.25 1 98.75 263 SER B CA 1
ATOM 5151 C C . SER B 1 263 ? -1.021 -7.66 -9.195 1 98.75 263 SER B C 1
ATOM 5153 O O . SER B 1 263 ? -1.166 -8.531 -8.336 1 98.75 263 SER B O 1
ATOM 5155 N N . ILE B 1 264 ? -0.07 -7.723 -10.07 1 98.94 264 ILE B N 1
ATOM 5156 C CA . ILE B 1 264 ? 0.91 -8.797 -10.148 1 98.94 264 ILE B CA 1
ATOM 5157 C C . ILE B 1 264 ? 1.76 -8.82 -8.883 1 98.94 264 ILE B C 1
ATOM 5159 O O . ILE B 1 264 ? 1.988 -9.883 -8.297 1 98.94 264 ILE B O 1
ATOM 5163 N N . ALA B 1 265 ? 2.189 -7.664 -8.484 1 98.88 265 ALA B N 1
ATOM 5164 C CA . ALA B 1 265 ? 2.963 -7.523 -7.25 1 98.88 265 ALA B CA 1
ATOM 5165 C C . ALA B 1 265 ? 2.162 -8 -6.043 1 98.88 265 ALA B C 1
ATOM 5167 O O . ALA B 1 265 ? 2.717 -8.609 -5.125 1 98.88 265 ALA B O 1
ATOM 5168 N N . ALA B 1 266 ? 0.899 -7.707 -6.027 1 98.88 266 ALA B N 1
ATOM 5169 C CA . ALA B 1 266 ? 0.022 -8.102 -4.93 1 98.88 266 ALA B CA 1
ATOM 5170 C C . ALA B 1 266 ? -0.077 -9.625 -4.828 1 98.88 266 ALA B C 1
ATOM 5172 O O . ALA B 1 266 ? -0.037 -10.18 -3.73 1 98.88 266 ALA B O 1
ATOM 5173 N N . ALA B 1 267 ? -0.214 -10.258 -5.941 1 98.88 267 ALA B N 1
ATOM 5174 C CA . ALA B 1 267 ? -0.248 -11.719 -5.953 1 98.88 267 ALA B CA 1
ATOM 5175 C C . ALA B 1 267 ? 1.044 -12.305 -5.391 1 98.88 267 ALA B C 1
ATOM 5177 O O . ALA B 1 267 ? 1.011 -13.219 -4.566 1 98.88 267 ALA B O 1
ATOM 5178 N N . LEU B 1 268 ? 2.135 -11.773 -5.836 1 98.88 268 LEU B N 1
ATOM 5179 C CA . LEU B 1 268 ? 3.441 -12.211 -5.363 1 98.88 268 LEU B CA 1
ATOM 5180 C C . LEU B 1 268 ? 3.561 -12.031 -3.854 1 98.88 268 LEU B C 1
ATOM 5182 O O . LEU B 1 268 ? 3.945 -12.953 -3.139 1 98.88 268 LEU B O 1
ATOM 5186 N N . THR B 1 269 ? 3.211 -10.859 -3.352 1 98.81 269 THR B N 1
ATOM 5187 C CA . THR B 1 269 ? 3.338 -10.516 -1.939 1 98.81 269 THR B CA 1
ATOM 5188 C C . THR B 1 269 ? 2.477 -11.438 -1.081 1 98.81 269 THR B C 1
ATOM 5190 O O . THR B 1 269 ? 2.93 -11.938 -0.048 1 98.81 269 THR B O 1
ATOM 5193 N N . ALA B 1 270 ? 1.229 -11.633 -1.508 1 98.81 270 ALA B N 1
ATOM 5194 C CA . ALA B 1 270 ? 0.312 -12.484 -0.753 1 98.81 270 ALA B CA 1
ATOM 5195 C C . ALA B 1 270 ? 0.864 -13.898 -0.618 1 98.81 270 ALA B C 1
ATOM 5197 O O . ALA B 1 270 ? 0.829 -14.484 0.467 1 98.81 270 ALA B O 1
ATOM 5198 N N . MET B 1 271 ? 1.436 -14.398 -1.678 1 98.88 271 MET B N 1
ATOM 5199 C CA . MET B 1 271 ? 1.941 -15.773 -1.652 1 98.88 271 MET B CA 1
ATOM 5200 C C . MET B 1 271 ? 3.232 -15.859 -0.845 1 98.88 271 MET B C 1
ATOM 5202 O O . MET B 1 271 ? 3.49 -16.875 -0.19 1 98.88 271 MET B O 1
ATOM 5206 N N . ILE B 1 272 ? 4.055 -14.805 -0.882 1 98.56 272 ILE B N 1
ATOM 5207 C CA . ILE B 1 272 ? 5.25 -14.781 -0.047 1 98.56 272 ILE B CA 1
ATOM 5208 C C . ILE B 1 272 ? 4.855 -14.898 1.424 1 98.56 272 ILE B C 1
ATOM 5210 O O . ILE B 1 272 ? 5.441 -15.68 2.172 1 98.56 272 ILE B O 1
ATOM 5214 N N . TYR B 1 273 ? 3.85 -14.164 1.829 1 97.56 273 TYR B N 1
ATOM 5215 C CA . TYR B 1 273 ? 3.422 -14.227 3.221 1 97.56 273 TYR B CA 1
ATOM 5216 C C . TYR B 1 273 ? 2.783 -15.578 3.537 1 97.56 273 TYR B C 1
ATOM 5218 O O . TYR B 1 273 ? 2.889 -16.062 4.66 1 97.56 273 TYR B O 1
ATOM 5226 N N . ALA B 1 274 ? 2.146 -16.156 2.578 1 98.06 274 ALA B N 1
ATOM 5227 C CA . ALA B 1 274 ? 1.434 -17.422 2.805 1 98.06 274 ALA B CA 1
ATOM 5228 C C . ALA B 1 274 ? 2.408 -18.578 3.02 1 98.06 274 ALA B C 1
ATOM 5230 O O . ALA B 1 274 ? 2.234 -19.375 3.936 1 98.06 274 ALA B O 1
ATOM 5231 N N . VAL B 1 275 ? 3.525 -18.641 2.203 1 97.88 275 VAL B N 1
ATOM 5232 C CA . VAL B 1 275 ? 4.301 -19.875 2.238 1 97.88 275 VAL B CA 1
ATOM 5233 C C . VAL B 1 275 ? 5.789 -19.547 2.367 1 97.88 275 VAL B C 1
ATOM 5235 O O . VAL B 1 275 ? 6.641 -20.422 2.191 1 97.88 275 VAL B O 1
ATOM 5238 N N . GLY B 1 276 ? 6.141 -18.297 2.652 1 96.19 276 GLY B N 1
ATOM 5239 C CA . GLY B 1 276 ? 7.535 -17.922 2.812 1 96.19 276 GLY B CA 1
ATOM 5240 C C . GLY B 1 276 ? 8.258 -18.734 3.859 1 96.19 276 GLY B C 1
ATOM 5241 O O . GLY B 1 276 ? 9.445 -19.047 3.705 1 96.19 276 GLY B O 1
ATOM 5242 N N . ASP B 1 277 ? 7.609 -19.078 4.941 1 94.31 277 ASP B N 1
ATOM 5243 C CA . ASP B 1 277 ? 8.234 -19.828 6.023 1 94.31 277 ASP B CA 1
ATOM 5244 C C . ASP B 1 277 ? 8.375 -21.312 5.645 1 94.31 277 ASP B C 1
ATOM 5246 O O . ASP B 1 277 ? 9.109 -22.047 6.301 1 94.31 277 ASP B O 1
ATOM 5250 N N . VAL B 1 278 ? 7.621 -21.703 4.582 1 96.69 278 VAL B N 1
ATOM 5251 C CA . VAL B 1 278 ? 7.676 -23.094 4.16 1 96.69 278 VAL B CA 1
ATOM 5252 C C . VAL B 1 278 ? 8.859 -23.312 3.223 1 96.69 278 VAL B C 1
ATOM 5254 O O . VAL B 1 278 ? 9.688 -24.203 3.441 1 96.69 278 VAL B O 1
ATOM 5257 N N . SER B 1 279 ? 9.055 -22.484 2.256 1 97.19 279 SER B N 1
ATOM 5258 C CA . SER B 1 279 ? 10.047 -22.75 1.218 1 97.19 279 SER B CA 1
ATOM 5259 C C . SER B 1 279 ? 11.047 -21.609 1.104 1 97.19 279 SER B C 1
ATOM 5261 O O . SER B 1 279 ? 12.031 -21.703 0.364 1 97.19 279 SER B O 1
ATOM 5263 N N . GLY B 1 280 ? 10.797 -20.484 1.725 1 95.62 280 GLY B N 1
ATOM 5264 C CA . GLY B 1 280 ? 11.547 -19.266 1.475 1 95.62 280 GLY B CA 1
ATOM 5265 C C . GLY B 1 280 ? 10.93 -18.391 0.395 1 95.62 280 GLY B C 1
ATOM 5266 O O . GLY B 1 280 ? 11.32 -17.234 0.222 1 95.62 280 GLY B O 1
ATOM 5267 N N . ALA B 1 281 ? 10.016 -18.953 -0.398 1 98.12 281 ALA B N 1
ATOM 5268 C CA . ALA B 1 281 ? 9.203 -18.234 -1.382 1 98.12 281 ALA B CA 1
ATOM 5269 C C . ALA B 1 281 ? 10.086 -17.484 -2.381 1 98.12 281 ALA B C 1
ATOM 5271 O O . ALA B 1 281 ? 9.898 -16.297 -2.6 1 98.12 281 ALA B O 1
ATOM 5272 N N . HIS B 1 282 ? 10.984 -18.234 -3.062 1 98.69 282 HIS B N 1
ATOM 5273 C CA . HIS B 1 282 ? 11.828 -17.609 -4.078 1 98.69 282 HIS B CA 1
ATOM 5274 C C . HIS B 1 282 ? 11.008 -17.203 -5.297 1 98.69 282 HIS B C 1
ATOM 5276 O O . HIS B 1 282 ? 11.102 -16.047 -5.75 1 98.69 282 HIS B O 1
ATOM 5282 N N . PHE B 1 283 ? 10.195 -18.125 -5.84 1 98.88 283 PHE B N 1
ATOM 5283 C CA . PHE B 1 283 ? 9.234 -17.953 -6.93 1 98.88 283 PHE B CA 1
ATOM 5284 C C . PHE B 1 283 ? 9.93 -17.422 -8.18 1 98.88 283 PHE B C 1
ATOM 5286 O O . PHE B 1 283 ? 9.266 -16.969 -9.109 1 98.88 283 PHE B O 1
ATOM 5293 N N . ASN B 1 284 ? 11.273 -17.328 -8.273 1 98.94 284 ASN B N 1
ATOM 5294 C CA . ASN B 1 284 ? 12.062 -16.641 -9.289 1 98.94 284 ASN B CA 1
ATOM 5295 C C . ASN B 1 284 ? 13.469 -17.234 -9.383 1 98.94 284 ASN B C 1
ATOM 5297 O O . ASN B 1 284 ? 14.297 -17.031 -8.492 1 98.94 284 ASN B O 1
ATOM 5301 N N . PRO B 1 285 ? 13.758 -17.938 -10.477 1 98.94 285 PRO B N 1
ATOM 5302 C CA . PRO B 1 285 ? 15.086 -18.531 -10.617 1 98.94 285 PRO B CA 1
ATOM 5303 C C . PRO B 1 285 ? 16.203 -17.516 -10.445 1 98.94 285 PRO B C 1
ATOM 5305 O O . PRO B 1 285 ? 17.281 -17.844 -9.945 1 98.94 285 PRO B O 1
ATOM 5308 N N . ALA B 1 286 ? 16.047 -16.25 -10.867 1 98.88 286 ALA B N 1
ATOM 5309 C CA . ALA B 1 286 ? 17.062 -15.219 -10.672 1 98.88 286 ALA B CA 1
ATOM 5310 C C . ALA B 1 286 ? 17.281 -14.953 -9.188 1 98.88 286 ALA B C 1
ATOM 5312 O O . ALA B 1 286 ? 18.422 -14.734 -8.75 1 98.88 286 ALA B O 1
ATOM 5313 N N . VAL B 1 287 ? 16.25 -14.922 -8.422 1 98.88 287 VAL B N 1
ATOM 5314 C CA . VAL B 1 287 ? 16.328 -14.742 -6.98 1 98.88 287 VAL B CA 1
ATOM 5315 C C . VAL B 1 287 ? 17 -15.961 -6.352 1 98.88 287 VAL B C 1
ATOM 5317 O O . VAL B 1 287 ? 17.859 -15.82 -5.473 1 98.88 287 VAL B O 1
ATOM 5320 N N . THR B 1 288 ? 16.547 -17.188 -6.781 1 98.81 288 THR B N 1
ATOM 5321 C CA . THR B 1 288 ? 17.172 -18.422 -6.293 1 98.81 288 THR B CA 1
ATOM 5322 C C . THR B 1 288 ? 18.672 -18.391 -6.527 1 98.81 288 THR B C 1
ATOM 5324 O O . THR B 1 288 ? 19.453 -18.719 -5.633 1 98.81 288 THR B O 1
ATOM 5327 N N . LEU B 1 289 ? 19.047 -17.953 -7.68 1 98.44 289 LEU B N 1
ATOM 5328 C CA . LEU B 1 289 ? 20.469 -17.859 -8 1 98.44 289 LEU B CA 1
ATOM 5329 C C . LEU B 1 289 ? 21.172 -16.828 -7.121 1 98.44 289 LEU B C 1
ATOM 5331 O O . LEU B 1 289 ? 22.281 -17.062 -6.645 1 98.44 289 LEU B O 1
ATOM 5335 N N . ALA B 1 290 ? 20.578 -15.648 -6.984 1 98.56 290 ALA B N 1
ATOM 5336 C CA . ALA B 1 290 ? 21.172 -14.586 -6.176 1 98.56 290 ALA B CA 1
ATOM 5337 C C . ALA B 1 290 ? 21.438 -15.062 -4.75 1 98.56 290 ALA B C 1
ATOM 5339 O O . ALA B 1 290 ? 22.484 -14.781 -4.176 1 98.56 290 ALA B O 1
ATOM 5340 N N . ILE B 1 291 ? 20.453 -15.75 -4.18 1 97.81 291 ILE B N 1
ATOM 5341 C CA . ILE B 1 291 ? 20.594 -16.25 -2.814 1 97.81 291 ILE B CA 1
ATOM 5342 C C . ILE B 1 291 ? 21.703 -17.281 -2.746 1 97.81 291 ILE B C 1
ATOM 5344 O O . ILE B 1 291 ? 22.547 -17.234 -1.851 1 97.81 291 ILE B O 1
ATOM 5348 N N . LEU B 1 292 ? 21.688 -18.219 -3.691 1 97.31 292 LEU B N 1
ATOM 5349 C CA . LEU B 1 292 ? 22.734 -19.234 -3.738 1 97.31 292 LEU B CA 1
ATOM 5350 C C . LEU B 1 292 ? 24.109 -18.594 -3.9 1 97.31 292 LEU B C 1
ATOM 5352 O O . LEU B 1 292 ? 25.062 -18.938 -3.184 1 97.31 292 LEU B O 1
ATOM 5356 N N . ALA B 1 293 ? 24.234 -17.625 -4.781 1 96.69 293 ALA B N 1
ATOM 5357 C CA . ALA B 1 293 ? 25.5 -17 -5.133 1 96.69 293 ALA B CA 1
ATOM 5358 C C . ALA B 1 293 ? 25.984 -16.078 -4.016 1 96.69 293 ALA B C 1
ATOM 5360 O O . ALA B 1 293 ? 27.172 -15.766 -3.932 1 96.69 293 ALA B O 1
ATOM 5361 N N . SER B 1 294 ? 25.062 -15.594 -3.203 1 94.38 294 SER B N 1
ATOM 5362 C CA . SER B 1 294 ? 25.453 -14.727 -2.098 1 94.38 294 SER B CA 1
ATOM 5363 C C . SER B 1 294 ? 26.297 -15.477 -1.077 1 94.38 294 SER B C 1
ATOM 5365 O O . SER B 1 294 ? 27.062 -14.875 -0.323 1 94.38 294 SER B O 1
ATOM 5367 N N . GLY B 1 295 ? 26.094 -16.828 -0.952 1 91.5 295 GLY B N 1
ATOM 5368 C CA . GLY B 1 295 ? 26.828 -17.672 -0.023 1 91.5 295 GLY B CA 1
ATOM 5369 C C . GLY B 1 295 ? 26.359 -17.516 1.415 1 91.5 295 GLY B C 1
ATOM 5370 O O . GLY B 1 295 ? 27.047 -17.969 2.34 1 91.5 295 GLY B O 1
ATOM 5371 N N . ARG B 1 296 ? 25.219 -16.906 1.628 1 90.38 296 ARG B N 1
ATOM 5372 C CA . ARG B 1 296 ? 24.797 -16.578 2.984 1 90.38 296 ARG B CA 1
ATOM 5373 C C . ARG B 1 296 ? 23.656 -17.484 3.426 1 90.38 296 ARG B C 1
ATOM 5375 O O . ARG B 1 296 ? 23.047 -17.266 4.484 1 90.38 296 ARG B O 1
ATOM 5382 N N . SER B 1 297 ? 23.266 -18.375 2.617 1 89.5 297 SER B N 1
ATOM 5383 C CA . SER B 1 297 ? 22.203 -19.312 2.936 1 89.5 297 SER B CA 1
ATOM 5384 C C . SER B 1 297 ? 22.688 -20.75 2.873 1 89.5 297 SER B C 1
ATOM 5386 O O . SER B 1 297 ? 22.547 -21.422 1.847 1 89.5 297 SER B O 1
ATOM 5388 N N . ALA B 1 298 ? 23.031 -21.25 3.963 1 86.5 298 ALA B N 1
ATOM 5389 C CA . ALA B 1 298 ? 23.625 -22.578 4.047 1 86.5 298 ALA B CA 1
ATOM 5390 C C . ALA B 1 298 ? 22.609 -23.656 3.699 1 86.5 298 ALA B C 1
ATOM 5392 O O . ALA B 1 298 ? 22.969 -24.734 3.209 1 86.5 298 ALA B O 1
ATOM 5393 N N . GLN B 1 299 ? 21.422 -23.344 3.877 1 88.25 299 GLN B N 1
ATOM 5394 C CA . GLN B 1 299 ? 20.375 -24.344 3.668 1 88.25 299 GLN B CA 1
ATOM 5395 C C . GLN B 1 299 ? 20.047 -24.5 2.184 1 88.25 299 GLN B C 1
ATOM 5397 O O . GLN B 1 299 ? 19.406 -25.484 1.781 1 88.25 299 GLN B O 1
ATOM 5402 N N . LEU B 1 300 ? 20.469 -23.578 1.393 1 95.31 300 LEU B N 1
ATOM 5403 C CA . LEU B 1 300 ? 20.203 -23.656 -0.04 1 95.31 300 LEU B CA 1
ATOM 5404 C C . LEU B 1 300 ? 21.391 -24.266 -0.776 1 95.31 300 LEU B C 1
ATOM 5406 O O . LEU B 1 300 ? 22.25 -23.547 -1.275 1 95.31 300 LEU B O 1
ATOM 5410 N N . THR B 1 301 ? 21.375 -25.625 -0.976 1 96.38 301 THR B N 1
ATOM 5411 C CA . THR B 1 301 ? 22.391 -26.328 -1.758 1 96.38 301 THR B CA 1
ATOM 5412 C C . THR B 1 301 ? 22.125 -26.172 -3.252 1 96.38 301 THR B C 1
ATOM 5414 O O . THR B 1 301 ? 21.016 -25.828 -3.656 1 96.38 301 THR B O 1
ATOM 5417 N N . PRO B 1 302 ? 23.125 -26.391 -4.086 1 97.38 302 PRO B N 1
ATOM 5418 C CA . PRO B 1 302 ? 22.906 -26.328 -5.531 1 97.38 302 PRO B CA 1
ATOM 5419 C C . PRO B 1 302 ? 21.812 -27.281 -6.012 1 97.38 302 PRO B C 1
ATOM 5421 O O . PRO B 1 302 ? 21.047 -26.953 -6.922 1 97.38 302 PRO B O 1
ATOM 5424 N N . VAL B 1 303 ? 21.734 -28.391 -5.41 1 97.88 303 VAL B N 1
ATOM 5425 C CA . VAL B 1 303 ? 20.719 -29.375 -5.793 1 97.88 303 VAL B CA 1
ATOM 5426 C C . VAL B 1 303 ? 19.328 -28.844 -5.43 1 97.88 303 VAL B C 1
ATOM 5428 O O . VAL B 1 303 ? 18.406 -28.906 -6.25 1 97.88 303 VAL B O 1
ATOM 5431 N N . LYS B 1 304 ? 19.203 -28.375 -4.234 1 97.62 304 LYS B N 1
ATOM 5432 C CA . LYS B 1 304 ? 17.922 -27.812 -3.814 1 97.62 304 LYS B CA 1
ATOM 5433 C C . LYS B 1 304 ? 17.531 -26.609 -4.688 1 97.62 304 LYS B C 1
ATOM 5435 O O . LYS B 1 304 ? 16.359 -26.469 -5.059 1 97.62 304 LYS B O 1
ATOM 5440 N N . ALA B 1 305 ? 18.516 -25.812 -4.961 1 98.38 305 ALA B N 1
ATOM 5441 C CA . ALA B 1 305 ? 18.281 -24.656 -5.836 1 98.38 305 ALA B CA 1
ATOM 5442 C C . ALA B 1 305 ? 17.75 -25.109 -7.195 1 98.38 305 ALA B C 1
ATOM 5444 O O . ALA B 1 305 ? 16.828 -24.5 -7.738 1 98.38 305 ALA B O 1
ATOM 5445 N N . SER B 1 306 ? 18.344 -26.141 -7.711 1 98.56 306 SER B N 1
ATOM 5446 C CA . SER B 1 306 ? 17.906 -26.641 -9.008 1 98.56 306 SER B CA 1
ATOM 5447 C C . SER B 1 306 ? 16.484 -27.188 -8.938 1 98.56 306 SER B C 1
ATOM 5449 O O . SER B 1 306 ? 15.719 -27.047 -9.891 1 98.56 306 SER B O 1
ATOM 5451 N N . MET B 1 307 ? 16.141 -27.812 -7.887 1 98.62 307 MET B N 1
ATOM 5452 C CA . MET B 1 307 ? 14.781 -28.328 -7.703 1 98.62 307 MET B CA 1
ATOM 5453 C C . MET B 1 307 ? 13.773 -27.188 -7.582 1 98.62 307 MET B C 1
ATOM 5455 O O . MET B 1 307 ? 12.664 -27.281 -8.109 1 98.62 307 MET B O 1
ATOM 5459 N N . TYR B 1 308 ? 14.195 -26.141 -6.859 1 98.75 308 TYR B N 1
ATOM 5460 C CA . TYR B 1 308 ? 13.352 -24.953 -6.77 1 98.75 308 TYR B CA 1
ATOM 5461 C C . TYR B 1 308 ? 13.094 -24.359 -8.148 1 98.75 308 TYR B C 1
ATOM 5463 O O . TYR B 1 308 ? 11.945 -24.062 -8.5 1 98.75 308 TYR B O 1
ATOM 5471 N N . VAL B 1 309 ? 14.148 -24.25 -8.922 1 98.88 309 VAL B N 1
ATOM 5472 C CA . VAL B 1 309 ? 14.047 -23.672 -10.25 1 98.88 309 VAL B CA 1
ATOM 5473 C C . VAL B 1 309 ? 13.109 -24.516 -11.117 1 98.88 309 VAL B C 1
ATOM 5475 O O . VAL B 1 309 ? 12.258 -23.984 -11.828 1 98.88 309 VAL B O 1
ATOM 5478 N N . ALA B 1 310 ? 13.25 -25.797 -11.062 1 98.88 310 ALA B N 1
ATOM 5479 C CA . ALA B 1 310 ? 12.391 -26.688 -11.828 1 98.88 310 ALA B CA 1
ATOM 5480 C C . ALA B 1 310 ? 10.922 -26.531 -11.43 1 98.88 310 ALA B C 1
ATOM 5482 O O . ALA B 1 310 ? 10.039 -26.469 -12.289 1 98.88 310 ALA B O 1
ATOM 5483 N N . ALA B 1 311 ? 10.633 -26.469 -10.125 1 98.94 311 ALA B N 1
ATOM 5484 C CA . ALA B 1 311 ? 9.273 -26.281 -9.625 1 98.94 311 ALA B CA 1
ATOM 5485 C C . ALA B 1 311 ? 8.711 -24.938 -10.086 1 98.94 311 ALA B C 1
ATOM 5487 O O . ALA B 1 311 ? 7.539 -24.844 -10.461 1 98.94 311 ALA B O 1
ATOM 5488 N N . GLN B 1 312 ? 9.555 -23.922 -10.055 1 98.94 312 GLN B N 1
ATOM 5489 C CA . GLN B 1 312 ? 9.156 -22.578 -10.477 1 98.94 312 GLN B CA 1
ATOM 5490 C C . GLN B 1 312 ? 8.805 -22.562 -11.961 1 98.94 312 GLN B C 1
ATOM 5492 O O . GLN B 1 312 ? 7.754 -22.031 -12.344 1 98.94 312 GLN B O 1
ATOM 5497 N N . ILE B 1 313 ? 9.641 -23.141 -12.758 1 98.88 313 ILE B N 1
ATOM 5498 C CA . ILE B 1 313 ? 9.438 -23.172 -14.195 1 98.88 313 ILE B CA 1
ATOM 5499 C C . ILE B 1 313 ? 8.172 -23.953 -14.523 1 98.88 313 ILE B C 1
ATOM 5501 O O . ILE B 1 313 ? 7.367 -23.531 -15.359 1 98.88 313 ILE B O 1
ATOM 5505 N N . CYS B 1 314 ? 7.938 -25.047 -13.898 1 98.88 314 CYS B N 1
ATOM 5506 C CA . CYS B 1 314 ? 6.734 -25.844 -14.109 1 98.88 314 CYS B CA 1
ATOM 5507 C C . CYS B 1 314 ? 5.488 -25.062 -13.727 1 98.88 314 CYS B C 1
ATOM 5509 O O . CYS B 1 314 ? 4.492 -25.078 -14.453 1 98.88 314 CYS B O 1
ATOM 5511 N N . GLY B 1 315 ? 5.547 -24.359 -12.562 1 98.88 315 GLY B N 1
ATOM 5512 C CA . GLY B 1 315 ? 4.434 -23.516 -12.164 1 98.88 315 GLY B CA 1
ATOM 5513 C C . GLY B 1 315 ? 4.109 -22.438 -13.18 1 98.88 315 GLY B C 1
ATOM 5514 O O . GLY B 1 315 ? 2.939 -22.188 -13.469 1 98.88 315 GLY B O 1
ATOM 5515 N N . GLY B 1 316 ? 5.184 -21.875 -13.727 1 98.81 316 GLY B N 1
ATOM 5516 C CA . GLY B 1 316 ? 5.004 -20.844 -14.742 1 98.81 316 GLY B CA 1
ATOM 5517 C C . GLY B 1 316 ? 4.359 -21.375 -16.016 1 98.81 316 GLY B C 1
ATOM 5518 O O . GLY B 1 316 ? 3.463 -20.734 -16.562 1 98.81 316 GLY B O 1
ATOM 5519 N N . ILE B 1 317 ? 4.766 -22.516 -16.438 1 98.5 317 ILE B N 1
ATOM 5520 C CA . ILE B 1 317 ? 4.258 -23.109 -17.672 1 98.5 317 ILE B CA 1
ATOM 5521 C C . ILE B 1 317 ? 2.785 -23.469 -17.516 1 98.5 317 ILE B C 1
ATOM 5523 O O . ILE B 1 317 ? 1.967 -23.188 -18.391 1 98.5 317 ILE B O 1
ATOM 5527 N N . VAL B 1 318 ? 2.406 -24.047 -16.391 1 98.69 318 VAL B N 1
ATOM 5528 C CA . VAL B 1 318 ? 1.021 -24.438 -16.141 1 98.69 318 VAL B CA 1
ATOM 5529 C C . VAL B 1 318 ? 0.145 -23.188 -16.047 1 98.69 318 VAL B C 1
ATOM 5531 O O . VAL B 1 318 ? -0.976 -23.172 -16.562 1 98.69 318 VAL B O 1
ATOM 5534 N N . ALA B 1 319 ? 0.649 -22.156 -15.398 1 98.81 319 ALA B N 1
ATOM 5535 C CA . ALA B 1 319 ? -0.089 -20.906 -15.297 1 98.81 319 ALA B CA 1
ATOM 5536 C C . ALA B 1 319 ? -0.337 -20.281 -16.672 1 98.81 319 ALA B C 1
ATOM 5538 O O . ALA B 1 319 ? -1.412 -19.734 -16.922 1 98.81 319 ALA B O 1
ATOM 5539 N N . ALA B 1 320 ? 0.64 -20.375 -17.531 1 98.38 320 ALA B N 1
ATOM 5540 C CA . ALA B 1 320 ? 0.518 -19.812 -18.875 1 98.38 320 ALA B CA 1
ATOM 5541 C C . ALA B 1 320 ? -0.551 -20.547 -19.688 1 98.38 320 ALA B C 1
ATOM 5543 O O . ALA B 1 320 ? -1.328 -19.938 -20.406 1 98.38 320 ALA B O 1
ATOM 5544 N N . ALA B 1 321 ? -0.551 -21.859 -19.547 1 98 321 ALA B N 1
ATOM 5545 C CA . ALA B 1 321 ? -1.606 -22.625 -20.188 1 98 321 ALA B CA 1
ATOM 5546 C C . ALA B 1 321 ? -2.982 -22.234 -19.672 1 98 321 ALA B C 1
ATOM 5548 O O . ALA B 1 321 ? -3.941 -22.125 -20.438 1 98 321 ALA B O 1
ATOM 5549 N N . MET B 1 322 ? -3.084 -21.969 -18.406 1 98.5 322 MET B N 1
ATOM 5550 C CA . MET B 1 322 ? -4.352 -21.641 -17.766 1 98.5 322 MET B CA 1
ATOM 5551 C C . MET B 1 322 ? -4.875 -20.281 -18.219 1 98.5 322 MET B C 1
ATOM 5553 O O . MET B 1 322 ? -6.051 -20.156 -18.562 1 98.5 322 MET B O 1
ATOM 5557 N N . TYR B 1 323 ? -3.994 -19.203 -18.219 1 98.31 323 TYR B N 1
ATOM 5558 C CA . TYR B 1 323 ? -4.535 -17.906 -18.625 1 98.31 323 TYR B CA 1
ATOM 5559 C C . TYR B 1 323 ? -4.879 -17.891 -20.109 1 98.31 323 TYR B C 1
ATOM 5561 O O . TYR B 1 323 ? -5.781 -17.172 -20.531 1 98.31 323 TYR B O 1
ATOM 5569 N N . THR B 1 324 ? -4.156 -18.734 -20.953 1 97.69 324 THR B N 1
ATOM 5570 C CA . THR B 1 324 ? -4.5 -18.859 -22.375 1 97.69 324 THR B CA 1
ATOM 5571 C C . THR B 1 324 ? -5.871 -19.516 -22.547 1 97.69 324 THR B C 1
ATOM 5573 O O . THR B 1 324 ? -6.66 -19.094 -23.391 1 97.69 324 THR B O 1
ATOM 5576 N N . PHE B 1 325 ? -6.109 -20.484 -21.734 1 97.69 325 PHE B N 1
ATOM 5577 C CA . PHE B 1 325 ? -7.406 -21.156 -21.766 1 97.69 325 PHE B CA 1
ATOM 5578 C C . PHE B 1 325 ? -8.516 -20.203 -21.344 1 97.69 325 PHE B C 1
ATOM 5580 O O . PHE B 1 325 ? -9.555 -20.109 -22.016 1 97.69 325 PHE B O 1
ATOM 5587 N N . ILE B 1 326 ? -8.32 -19.469 -20.281 1 98.5 326 ILE B N 1
ATOM 5588 C CA . ILE B 1 326 ? -9.312 -18.531 -19.75 1 98.5 326 ILE B CA 1
ATOM 5589 C C . ILE B 1 326 ? -9.625 -17.469 -20.781 1 98.5 326 ILE B C 1
ATOM 5591 O O . ILE B 1 326 ? -10.781 -17.078 -20.969 1 98.5 326 ILE B O 1
ATOM 5595 N N . TYR B 1 327 ? -8.602 -17.062 -21.5 1 97.62 327 TYR B N 1
ATOM 5596 C CA . TYR B 1 327 ? -8.773 -15.992 -22.469 1 97.62 327 TYR B CA 1
ATOM 5597 C C . TYR B 1 327 ? -9 -16.547 -23.875 1 97.62 327 TYR B C 1
ATOM 5599 O O . TYR B 1 327 ? -8.68 -15.906 -24.875 1 97.62 327 TYR B O 1
ATOM 5607 N N . VAL B 1 328 ? -9.445 -17.797 -23.938 1 96.25 328 VAL B N 1
ATOM 5608 C CA . VAL B 1 328 ? -9.953 -18.422 -25.156 1 96.25 328 VAL B CA 1
ATOM 5609 C C . VAL B 1 328 ? -8.859 -18.438 -26.219 1 96.25 328 VAL B C 1
ATOM 5611 O O . VAL B 1 328 ? -9.062 -17.969 -27.344 1 96.25 328 VAL B O 1
ATOM 5614 N N . GLY B 1 329 ? -7.664 -18.812 -25.781 1 95.44 329 GLY B N 1
ATOM 5615 C CA . GLY B 1 329 ? -6.574 -19.047 -26.719 1 95.44 329 GLY B CA 1
ATOM 5616 C C . GLY B 1 329 ? -5.688 -17.844 -26.922 1 95.44 329 GLY B C 1
ATOM 5617 O O . GLY B 1 329 ? -4.676 -17.922 -27.625 1 95.44 329 GLY B O 1
ATOM 5618 N N . GLN B 1 330 ? -6.012 -16.734 -26.297 1 95.81 330 GLN B N 1
ATOM 5619 C CA . GLN B 1 330 ? -5.211 -15.523 -26.484 1 95.81 330 GLN B CA 1
ATOM 5620 C C . GLN B 1 330 ? -3.904 -15.602 -25.703 1 95.81 330 GLN B C 1
ATOM 5622 O O . GLN B 1 330 ? -3.863 -16.172 -24.609 1 95.81 330 GLN B O 1
ATOM 5627 N N . THR B 1 331 ? -2.795 -15.078 -26.281 1 96.25 331 THR B N 1
ATOM 5628 C CA . THR B 1 331 ? -1.471 -14.945 -25.672 1 96.25 331 THR B CA 1
ATOM 5629 C C . THR B 1 331 ? -0.855 -13.586 -26.016 1 96.25 331 THR B C 1
ATOM 5631 O O . THR B 1 331 ? -1.517 -12.727 -26.609 1 96.25 331 THR B O 1
ATOM 5634 N N . PHE B 1 332 ? 0.306 -13.352 -25.562 1 94.38 332 PHE B N 1
ATOM 5635 C CA . PHE B 1 332 ? 1.054 -12.133 -25.844 1 94.38 332 PHE B CA 1
ATOM 5636 C C . PHE B 1 332 ? 2.549 -12.422 -25.922 1 94.38 332 PHE B C 1
ATOM 5638 O O . PHE B 1 332 ? 3.037 -13.359 -25.297 1 94.38 332 PHE B O 1
ATOM 5645 N N . PRO B 1 333 ? 3.26 -11.734 -26.672 1 93 333 PRO B N 1
ATOM 5646 C CA . PRO B 1 333 ? 4.68 -12.031 -26.875 1 93 333 PRO B CA 1
ATOM 5647 C C . PRO B 1 333 ? 5.562 -11.523 -25.75 1 93 333 PRO B C 1
ATOM 5649 O O . PRO B 1 333 ? 5.148 -10.648 -24.969 1 93 333 PRO B O 1
ATOM 5652 N N . LEU B 1 334 ? 6.727 -12.133 -25.656 1 94.44 334 LEU B N 1
ATOM 5653 C CA . LEU B 1 334 ? 7.836 -11.648 -24.844 1 94.44 334 LEU B CA 1
ATOM 5654 C C . LEU B 1 334 ? 8.844 -10.898 -25.703 1 94.44 334 LEU B C 1
ATOM 5656 O O . LEU B 1 334 ? 9.312 -11.414 -26.719 1 94.44 334 LEU B O 1
ATOM 5660 N N . GLY B 1 335 ? 9.156 -9.672 -25.469 1 90.38 335 GLY B N 1
ATOM 5661 C CA . GLY B 1 335 ? 10.07 -8.867 -26.266 1 90.38 335 GLY B CA 1
ATOM 5662 C C . GLY B 1 335 ? 9.891 -7.375 -26.047 1 90.38 335 GLY B C 1
ATOM 5663 O O . GLY B 1 335 ? 9.125 -6.949 -25.188 1 90.38 335 GLY B O 1
ATOM 5664 N N . PRO B 1 336 ? 10.719 -6.664 -26.859 1 94.38 336 PRO B N 1
ATOM 5665 C CA . PRO B 1 336 ? 10.578 -5.207 -26.781 1 94.38 336 PRO B CA 1
ATOM 5666 C C . PRO B 1 336 ? 9.148 -4.738 -27.062 1 94.38 336 PRO B C 1
ATOM 5668 O O . PRO B 1 336 ? 8.469 -5.285 -27.938 1 94.38 336 PRO B O 1
ATOM 5671 N N . VAL B 1 337 ? 8.812 -3.807 -26.219 1 92.44 337 VAL B N 1
ATOM 5672 C CA . VAL B 1 337 ? 7.457 -3.277 -26.328 1 92.44 337 VAL B CA 1
ATOM 5673 C C . VAL B 1 337 ? 7.477 -1.962 -27.109 1 92.44 337 VAL B C 1
ATOM 5675 O O . VAL B 1 337 ? 8.438 -1.197 -27.016 1 92.44 337 VAL B O 1
ATOM 5678 N N . ALA B 1 338 ? 6.379 -1.632 -27.859 1 86.94 338 ALA B N 1
ATOM 5679 C CA . ALA B 1 338 ? 6.039 -0.343 -28.453 1 86.94 338 ALA B CA 1
ATOM 5680 C C . ALA B 1 338 ? 7.238 0.263 -29.172 1 86.94 338 ALA B C 1
ATOM 5682 O O . ALA B 1 338 ? 7.566 1.435 -28.969 1 86.94 338 ALA B O 1
ATOM 5683 N N . GLY B 1 339 ? 8.094 -0.496 -29.938 1 89.62 339 GLY B N 1
ATOM 5684 C CA . GLY B 1 339 ? 9.172 0.03 -30.766 1 89.62 339 GLY B CA 1
ATOM 5685 C C . GLY B 1 339 ? 10.492 0.127 -30.016 1 89.62 339 GLY B C 1
ATOM 5686 O O . GLY B 1 339 ? 11.484 0.616 -30.562 1 89.62 339 GLY B O 1
ATOM 5687 N N . SER B 1 340 ? 10.453 -0.342 -28.797 1 94.19 340 SER B N 1
ATOM 5688 C CA . SER B 1 340 ? 11.711 -0.371 -28.062 1 94.19 340 SER B CA 1
ATOM 5689 C C . SER B 1 340 ? 12.711 -1.316 -28.703 1 94.19 340 SER B C 1
ATOM 5691 O O . SER B 1 340 ? 12.328 -2.221 -29.453 1 94.19 340 SER B O 1
ATOM 5693 N N . THR B 1 341 ? 14.039 -1.062 -28.453 1 95.56 341 THR B N 1
ATOM 5694 C CA . THR B 1 341 ? 15.102 -1.885 -29.031 1 95.56 341 THR B CA 1
ATOM 5695 C C . THR B 1 341 ? 15.539 -2.957 -28.031 1 95.56 341 THR B C 1
ATOM 5697 O O . THR B 1 341 ? 15.234 -2.875 -26.844 1 95.56 341 THR B O 1
ATOM 5700 N N . TRP B 1 342 ? 16.281 -3.9 -28.516 1 95.69 342 TRP B N 1
ATOM 5701 C CA . TRP B 1 342 ? 16.812 -4.961 -27.656 1 95.69 342 TRP B CA 1
ATOM 5702 C C . TRP B 1 342 ? 17.844 -4.406 -26.672 1 95.69 342 TRP B C 1
ATOM 5704 O O . TRP B 1 342 ? 17.969 -4.895 -25.547 1 95.69 342 TRP B O 1
ATOM 5714 N N . SER B 1 343 ? 18.609 -3.359 -27.078 1 95.75 343 SER B N 1
ATOM 5715 C CA . SER B 1 343 ? 19.562 -2.744 -26.172 1 95.75 343 SER B CA 1
ATOM 5716 C C . SER B 1 343 ? 18.859 -2.139 -24.953 1 95.75 343 SER B C 1
ATOM 5718 O O . SER B 1 343 ? 19.359 -2.227 -23.828 1 95.75 343 SER B O 1
ATOM 5720 N N . GLN B 1 344 ? 17.672 -1.555 -25.219 1 96.38 344 GLN B N 1
ATOM 5721 C CA . GLN B 1 344 ? 16.875 -0.998 -24.125 1 96.38 344 GLN B CA 1
ATOM 5722 C C . GLN B 1 344 ? 16.359 -2.1 -23.203 1 96.38 344 GLN B C 1
ATOM 5724 O O . GLN B 1 344 ? 16.391 -1.956 -21.969 1 96.38 344 GLN B O 1
ATOM 5729 N N . VAL B 1 345 ? 15.922 -3.18 -23.797 1 97 345 VAL B N 1
ATOM 5730 C CA . VAL B 1 345 ? 15.398 -4.32 -23.047 1 97 345 VAL B CA 1
ATOM 5731 C C . VAL B 1 345 ? 16.484 -4.91 -22.156 1 97 345 VAL B C 1
ATOM 5733 O O . VAL B 1 345 ? 16.25 -5.234 -21 1 97 345 VAL B O 1
ATOM 5736 N N . VAL B 1 346 ? 17.703 -5.008 -22.688 1 96.69 346 VAL B N 1
ATOM 5737 C CA . VAL B 1 346 ? 18.828 -5.574 -21.953 1 96.69 346 VAL B CA 1
ATOM 5738 C C . VAL B 1 346 ? 19.094 -4.762 -20.688 1 96.69 346 VAL B C 1
ATOM 5740 O O . VAL B 1 346 ? 19.172 -5.32 -19.594 1 96.69 346 VAL B O 1
ATOM 5743 N N . VAL B 1 347 ? 19.109 -3.443 -20.812 1 95.62 347 VAL B N 1
ATOM 5744 C CA . VAL B 1 347 ? 19.406 -2.553 -19.703 1 95.62 347 VAL B CA 1
ATOM 5745 C C . VAL B 1 347 ? 18.25 -2.578 -18.703 1 95.62 347 VAL B C 1
ATOM 5747 O O . VAL B 1 347 ? 18.469 -2.725 -17.5 1 95.62 347 VAL B O 1
ATOM 5750 N N . ALA B 1 348 ? 17.062 -2.529 -19.219 1 96.62 348 ALA B N 1
ATOM 5751 C CA . ALA B 1 348 ? 15.859 -2.463 -18.375 1 96.62 348 ALA B CA 1
ATOM 5752 C C . ALA B 1 348 ? 15.711 -3.725 -17.531 1 96.62 348 ALA B C 1
ATOM 5754 O O . ALA B 1 348 ? 15.609 -3.65 -16.312 1 96.62 348 ALA B O 1
ATOM 5755 N N . GLU B 1 349 ? 15.766 -4.887 -18.125 1 97.62 349 GLU B N 1
ATOM 5756 C CA . GLU B 1 349 ? 15.547 -6.156 -17.453 1 97.62 349 GLU B CA 1
ATOM 5757 C C . GLU B 1 349 ? 16.688 -6.461 -16.469 1 97.62 349 GLU B C 1
ATOM 5759 O O . GLU B 1 349 ? 16.453 -7.004 -15.391 1 97.62 349 GLU B O 1
ATOM 5764 N N . ALA B 1 350 ? 17.891 -6.086 -16.859 1 97.62 350 ALA B N 1
ATOM 5765 C CA . ALA B 1 350 ? 19.016 -6.363 -15.992 1 97.62 350 ALA B CA 1
ATOM 5766 C C . ALA B 1 350 ? 18.969 -5.52 -14.719 1 97.62 350 ALA B C 1
ATOM 5768 O O . ALA B 1 350 ? 19.125 -6.039 -13.617 1 97.62 350 ALA B O 1
ATOM 5769 N N . ILE B 1 351 ? 18.688 -4.258 -14.828 1 98 351 ILE B N 1
ATOM 5770 C CA . ILE B 1 351 ? 18.75 -3.33 -13.703 1 98 351 ILE B CA 1
ATOM 5771 C C . ILE B 1 351 ? 17.594 -3.613 -12.734 1 98 351 ILE B C 1
ATOM 5773 O O . ILE B 1 351 ? 17.797 -3.629 -11.516 1 98 351 ILE B O 1
ATOM 5777 N N . PHE B 1 352 ? 16.453 -3.887 -13.258 1 98.5 352 PHE B N 1
ATOM 5778 C CA . PHE B 1 352 ? 15.328 -4.008 -12.336 1 98.5 352 PHE B CA 1
ATOM 5779 C C . PHE B 1 352 ? 15.211 -5.434 -11.805 1 98.5 352 PHE B C 1
ATOM 5781 O O . PHE B 1 352 ? 14.578 -5.668 -10.773 1 98.5 352 PHE B O 1
ATOM 5788 N N . THR B 1 353 ? 15.836 -6.469 -12.5 1 98.81 353 THR B N 1
ATOM 5789 C CA . THR B 1 353 ? 16.016 -7.762 -11.852 1 98.81 353 THR B CA 1
ATOM 5790 C C . THR B 1 353 ? 17.078 -7.676 -10.758 1 98.81 353 THR B C 1
ATOM 5792 O O . THR B 1 353 ? 16.969 -8.32 -9.719 1 98.81 353 THR B O 1
ATOM 5795 N N . PHE B 1 354 ? 18.141 -6.848 -11.047 1 98.69 354 PHE B N 1
ATOM 5796 C CA . PHE B 1 354 ? 19.109 -6.531 -10 1 98.69 354 PHE B CA 1
ATOM 5797 C C . PHE B 1 354 ? 18.422 -5.953 -8.773 1 98.69 354 PHE B C 1
ATOM 5799 O O . PHE B 1 354 ? 18.656 -6.398 -7.648 1 98.69 354 PHE B O 1
ATOM 5806 N N . LEU B 1 355 ? 17.578 -4.973 -8.945 1 98.81 355 LEU B N 1
ATOM 5807 C CA . LEU B 1 355 ? 16.844 -4.352 -7.844 1 98.81 355 LEU B CA 1
ATOM 5808 C C . LEU B 1 355 ? 16.078 -5.395 -7.039 1 98.81 355 LEU B C 1
ATOM 5810 O O . LEU B 1 355 ? 16.203 -5.449 -5.812 1 98.81 355 LEU B O 1
ATOM 5814 N N . LEU B 1 356 ? 15.297 -6.215 -7.73 1 98.81 356 LEU B N 1
ATOM 5815 C CA . LEU B 1 356 ? 14.461 -7.227 -7.086 1 98.81 356 LEU B CA 1
ATOM 5816 C C . LEU B 1 356 ? 15.32 -8.203 -6.289 1 98.81 356 LEU B C 1
ATOM 5818 O O . LEU B 1 356 ? 15.062 -8.43 -5.102 1 98.81 356 LEU B O 1
ATOM 5822 N N . SER B 1 357 ? 16.391 -8.711 -6.871 1 98.81 357 SER B N 1
ATOM 5823 C CA . SER B 1 357 ? 17.25 -9.703 -6.234 1 98.81 357 SER B CA 1
ATOM 5824 C C . SER B 1 357 ? 18.047 -9.086 -5.082 1 98.81 357 SER B C 1
ATOM 5826 O O . SER B 1 357 ? 18.234 -9.727 -4.047 1 98.81 357 SER B O 1
ATOM 5828 N N . PHE B 1 358 ? 18.516 -7.848 -5.312 1 98.5 358 PHE B N 1
ATOM 5829 C CA . PHE B 1 358 ? 19.297 -7.148 -4.297 1 98.5 358 PHE B CA 1
ATOM 5830 C C . PHE B 1 358 ? 18.453 -6.91 -3.047 1 98.5 358 PHE B C 1
ATOM 5832 O O . PHE B 1 358 ? 18.922 -7.137 -1.928 1 98.5 358 PHE B O 1
ATOM 5839 N N . VAL B 1 359 ? 17.234 -6.543 -3.215 1 98.56 359 VAL B N 1
ATOM 5840 C CA . VAL B 1 359 ? 16.344 -6.289 -2.09 1 98.56 359 VAL B CA 1
ATOM 5841 C C . VAL B 1 359 ? 16.031 -7.598 -1.371 1 98.56 359 VAL B C 1
ATOM 5843 O O . VAL B 1 359 ? 15.992 -7.645 -0.139 1 98.56 359 VAL B O 1
ATOM 5846 N N . VAL B 1 360 ? 15.781 -8.648 -2.145 1 98.25 360 VAL B N 1
ATOM 5847 C CA . VAL B 1 360 ? 15.547 -9.945 -1.51 1 98.25 360 VAL B CA 1
ATOM 5848 C C . VAL B 1 360 ? 16.719 -10.297 -0.603 1 98.25 360 VAL B C 1
ATOM 5850 O O . VAL B 1 360 ? 16.531 -10.688 0.55 1 98.25 360 VAL B O 1
ATOM 5853 N N . LEU B 1 361 ? 17.953 -10.125 -1.049 1 97.38 361 LEU B N 1
ATOM 5854 C CA . LEU B 1 361 ? 19.141 -10.445 -0.262 1 97.38 361 LEU B CA 1
ATOM 5855 C C . LEU B 1 361 ? 19.219 -9.57 0.984 1 97.38 361 LEU B C 1
ATOM 5857 O O . LEU B 1 361 ? 19.562 -10.055 2.068 1 97.38 361 LEU B O 1
ATOM 5861 N N . CYS B 1 362 ? 18.844 -8.359 0.833 1 96.88 362 CYS B N 1
ATOM 5862 C CA . CYS B 1 362 ? 19 -7.402 1.923 1 96.88 362 CYS B CA 1
ATOM 5863 C C . CYS B 1 362 ? 17.938 -7.633 3 1 96.88 362 CYS B C 1
ATOM 5865 O O . CYS B 1 362 ? 18.25 -7.613 4.191 1 96.88 362 CYS B O 1
ATOM 5867 N N . VAL B 1 363 ? 16.719 -7.945 2.592 1 96.31 363 VAL B N 1
ATOM 5868 C CA . VAL B 1 363 ? 15.648 -7.867 3.582 1 96.31 363 VAL B CA 1
ATOM 5869 C C . VAL B 1 363 ? 15.25 -9.273 4.023 1 96.31 363 VAL B C 1
ATOM 5871 O O . VAL B 1 363 ? 14.523 -9.438 5.008 1 96.31 363 VAL B O 1
ATOM 5874 N N . ALA B 1 364 ? 15.727 -10.328 3.307 1 94.31 364 ALA B N 1
ATOM 5875 C CA . ALA B 1 364 ? 15.336 -11.688 3.67 1 94.31 364 ALA B CA 1
ATOM 5876 C C . ALA B 1 364 ? 16.547 -12.539 4.039 1 94.31 364 ALA B C 1
ATOM 5878 O O . ALA B 1 364 ? 16.406 -13.578 4.684 1 94.31 364 ALA B O 1
ATOM 5879 N N . VAL B 1 365 ? 17.734 -12.078 3.662 1 92.31 365 VAL B N 1
ATOM 5880 C CA . VAL B 1 365 ? 18.891 -12.938 3.854 1 92.31 365 VAL B CA 1
ATOM 5881 C C . VAL B 1 365 ? 19.859 -12.281 4.844 1 92.31 365 VAL B C 1
ATOM 5883 O O . VAL B 1 365 ? 20.328 -12.938 5.785 1 92.31 365 VAL B O 1
ATOM 5886 N N . SER B 1 366 ? 20.047 -11.008 4.723 1 91.75 366 SER B N 1
ATOM 5887 C CA . SER B 1 366 ? 21.016 -10.297 5.551 1 91.75 366 SER B CA 1
ATOM 5888 C C . SER B 1 366 ? 20.609 -10.32 7.02 1 91.75 366 SER B C 1
ATOM 5890 O O . SER B 1 366 ? 19.438 -10.141 7.348 1 91.75 366 SER B O 1
ATOM 5892 N N . SER B 1 367 ? 21.547 -10.531 7.863 1 86.31 367 SER B N 1
ATOM 5893 C CA . SER B 1 367 ? 21.266 -10.508 9.297 1 86.31 367 SER B CA 1
ATOM 5894 C C . SER B 1 367 ? 21.125 -9.086 9.812 1 86.31 367 SER B C 1
ATOM 5896 O O . SER B 1 367 ? 20.5 -8.859 10.852 1 86.31 367 SER B O 1
ATOM 5898 N N . ARG B 1 368 ? 21.578 -8.172 9.078 1 83.44 368 ARG B N 1
ATOM 5899 C CA . ARG B 1 368 ? 21.609 -6.793 9.539 1 83.44 368 ARG B CA 1
ATOM 5900 C C . ARG B 1 368 ? 20.344 -6.051 9.117 1 83.44 368 ARG B C 1
ATOM 5902 O O . ARG B 1 368 ? 19.875 -5.152 9.82 1 83.44 368 ARG B O 1
ATOM 5909 N N . THR B 1 369 ? 19.922 -6.438 7.945 1 85.75 369 THR B N 1
ATOM 5910 C CA . THR B 1 369 ? 18.828 -5.648 7.383 1 85.75 369 THR B CA 1
ATOM 5911 C C . THR B 1 369 ? 17.562 -6.492 7.227 1 85.75 369 THR B C 1
ATOM 5913 O O . THR B 1 369 ? 16.547 -6.008 6.738 1 85.75 369 THR B O 1
ATOM 5916 N N . LYS B 1 370 ? 17.781 -7.613 7.676 1 78.25 370 LYS B N 1
ATOM 5917 C CA . LYS B 1 370 ? 16.609 -8.477 7.57 1 78.25 370 LYS B CA 1
ATOM 5918 C C . LYS B 1 370 ? 15.438 -7.895 8.352 1 78.25 370 LYS B C 1
ATOM 5920 O O . LYS B 1 370 ? 15.562 -7.586 9.539 1 78.25 370 LYS B O 1
ATOM 5925 N N . SER B 1 371 ? 14.516 -7.504 7.531 1 75.12 371 SER B N 1
ATOM 5926 C CA . SER B 1 371 ? 13.258 -7.078 8.133 1 75.12 371 SER B CA 1
ATOM 5927 C C . SER B 1 371 ? 12.344 -8.266 8.398 1 75.12 371 SER B C 1
ATOM 5929 O O . SER B 1 371 ? 12.164 -9.125 7.527 1 75.12 371 SER B O 1
ATOM 5931 N N . SER B 1 372 ? 11.914 -8.398 9.609 1 72.94 372 SER B N 1
ATOM 5932 C CA . SER B 1 372 ? 11.195 -9.625 9.961 1 72.94 372 SER B CA 1
ATOM 5933 C C . SER B 1 372 ? 9.891 -9.742 9.195 1 72.94 372 SER B C 1
ATOM 5935 O O . SER B 1 372 ? 9.664 -10.727 8.484 1 72.94 372 SER B O 1
ATOM 5937 N N . GLN B 1 373 ? 9.023 -8.797 9.188 1 84.81 373 GLN B N 1
ATOM 5938 C CA . GLN B 1 373 ? 7.73 -9.109 8.594 1 84.81 373 GLN B CA 1
ATOM 5939 C C . GLN B 1 373 ? 7.422 -8.172 7.426 1 84.81 373 GLN B C 1
ATOM 5941 O O . GLN B 1 373 ? 6.434 -8.359 6.715 1 84.81 373 GLN B O 1
ATOM 5946 N N . MET B 1 374 ? 8.406 -7.266 7.078 1 92.44 374 MET B N 1
ATOM 5947 C CA . MET B 1 374 ? 8.172 -6.34 5.973 1 92.44 374 MET B CA 1
ATOM 5948 C C . MET B 1 374 ? 8.648 -6.934 4.652 1 92.44 374 MET B C 1
ATOM 5950 O O . MET B 1 374 ? 8.367 -6.387 3.584 1 92.44 374 MET B O 1
ATOM 5954 N N . PHE B 1 375 ? 9.383 -8.047 4.723 1 94.88 375 PHE B N 1
ATOM 5955 C CA . PHE B 1 375 ? 10.109 -8.555 3.562 1 94.88 375 PHE B CA 1
ATOM 5956 C C . PHE B 1 375 ? 9.156 -8.812 2.4 1 94.88 375 PHE B C 1
ATOM 5958 O O . PHE B 1 375 ? 9.461 -8.469 1.256 1 94.88 375 PHE B O 1
ATOM 5965 N N . GLY B 1 376 ? 7.914 -9.414 2.68 1 96.62 376 GLY B N 1
ATOM 5966 C CA . GLY B 1 376 ? 6.977 -9.703 1.605 1 96.62 376 GLY B CA 1
ATOM 5967 C C . GLY B 1 376 ? 6.52 -8.461 0.867 1 96.62 376 GLY B C 1
ATOM 5968 O O . GLY B 1 376 ? 6.535 -8.422 -0.366 1 96.62 376 GLY B O 1
ATOM 5969 N N . LEU B 1 377 ? 6.141 -7.434 1.631 1 97 377 LEU B N 1
ATOM 5970 C CA . LEU B 1 377 ? 5.688 -6.172 1.05 1 97 377 LEU B CA 1
ATOM 5971 C C . LEU B 1 377 ? 6.793 -5.531 0.219 1 97 377 LEU B C 1
ATOM 5973 O O . LEU B 1 377 ? 6.535 -5.004 -0.865 1 97 377 LEU B O 1
ATOM 5977 N N . LEU B 1 378 ? 8.039 -5.582 0.724 1 98.31 378 LEU B N 1
ATOM 5978 C CA . LEU B 1 378 ? 9.172 -4.945 0.055 1 98.31 378 LEU B CA 1
ATOM 5979 C C . LEU B 1 378 ? 9.492 -5.652 -1.256 1 98.31 378 LEU B C 1
ATOM 5981 O O . LEU B 1 378 ? 9.703 -5.004 -2.281 1 98.31 378 LEU B O 1
ATOM 5985 N N . ILE B 1 379 ? 9.438 -6.941 -1.245 1 98.69 379 ILE B N 1
ATOM 5986 C CA . ILE B 1 379 ? 9.75 -7.719 -2.439 1 98.69 379 ILE B CA 1
ATOM 5987 C C . ILE B 1 379 ? 8.672 -7.488 -3.5 1 98.69 379 ILE B C 1
ATOM 5989 O O . ILE B 1 379 ? 8.992 -7.223 -4.664 1 98.69 379 ILE B O 1
ATOM 5993 N N . GLY B 1 380 ? 7.414 -7.527 -3.105 1 98.69 380 GLY B N 1
ATOM 5994 C CA . GLY B 1 380 ? 6.348 -7.203 -4.039 1 98.69 380 GLY B CA 1
ATOM 5995 C C . GLY B 1 380 ? 6.453 -5.797 -4.602 1 98.69 380 GLY B C 1
ATOM 5996 O O . GLY B 1 380 ? 6.172 -5.57 -5.777 1 98.69 380 GLY B O 1
ATOM 5997 N N . SER B 1 381 ? 6.871 -4.859 -3.811 1 98.75 381 SER B N 1
ATOM 5998 C CA . SER B 1 381 ? 7 -3.471 -4.242 1 98.75 381 SER B CA 1
ATOM 5999 C C . SER B 1 381 ? 8.055 -3.33 -5.34 1 98.75 381 SER B C 1
ATOM 6001 O O . SER B 1 381 ? 7.938 -2.467 -6.211 1 98.75 381 SER B O 1
ATOM 6003 N N . CYS B 1 382 ? 9.055 -4.188 -5.367 1 98.81 382 CYS B N 1
ATOM 6004 C CA . CYS B 1 382 ? 10.047 -4.168 -6.441 1 98.81 382 CYS B CA 1
ATOM 6005 C C . CYS B 1 382 ? 9.398 -4.5 -7.781 1 98.81 382 CYS B C 1
ATOM 6007 O O . CYS B 1 382 ? 9.773 -3.939 -8.812 1 98.81 382 CYS B O 1
ATOM 6009 N N . VAL B 1 383 ? 8.422 -5.402 -7.734 1 98.81 383 VAL B N 1
ATOM 6010 C CA . VAL B 1 383 ? 7.715 -5.781 -8.953 1 98.81 383 VAL B CA 1
ATOM 6011 C C . VAL B 1 383 ? 6.824 -4.629 -9.414 1 98.81 383 VAL B C 1
ATOM 6013 O O . VAL B 1 383 ? 6.703 -4.371 -10.617 1 98.81 383 VAL B O 1
ATOM 6016 N N . THR B 1 384 ? 6.215 -3.918 -8.469 1 98.69 384 THR B N 1
ATOM 6017 C CA . THR B 1 384 ? 5.449 -2.723 -8.805 1 98.69 384 THR B CA 1
ATOM 6018 C C . THR B 1 384 ? 6.332 -1.692 -9.5 1 98.69 384 THR B C 1
ATOM 6020 O O . THR B 1 384 ? 5.961 -1.146 -10.539 1 98.69 384 THR B O 1
ATOM 6023 N N . VAL B 1 385 ? 7.531 -1.47 -8.961 1 98.62 385 VAL B N 1
ATOM 6024 C CA . VAL B 1 385 ? 8.469 -0.484 -9.484 1 98.62 385 VAL B CA 1
ATOM 6025 C C . VAL B 1 385 ? 8.891 -0.876 -10.898 1 98.62 385 VAL B C 1
ATOM 6027 O O . VAL B 1 385 ? 8.781 -0.078 -11.836 1 98.62 385 VAL B O 1
ATOM 6030 N N . GLY B 1 386 ? 9.336 -2.117 -11.055 1 98.12 386 GLY B N 1
ATOM 6031 C CA . GLY B 1 386 ? 9.797 -2.574 -12.359 1 98.12 386 GLY B CA 1
ATOM 6032 C C . GLY B 1 386 ? 8.703 -2.539 -13.414 1 98.12 386 GLY B C 1
ATOM 6033 O O . GLY B 1 386 ? 8.953 -2.125 -14.547 1 98.12 386 GLY B O 1
ATOM 6034 N N . GLY B 1 387 ? 7.516 -2.982 -12.992 1 97.69 387 GLY B N 1
ATOM 6035 C CA . GLY B 1 387 ? 6.402 -3.012 -13.93 1 97.69 387 GLY B CA 1
ATOM 6036 C C . GLY B 1 387 ? 6.051 -1.642 -14.477 1 97.69 387 GLY B C 1
ATOM 6037 O O . GLY B 1 387 ? 5.809 -1.489 -15.672 1 97.69 387 GLY B O 1
ATOM 6038 N N . PHE B 1 388 ? 6.012 -0.616 -13.633 1 97.25 388 PHE B N 1
ATOM 6039 C CA . PHE B 1 388 ? 5.598 0.706 -14.094 1 97.25 388 PHE B CA 1
ATOM 6040 C C . PHE B 1 388 ? 6.773 1.462 -14.695 1 97.25 388 PHE B C 1
ATOM 6042 O O . PHE B 1 388 ? 6.598 2.25 -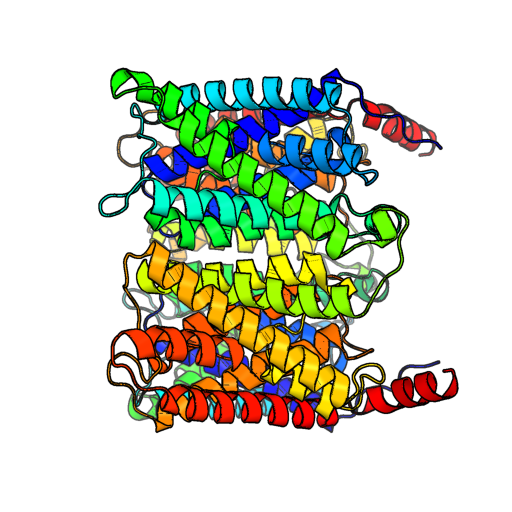15.633 1 97.25 388 PHE B O 1
ATOM 6049 N N . ALA B 1 389 ? 7.992 1.204 -14.258 1 97 389 ALA B N 1
ATOM 6050 C CA . ALA B 1 389 ? 9.156 1.943 -14.734 1 97 389 ALA B CA 1
ATOM 6051 C C . ALA B 1 389 ? 9.57 1.479 -16.125 1 97 389 ALA B C 1
ATOM 6053 O O . ALA B 1 389 ? 9.914 2.295 -16.984 1 97 389 ALA B O 1
ATOM 6054 N N . ILE B 1 390 ? 9.484 0.129 -16.359 1 96.5 390 ILE B N 1
ATOM 6055 C CA . ILE B 1 390 ? 10.102 -0.338 -17.594 1 96.5 390 ILE B CA 1
ATOM 6056 C C . ILE B 1 390 ? 9.141 -1.286 -18.312 1 96.5 390 ILE B C 1
ATOM 6058 O O . ILE B 1 390 ? 9.516 -1.906 -19.312 1 96.5 390 ILE B O 1
ATOM 6062 N N . GLY B 1 391 ? 7.938 -1.469 -17.828 1 95.81 391 GLY B N 1
ATOM 6063 C CA . GLY B 1 391 ? 6.98 -2.32 -18.516 1 95.81 391 GLY B CA 1
ATOM 6064 C C . GLY B 1 391 ? 6.758 -1.917 -19.969 1 95.81 391 GLY B C 1
ATOM 6065 O O . GLY B 1 391 ? 6.512 -2.77 -20.828 1 95.81 391 GLY B O 1
ATOM 6066 N N . GLY B 1 392 ? 6.805 -0.618 -20.281 1 94.31 392 GLY B N 1
ATOM 6067 C CA . GLY B 1 392 ? 6.609 -0.107 -21.625 1 94.31 392 GLY B CA 1
ATOM 6068 C C . GLY B 1 392 ? 7.812 -0.323 -22.516 1 94.31 392 GLY B C 1
ATOM 6069 O O . GLY B 1 392 ? 7.75 -0.068 -23.719 1 94.31 392 GLY B O 1
ATOM 6070 N N . ILE B 1 393 ? 8.898 -0.815 -21.922 1 95.62 393 ILE B N 1
ATOM 6071 C CA . ILE B 1 393 ? 10.117 -1.078 -22.688 1 95.62 393 ILE B CA 1
ATOM 6072 C C . ILE B 1 393 ? 10.273 -2.582 -22.906 1 95.62 393 ILE B C 1
ATOM 6074 O O . ILE B 1 393 ? 10.352 -3.049 -24.047 1 95.62 393 ILE B O 1
ATOM 6078 N N . SER B 1 394 ? 10.211 -3.328 -21.891 1 96.44 394 SER B N 1
ATOM 6079 C CA . SER B 1 394 ? 10.609 -4.73 -21.953 1 96.44 394 SER B CA 1
ATOM 6080 C C . SER B 1 394 ? 9.461 -5.648 -21.531 1 96.44 394 SER B C 1
ATOM 6082 O O . SER B 1 394 ? 9.578 -6.871 -21.625 1 96.44 394 SER B O 1
ATOM 6084 N N . GLY B 1 395 ? 8.375 -5.102 -21.078 1 95.69 395 GLY B N 1
ATOM 6085 C CA . GLY B 1 395 ? 7.312 -5.895 -20.469 1 95.69 395 GLY B CA 1
ATOM 6086 C C . GLY B 1 395 ? 7.488 -6.094 -18.984 1 95.69 395 GLY B C 1
ATOM 6087 O O . GLY B 1 395 ? 6.527 -6.402 -18.281 1 95.69 395 GLY B O 1
ATOM 6088 N N . GLY B 1 396 ? 8.742 -5.969 -18.5 1 97.06 396 GLY B N 1
ATOM 6089 C CA . GLY B 1 396 ? 9.008 -6.074 -17.078 1 97.06 396 GLY B CA 1
ATOM 6090 C C . GLY B 1 396 ? 8.828 -7.48 -16.531 1 97.06 396 GLY B C 1
ATOM 6091 O O . GLY B 1 396 ? 8.117 -7.688 -15.547 1 97.06 396 GLY B O 1
ATOM 6092 N N . SER B 1 397 ? 9.461 -8.469 -17.156 1 97.75 397 SER B N 1
ATOM 6093 C CA . SER B 1 397 ? 9.352 -9.859 -16.734 1 97.75 397 SER B CA 1
ATOM 6094 C C . SER B 1 397 ? 10.07 -10.086 -15.406 1 97.75 397 SER B C 1
ATOM 6096 O O . SER B 1 397 ? 9.461 -10.555 -14.438 1 97.75 397 SER B O 1
ATOM 6098 N N . LEU B 1 398 ? 11.391 -9.719 -15.289 1 98.38 398 LEU B N 1
ATOM 6099 C CA . LEU B 1 398 ? 12.227 -9.68 -14.094 1 98.38 398 LEU B CA 1
ATOM 6100 C C . LEU B 1 398 ? 12.375 -11.078 -13.492 1 98.38 398 LEU B C 1
ATOM 6102 O O . LEU B 1 398 ? 12.852 -11.219 -12.359 1 98.38 398 LEU B O 1
ATOM 6106 N N . ASN B 1 399 ? 11.953 -12.203 -14.133 1 98.88 399 ASN B N 1
ATOM 6107 C CA . ASN B 1 399 ? 11.805 -13.547 -13.586 1 98.88 399 ASN B CA 1
ATOM 6108 C C . ASN B 1 399 ? 11.836 -14.602 -14.688 1 98.88 399 ASN B C 1
ATOM 6110 O O . ASN B 1 399 ? 10.883 -14.727 -15.461 1 98.88 399 ASN B O 1
ATOM 6114 N N . PRO B 1 400 ? 12.891 -15.438 -14.727 1 98.88 400 PRO B N 1
ATOM 6115 C CA . PRO B 1 400 ? 12.977 -16.453 -15.781 1 98.88 400 PRO B CA 1
ATOM 6116 C C . PRO B 1 400 ? 11.742 -17.344 -15.836 1 98.88 400 PRO B C 1
ATOM 6118 O O . PRO B 1 400 ? 11.352 -17.797 -16.906 1 98.88 400 PRO B O 1
ATOM 6121 N N . ALA B 1 401 ? 11.125 -17.672 -14.711 1 98.88 401 ALA B N 1
ATOM 6122 C CA . ALA B 1 401 ? 9.93 -18.5 -14.727 1 98.88 401 ALA B CA 1
ATOM 6123 C C . ALA B 1 401 ? 8.766 -17.781 -15.414 1 98.88 401 ALA B C 1
ATOM 6125 O O . ALA B 1 401 ? 7.953 -18.422 -16.078 1 98.88 401 ALA B O 1
ATOM 6126 N N . VAL B 1 402 ? 8.648 -16.484 -15.211 1 98.88 402 VAL B N 1
ATOM 6127 C CA . VAL B 1 402 ? 7.652 -15.68 -15.906 1 98.88 402 VAL B CA 1
ATOM 6128 C C . VAL B 1 402 ? 7.945 -15.672 -17.406 1 98.88 402 VAL B C 1
ATOM 6130 O O . VAL B 1 402 ? 7.051 -15.906 -18.219 1 98.88 402 VAL B O 1
ATOM 6133 N N . SER B 1 403 ? 9.234 -15.438 -17.797 1 98.62 403 SER B N 1
ATOM 6134 C CA . SER B 1 403 ? 9.648 -15.375 -19.203 1 98.62 403 SER B CA 1
ATOM 6135 C C . SER B 1 403 ? 9.398 -16.703 -19.906 1 98.62 403 SER B C 1
ATOM 6137 O O . SER B 1 403 ? 8.875 -16.719 -21.016 1 98.62 403 SER B O 1
ATOM 6139 N N . VAL B 1 404 ? 9.758 -17.766 -19.25 1 98.5 404 VAL B N 1
ATOM 6140 C CA . VAL B 1 404 ? 9.562 -19.078 -19.844 1 98.5 404 VAL B CA 1
ATOM 6141 C C . VAL B 1 404 ? 8.07 -19.391 -19.953 1 98.5 404 VAL B C 1
ATOM 6143 O O . VAL B 1 404 ? 7.625 -19.938 -20.969 1 98.5 404 VAL B O 1
ATOM 6146 N N . GLY B 1 405 ? 7.293 -19.031 -18.906 1 98.5 405 GLY B N 1
ATOM 6147 C CA . GLY B 1 405 ? 5.852 -19.203 -18.984 1 98.5 405 GLY B CA 1
ATOM 6148 C C . GLY B 1 405 ? 5.234 -18.469 -20.172 1 98.5 405 GLY B C 1
ATOM 6149 O O . GLY B 1 405 ? 4.512 -19.078 -20.969 1 98.5 405 GLY B O 1
ATOM 6150 N N . ILE B 1 406 ? 5.547 -17.234 -20.344 1 98 406 ILE B N 1
ATOM 6151 C CA . ILE B 1 406 ? 5 -16.406 -21.406 1 98 406 ILE B CA 1
ATOM 6152 C C . ILE B 1 406 ? 5.387 -17 -22.766 1 98 406 ILE B C 1
ATOM 6154 O O . ILE B 1 406 ? 4.539 -17.141 -23.656 1 98 406 ILE B O 1
ATOM 6158 N N . ALA B 1 407 ? 6.637 -17.328 -22.922 1 97.38 407 ALA B N 1
ATOM 6159 C CA . ALA B 1 407 ? 7.129 -17.875 -24.188 1 97.38 407 ALA B CA 1
ATOM 6160 C C . ALA B 1 407 ? 6.477 -19.219 -24.516 1 97.38 407 ALA B C 1
ATOM 6162 O O . ALA B 1 407 ? 6.223 -19.531 -25.672 1 97.38 407 ALA B O 1
ATOM 6163 N N . SER B 1 408 ? 6.262 -20 -23.5 1 96.94 408 SER B N 1
ATOM 6164 C CA . SER B 1 408 ? 5.625 -21.297 -23.703 1 96.94 408 SER B CA 1
ATOM 6165 C C . SER B 1 408 ? 4.211 -21.141 -24.25 1 96.94 408 SER B C 1
ATOM 6167 O O . SER B 1 408 ? 3.799 -21.875 -25.156 1 96.94 408 SER B O 1
ATOM 6169 N N . ALA B 1 409 ? 3.453 -20.188 -23.703 1 96 409 ALA B N 1
ATOM 6170 C CA . ALA B 1 409 ? 2.102 -19.938 -24.188 1 96 409 ALA B CA 1
ATOM 6171 C C . ALA B 1 409 ? 2.133 -19.375 -25.609 1 96 409 ALA B C 1
ATOM 6173 O O . ALA B 1 409 ? 1.269 -19.688 -26.422 1 96 409 ALA B O 1
ATOM 6174 N N . ASN B 1 410 ? 3.088 -18.562 -25.828 1 92.75 410 ASN B N 1
ATOM 6175 C CA . ASN B 1 410 ? 3.209 -17.953 -27.141 1 92.75 410 ASN B CA 1
ATOM 6176 C C . ASN B 1 410 ? 3.549 -18.984 -28.219 1 92.75 410 ASN B C 1
ATOM 6178 O O . ASN B 1 410 ? 3.158 -18.828 -29.375 1 92.75 410 ASN B O 1
ATOM 6182 N N . LEU B 1 411 ? 4.297 -19.984 -27.859 1 91.38 411 LEU B N 1
ATOM 6183 C CA . LEU B 1 411 ? 4.68 -21.047 -28.781 1 91.38 411 LEU B CA 1
ATOM 6184 C C . LEU B 1 411 ? 3.445 -21.719 -29.375 1 91.38 411 LEU B C 1
ATOM 6186 O O . LEU B 1 411 ? 3.449 -22.125 -30.547 1 91.38 411 LEU B O 1
ATOM 6190 N N . LEU B 1 412 ? 2.486 -21.75 -28.594 1 83.12 412 LEU B N 1
ATOM 6191 C CA . LEU B 1 412 ? 1.254 -22.406 -29.031 1 83.12 412 LEU B CA 1
ATOM 6192 C C . LEU B 1 412 ? 0.572 -21.594 -30.141 1 83.12 412 LEU B C 1
ATOM 6194 O O . LEU B 1 412 ? -0.224 -22.141 -30.906 1 83.12 412 LEU B O 1
ATOM 6198 N N . ASN B 1 413 ? 0.925 -20.359 -30.25 1 86.44 413 ASN B N 1
ATOM 6199 C CA . ASN B 1 413 ? 0.335 -19.484 -31.266 1 86.44 413 ASN B CA 1
ATOM 6200 C C . ASN B 1 413 ? 1.36 -19.078 -32.312 1 86.44 413 ASN B C 1
ATOM 6202 O O . ASN B 1 413 ? 1.284 -17.984 -32.875 1 86.44 413 ASN B O 1
ATOM 6206 N N . GLY B 1 414 ? 2.402 -19.891 -32.438 1 85.75 414 GLY B N 1
ATOM 6207 C CA . GLY B 1 414 ? 3.387 -19.672 -33.469 1 85.75 414 GLY B CA 1
ATOM 6208 C C . GLY B 1 414 ? 4.5 -18.734 -33.062 1 85.75 414 GLY B C 1
ATOM 6209 O O . GLY B 1 414 ? 5.289 -18.281 -33.906 1 85.75 414 GLY B O 1
ATOM 6210 N N . GLY B 1 415 ? 4.516 -18.438 -31.75 1 89 415 GLY B N 1
ATOM 6211 C CA . GLY B 1 415 ? 5.559 -17.547 -31.266 1 89 415 GLY B CA 1
ATOM 6212 C C . GLY B 1 415 ? 6.895 -18.234 -31.078 1 89 415 GLY B C 1
ATOM 6213 O O . GLY B 1 415 ? 7.012 -19.438 -31.312 1 89 415 GLY B O 1
ATOM 6214 N N . LEU B 1 416 ? 7.914 -17.406 -30.781 1 88.69 416 LEU B N 1
ATOM 6215 C CA . LEU B 1 416 ? 9.266 -17.938 -30.656 1 88.69 416 LEU B CA 1
ATOM 6216 C C . LEU B 1 416 ? 9.641 -18.109 -29.188 1 88.69 416 LEU B C 1
ATOM 6218 O O . LEU B 1 416 ? 9.328 -17.266 -28.359 1 88.69 416 LEU B O 1
ATOM 6222 N N . PHE B 1 417 ? 10.328 -19.172 -28.953 1 93.94 417 PHE B N 1
ATOM 6223 C CA . PHE B 1 417 ? 10.695 -19.5 -27.578 1 93.94 417 PHE B CA 1
ATOM 6224 C C . PHE B 1 417 ? 12.023 -18.859 -27.203 1 93.94 417 PHE B C 1
ATOM 6226 O O . PHE B 1 417 ? 12.281 -18.609 -26.016 1 93.94 417 PHE B O 1
ATOM 6233 N N . TYR B 1 418 ? 12.867 -18.516 -28.156 1 93.38 418 TYR B N 1
ATOM 6234 C CA . TYR B 1 418 ? 14.234 -18.109 -27.875 1 93.38 418 TYR B CA 1
ATOM 6235 C C . TYR B 1 418 ? 14.258 -16.797 -27.094 1 93.38 418 TYR B C 1
ATOM 6237 O O . TYR B 1 418 ? 15.227 -16.484 -26.406 1 93.38 418 TYR B O 1
ATOM 6245 N N . THR B 1 419 ? 13.258 -16.016 -27.219 1 95.06 419 THR B N 1
ATOM 6246 C CA . THR B 1 419 ? 13.188 -14.766 -26.469 1 95.06 419 THR B CA 1
ATOM 6247 C C . THR B 1 419 ? 13.258 -15.039 -24.969 1 95.06 419 THR B C 1
ATOM 6249 O O . THR B 1 419 ? 13.812 -14.234 -24.203 1 95.06 419 THR B O 1
ATOM 6252 N N . ALA B 1 420 ? 12.688 -16.156 -24.562 1 97.25 420 ALA B N 1
ATOM 6253 C CA . ALA B 1 420 ? 12.734 -16.516 -23.141 1 97.25 420 ALA B CA 1
ATOM 6254 C C . ALA B 1 420 ? 14.164 -16.812 -22.703 1 97.25 420 ALA B C 1
ATOM 6256 O O . ALA B 1 420 ? 14.531 -16.547 -21.547 1 97.25 420 ALA B O 1
ATOM 6257 N N . LEU B 1 421 ? 14.977 -17.328 -23.609 1 97.25 421 LEU B N 1
ATOM 6258 C CA . LEU B 1 421 ? 16.375 -17.594 -23.281 1 97.25 421 LEU B CA 1
ATOM 6259 C C . LEU B 1 421 ? 17.141 -16.297 -23.094 1 97.25 421 LEU B C 1
ATOM 6261 O O . LEU B 1 421 ? 17.953 -16.188 -22.172 1 97.25 421 LEU B O 1
ATOM 6265 N N . ILE B 1 422 ? 16.859 -15.352 -23.922 1 97.31 422 ILE B N 1
ATOM 6266 C CA . ILE B 1 422 ? 17.516 -14.055 -23.812 1 97.31 422 ILE B CA 1
ATOM 6267 C C . ILE B 1 422 ? 17.109 -13.383 -22.5 1 97.31 422 ILE B C 1
ATOM 6269 O O . ILE B 1 422 ? 17.969 -12.953 -21.719 1 97.31 422 ILE B O 1
ATOM 6273 N N . TYR B 1 423 ? 15.828 -13.32 -22.25 1 98.25 423 TYR B N 1
ATOM 6274 C CA . TYR B 1 423 ? 15.32 -12.695 -21.031 1 98.25 423 TYR B CA 1
ATOM 6275 C C . TYR B 1 423 ? 15.875 -13.391 -19.797 1 98.25 423 TYR B C 1
ATOM 6277 O O . TYR B 1 423 ? 16.312 -12.734 -18.844 1 98.25 423 TYR B O 1
ATOM 6285 N N . SER B 1 424 ? 15.828 -14.688 -19.844 1 98.56 424 SER B N 1
ATOM 6286 C CA . SER B 1 424 ? 16.344 -15.445 -18.703 1 98.56 424 SER B CA 1
ATOM 6287 C C . SER B 1 424 ? 17.812 -15.133 -18.438 1 98.56 424 SER B C 1
ATOM 6289 O O . SER B 1 424 ? 18.219 -14.977 -17.281 1 98.56 424 SER B O 1
ATOM 6291 N N . ALA B 1 425 ? 18.578 -15.062 -19.484 1 98.44 425 ALA B N 1
ATOM 6292 C CA . ALA B 1 425 ? 20 -14.734 -19.328 1 98.44 425 ALA B CA 1
ATOM 6293 C C . ALA B 1 425 ? 20.172 -13.367 -18.688 1 98.44 425 ALA B C 1
ATOM 6295 O O . ALA B 1 425 ? 21.047 -13.188 -17.828 1 98.44 425 ALA B O 1
ATOM 6296 N N . LEU B 1 426 ? 19.438 -12.391 -19.109 1 98.31 426 LEU B N 1
ATOM 6297 C CA . LEU B 1 426 ? 19.5 -11.039 -18.562 1 98.31 426 LEU B CA 1
ATOM 6298 C C . LEU B 1 426 ? 19.078 -11.016 -17.109 1 98.31 426 LEU B C 1
ATOM 6300 O O . LEU B 1 426 ? 19.703 -10.352 -16.281 1 98.31 426 LEU B O 1
ATOM 6304 N N . GLU B 1 427 ? 18.016 -11.727 -16.781 1 98.69 427 GLU B N 1
ATOM 6305 C CA . GLU B 1 427 ? 17.469 -11.781 -15.43 1 98.69 427 GLU B CA 1
ATOM 6306 C C . GLU B 1 427 ? 18.422 -12.492 -14.477 1 98.69 427 GLU B C 1
ATOM 6308 O O . GLU B 1 427 ? 18.641 -12.039 -13.352 1 98.69 427 GLU B O 1
ATOM 6313 N N . LEU B 1 428 ? 19.016 -13.586 -14.969 1 98.62 428 LEU B N 1
ATOM 6314 C CA . LEU B 1 428 ? 20.031 -14.273 -14.18 1 98.62 428 LEU B CA 1
ATOM 6315 C C . LEU B 1 428 ? 21.25 -13.391 -13.961 1 98.62 428 LEU B C 1
ATOM 6317 O O . LEU B 1 428 ? 21.859 -13.406 -12.883 1 98.62 428 LEU B O 1
ATOM 6321 N N . THR B 1 429 ? 21.609 -12.641 -14.984 1 98.56 429 THR B N 1
ATOM 6322 C CA . THR B 1 429 ? 22.703 -11.688 -14.852 1 98.56 429 THR B CA 1
ATOM 6323 C C . THR B 1 429 ? 22.391 -10.656 -13.773 1 98.56 429 THR B C 1
ATOM 6325 O O . THR B 1 429 ? 23.234 -10.344 -12.938 1 98.56 429 THR B O 1
ATOM 6328 N N . GLY B 1 430 ? 21.156 -10.133 -13.781 1 98.5 430 GLY B N 1
ATOM 6329 C CA . GLY B 1 430 ? 20.734 -9.227 -12.734 1 98.5 430 GLY B CA 1
ATOM 6330 C C . GLY B 1 430 ? 20.844 -9.82 -11.344 1 98.5 430 GLY B C 1
ATOM 6331 O O . GLY B 1 430 ? 21.328 -9.164 -10.414 1 98.5 430 GLY B O 1
ATOM 6332 N N . GLY B 1 431 ? 20.406 -11.07 -11.234 1 98.56 431 GLY B N 1
ATOM 6333 C CA . GLY B 1 431 ? 20.547 -11.773 -9.969 1 98.56 431 GLY B CA 1
ATOM 6334 C C . GLY B 1 431 ? 21.984 -11.938 -9.523 1 98.56 431 GLY B C 1
ATOM 6335 O O . GLY B 1 431 ? 22.297 -11.766 -8.344 1 98.56 431 GLY B O 1
ATOM 6336 N N . ALA B 1 432 ? 22.859 -12.234 -10.461 1 98.25 432 ALA B N 1
ATOM 6337 C CA . ALA B 1 432 ? 24.281 -12.422 -10.148 1 98.25 432 ALA B CA 1
ATOM 6338 C C . ALA B 1 432 ? 24.922 -11.102 -9.719 1 98.25 432 ALA B C 1
ATOM 6340 O O . ALA B 1 432 ? 25.719 -11.078 -8.773 1 98.25 432 ALA B O 1
ATOM 6341 N N . ILE B 1 433 ? 24.609 -10.016 -10.391 1 98.25 433 ILE B N 1
ATOM 6342 C CA . ILE B 1 433 ? 25.141 -8.703 -10.031 1 98.25 433 ILE B CA 1
ATOM 6343 C C . ILE B 1 433 ? 24.656 -8.32 -8.625 1 98.25 433 ILE B C 1
ATOM 6345 O O . ILE B 1 433 ? 25.422 -7.754 -7.844 1 98.25 433 ILE B O 1
ATOM 6349 N N . ALA B 1 434 ? 23.422 -8.656 -8.344 1 98.62 434 ALA B N 1
ATOM 6350 C CA . ALA B 1 434 ? 22.875 -8.375 -7.02 1 98.62 434 ALA B CA 1
ATOM 6351 C C . ALA B 1 434 ? 23.688 -9.07 -5.93 1 98.62 434 ALA B C 1
ATOM 6353 O O . ALA B 1 434 ? 23.984 -8.469 -4.891 1 98.62 434 ALA B O 1
ATOM 6354 N N . ALA B 1 435 ? 24.016 -10.344 -6.145 1 97.56 435 ALA B N 1
ATOM 6355 C CA . ALA B 1 435 ? 24.828 -11.078 -5.18 1 97.56 435 ALA B CA 1
ATOM 6356 C C . ALA B 1 435 ? 26.188 -10.406 -4.973 1 97.56 435 ALA B C 1
ATOM 6358 O O . ALA B 1 435 ? 26.688 -10.328 -3.848 1 97.56 435 ALA B O 1
ATOM 6359 N N . GLY B 1 436 ? 26.812 -9.93 -6.008 1 96.44 436 GLY B N 1
ATOM 6360 C CA . GLY B 1 436 ? 28.094 -9.242 -5.918 1 96.44 436 GLY B CA 1
ATOM 6361 C C . GLY B 1 436 ? 28.016 -7.941 -5.141 1 96.44 436 GLY B C 1
ATOM 6362 O O . GLY B 1 436 ? 28.828 -7.707 -4.23 1 96.44 436 GLY B O 1
ATOM 6363 N N . VAL B 1 437 ? 27.031 -7.078 -5.492 1 96.69 437 VAL B N 1
ATOM 6364 C CA . VAL B 1 437 ? 26.859 -5.793 -4.824 1 96.69 437 VAL B CA 1
ATOM 6365 C C . VAL B 1 437 ? 26.5 -6.016 -3.357 1 96.69 437 VAL B C 1
ATOM 6367 O O . VAL B 1 437 ? 26.938 -5.266 -2.48 1 96.69 437 VAL B O 1
ATOM 6370 N N . PHE B 1 438 ? 25.719 -7.051 -3.121 1 96.06 438 PHE B N 1
ATOM 6371 C CA . PHE B 1 438 ? 25.344 -7.41 -1.761 1 96.06 438 PHE B CA 1
ATOM 6372 C C . PHE B 1 438 ? 26.562 -7.75 -0.927 1 96.06 438 PHE B C 1
ATOM 6374 O O . PHE B 1 438 ? 26.688 -7.309 0.218 1 96.06 438 PHE B O 1
ATOM 6381 N N . ARG B 1 439 ? 27.5 -8.492 -1.51 1 92.44 439 ARG B N 1
ATOM 6382 C CA . ARG B 1 439 ? 28.719 -8.852 -0.799 1 92.44 439 ARG B CA 1
ATOM 6383 C C . ARG B 1 439 ? 29.562 -7.617 -0.491 1 92.44 439 ARG B C 1
ATOM 6385 O O . ARG B 1 439 ? 30.219 -7.559 0.542 1 92.44 439 ARG B O 1
ATOM 6392 N N . LEU B 1 440 ? 29.453 -6.625 -1.357 1 91.62 440 LEU B N 1
ATOM 6393 C CA . LEU B 1 440 ? 30.203 -5.391 -1.172 1 91.62 440 LEU B CA 1
ATOM 6394 C C . LEU B 1 440 ? 29.578 -4.523 -0.089 1 91.62 440 LEU B C 1
ATOM 6396 O O . LEU B 1 440 ? 30.281 -3.953 0.746 1 91.62 440 LEU B O 1
ATOM 6400 N N . THR B 1 441 ? 28.281 -4.402 -0.05 1 93.62 441 THR B N 1
ATOM 6401 C CA . THR B 1 441 ? 27.594 -3.488 0.852 1 93.62 441 THR B CA 1
ATOM 6402 C C . THR B 1 441 ? 27.375 -4.137 2.217 1 93.62 441 THR B C 1
ATOM 6404 O O . THR B 1 441 ? 27.234 -3.441 3.225 1 93.62 441 THR B O 1
ATOM 6407 N N . HIS B 1 442 ? 27.328 -5.418 2.264 1 92.31 442 HIS B N 1
ATOM 6408 C CA . HIS B 1 442 ? 27.047 -6.137 3.5 1 92.31 442 HIS B CA 1
ATOM 6409 C C . HIS B 1 442 ? 28.203 -7.055 3.883 1 92.31 442 HIS B C 1
ATOM 6411 O O . HIS B 1 442 ? 27.984 -8.211 4.258 1 92.31 442 HIS B O 1
ATOM 6417 N N . ASP B 1 443 ? 29.391 -6.59 3.785 1 80.19 443 ASP B N 1
ATOM 6418 C CA . ASP B 1 443 ? 30.609 -7.332 4.086 1 80.19 443 ASP B CA 1
ATOM 6419 C C . ASP B 1 443 ? 30.609 -7.824 5.531 1 80.19 443 ASP B C 1
ATOM 6421 O O . ASP B 1 443 ? 31.188 -8.867 5.836 1 80.19 443 ASP B O 1
ATOM 6425 N N . VAL B 1 444 ? 29.969 -7.156 6.359 1 69.31 444 VAL B N 1
ATOM 6426 C CA . VAL B 1 444 ? 29.953 -7.445 7.789 1 69.31 444 VAL B CA 1
ATOM 6427 C C . VAL B 1 444 ? 29.125 -8.703 8.055 1 69.31 444 VAL B C 1
ATOM 6429 O O . VAL B 1 444 ? 29.281 -9.344 9.094 1 69.31 444 VAL B O 1
ATOM 6432 N N . ASP B 1 445 ? 28.188 -9.031 7.227 1 69.19 445 ASP B N 1
ATOM 6433 C CA . ASP B 1 445 ? 27.328 -10.195 7.391 1 69.19 445 ASP B CA 1
ATOM 6434 C C . ASP B 1 445 ? 28.141 -11.492 7.32 1 69.19 445 ASP B C 1
ATOM 6436 O O . ASP B 1 445 ? 27.656 -12.555 7.719 1 69.19 445 ASP B O 1
ATOM 6440 N N . LEU B 1 446 ? 29.281 -11.484 6.855 1 59.81 446 LEU B N 1
ATOM 6441 C CA . LEU B 1 446 ? 30.125 -12.664 6.668 1 59.81 446 LEU B CA 1
ATOM 6442 C C . LEU B 1 446 ? 30.422 -13.344 8 1 59.81 446 LEU B C 1
ATOM 6444 O O . LEU B 1 446 ? 30.438 -14.57 8.086 1 59.81 446 LEU B O 1
ATOM 6448 N N . ASP B 1 447 ? 30.562 -12.531 8.953 1 52.59 447 ASP B N 1
ATOM 6449 C CA . ASP B 1 447 ? 30.984 -13.102 10.227 1 52.59 447 ASP B CA 1
ATOM 6450 C C . ASP B 1 447 ? 29.844 -13.867 10.891 1 52.59 447 ASP B C 1
ATOM 6452 O O . ASP B 1 447 ? 30.062 -14.898 11.531 1 52.59 447 ASP B O 1
ATOM 6456 N N . SER B 1 448 ? 28.688 -13.484 10.633 1 50.09 448 SER B N 1
ATOM 6457 C CA . SER B 1 448 ? 27.562 -14.141 11.297 1 50.09 448 SER B CA 1
ATOM 6458 C C . SER B 1 448 ? 27.234 -15.469 10.633 1 50.09 448 SER B C 1
ATOM 6460 O O . SER B 1 448 ? 26.859 -16.422 11.305 1 50.09 448 SER B O 1
ATOM 6462 N N . ALA B 1 449 ? 27.453 -15.578 9.383 1 50.84 449 ALA B N 1
ATOM 6463 C CA . ALA B 1 449 ? 27.203 -16.812 8.625 1 50.84 449 ALA B CA 1
ATOM 6464 C C . ALA B 1 449 ? 28.25 -17.875 8.961 1 50.84 449 ALA B C 1
ATOM 6466 O O . ALA B 1 449 ? 27.922 -19.062 9.078 1 50.84 449 ALA B O 1
ATOM 6467 N N . GLU B 1 450 ? 29.469 -17.453 9.086 1 47.22 450 GLU B N 1
ATOM 6468 C CA . GLU B 1 450 ? 30.5 -18.375 9.523 1 47.22 450 GLU B CA 1
ATOM 6469 C C . GLU B 1 450 ? 30.25 -18.875 10.945 1 47.22 450 GLU B C 1
ATOM 6471 O O . GLU B 1 450 ? 30.516 -20.031 11.258 1 47.22 450 GLU B O 1
ATOM 6476 N N . LYS B 1 451 ? 29.641 -17.984 11.703 1 45.59 451 LYS B N 1
ATOM 6477 C CA . LYS B 1 451 ? 29.375 -18.391 13.078 1 45.59 451 LYS B CA 1
ATOM 6478 C C . LYS B 1 451 ? 28.188 -19.344 13.148 1 45.59 451 LYS B C 1
ATOM 6480 O O . LYS B 1 451 ? 28.141 -20.234 14.008 1 45.59 451 LYS B O 1
ATOM 6485 N N . GLU B 1 452 ? 27.328 -19.062 12.281 1 43.62 452 GLU B N 1
ATOM 6486 C CA . GLU B 1 452 ? 26.203 -20 12.234 1 43.62 452 GLU B CA 1
ATOM 6487 C C . GLU B 1 452 ? 26.641 -21.359 11.688 1 43.62 452 GLU B C 1
ATOM 6489 O O . GLU B 1 452 ? 26.125 -22.391 12.117 1 43.62 452 GLU B O 1
ATOM 6494 N N . LYS B 1 453 ? 27.578 -21.469 10.773 1 44.41 453 LYS B N 1
ATOM 6495 C CA . LYS B 1 453 ? 28.188 -22.734 10.336 1 44.41 453 LYS B CA 1
ATOM 6496 C C . LYS B 1 453 ? 28.922 -23.422 11.477 1 44.41 453 LYS B C 1
ATOM 6498 O O . LYS B 1 453 ? 28.938 -24.641 11.57 1 44.41 453 LYS B O 1
ATOM 6503 N N . LEU B 1 454 ? 29.516 -22.641 12.266 1 41 454 LEU B N 1
ATOM 6504 C CA . LEU B 1 454 ? 30.266 -23.219 13.375 1 41 454 LEU B CA 1
ATOM 6505 C C . LEU B 1 454 ? 29.328 -23.734 14.461 1 41 454 LEU B C 1
ATOM 6507 O O . LEU B 1 454 ? 29.688 -24.641 15.219 1 41 454 LEU B O 1
ATOM 6511 N N . VAL B 1 455 ? 28.312 -22.984 14.586 1 38.66 455 VAL B N 1
ATOM 6512 C CA . VAL B 1 455 ? 27.406 -23.5 15.609 1 38.66 455 VAL B CA 1
ATOM 6513 C C . VAL B 1 455 ? 26.516 -24.594 15.016 1 38.66 455 VAL B C 1
ATOM 6515 O O . VAL B 1 455 ? 25.812 -25.297 15.75 1 38.66 455 VAL B O 1
ATOM 6518 N N . ALA B 1 456 ? 26.391 -24.75 13.758 1 36.25 456 ALA B N 1
ATOM 6519 C CA . ALA B 1 456 ? 25.625 -25.859 13.195 1 36.25 456 ALA B CA 1
ATOM 6520 C C . ALA B 1 456 ? 26.516 -27.094 12.992 1 36.25 456 ALA B C 1
ATOM 6522 O O . ALA B 1 456 ? 27.672 -26.969 12.617 1 36.25 456 ALA B O 1
#

Organism: Symbiodinium microadriaticum (NCBI:txid2951)

Solvent-accessible surface area (backbone atoms only — not comparable to full-atom values): 41301 Å² total; per-residue (Å²): 128,85,79,75,78,69,52,71,66,24,23,49,50,42,27,20,53,41,14,20,53,38,34,27,39,45,43,26,16,64,77,63,66,33,75,68,52,31,35,55,27,40,16,34,47,44,20,39,38,27,50,37,30,27,78,52,51,61,43,56,53,23,39,35,44,31,47,25,25,24,51,24,28,75,70,57,31,56,65,40,57,63,68,57,30,52,53,50,31,53,39,18,36,52,18,11,41,53,17,30,53,49,35,26,65,61,67,73,48,70,58,80,61,54,50,27,92,95,46,48,67,66,38,16,35,49,39,29,16,52,46,15,15,52,40,36,35,29,43,41,43,37,61,49,35,69,64,47,79,74,42,89,61,88,50,34,37,55,33,48,18,25,35,41,26,19,30,35,44,18,34,18,67,39,32,63,47,62,61,23,43,22,48,34,44,12,35,21,61,55,21,39,93,83,48,68,66,56,28,54,63,53,35,52,25,20,44,50,9,14,52,52,19,38,56,50,46,47,58,54,37,23,53,54,55,80,47,65,84,52,72,66,22,23,39,51,41,22,18,50,40,14,18,51,28,29,27,34,44,46,30,10,61,78,56,64,29,78,45,36,35,54,16,28,15,22,34,41,20,21,39,28,58,33,36,24,90,65,51,61,46,58,51,22,46,19,38,44,47,14,48,50,68,51,70,69,43,86,83,53,43,71,67,56,45,51,50,44,38,52,27,14,37,51,16,5,40,54,17,25,51,48,35,20,55,54,53,73,69,48,72,57,83,70,50,54,24,93,83,42,47,67,72,42,26,50,54,48,37,20,53,44,11,17,51,40,24,34,38,44,43,20,17,71,56,33,80,78,26,40,36,86,80,52,34,34,60,41,51,18,33,37,43,25,23,32,25,60,35,32,22,70,35,36,54,42,62,58,22,35,20,44,32,44,6,40,15,55,40,18,39,77,73,74,42,66,50,66,52,23,55,54,50,26,52,35,13,39,46,9,3,49,50,16,21,54,52,45,52,57,49,45,53,72,52,54,60,56,49,55,48,48,53,69,74,94,128,85,80,76,78,68,52,70,66,24,23,50,50,40,29,22,53,42,13,20,54,38,34,27,39,45,44,27,15,63,77,64,64,33,77,67,51,31,35,56,28,41,16,34,47,45,20,38,38,27,51,35,32,26,79,50,51,63,42,56,55,22,41,38,43,31,47,25,26,25,52,23,28,74,70,58,31,57,64,41,57,63,67,58,30,52,54,49,32,53,38,18,36,53,19,10,41,52,17,29,54,49,34,27,64,63,68,73,49,70,57,79,62,54,49,27,89,95,46,50,66,66,37,15,33,49,37,31,15,53,46,15,15,52,41,40,36,31,42,41,43,36,61,50,36,68,64,47,79,74,42,87,63,88,51,34,38,55,32,49,19,24,35,40,26,18,30,36,42,16,35,18,68,40,33,61,47,63,60,23,42,23,47,35,44,13,35,20,60,55,22,38,92,80,46,68,68,55,28,53,64,52,37,53,25,20,43,51,8,14,52,51,19,38,57,50,45,47,60,55,38,22,52,54,57,81,46,64,82,52,70,65,24,24,39,51,41,21,17,50,40,13,18,51,28,28,26,33,43,47,30,8,63,76,56,63,29,82,46,36,36,53,16,29,15,21,34,39,20,19,38,28,58,32,38,24,91,66,51,61,45,59,48,22,46,20,39,44,46,14,48,50,66,50,71,69,44,86,85,53,42,73,67,55,46,50,50,43,37,50,27,14,37,52,16,6,42,55,16,25,51,47,36,19,56,52,53,74,70,47,71,57,84,71,50,56,23,96,83,42,48,68,72,42,27,50,53,48,38,20,53,44,11,18,51,39,24,33,38,43,43,20,18,72,58,33,81,77,26,42,38,86,78,52,34,35,60,41,52,18,34,39,42,24,24,32,24,59,33,32,23,71,35,36,56,42,62,56,23,34,22,44,32,43,6,40,16,53,40,18,40,76,74,74,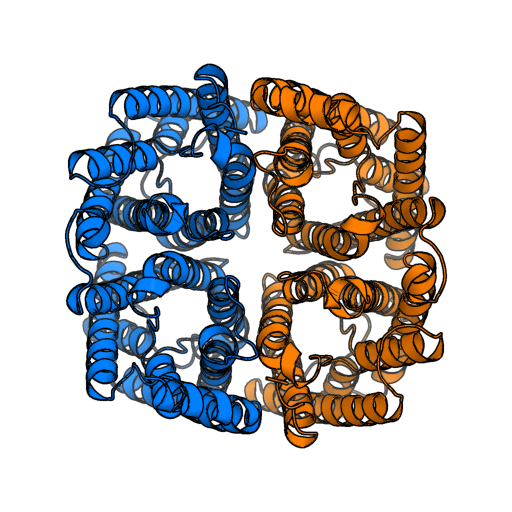41,66,53,64,52,22,55,54,50,28,52,34,13,39,47,9,3,50,52,17,21,52,53,45,51,58,51,45,56,72,51,54,61,57,47,55,48,49,54,67,73,94

Sequence (912 aa):
MAVSAPSLTAKLVSEFVGTFLLVLTVGCNVLGSTSTWGGVSIAFVLMVSIYAMGAISGANFNPAVSVTLGISKSMGGPGLDWKTVGQYSAVQTLAGISAAVCYCLLYGRSFNLTPSEGFGWLNAGLCETLYTFVLTFVVLNVAAARKNAIERNEYYGMAIGLVIIAGAYGAGAVSGGCFNPAVALAVDVSSAARGFGWCVPYVLFELAGAAAASALFKLVRPEDFGGERSGQAELLSEFLGTFVLVLTVGLNVLAKSPAGALSIAAALTAMIYAVGDVSGAHFNPAVTLAILASGRSAQLTPVKASMYVAAQICGGIVAAAMYTFIYVGQTFPLGPVAGSTWSQVVVAEAIFTFLLSFVVLCVAVSSRTKSSQMFGLLIGSCVTVGGFAIGGISGGSLNPAVSVGIASANLLNGGLFYTALIYSALELTGGAIAAGVFRLTHDVDLDSAEKEKLVAMAVSAPSLTAKLVSEFVGTFLLVLTVGCNVLGSTSTWGGVSIAFVLMVSIYAMGAISGANFNPAVSVTLGISKSMGGPGLDWKTVGQYSAVQTLAGISAAVCYCLLYGRSFNLTPSEGFGWLNAGLCETLYTFVLTFVVLNVAAARKNAIERNEYYGMAIGLVIIAGAYGAGAVSGGCFNPAVALAVDVSSAARGFGWCVPYVLFELAGAAAASALFKLVRPEDFGGERSGQAELLSEFLGTFVLVLTVGLNVLAKSPAGALSIAAALTAMIYAVGDVSGAHFNPAVTLAILASGRSAQLTPVKASMYVAAQICGGIVAAAMYTFIYVGQTFPLGPVAGSTWSQVVVAEAIFTFLLSFVVLCVAVSSRTKSSQMFGLLIGSCVTVGGFAIGGISGGSLNPAVSVGIASANLLNGGLFYTALIYSALELTGGAIAAGVFRLTHDVDLDSAEKEKLVA

Foldseek 3Di:
DPPDAADPVLQLVLLLVLLLQLLLLLLCCVLVVVQLCSLVSSLVSLLVSCVVCCSRHVSQLFLLLQVLQCLLVVLQFFHDHVVSSVSSLVSSLVSLQVSLVVSCVVNVDADAFDWAPPADLVLLLLLLLQLLLLLNLLSCQQPGHPVCVVPPQPCSSVLNSLSSLLSCQQSCLTGVRQLGLSSLQNRQNSPCVVNHDSSVSSVVSSNNSSNNSSVLSCVLCVVRRVDDQDLSNQLVLLLQLLLQLLLSLLRNVVSVGSQSLSSSLSSNLSSCSRRCVRHVSQLFLLLLLLLVLLVQDPPNDPVSSVSSVVSSLNSLQVSLVSSCVSNPNDADDFFFAPPADVVLLLVLLLQLLLVLNLLLCQQPRFPVNPDPNCSSVSNSVSSSCSCVVPCRTGVRQLGLSSLQSRLSSVVVVVHDNCSSVVSSVSSNNSSNVSSVVNCVVRVVSVVVSVVVVVVD/DPPDAADPVLQLVLLLVLLLQLLLLLLCCVLVVVQLCSLVSSLVSLLVSCVVCCSRHVSQLFLLLQVLQCLLVVLQFFHDHVVSSVSSLVSSLVSLQVSLVVSCVVNVDADAFDWAPPFDLVLLLLLLLQLLLLLNLLSCQQPGHPVCVVPPAPCSSVLNSLSSLLSCQQSCLTGVRQLGLSSLQNRQNSPCVVNHDSSVSSVVSSNNSSNNSSVLSCVLCVVRRVDDQDLSNQLVLLLQLLLQLLLSLWRNVVSVGSQSLSSSLSSNLSSCSRRCVRHVSQLFLLLLLLLVLLVQDPPNDPVSSVSSVVSSLNSLQVSLVSSCVSSPNDADDFFFAPPADVVLLLVLLLQLLLVLNLLLCQQPRFPVNPDPNCSSVSNSVSSSCSCVVPCRTGVRQLGLSSLQSRLSSVVVVVHDNCSSVVSSVSSNNSSNVSSVVNCVVRVVSVVVSVVVVVVD

Secondary structure (DSSP, 8-state):
---PPPPHHHHHHHHHHHHHHHHHHHHHHHHTT-TTTHHHHHHHHHHHHHHHHHHHH----SHHHHHHHHHHHHTTSS---HHHHHHHHHHHHHHHHHHHHHHHHHHS------PPTT--HHHHHHHHHHHHHHHHHHHIIIIISTHHHHS--TTHHHHHHHHHHHHHHTTHHHH-----HHHHHHHHHHTGGG---THHHHHHHHHHHHHHHHHHHHHH-GGGGT----HHHHHHHHHHHHHHHHHHHHHHHHHT-TTHHHHHHHHHHHHHHHHHHHH-----HHHHHHHHHHT--TT--HHHHHHHHHHHHHHHHHHHHHHHHHTTT-----S--TT--HHHHHHHHHHHHHHHHHHHIIIII-TTT--TTTHHHHHHHHHHHHHHHHHHHH-----HHHHHHHHHHHHTTT--SHHHHHHHHHHHHHHHHHHHHHHHHTTTHHHHHHHHHHH-/---PPPPHHHHHHHHHHHHHHHHHHHHHHHHTT-TTTHHHHHHHHHHHHHHHHHHHH----SHHHHHHHHHHHHTTSS---HHHHHHHHHHHHHHHHHHHHHHHHHHS------PPTT--HHHHHHHHHHHHHHHHHHHIIIIISTHHHHS--TTHHHHHHHHHHHHHHTTHHHH----SHHHHHHHHHHTGGG---THHHHHHHHHHHHHHHHHHHHHH-GGGGT----HHHHHHHHHHHHHHHHHHHHHHHHHT-TTHHHHHHHHHHHHHHHHHHHH----SHHHHHHHHHHT--TT--HHHHHHHHHHHHHHHHHHHHHHHHHTTT-----S--TT--HHHHHHHHHHHHHHHHHHHIIIII-TTT--TTTHHHHHHHHHHHHHHHHHHHH-----HHHHHHHHHHHHTTT--SHHHHHHHHHHHHHHHHHHHHHHHHTTTHHHHHHHHHHH-

InterPro domains:
  IPR000425 Major intrinsic protein [PF00230] (6-165)
  IPR000425 Major intrinsic protein [PF00230] (234-436)
  IPR000425 Major intrinsic protein [PR00783] (233-252)
  IPR000425 Major intrinsic protein [PR00783] (264-288)
  IPR000425 Major intrinsic protein [PR00783] (304-323)
  IPR000425 Major intrinsic protein [PR00783] (348-366)
  IPR000425 Major intrinsic protein [PR00783] (380-402)
  IPR000425 Major intrinsic protein [PR00783] (421-441)
  IPR022357 Major intrinsic protein, conserved site [PS00221] (60-68)
  IPR022357 Major intrinsic protein, conserved site [PS00221] (282-290)
  IPR023271 Aquaporin-like [G3DSA:1.20.1080.10] (1-229)
  IPR023271 Aquaporin-like [G3DSA:1.20.1080.10] (230-455)
  IPR023271 Aquaporin-like [SSF81338] (7-223)
  IPR023271 Aquaporin-like [SSF81338] (234-447)
  IPR034294 Aquaporin transporter [PTHR45724] (234-441)

Nearest PDB structures (foldseek):
  8sjx-assembly1_A  TM=8.187E-01  e=2.206E-06  Ovis aries
  8gcl-assembly1_A  TM=7.954E-01  e=3.557E-06  Homo sapiens
  2w1p-assembly1_A  TM=8.138E-01  e=4.234E-05  Komagataella pastoris
  6qf5-assembly1_B  TM=8.141E-01  e=3.558E-05  Homo sapiens
  2b6p-assembly1_A  TM=8.047E-01  e=8.861E-05  Bos taurus

pLDDT: mean 94.73, std 9.79, range [31.89, 98.94]